Protein 7CD1 (pdb70)

Solvent-accessible surface area: 31466 Å² total; per-residue (Å²): 61,60,84,41,71,111,40,117,4,10,46,61,52,5,7,0,0,0,1,1,5,1,48,99,44,45,6,31,102,2,12,0,0,24,31,88,42,3,29,0,9,68,95,32,111,179,24,128,32,0,18,2,35,135,43,148,11,77,22,152,40,138,70,0,93,124,0,46,58,67,1,21,38,0,0,50,1,26,111,72,136,62,0,0,76,0,78,0,72,10,93,73,31,0,7,0,51,2,3,14,48,16,97,62,89,15,160,80,19,90,37,46,111,6,109,52,46,121,62,32,49,0,3,11,14,108,118,6,140,76,34,141,1,74,77,7,126,103,13,54,63,25,9,37,39,8,22,24,2,25,1,0,1,21,64,4,5,17,162,112,91,139,55,124,70,8,3,46,0,0,0,0,0,8,0,9,0,2,37,148,127,165,77,176,122,187,81,125,10,8,33,66,66,5,18,0,1,0,1,1,1,2,46,99,62,26,7,31,94,2,15,0,0,23,4,1,0,0,0,0,10,70,86,10,72,81,23,43,36,0,31,0,23,150,31,107,26,134,34,113,45,118,71,1,81,133,3,25,61,83,0,15,23,0,0,7,0,10,47,13,65,63,0,0,39,0,38,0,24,7,93,77,36,0,8,0,49,1,3,1,5,6,97,48,91,38,200,94,18,108,39,38,96,0,90,56,23,49,1,3,19,0,3,18,15,116,49,9,161,80,27,143,3,72,80,10,134,109,16,62,57,26,7,38,38,7,24,24,2,24,1,0,1,24,69,3,5,18,162,120,93,139,46,128,75,7,2,42,0,0,0,0,0,15,0,10,0,3,38,149,102,117,96,157,139,146,112,129,92,10,44,63,36,7,0,0,1,0,2,1,1,0,47,103,42,28,3,26,100,2,5,0,0,75,28,53,16,2,4,0,3,44,71,112,76,3,8,29,19,0,3,0,24,102,21,145,19,84,31,147,43,158,64,0,108,119,1,26,63,48,1,1,0,0,0,4,1,0,49,10,101,62,2,0,31,0,5,0,1,3,53,78,34,1,6,0,47,1,2,11,19,7,96,48,91,36,164,88,17,94,28,6,79,0,80,49,13,47,0,0,49,0,4,26,36,126,63,28,168,84,27,140,2,73,65,8,115,111,16,64,62,23,12,33,36,13,12,22,2,23,1,0,2,25,68,5,5,11,146,129,85,134,46,110,82,7,3,45,0,0,0,0,0,15,0,4,1,0,47,127,109,50,85,142,50,13,42,87,43,12,41,64,35,5,4,1,1,0,1,1,2,1,49,92,38,26,4,30,101,1,6,0,0,76,58,79,40,2,31,0,8,65,88,44,100,176,34,81,19,0,31,1,28,149,26,138,22,97,17,145,44,128,61,0,83,129,2,38,74,76,1,20,48,0,0,43,0,23,60,86,163,67,4,0,79,0,74,0,93,11,91,84,30,1,6,0,50,1,2,10,48,8,102,50,91,36,197,90,16,91,35,46,95,5,103,52,50,132,54,36,51,0,2,28,26,134,66,9,178,84,28,141,1,76,78,10,127,105,14,50,62,24,9,38,36,7,22,23,2,24,0,0,2,24,65,6,7,15,145,125,88,129,45,127,68,6,3,45,0,0,0,0,0,16,0,11,0,0,39,137

Secondary structure (DSSP, 8-state):
--S-B----EES---EEEEEEETTEEEEEEEEE-SSEEEEES--TT--SEESSSS--S---HHHHHHHHHHTT-EEEEEETTEEEEEE-SSS-EEEE-GGGS-TTSSSPPPEEE-TT-EEEEE-HHHHHT---TT-HHHHH-GGGGGEEEEEES---STTSS--SGGGSSSEEEEEEPP-/--S------EES---EEEEEEETTEEEEEEEEE-SSEEEEES--TT--SEEGGG---S---HHHHHHHHHHTT-EEEEE-SSEEEEEE-SSS-EEEE-GGGS-TT-SSPPPEEE-TT-EEEEEEHHHHHT---TT-HHHHH-GGGGTEEEEEES---STTSS-SSGGGSSSEEEEEEPP-/--SSSPPPP-BS---EEEEEEETTEEEEEEEEE-SSEEEEESSGGG-SEEESTTS--S---HHHHHHHHHHTT-EEEEEETTEEEEEE-SSS-EEEE-GGGS-TT-SSPPPEEE-TT-EEEEE-HHHHHT---TT-HHHHH-GGGGGEEEEEES---STTSS-SSGGGSSSEEEEEEP--/--TTTPBPP-BS---EEEEEEETTEE-S--EEE-SSEEEEESS-TT--EEESSSS--S---HHHHHHHHHHTT-EEEEEETTEEEEEE-SSS-EEEE-GGGS-TTSSSPPPEEE-TT-EEEEE-HHHHHT---TT-HHHHH-GGGGGEEEEEES---STTSS--SGGGSSSEEEEEEP--

Foldseek 3Di:
DPDDDDDDPDDQQQFKKKWKDFQQRTWDDIDRHRDQKAFEACADVVDDHHHPVVIDDPDPDPVLVVLSVQCHRPWMWGQDPFAIKIARQTQAKKKKWACLVDDLADQDTDIDIAHHGGMDRRTGQVCLVDRHNPNHVVCVVPVQSNFKMKMAGRADEPDPHPHNDSSRGRIMMIMGGRHD/DVDDDDDDPDDQQQFKKKWKDFQQDTWDDIDRHRDQKAFEAQDDPVDDHNHPVVTDDPPVDVVLVVLRVQCHRPWMWGADDFAIKIFRQGQAKKWKWACQVDDLADQDTDIDIAHHGGMDRRAGQVCLVDRHNPNHVVCVVVVQSNFKMKMAGRADEPPPHPHPDPSRGRIMMIMGGRHD/DVPVPDDDDDDQQQFKKKWKDFQQDTWDDIFGHHDFKAWEADDDVLGHHHHPVPIDDPPPDPVLVVLSVQCHSHWMWGQDPFAIKIAAQTQAKKKKWACLVDDLADQDTDIDIAHHGGMDHRDGLVCLVPRHNPNHVVCVVVVQSSFKMKMAGRADEPPPGPHNDPSRGRIMMIMGGRND/DVVVVDDDDDDQQQFKKKWKDFQQRTFDDIDGHHDFKAFEAAADPVDDHHHCNPRDDPDPDPVLVVLSVQCHSHWMWGQDPFAIKIFGQTQAKKKKWACLVDDLADQDTDIDIAHHGGMDRRDGLVCLVPRHNPNHVVCVVPVQSNFKMKMAGRADEPPPHPHPDPSRGRIMMIMGGRND

Sequence (720 aa):
SDSQLLLEPGDRSHWCVVAYWEEKTRRVGRLYCVQEPSLDIFYDLPQGNGFCLGQLNSDNKSQLVQKVRSKIGCGIQLTREVDGVWVYNRSSYPIFIKSATLDNPDSRTLLVHKVFPGFSIKAFDYEKAYSLQRPNDHEFMQQPWTGFFTVQISFVKGWGQCYTRQFISSCPCWLEVIFNSSRSDSQLLLEPGDRSHWCVVAYWEEKTRVGRLYCVQEPSLDIFYDLPQGNGFCLGQLNSDNKSQLVQKVRRSKIGCGIQLTRREVDGVWVYNRSSYPIFIKSATLDNPDSRTLLVHKVFPGFSIKAFDYEKAYSLQRPNDHEFMQQPWTGFTVQISFVKGWGQCYTRQFISSCPCWLEVIFNSSRSDSQLLLEEPGDRSHWCVVAYWEEKTRRVGRLYCVQEEPSLDIFYDLPQGNGFCLGQLNSDNKSQLVQKVRSKIGCGIQLTREVDGVWVYNRSSYPIFIKSATLDNPDSRTLLVHKVFPGFSIKAFDYEKAYSLQRPNDHEFMQQPWTGFFTVQISFVKGWGQCYTRQFISSCPCWLEVIFNSSRSDSQLLLEPGDRSHWCVVAYWEEKTRVGRLYCVQEPSLDIFYDLPQGNGFCLGQLNSDNKSQLVQKVRSKIGCGIQLTREVDGVWVYNRSSYPIFIKSATLDNPDSRTLLVHKVFPGFSIKAFDYEKAYSLQRPNDHEFMQQPWTGFFTVQISFVKGWGQCYTRQFISSCPCWLEVIFNSSR

CATH classification: 2.60.200.10

Organism: Mus musculus (NCBI:txid10090)

Radius of gyration: 30.06 Å; Cα contacts (8 Å, |Δi|>4): 1845; chains: 4; bounding box: 70×79×67 Å

Nearest PDB structures (foldseek):
  7cd1-assembly2_D  TM=9.629E-01  e=2.712E-37  Mus musculus
  5xod-assembly1_A  TM=8.268E-01  e=3.300E-17  Homo sapiens
  1mk2-assembly1_A  TM=8.190E-01  e=3.300E-17  Homo sapiens
  1mr1-assembly2_B  TM=8.335E-01  e=1.097E-16  Homo sapiens
  1dev-assembly2_C  TM=7.827E-01  e=6.516E-15  Homo sapiens

B-factor: mean 28.48, std 13.58, range [8.79, 95.52]

GO terms:
  GO:0030279 negative regulation of ossification (P, IDA)
  GO:1902731 negative regulation of chondrocyte proliferation (P, IDA)
  GO:1903043 positive regulation of chondrocyte hypertrophy (P, IDA)
  GO:0005634 nucleus (C, EXP)
  GO:0005737 cytoplasm (C, EXP)
  GO:0005634 nucleus (C, IDA)
  GO:0032991 protein-containing complex (C, IDA)
  GO:1990830 cellular response to leukemia inhibitory factor (P, IEP)
  GO:0030514 negative regulation of BMP signaling pathway (P, IDA)
  GO:0007179 transforming growth factor beta receptor signaling pathway (P, IDA)
  GO:0005515 protein binding (F, IPI)
  GO:0005518 collagen binding (F, IPI)
  GO:0005654 nucleoplasm (C, TAS)
  GO:0005829 cytosol (C, TAS)
  GO:0002725 negative regulation of T cell cytokine production (P, IMP)
  GO:2000049 positive regulation of cell-cell adhesion mediated by cadherin (P, IMP)
  GO:2000317 negative regulation of T-helper 17 type immune response (P, IMP)
  GO:2000320 negative regulation of T-helper 17 cell differentiation (P, IMP)
  GO:0017015 regulation of transforming growth factor beta receptor signaling pathway (P, IMP)
  GO:0055010 ventricular cardiac muscle tissue morphogenesis (P, IMP)

Structure (mmCIF, N/CA/C/O backbone):
data_7CD1
#
_entry.id   7CD1
#
_cell.length_a   93.205
_cell.length_b   117.426
_cell.length_c   163.239
_cell.angle_alpha   90.000
_cell.angle_beta   90.000
_cell.angle_gamma   90.000
#
_symmetry.space_group_name_H-M   'C 2 2 21'
#
loop_
_entity.id
_entity.type
_entity.pdbx_description
1 polymer 'Mothers against decapentaplegic homolog 7'
2 non-polymer 'SULFATE ION'
3 non-polymer 'CHLORIDE ION'
4 water water
#
loop_
_atom_site.group_PDB
_atom_site.id
_atom_site.type_symbol
_atom_site.label_atom_id
_atom_site.label_alt_id
_atom_site.label_comp_id
_atom_site.label_asym_id
_atom_site.label_entity_id
_atom_site.label_seq_id
_atom_site.pdbx_PDB_ins_code
_atom_site.Cartn_x
_atom_site.Cartn_y
_atom_site.Cartn_z
_atom_site.occupancy
_atom_site.B_iso_or_equiv
_atom_site.auth_seq_id
_atom_site.auth_comp_id
_atom_site.auth_asym_id
_atom_site.auth_atom_id
_atom_site.pdbx_PDB_model_num
ATOM 1 N N . SER A 1 8 ? 34.41300 9.84200 9.22400 1.000 65.51985 247 SER A N 1
ATOM 2 C CA . SER A 1 8 ? 34.36300 11.15800 9.84700 1.000 48.90933 247 SER A CA 1
ATOM 3 C C . SER A 1 8 ? 33.81900 12.18900 8.86400 1.000 54.32093 247 SER A C 1
ATOM 4 O O . SER A 1 8 ? 33.63400 13.35100 9.22000 1.000 55.86649 247 SER A O 1
ATOM 7 N N . ASP A 1 9 ? 33.54100 11.75300 7.63100 1.000 54.95227 248 ASP A N 1
ATOM 8 C CA . ASP A 1 9 ? 33.42500 12.66800 6.50300 1.000 54.64637 248 ASP A CA 1
ATOM 9 C C . ASP A 1 9 ? 32.00500 12.90100 6.00100 1.000 51.18610 248 ASP A C 1
ATOM 10 O O . ASP A 1 9 ? 31.81700 13.74500 5.11600 1.000 59.14297 248 ASP A O 1
ATOM 15 N N . SER A 1 10 ? 31.00500 12.19800 6.52100 1.000 52.65310 249 SER A N 1
ATOM 16 C CA . SER A 1 10 ? 29.65500 12.29700 5.98200 1.000 44.37837 249 SER A CA 1
ATOM 17 C C . SER A 1 10 ? 28.68400 12.70800 7.07700 1.000 30.20600 249 SER A C 1
ATOM 18 O O . SER A 1 10 ? 28.77000 12.22600 8.21100 1.000 35.31630 249 SER A O 1
ATOM 21 N N . GLN A 1 11 ? 27.76200 13.60100 6.72800 1.000 25.19526 250 GLN A N 1
ATOM 22 C CA . GLN A 1 11 ? 26.72800 14.01000 7.66800 1.000 25.18016 250 GLN A CA 1
ATOM 23 C C . GLN A 1 11 ? 25.83100 12.82600 7.98200 1.000 27.72348 250 GLN A C 1
ATOM 24 O O . GLN A 1 11 ? 25.67600 11.90500 7.17300 1.000 28.19823 250 GLN A O 1
ATOM 30 N N . LEU A 1 12 ? 25.24200 12.84000 9.17100 1.000 22.65524 251 LEU A N 1
ATOM 31 C CA . LEU A 1 12 ? 24.36300 11.73300 9.51100 1.000 30.25379 251 LEU A CA 1
ATOM 32 C C . LEU A 1 12 ? 23.37000 12.14900 10.58500 1.000 29.36090 251 LEU A C 1
ATOM 33 O O . LEU A 1 12 ? 23.57300 13.12400 11.31800 1.000 23.60949 251 LEU A O 1
ATOM 38 N N . LEU A 1 13 ? 22.29000 11.38000 10.66400 1.000 21.05844 252 LEU A N 1
ATOM 39 C CA . LEU A 1 13 ? 21.19900 11.62400 11.59700 1.000 22.85768 252 LEU A CA 1
ATOM 40 C C . LEU A 1 13 ? 21.47300 10.80800 12.85900 1.000 32.93924 252 LEU A C 1
ATOM 41 O O . LEU A 1 13 ? 21.18100 9.61300 12.91000 1.000 36.20810 252 LEU A O 1
ATOM 46 N N . LEU A 1 14 ? 22.03500 11.46100 13.87900 1.000 34.07554 253 LEU A N 1
ATOM 47 C CA . LEU A 1 14 ? 22.42500 10.79500 15.12100 1.000 43.06726 253 LEU A CA 1
ATOM 48 C C . LEU A 1 14 ? 21.24400 10.68100 16.08100 1.000 37.44631 253 LEU A C 1
ATOM 49 O O . LEU A 1 14 ? 20.51100 11.65100 16.29400 1.000 45.00902 253 LEU A O 1
ATOM 54 N N . GLU A 1 15 ? 21.07600 9.50500 16.68100 1.000 34.74028 254 GLU A N 1
ATOM 55 C CA . GLU A 1 15 ? 20.26800 9.36000 17.88900 1.000 35.31208 254 GLU A CA 1
ATOM 56 C C . GLU A 1 15 ? 21.21200 8.89800 18.99000 1.000 24.49637 254 GLU A C 1
ATOM 57 O O . GLU A 1 15 ? 21.85700 7.84700 18.84400 1.000 25.23875 254 GLU A O 1
ATOM 63 N N . PRO A 1 16 ? 21.38800 9.66000 20.06800 1.000 19.42397 255 PRO A N 1
ATOM 64 C CA . PRO A 1 16 ? 22.43700 9.30000 21.03000 1.000 17.61213 255 PRO A CA 1
ATOM 65 C C . PRO A 1 16 ? 22.14400 8.01300 21.78500 1.000 16.18450 255 PRO A C 1
ATOM 66 O O . PRO A 1 16 ? 23.08700 7.34000 22.22100 1.000 19.83123 255 PRO A O 1
ATOM 70 N N . GLY A 1 17 ? 20.87800 7.64300 21.92500 1.000 19.47300 256 GLY A N 1
ATOM 71 C CA . GLY A 1 17 ? 20.51200 6.46900 22.69200 1.000 16.85193 256 GLY A CA 1
ATOM 72 C C . GLY A 1 17 ? 19.10200 6.01700 22.37000 1.000 18.47036 256 GLY A C 1
ATOM 73 O O . GLY A 1 17 ? 18.50900 6.44000 21.37700 1.000 18.68923 256 GLY A O 1
ATOM 74 N N . ASP A 1 18 ? 18.56200 5.14600 23.22500 1.000 18.57924 257 ASP A N 1
ATOM 75 C CA . ASP A 1 18 ? 17.24300 4.58200 22.97100 1.000 17.38991 257 ASP A CA 1
ATOM 76 C C . ASP A 1 18 ? 16.57300 4.21200 24.28900 1.000 20.13004 257 ASP A C 1
ATOM 77 O O . ASP A 1 18 ? 17.19800 4.19700 25.35500 1.000 15.74060 257 ASP A O 1
ATOM 82 N N . ARG A 1 19 ? 15.28700 3.88200 24.19900 1.000 15.99394 258 ARG A N 1
ATOM 83 C CA . ARG A 1 19 ? 14.48000 3.55100 25.36500 1.000 15.94071 258 ARG A CA 1
ATOM 84 C C . ARG A 1 19 ? 14.06700 2.08300 25.38400 1.000 16.61429 258 ARG A C 1
ATOM 85 O O . ARG A 1 19 ? 13.28600 1.67500 26.25000 1.000 19.19829 258 ARG A O 1
ATOM 93 N N . SER A 1 20 ? 14.57900 1.28400 24.46000 1.000 17.60775 259 SER A N 1
ATOM 94 C CA . SER A 1 20 ? 14.04300 -0.04700 24.21100 1.000 19.90534 259 SER A CA 1
ATOM 95 C C . SER A 1 20 ? 14.73500 -1.16200 24.99200 1.000 26.46186 259 SER A C 1
ATOM 96 O O . SER A 1 20 ? 14.36200 -2.33100 24.82500 1.000 22.76097 259 SER A O 1
ATOM 99 N N . HIS A 1 21 ? 15.73300 -0.86200 25.82100 1.000 16.34369 260 HIS A N 1
ATOM 100 C CA . HIS A 1 21 ? 16.34400 -1.90100 26.64900 1.000 19.54223 260 HIS A CA 1
ATOM 101 C C . HIS A 1 21 ? 15.56900 -1.98100 27.96100 1.000 16.77429 260 HIS A C 1
ATOM 102 O O . HIS A 1 21 ? 15.45100 -0.98300 28.67300 1.000 19.37483 260 HIS A O 1
ATOM 109 N N . TRP A 1 22 ? 14.97200 -3.14600 28.24600 1.000 13.40270 261 TRP A N 1
ATOM 110 C CA . TRP A 1 22 ? 13.96400 -3.19700 29.29800 1.000 15.33188 261 TRP A CA 1
ATOM 111 C C . TRP A 1 22 ? 14.54600 -3.47000 30.68000 1.000 13.33703 261 TRP A C 1
ATOM 112 O O . TRP A 1 22 ? 13.82400 -3.34500 31.67700 1.000 14.64986 261 TRP A O 1
ATOM 123 N N . CYS A 1 23 ? 15.81600 -3.84300 30.77100 1.000 15.62807 262 CYS A N 1
ATOM 124 C CA . CYS A 1 23 ? 16.49300 -3.84300 32.05700 1.000 11.91626 262 CYS A CA 1
ATOM 125 C C . CYS A 1 23 ? 17.99400 -3.74200 31.81700 1.000 13.49909 262 CYS A C 1
ATOM 126 O O . CYS A 1 23 ? 18.48300 -3.89800 30.69600 1.000 16.17777 262 CYS A O 1
ATOM 129 N N . VAL A 1 24 ? 18.71300 -3.44700 32.89800 1.000 14.18523 263 VAL A N 1
ATOM 130 C CA . VAL A 1 24 ? 20.16900 -3.33000 32.89900 1.000 14.59170 263 VAL A CA 1
ATOM 131 C C . VAL A 1 24 ? 20.71700 -4.20300 34.02300 1.000 13.77086 263 VAL A C 1
ATOM 132 O O . VAL A 1 24 ? 20.27600 -4.08300 35.16800 1.000 15.07761 263 VAL A O 1
ATOM 136 N N . VAL A 1 25 ? 21.68000 -5.07000 33.70000 1.000 12.67748 264 VAL A N 1
ATOM 137 C CA . VAL A 1 25 ? 22.18900 -6.07800 34.62700 1.000 15.45074 264 VAL A CA 1
ATOM 138 C C . VAL A 1 25 ? 23.61000 -5.71400 35.03700 1.000 14.51905 264 VAL A C 1
ATOM 139 O O . VAL A 1 25 ? 24.49100 -5.58400 34.17700 1.000 16.29715 264 VAL A O 1
ATOM 143 N N . ALA A 1 26 ? 23.84500 -5.59300 36.34500 1.000 11.47475 265 ALA A N 1
ATOM 144 C CA . ALA A 1 26 ? 25.19200 -5.42700 36.89500 1.000 13.26004 265 ALA A CA 1
ATOM 145 C C . ALA A 1 26 ? 25.56500 -6.65000 37.72700 1.000 13.14323 265 ALA A C 1
ATOM 146 O O . ALA A 1 26 ? 24.82000 -7.03700 38.63500 1.000 17.13275 265 ALA A O 1
ATOM 148 N N . TYR A 1 27 ? 26.72200 -7.23500 37.44100 1.000 13.93481 266 TYR A N 1
ATOM 149 C CA . TYR A 1 27 ? 27.23000 -8.37600 38.20100 1.000 14.25411 266 TYR A CA 1
ATOM 150 C C . TYR A 1 27 ? 28.22600 -7.90000 39.25500 1.000 18.65838 266 TYR A C 1
ATOM 151 O O . TYR A 1 27 ? 29.11300 -7.08200 38.96600 1.000 17.00774 266 TYR A O 1
ATOM 160 N N . TRP A 1 28 ? 28.08600 -8.42600 40.47100 1.000 13.95640 267 TRP A N 1
ATOM 161 C CA . TRP A 1 28 ? 28.91600 -8.05800 41.60800 1.000 14.56485 267 TRP A CA 1
ATOM 162 C C . TRP A 1 28 ? 29.54200 -9.28700 42.24400 1.000 21.13304 267 TRP A C 1
ATOM 163 O O . TRP A 1 28 ? 28.89900 -10.33600 42.34000 1.000 16.21744 267 TRP A O 1
ATOM 174 N N . GLU A 1 29 ? 30.77200 -9.14300 42.73600 1.000 18.80225 268 GLU A N 1
ATOM 175 C CA . GLU A 1 29 ? 31.34400 -10.11800 43.65800 1.000 18.25336 268 GLU A CA 1
ATOM 176 C C . GLU A 1 29 ? 31.71100 -9.39000 44.94200 1.000 20.58261 268 GLU A C 1
ATOM 177 O O . GLU A 1 29 ? 32.64900 -8.58000 44.96500 1.000 20.23186 268 GLU A O 1
ATOM 183 N N . GLU A 1 30 ? 30.93600 -9.66200 45.99600 1.000 16.87069 269 GLU A N 1
ATOM 184 C CA . GLU A 1 30 ? 30.96900 -8.92100 47.25100 1.000 18.22571 269 GLU A CA 1
ATOM 185 C C . GLU A 1 30 ? 30.81300 -7.42800 46.97300 1.000 22.63377 269 GLU A C 1
ATOM 186 O O . GLU A 1 30 ? 29.74800 -7.00400 46.50800 1.000 17.38118 269 GLU A O 1
ATOM 192 N N . LYS A 1 31 ? 31.84300 -6.62400 47.23900 1.000 19.40936 270 LYS A N 1
ATOM 193 C CA . LYS A 1 31 ? 31.76100 -5.18000 47.03300 1.000 24.41937 270 LYS A CA 1
ATOM 194 C C . LYS A 1 31 ? 32.37300 -4.71800 45.71100 1.000 22.03609 270 LYS A C 1
ATOM 195 O O . LYS A 1 31 ? 32.55100 -3.51100 45.51400 1.000 26.09337 270 LYS A O 1
ATOM 201 N N . THR A 1 32 ? 32.67700 -5.63000 44.80200 1.000 18.62769 271 THR A N 1
ATOM 202 C CA . THR A 1 32 ? 33.38800 -5.33600 43.56000 1.000 22.59965 271 THR A CA 1
ATOM 203 C C . THR A 1 32 ? 32.45300 -5.54600 42.37300 1.000 20.29620 271 THR A C 1
ATOM 204 O O . THR A 1 32 ? 31.90900 -6.64100 42.20500 1.000 17.14536 271 THR A O 1
ATOM 208 N N . ARG A 1 33 ? 32.26800 -4.52300 41.53800 1.000 18.21957 272 ARG A N 1
ATOM 209 C CA A ARG A 1 33 ? 31.50700 -4.71900 40.30800 0.480 17.66600 272 ARG A CA 1
ATOM 210 C CA B ARG A 1 33 ? 31.51100 -4.72200 40.30900 0.520 17.65896 272 ARG A CA 1
ATOM 211 C C . ARG A 1 33 ? 32.40700 -5.37900 39.27000 1.000 22.45394 272 ARG A C 1
ATOM 212 O O . ARG A 1 33 ? 33.55900 -4.98400 39.09200 1.000 26.60920 272 ARG A O 1
ATOM 227 N N . VAL A 1 34 ? 31.88600 -6.40500 38.60400 1.000 15.50049 273 VAL A N 1
ATOM 228 C CA . VAL A 1 34 ? 32.68000 -7.24500 37.71900 1.000 16.24873 273 VAL A CA 1
ATOM 229 C C . VAL A 1 34 ? 32.08900 -7.17000 36.31800 1.000 19.82153 273 VAL A C 1
ATOM 230 O O . VAL A 1 34 ? 30.90400 -7.46500 36.11700 1.000 20.67477 273 VAL A O 1
ATOM 234 N N . GLY A 1 35 ? 32.91700 -6.79000 35.35400 1.000 21.88088 274 GLY A N 1
ATOM 235 C CA . GLY A 1 35 ? 32.47800 -6.68600 33.98300 1.000 27.52831 274 GLY A CA 1
ATOM 236 C C . GLY A 1 35 ? 31.58000 -5.49900 33.70300 1.000 20.47124 274 GLY A C 1
ATOM 237 O O . GLY A 1 35 ? 31.08300 -4.83200 34.61700 1.000 19.25444 274 GLY A O 1
ATOM 238 N N . ARG A 1 36 ? 31.36300 -5.24700 32.42100 1.000 17.04763 275 ARG A N 1
ATOM 239 C CA . ARG A 1 36 ? 30.48700 -4.17600 31.97400 1.000 15.71101 275 ARG A CA 1
ATOM 240 C C . ARG A 1 36 ? 29.02300 -4.50300 32.26600 1.000 18.33386 275 ARG A C 1
ATOM 241 O O . ARG A 1 36 ? 28.63000 -5.66900 32.37500 1.000 19.49653 275 ARG A O 1
ATOM 249 N N . LEU A 1 37 ? 28.21900 -3.44800 32.39800 1.000 14.33953 276 LEU A N 1
ATOM 250 C CA . LEU A 1 37 ? 26.77200 -3.60400 32.47500 1.000 16.37093 276 LEU A CA 1
ATOM 251 C C . LEU A 1 37 ? 26.25300 -4.23700 31.19100 1.000 17.97806 276 LEU A C 1
ATOM 252 O O . LEU A 1 37 ? 26.74200 -3.94100 30.09700 1.000 15.95115 276 LEU A O 1
ATOM 257 N N . TYR A 1 38 ? 25.23400 -5.08400 31.31200 1.000 15.57780 277 TYR A N 1
ATOM 258 C CA . TYR A 1 38 ? 24.57500 -5.65800 30.14000 1.000 13.72523 277 TYR A CA 1
ATOM 259 C C . TYR A 1 38 ? 23.18100 -5.04800 30.01800 1.000 15.59159 277 TYR A C 1
ATOM 260 O O . TYR A 1 38 ? 22.35700 -5.18500 30.93100 1.000 15.13552 277 TYR A O 1
ATOM 269 N N . CYS A 1 39 ? 22.93300 -4.33800 28.91000 1.000 14.83668 278 CYS A N 1
ATOM 270 C CA . CYS A 1 39 ? 21.62700 -3.73600 28.65300 1.000 15.93334 278 CYS A CA 1
ATOM 271 C C . CYS A 1 39 ? 20.81500 -4.70900 27.80900 1.000 12.14017 278 CYS A C 1
ATOM 272 O O . CYS A 1 39 ? 21.20800 -5.02700 26.68300 1.000 14.29263 278 CYS A O 1
ATOM 275 N N . VAL A 1 40 ? 19.69000 -5.17100 28.34500 1.000 12.69669 279 VAL A N 1
ATOM 276 C CA . VAL A 1 40 ? 18.93700 -6.27800 27.75000 1.000 11.97372 279 VAL A CA 1
ATOM 277 C C . VAL A 1 40 ? 17.84000 -5.72900 26.84200 1.000 12.41188 279 VAL A C 1
ATOM 278 O O . VAL A 1 40 ? 17.01700 -4.91800 27.27100 1.000 15.01692 279 VAL A O 1
ATOM 282 N N . GLN A 1 41 ? 17.78300 -6.23500 25.61100 1.000 14.25257 280 GLN A N 1
ATOM 283 C CA . GLN A 1 41 ? 16.72600 -5.93100 24.65700 1.000 17.33109 280 GLN A CA 1
ATOM 284 C C . GLN A 1 41 ? 15.92700 -7.16000 24.24000 1.000 16.42367 280 GLN A C 1
ATOM 285 O O . GLN A 1 41 ? 14.71700 -7.05100 24.01000 1.000 17.75979 280 GLN A O 1
ATOM 291 N N . GLU A 1 42 ? 16.58000 -8.31400 24.13600 1.000 18.46808 281 GLU A N 1
ATOM 292 C CA . GLU A 1 42 ? 15.92300 -9.57600 23.81600 1.000 18.15581 281 GLU A CA 1
ATOM 293 C C . GLU A 1 42 ? 14.91400 -9.95300 24.90900 1.000 16.30677 281 GLU A C 1
ATOM 294 O O . GLU A 1 42 ? 15.03600 -9.52700 26.05300 1.000 15.91434 281 GLU A O 1
ATOM 300 N N . PRO A 1 43 ? 13.89300 -10.75000 24.56800 1.000 14.69033 282 PRO A N 1
ATOM 301 C CA . PRO A 1 43 ? 12.81900 -11.02300 25.53500 1.000 17.28204 282 PRO A CA 1
ATOM 302 C C . PRO A 1 43 ? 13.26000 -11.83600 26.73600 1.000 16.29792 282 PRO A C 1
ATOM 303 O O . PRO A 1 43 ? 12.54900 -11.84300 27.74700 1.000 16.22162 282 PRO A O 1
ATOM 307 N N . SER A 1 44 ? 14.39200 -12.52700 26.66000 1.000 15.71447 283 SER A N 1
ATOM 308 C CA . SER A 1 44 ? 14.81700 -13.40400 27.73800 1.000 17.08197 283 SER A CA 1
ATOM 309 C C . SER A 1 44 ? 16.33000 -13.39600 27.78600 1.000 18.98610 283 SER A C 1
ATOM 310 O O . SER A 1 44 ? 16.99100 -13.26500 26.75400 1.000 19.93221 283 SER A O 1
ATOM 313 N N . LEU A 1 45 ? 16.88400 -13.51800 28.98700 1.000 16.60136 284 LEU A N 1
ATOM 314 C CA . LEU A 1 45 ? 18.33300 -13.52800 29.14500 1.000 19.67460 284 LEU A CA 1
ATOM 315 C C . LEU A 1 45 ? 18.74600 -14.64400 30.08700 1.000 17.13789 284 LEU A C 1
ATOM 316 O O . LEU A 1 45 ? 18.29100 -14.68700 31.23500 1.000 15.16241 284 LEU A O 1
ATOM 321 N N . ASP A 1 46 ? 19.61800 -15.52300 29.60800 1.000 15.29646 285 ASP A N 1
ATOM 322 C CA . ASP A 1 46 ? 20.28500 -16.49500 30.46200 1.000 17.21345 285 ASP A CA 1
ATOM 323 C C . ASP A 1 46 ? 21.52400 -15.86900 31.08800 1.000 15.93311 285 ASP A C 1
ATOM 324 O O . ASP A 1 46 ? 22.37000 -15.31300 30.38000 1.000 16.21261 285 ASP A O 1
ATOM 329 N N . ILE A 1 47 ? 21.63500 -15.98400 32.40600 1.000 11.84674 286 ILE A N 1
ATOM 330 C CA . ILE A 1 47 ? 22.78400 -15.49600 33.16700 1.000 11.84226 286 ILE A CA 1
ATOM 331 C C . ILE A 1 47 ? 23.40500 -16.70400 33.84900 1.000 17.75350 286 ILE A C 1
ATOM 332 O O . ILE A 1 47 ? 22.75400 -17.34700 34.68100 1.000 14.99137 286 ILE A O 1
ATOM 337 N N . PHE A 1 48 ? 24.65500 -17.01600 33.51000 1.000 15.28761 287 PHE A N 1
ATOM 338 C CA . PHE A 1 48 ? 25.18200 -18.32000 33.88100 1.000 17.58254 287 PHE A CA 1
ATOM 339 C C . PHE A 1 48 ? 26.69400 -18.28200 34.03900 1.000 19.37475 287 PHE A C 1
ATOM 340 O O . PHE A 1 48 ? 27.38900 -17.42300 33.48900 1.000 17.38127 287 PHE A O 1
ATOM 348 N N . TYR A 1 49 ? 27.19600 -19.25000 34.79200 1.000 18.88074 288 TYR A N 1
ATOM 349 C CA . TYR A 1 49 ? 28.62800 -19.49100 34.83200 1.000 22.33720 288 TYR A CA 1
ATOM 350 C C . TYR A 1 49 ? 29.05000 -20.42300 33.70200 1.000 24.57611 288 TYR A C 1
ATOM 351 O O . TYR A 1 49 ? 30.02500 -20.15500 32.99700 1.000 27.54718 288 TYR A O 1
ATOM 360 N N . ASP A 1 50 ? 28.30100 -21.50600 33.51500 1.000 21.74569 289 ASP A N 1
ATOM 361 C CA . ASP A 1 50 ? 28.62600 -22.51300 32.51400 1.000 28.44624 289 ASP A CA 1
ATOM 362 C C . ASP A 1 50 ? 27.30900 -23.14000 32.07500 1.000 27.32547 289 ASP A C 1
ATOM 363 O O . ASP A 1 50 ? 26.63800 -23.80800 32.87000 1.000 28.05114 289 ASP A O 1
ATOM 368 N N . LEU A 1 51 ? 26.92700 -22.90600 30.82500 1.000 21.44791 290 LEU A N 1
ATOM 369 C CA . LEU A 1 51 ? 25.70200 -23.46700 30.26400 1.000 25.92015 290 LEU A CA 1
ATOM 370 C C . LEU A 1 51 ? 26.06000 -24.04000 28.89600 1.000 26.31246 290 LEU A C 1
ATOM 371 O O . LEU A 1 51 ? 26.58600 -23.30100 28.04300 1.000 28.41508 290 LEU A O 1
ATOM 376 N N . PRO A 1 52 ? 25.79800 -25.32300 28.64700 1.000 32.01632 291 PRO A N 1
ATOM 377 C CA . PRO A 1 52 ? 26.21400 -25.93800 27.37400 1.000 34.93117 291 PRO A CA 1
ATOM 378 C C . PRO A 1 52 ? 25.55100 -25.25600 26.18700 1.000 31.35747 291 PRO A C 1
ATOM 379 O O . PRO A 1 52 ? 24.32500 -25.10600 26.14200 1.000 29.70102 291 PRO A O 1
ATOM 383 N N . GLN A 1 53 ? 26.37800 -24.85500 25.21400 1.000 27.51113 292 GLN A N 1
ATOM 384 C CA . GLN A 1 53 ? 25.94100 -24.04200 24.07800 1.000 29.20119 292 GLN A CA 1
ATOM 385 C C . GLN A 1 53 ? 25.14800 -22.83100 24.54900 1.000 30.16044 292 GLN A C 1
ATOM 386 O O . GLN A 1 53 ? 24.25400 -22.35200 23.85100 1.000 25.58839 292 GLN A O 1
ATOM 392 N N . GLY A 1 54 ? 25.48600 -22.33300 25.73700 1.000 30.45158 293 GLY A N 1
ATOM 393 C CA . GLY A 1 54 ? 24.75400 -21.21800 26.30600 1.000 26.89619 293 GLY A CA 1
ATOM 394 C C . GLY A 1 54 ? 25.06800 -19.91700 25.59200 1.000 26.81584 293 GLY A C 1
ATOM 395 O O . GLY A 1 54 ? 26.20900 -19.64600 25.21200 1.000 28.84781 293 GLY A O 1
ATOM 396 N N . ASN A 1 55 ? 24.03100 -19.10900 25.40400 1.000 25.80242 294 ASN A N 1
ATOM 397 C CA . ASN A 1 55 ? 24.16000 -17.77600 24.84200 1.000 32.57458 294 ASN A CA 1
ATOM 398 C C . ASN A 1 55 ? 23.43300 -16.80800 25.76000 1.000 28.93096 294 ASN A C 1
ATOM 399 O O . ASN A 1 55 ? 22.25400 -17.00300 26.07600 1.000 27.61278 294 ASN A O 1
ATOM 404 N N . GLY A 1 56 ? 24.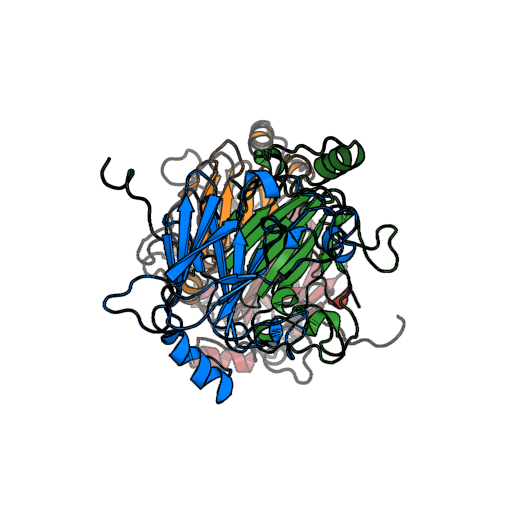14500 -15.79000 26.20900 1.000 24.34578 295 GLY A N 1
ATOM 405 C CA . GLY A 1 56 ? 23.55700 -14.84000 27.12700 1.000 20.85562 295 GLY A CA 1
ATOM 406 C C . GLY A 1 56 ? 24.63000 -14.05800 27.85100 1.000 27.82903 295 GLY A C 1
ATOM 407 O O . GLY A 1 56 ? 25.56500 -13.55800 27.22400 1.000 34.80896 295 GLY A O 1
ATOM 408 N N . PHE A 1 57 ? 24.51800 -13.97100 29.17100 1.000 18.46888 296 PHE A N 1
ATOM 409 C CA . PHE A 1 57 ? 25.43000 -13.20200 30.01400 1.000 18.26415 296 PHE A CA 1
ATOM 410 C C . PHE A 1 57 ? 26.26000 -14.21600 30.79200 1.000 24.83857 296 PHE A C 1
ATOM 411 O O . PHE A 1 57 ? 25.80700 -14.73200 31.82000 1.000 19.93994 296 PHE A O 1
ATOM 419 N N . CYS A 1 58 ? 27.46700 -14.51800 30.29300 1.000 18.02431 297 CYS A N 1
ATOM 420 C CA . CYS A 1 58 ? 28.32400 -15.52600 30.91000 1.000 24.05463 297 CYS A CA 1
ATOM 421 C C . CYS A 1 58 ? 29.19700 -14.87200 31.97600 1.000 31.27490 297 CYS A C 1
ATOM 422 O O . CYS A 1 58 ? 29.97000 -13.95200 31.68500 1.000 29.16763 297 CYS A O 1
ATOM 425 N N . LEU A 1 59 ? 29.07100 -15.35500 33.20700 1.000 23.95594 298 LEU A N 1
ATOM 426 C CA . LEU A 1 59 ? 29.84800 -14.82300 34.31600 1.000 31.45929 298 LEU A CA 1
ATOM 427 C C . LEU A 1 59 ? 31.22400 -15.46600 34.42800 1.000 30.32262 298 LEU A C 1
ATOM 428 O O . LEU A 1 59 ? 32.09900 -14.90900 35.09800 1.000 39.26689 298 LEU A O 1
ATOM 433 N N . GLY A 1 60 ? 31.43300 -16.62900 33.80700 1.000 26.09082 299 GLY A N 1
ATOM 434 C CA . GLY A 1 60 ? 32.74700 -17.24400 33.83300 1.000 32.09658 299 GLY A CA 1
ATOM 435 C C . GLY A 1 60 ? 33.78200 -16.55200 32.96200 1.000 36.72366 299 GLY A C 1
ATOM 436 O O . GLY A 1 60 ? 34.98100 -16.68100 33.22800 1.000 49.26401 299 GLY A O 1
ATOM 437 N N . GLN A 1 61 ? 33.35000 -15.82400 31.92800 1.000 41.91248 300 GLN A N 1
ATOM 438 C CA . GLN A 1 61 ? 34.30400 -15.17000 31.03500 1.000 51.71467 300 GLN A CA 1
ATOM 439 C C . GLN A 1 61 ? 34.93200 -13.93700 31.67100 1.000 55.74419 300 GLN A C 1
ATOM 440 O O . GLN A 1 61 ? 36.05500 -13.56100 31.31500 1.000 54.53597 300 GLN A O 1
ATOM 446 N N . LEU A 1 62 ? 34.22700 -13.29400 32.59500 1.000 48.73209 301 LEU A N 1
ATOM 447 C CA . LEU A 1 62 ? 34.72600 -12.07200 33.20300 1.000 51.55085 301 LEU A CA 1
ATOM 448 C C . LEU A 1 62 ? 35.99800 -12.34800 33.99800 1.000 51.69558 301 LEU A C 1
ATOM 449 O O . LEU A 1 62 ? 36.18100 -13.43000 34.56200 1.000 65.32102 301 LEU A O 1
ATOM 454 N N . ASN A 1 63 ? 36.89200 -11.36000 34.02700 1.000 52.49239 302 ASN A N 1
ATOM 455 C CA . ASN A 1 63 ? 38.18800 -11.47800 34.69800 1.000 56.92793 302 ASN A CA 1
ATOM 456 C C . ASN A 1 63 ? 38.12300 -10.66800 35.99100 1.000 59.04031 302 ASN A C 1
ATOM 457 O O . ASN A 1 63 ? 38.55100 -9.51300 36.05600 1.000 56.37445 302 ASN A O 1
ATOM 462 N N . SER A 1 64 ? 37.59400 -11.29700 37.03600 1.000 47.18640 303 SER A N 1
ATOM 463 C CA . SER A 1 64 ? 37.30800 -10.57800 38.26900 1.000 45.37748 303 SER A CA 1
ATOM 464 C C . SER A 1 64 ? 38.58700 -10.22100 39.01400 1.000 44.39142 303 SER A C 1
ATOM 465 O O . SER A 1 64 ? 39.55600 -10.98500 39.02900 1.000 45.59832 303 SER A O 1
ATOM 468 N N . ASP A 1 65 ? 38.57700 -9.04600 39.64700 1.000 50.35764 304 ASP A N 1
ATOM 469 C CA . ASP A 1 65 ? 39.63200 -8.68600 40.58700 1.000 55.76296 304 ASP A CA 1
ATOM 470 C C . ASP A 1 65 ? 39.49400 -9.41500 41.91600 1.000 49.30621 304 ASP A C 1
ATOM 471 O O . ASP A 1 65 ? 40.47900 -9.52800 42.65400 1.000 53.69425 304 ASP A O 1
ATOM 476 N N . ASN A 1 66 ? 38.30500 -9.92500 42.22400 1.000 49.79122 305 ASN A N 1
ATOM 477 C CA . ASN A 1 66 ? 38.04700 -10.60200 43.49100 1.000 41.32141 305 ASN A CA 1
ATOM 478 C C . ASN A 1 66 ? 38.63500 -12.01000 43.43200 1.000 45.14868 305 ASN A C 1
ATOM 479 O O . ASN A 1 66 ? 38.09400 -12.88900 42.75400 1.000 42.30573 305 ASN A O 1
ATOM 484 N N . LYS A 1 67 ? 39.74800 -12.22600 44.13600 1.000 42.29955 306 LYS A N 1
ATOM 485 C CA . LYS A 1 67 ? 40.44500 -13.50700 44.13100 1.000 42.29462 306 LYS A CA 1
ATOM 486 C C . LYS A 1 67 ? 40.11300 -14.36900 45.34600 1.000 36.71224 306 LYS A C 1
ATOM 487 O O . LYS A 1 67 ? 40.83500 -15.32800 45.62800 1.000 52.80912 306 LYS A O 1
ATOM 493 N N . SER A 1 68 ? 39.04900 -14.03900 46.07400 1.000 38.77431 307 SER A N 1
ATOM 494 C CA . SER A 1 68 ? 38.64300 -14.81100 47.24100 1.000 30.94329 307 SER A CA 1
ATOM 495 C C . SER A 1 68 ? 38.33200 -16.25800 46.86500 1.000 40.14050 307 SER A C 1
ATOM 496 O O . SER A 1 68 ? 37.74800 -16.53400 45.81000 1.000 31.60422 307 SER A O 1
ATOM 499 N N . GLN A 1 69 ? 38.73500 -17.19300 47.73600 1.000 37.55294 308 GLN A N 1
ATOM 500 C CA . GLN A 1 69 ? 38.46300 -18.60500 47.47600 1.000 40.52204 308 GLN A CA 1
ATOM 501 C C . GLN A 1 69 ? 36.97700 -18.90600 47.60400 1.000 29.44787 308 GLN A C 1
ATOM 502 O O . GLN A 1 69 ? 36.42900 -19.69500 46.82800 1.000 27.97281 308 GLN A O 1
ATOM 508 N N . LEU A 1 70 ? 36.31400 -18.28500 48.58200 1.000 28.99630 309 LEU A N 1
ATOM 509 C CA . LEU A 1 70 ? 34.86800 -18.41300 48.70500 1.000 30.50417 309 LEU A CA 1
ATOM 510 C C . LEU A 1 70 ? 34.16500 -17.92400 47.44700 1.000 25.40635 309 LEU A C 1
ATOM 511 O O . LEU A 1 70 ? 33.22100 -18.56400 46.96600 1.000 21.45040 309 LEU A O 1
ATOM 516 N N . VAL A 1 71 ? 34.60800 -16.78800 46.89900 1.000 24.06773 310 VAL A N 1
ATOM 517 C CA . VAL A 1 71 ? 33.97400 -16.27700 45.68400 1.000 21.62816 310 VAL A CA 1
ATOM 518 C C . VAL A 1 71 ? 34.17100 -17.26400 44.54300 1.000 24.09456 310 VAL A C 1
ATOM 519 O O . VAL A 1 71 ? 33.24900 -17.51900 43.76200 1.000 21.07598 310 VAL A O 1
ATOM 523 N N . GLN A 1 72 ? 35.36500 -17.86900 44.45700 1.000 22.42050 311 GLN A N 1
ATOM 524 C CA . GLN A 1 72 ? 35.64500 -18.83600 43.40100 1.000 27.66445 311 GLN A CA 1
ATOM 525 C C . GLN A 1 72 ? 34.75900 -20.06900 43.53600 1.000 21.59350 311 GLN A C 1
ATOM 526 O O . GLN A 1 72 ? 34.25700 -20.60700 42.53700 1.000 21.17113 311 GLN A O 1
ATOM 532 N N . LYS A 1 73 ? 34.56900 -20.54200 44.76500 1.000 22.22293 312 LYS A N 1
ATOM 533 C CA . LYS A 1 73 ? 33.72900 -21.71400 44.96900 1.000 25.25987 312 LYS A CA 1
ATOM 534 C C . LYS A 1 73 ? 32.27700 -21.41900 44.60300 1.000 20.11474 312 LYS A C 1
ATOM 535 O O . LYS A 1 73 ? 31.62200 -22.22600 43.93700 1.000 19.09858 312 LYS A O 1
ATOM 541 N N . VAL A 1 74 ? 31.75800 -20.26400 45.02500 1.000 18.89395 313 VAL A N 1
ATOM 542 C CA . VAL A 1 74 ? 30.36100 -19.94500 44.74400 1.000 16.55535 313 VAL A CA 1
ATOM 543 C C . VAL A 1 74 ? 30.16800 -19.68400 43.26300 1.000 16.26687 313 VAL A C 1
ATOM 544 O O . VAL A 1 74 ? 29.15200 -20.07400 42.68000 1.000 15.96150 313 VAL A O 1
ATOM 548 N N . ARG A 1 75 ? 31.14700 -19.03500 42.62900 1.000 17.44563 314 ARG A N 1
ATOM 549 C CA . ARG A 1 75 ? 31.04700 -18.75900 41.20300 1.000 19.96965 314 ARG A CA 1
ATOM 550 C C . ARG A 1 75 ? 30.82300 -20.03900 40.41100 1.000 24.59416 314 ARG A C 1
ATOM 551 O O . ARG A 1 75 ? 29.97300 -20.08000 39.51100 1.000 20.73563 314 ARG A O 1
ATOM 559 N N . SER A 1 76 ? 31.58700 -21.09100 40.72900 1.000 19.10839 315 SER A N 1
ATOM 560 C CA . SER A 1 76 ? 31.42100 -22.37500 40.05000 1.000 21.60456 315 SER A CA 1
ATOM 561 C C . SER A 1 76 ? 30.06400 -22.99900 40.35300 1.000 22.08973 315 SER A C 1
ATOM 562 O O . SER A 1 76 ? 29.44900 -23.62000 39.47300 1.000 22.62518 315 SER A O 1
ATOM 565 N N . LYS A 1 77 ? 29.57400 -22.83000 41.58100 1.000 15.05430 316 LYS A N 1
ATOM 566 C CA . LYS A 1 77 ? 28.26800 -23.37700 41.93500 1.000 13.87426 316 LYS A CA 1
ATOM 567 C C . LYS A 1 77 ? 27.12200 -22.72300 41.16300 1.000 20.17350 316 LYS A C 1
ATOM 568 O O . LYS A 1 77 ? 26.07000 -23.34400 41.01400 1.000 20.33492 316 LYS A O 1
ATOM 574 N N . ILE A 1 78 ? 27.29400 -21.49300 40.66900 1.000 17.43645 317 ILE A N 1
ATOM 575 C CA . ILE A 1 78 ? 26.24600 -20.87600 39.85100 1.000 19.65666 317 ILE A CA 1
ATOM 576 C C . ILE A 1 78 ? 25.82200 -21.80800 38.72200 1.000 16.35858 317 ILE A C 1
ATOM 577 O O . ILE A 1 78 ? 24.62800 -21.96800 38.44000 1.000 14.83883 317 ILE A O 1
ATOM 582 N N . GLY A 1 79 ? 26.78900 -22.4480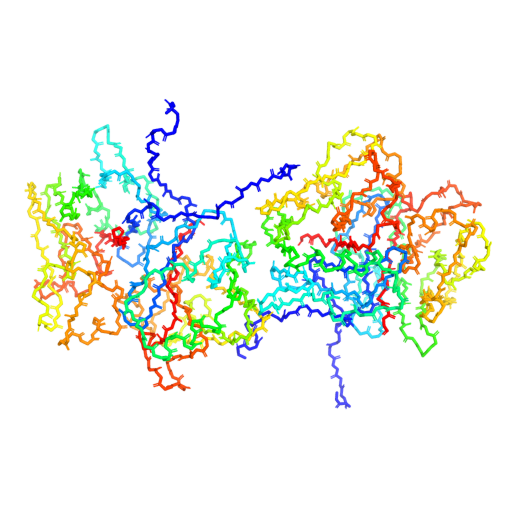0 38.06700 1.000 16.32046 318 GLY A N 1
ATOM 583 C CA . GLY A 1 79 ? 26.44500 -23.43100 37.04300 1.000 18.00759 318 GLY A CA 1
ATOM 584 C C . GLY A 1 79 ? 25.58900 -22.81800 35.94100 1.000 17.85838 318 GLY A C 1
ATOM 585 O O . GLY A 1 79 ? 25.93500 -21.79000 35.35500 1.000 17.66392 318 GLY A O 1
ATOM 586 N N . CYS A 1 80 ? 24.44600 -23.45600 35.66100 1.000 16.87880 319 CYS A N 1
ATOM 587 C CA . CYS A 1 80 ? 23.54000 -22.99000 34.61500 1.000 21.35816 319 CYS A CA 1
ATOM 588 C C . CYS A 1 80 ? 22.78800 -21.71200 34.98100 1.000 18.46192 319 CYS A C 1
ATOM 589 O O . CYS A 1 80 ? 22.14300 -21.12900 34.10300 1.000 19.90440 319 CYS A O 1
ATOM 592 N N . GLY A 1 81 ? 22.84400 -21.26800 36.23600 1.000 14.98596 320 GLY A N 1
ATOM 593 C CA . GLY A 1 81 ? 22.42800 -19.90200 36.55000 1.000 16.26826 320 GLY A CA 1
ATOM 594 C C . GLY A 1 81 ? 20.91800 -19.71600 36.54000 1.000 16.21934 320 GLY A C 1
ATOM 595 O O . GLY A 1 81 ? 20.15400 -20.55700 37.02500 1.000 15.02364 320 GLY A O 1
ATOM 596 N N . ILE A 1 82 ? 20.47000 -18.57300 36.00200 1.000 14.67701 321 ILE A N 1
ATOM 597 C CA . ILE A 1 82 ? 19.06000 -18.20800 36.02100 1.000 14.91563 321 ILE A CA 1
ATOM 598 C C . ILE A 1 82 ? 18.63500 -17.73200 34.63800 1.000 13.68169 321 ILE A C 1
ATOM 599 O O . ILE A 1 82 ? 19.45400 -17.43900 33.76500 1.000 14.74522 321 ILE A O 1
ATOM 604 N N . GLN A 1 83 ? 17.32700 -17.65500 34.45200 1.000 14.22584 322 GLN A N 1
ATOM 605 C CA . GLN A 1 83 ? 16.75200 -17.11600 33.22900 1.000 13.05806 322 GLN A CA 1
ATOM 606 C C . GLN A 1 83 ? 15.80700 -15.99300 33.62200 1.000 15.74654 322 GLN A C 1
ATOM 607 O O . GLN A 1 83 ? 14.97400 -16.16000 34.51700 1.000 17.61247 322 GLN A O 1
ATOM 613 N N . LEU A 1 84 ? 15.96100 -14.84400 32.97500 1.000 13.23585 323 LEU A N 1
ATOM 614 C CA . LEU A 1 84 ? 15.17900 -13.64900 33.23700 1.000 13.92629 323 LEU A CA 1
ATOM 615 C C . LEU A 1 84 ? 14.33000 -13.39200 31.99800 1.000 16.89655 323 LEU A C 1
ATOM 616 O O . LEU A 1 84 ? 14.88200 -13.25100 30.90900 1.000 20.59801 323 LEU A O 1
ATOM 621 N N . THR A 1 85 ? 13.00300 -13.36200 32.14300 1.000 14.32007 324 THR A N 1
ATOM 622 C CA . THR A 1 85 ? 12.12200 -13.28800 30.97800 1.000 12.69808 324 THR A CA 1
ATOM 623 C C . THR A 1 85 ? 11.10400 -12.17000 31.14200 1.000 15.95895 324 THR A C 1
ATOM 624 O O . THR A 1 85 ? 10.36500 -12.12400 32.13300 1.000 15.09695 324 THR A O 1
ATOM 628 N N . ARG A 1 86 ? 11.04900 -11.29000 30.15500 1.000 15.09207 325 ARG A N 1
ATOM 629 C CA . ARG A 1 86 ? 10.03900 -10.24400 30.12100 1.000 14.94721 325 ARG A CA 1
ATOM 630 C C . ARG A 1 86 ? 8.80200 -10.77000 29.40600 1.000 15.53067 325 ARG A C 1
ATOM 631 O O . ARG A 1 86 ? 8.88700 -11.21200 28.25800 1.000 18.63374 325 ARG A O 1
ATOM 639 N N . GLU A 1 87 ? 7.66300 -10.72000 30.08500 1.000 17.69653 326 GLU A N 1
ATOM 640 C CA . GLU A 1 87 ? 6.42300 -11.30600 29.60000 1.000 22.37042 326 GLU A CA 1
ATOM 641 C C . GLU A 1 87 ? 5.33400 -10.25200 29.70300 1.000 23.68714 326 GLU A C 1
ATOM 642 O O . GLU A 1 87 ? 5.51400 -9.20000 30.32700 1.000 18.57647 326 GLU A O 1
ATOM 648 N N . VAL A 1 88 ? 4.18500 -10.55200 29.09400 1.000 23.24407 327 VAL A N 1
ATOM 649 C CA . VAL A 1 88 ? 3.08500 -9.59400 29.08700 1.000 30.20416 327 VAL A CA 1
ATOM 650 C C . VAL A 1 88 ? 2.65300 -9.24400 30.51000 1.000 27.04870 327 VAL A C 1
ATOM 651 O O . VAL A 1 88 ? 2.23300 -8.11100 30.77600 1.000 31.96537 327 VAL A O 1
ATOM 655 N N . ASP A 1 89 ? 2.79600 -10.17600 31.45500 1.000 23.46402 328 ASP A N 1
ATOM 656 C CA . ASP A 1 89 ? 2.34300 -9.96700 32.82400 1.000 27.18127 328 ASP A CA 1
ATOM 657 C C . ASP A 1 89 ? 3.45200 -9.58600 33.80300 1.000 30.62616 328 ASP A C 1
ATOM 658 O O . ASP A 1 89 ? 3.17200 -9.45800 34.99400 1.000 31.91387 328 ASP A O 1
ATOM 663 N N . GLY A 1 90 ? 4.68600 -9.39600 33.35100 1.000 26.20883 329 GLY A N 1
ATOM 664 C CA . GLY A 1 90 ? 5.75000 -8.93900 34.23200 1.000 23.17118 329 GLY A CA 1
ATOM 665 C C . GLY A 1 90 ? 7.06300 -9.61800 33.88100 1.000 19.90905 329 GLY A C 1
ATOM 666 O O . GLY A 1 90 ? 7.20100 -10.19200 32.80400 1.000 19.96223 329 GLY A O 1
ATOM 667 N N . VAL A 1 91 ? 8.03200 -9.56800 34.80200 1.000 13.88288 330 VAL A N 1
ATOM 668 C CA . VAL A 1 91 ? 9.34900 -10.16300 34.58200 1.000 15.17803 330 VAL A CA 1
ATOM 669 C C . VAL A 1 91 ? 9.51000 -11.34400 35.52400 1.000 14.80945 330 VAL A C 1
ATOM 670 O O . VAL A 1 91 ? 9.37600 -11.19800 36.74500 1.000 14.42973 330 VAL A O 1
ATOM 674 N N . TRP A 1 92 ? 9.81800 -12.49900 34.95800 1.000 12.97385 331 TRP A N 1
ATOM 675 C CA . TRP A 1 92 ? 9.94400 -13.73500 35.70700 1.000 15.52720 331 TRP A CA 1
ATOM 676 C C . TRP A 1 92 ? 11.39500 -14.18100 35.76700 1.000 16.64054 331 TRP A C 1
ATOM 677 O O . TRP A 1 92 ? 12.16700 -13.97000 34.82800 1.000 16.37303 331 TRP A O 1
ATOM 688 N N . VAL A 1 93 ? 11.75100 -14.81600 36.88000 1.000 12.20994 332 VAL A N 1
ATOM 689 C CA . VAL A 1 93 ? 13.07700 -15.38800 37.07700 1.000 13.22643 332 VAL A CA 1
ATOM 690 C C . VAL A 1 93 ? 12.90000 -16.88000 37.29500 1.000 17.15048 332 VAL A C 1
ATOM 691 O O . VAL A 1 93 ? 12.10400 -17.29500 38.14500 1.000 16.88606 332 VAL A O 1
ATOM 695 N N . TYR A 1 94 ? 13.64500 -17.67000 36.53900 1.000 13.11469 333 TYR A N 1
ATOM 696 C CA . TYR A 1 94 ? 13.65000 -19.12400 36.65100 1.000 13.49208 333 TYR A CA 1
ATOM 697 C C . TYR A 1 94 ? 15.01500 -19.56400 37.16100 1.000 15.37215 333 TYR A C 1
ATOM 698 O O . TYR A 1 94 ? 16.04100 -19.15700 36.61700 1.000 12.67330 333 TYR A O 1
ATOM 707 N N . ASN A 1 95 ? 15.03100 -20.39200 38.20800 1.000 14.42092 334 ASN A N 1
ATOM 708 C CA . ASN A 1 95 ? 16.28400 -20.84700 38.80400 1.000 12.30170 334 ASN A CA 1
ATOM 709 C C . ASN A 1 95 ? 16.68700 -22.15000 38.12400 1.000 16.78523 334 ASN A C 1
ATOM 710 O O . ASN A 1 95 ? 16.10000 -23.20500 38.38500 1.000 16.05024 334 ASN A O 1
ATOM 715 N N . ARG A 1 96 ? 17.69100 -22.07400 37.25700 1.000 15.53031 335 ARG A N 1
ATOM 716 C CA . ARG A 1 96 ? 18.18900 -23.20900 36.50000 1.000 17.30049 335 ARG A CA 1
ATOM 717 C C . ARG A 1 96 ? 19.43200 -23.82100 37.14200 1.000 18.57480 335 ARG A C 1
ATOM 718 O O . ARG A 1 96 ? 20.05800 -24.70200 36.55600 1.000 22.95532 335 ARG A O 1
ATOM 726 N N . SER A 1 97 ? 19.81300 -23.37200 38.32300 1.000 16.36567 336 SER A N 1
ATOM 727 C CA . SER A 1 97 ? 21.01100 -23.87800 38.96800 1.000 15.61440 336 SER A CA 1
ATOM 728 C C . SER A 1 97 ? 20.65000 -24.97500 39.96400 1.000 17.92936 336 SER A C 1
ATOM 729 O O . SER A 1 97 ? 19.47700 -25.27500 40.20000 1.000 17.97194 336 SER A O 1
ATOM 732 N N . SER A 1 98 ? 21.67800 -25.56500 40.57200 1.000 13.98684 337 SER A N 1
ATOM 733 C CA . SER A 1 98 ? 21.47800 -26.61800 41.56700 1.000 15.27240 337 SER A CA 1
ATOM 734 C C . SER A 1 98 ? 21.34100 -26.08400 42.98700 1.000 14.83721 337 SER A C 1
ATOM 735 O O . SER A 1 98 ? 21.25400 -26.88000 43.93500 1.000 13.10767 337 SER A O 1
ATOM 738 N N . TYR A 1 99 ? 21.32800 -24.76700 43.16100 1.000 14.85678 338 TYR A N 1
ATOM 739 C CA . TYR A 1 99 ? 21.35000 -24.10900 44.45900 1.000 12.50968 338 TYR A CA 1
ATOM 740 C C . TYR A 1 99 ? 20.24500 -23.06800 44.51500 1.000 14.17610 338 TYR A C 1
ATOM 741 O O . TYR A 1 99 ? 19.78600 -22.57700 43.47800 1.000 14.80837 338 TYR A O 1
ATOM 750 N N . PRO A 1 100 ? 19.78100 -22.72700 45.71000 1.000 14.70919 339 PRO A N 1
ATOM 751 C CA . PRO A 1 100 ? 18.77700 -21.67400 45.82100 1.000 13.60043 339 PRO A CA 1
ATOM 752 C C . PRO A 1 100 ? 19.38100 -20.35100 45.38600 1.000 15.44000 339 PRO A C 1
ATOM 753 O O . PRO A 1 100 ? 20.60100 -20.15100 45.43600 1.000 12.50974 339 PRO A O 1
ATOM 757 N N . ILE A 1 101 ? 18.50700 -19.45600 44.93100 1.000 14.27416 340 ILE A N 1
ATOM 758 C CA . ILE A 1 101 ? 18.85900 -18.05000 44.76300 1.000 13.48121 340 ILE A CA 1
ATOM 759 C C . ILE A 1 101 ? 17.97500 -17.26900 45.71900 1.000 12.19443 340 ILE A C 1
ATOM 760 O O . ILE A 1 101 ? 16.95100 -17.76300 46.19500 1.000 13.04880 340 ILE A O 1
ATOM 765 N N . PHE A 1 102 ? 18.37300 -16.02600 45.98500 1.000 13.39827 341 PHE A N 1
ATOM 766 C CA . PHE A 1 102 ? 17.71000 -15.20200 46.98500 1.000 12.99263 341 PHE A CA 1
ATOM 767 C C . PHE A 1 102 ? 17.42000 -13.86200 46.34300 1.000 14.27567 341 PHE A C 1
ATOM 768 O O . PHE A 1 102 ? 18.31700 -13.27800 45.73600 1.000 15.02528 341 PHE A O 1
ATOM 776 N N . ILE A 1 103 ? 16.17800 -13.39400 46.43600 1.000 11.73405 342 ILE A N 1
ATOM 777 C CA . ILE A 1 103 ? 15.78000 -12.20900 45.68100 1.000 12.60589 342 ILE A CA 1
ATOM 778 C C . ILE A 1 103 ? 15.07600 -11.21000 46.59000 1.000 14.04017 342 ILE A C 1
ATOM 779 O O . ILE A 1 103 ? 14.21900 -11.58000 47.40300 1.000 14.83114 342 ILE A O 1
ATOM 784 N N . LYS A 1 104 ? 15.43500 -9.93200 46.43800 1.000 13.41342 343 LYS A N 1
ATOM 785 C CA . LYS A 1 104 ? 14.73100 -8.83500 47.09100 1.000 13.81199 343 LYS A CA 1
ATOM 786 C C . LYS A 1 104 ? 14.11200 -7.97700 46.00200 1.000 13.07871 343 LYS A C 1
ATOM 787 O O . LYS A 1 104 ? 14.82100 -7.49800 45.11500 1.000 12.76622 343 LYS A O 1
ATOM 793 N N . SER A 1 105 ? 12.79600 -7.81900 46.04600 1.000 14.90924 344 SER A N 1
ATOM 794 C CA . SER A 1 105 ? 12.09800 -7.01300 45.05800 1.000 18.88910 344 SER A CA 1
ATOM 795 C C . SER A 1 105 ? 10.93400 -6.32300 45.73800 1.000 20.64090 344 SER A C 1
ATOM 796 O O . SER A 1 105 ? 10.14300 -6.97700 46.42700 1.000 16.36686 344 SER A O 1
ATOM 799 N N . ALA A 1 106 ? 10.81500 -5.01500 45.50200 1.000 14.01563 345 ALA A N 1
ATOM 800 C CA . ALA A 1 106 ? 9.74400 -4.24100 46.12000 1.000 17.66323 345 ALA A CA 1
ATOM 801 C C . ALA A 1 106 ? 8.35900 -4.74600 45.72300 1.000 19.56558 345 ALA A C 1
ATOM 802 O O . ALA A 1 106 ? 7.42600 -4.67200 46.53400 1.000 21.29838 345 ALA A O 1
ATOM 804 N N . THR A 1 107 ? 8.19600 -5.29100 44.51200 1.000 15.97979 346 THR A N 1
ATOM 805 C CA . THR A 1 107 ? 6.86300 -5.75800 44.14800 1.000 21.18512 346 THR A CA 1
ATOM 806 C C . THR A 1 107 ? 6.53000 -7.14800 44.69000 1.000 21.79990 346 THR A C 1
ATOM 807 O O . THR A 1 107 ? 5.41300 -7.62500 44.46300 1.000 23.99151 346 THR A O 1
ATOM 811 N N . LEU A 1 108 ? 7.43300 -7.79200 45.42300 1.000 19.68880 347 LEU A N 1
ATOM 812 C CA . LEU A 1 108 ? 7.12200 -9.07900 46.04300 1.000 24.73530 347 LEU A CA 1
ATOM 813 C C . LEU A 1 108 ? 6.54400 -8.95000 47.44400 1.000 29.44584 347 LEU A C 1
ATOM 814 O O . LEU A 1 108 ? 6.16800 -9.97000 48.03900 1.000 30.07596 347 LEU A O 1
ATOM 819 N N . ASP A 1 109 ? 6.46600 -7.74200 47.99200 1.000 23.51653 348 ASP A N 1
ATOM 820 C CA . ASP A 1 109 ? 6.18500 -7.56800 49.41200 1.000 20.61656 348 ASP A CA 1
ATOM 821 C C . ASP A 1 109 ? 4.92200 -6.74800 49.63000 1.000 24.52874 348 ASP A C 1
ATOM 822 O O . ASP A 1 109 ? 4.55100 -5.90800 48.80500 1.000 23.13922 348 ASP A O 1
ATOM 827 N N . ASN A 1 110 ? 4.26700 -7.02800 50.75000 1.000 23.75394 349 ASN A N 1
ATOM 828 C CA . ASN A 1 110 ? 3.20700 -6.20000 51.30900 1.000 26.78129 349 ASN A CA 1
ATOM 829 C C . ASN A 1 110 ? 3.65500 -4.73500 51.34700 1.000 20.86631 349 ASN A C 1
ATOM 830 O O . ASN A 1 110 ? 4.64900 -4.41700 52.01800 1.000 24.37374 349 ASN A O 1
ATOM 835 N N . PRO A 1 111 ? 2.95300 -3.82400 50.66600 1.000 23.85781 350 PRO A N 1
ATOM 836 C CA . PRO A 1 111 ? 3.39900 -2.42000 50.64000 1.000 24.56042 350 PRO A CA 1
ATOM 837 C C . PRO A 1 111 ? 3.36800 -1.72500 51.99100 1.000 26.98913 350 PRO A C 1
ATOM 838 O O . PRO A 1 111 ? 4.00000 -0.67800 52.12800 1.000 24.60944 350 PRO A O 1
ATOM 842 N N . ASP A 1 112 ? 2.67700 -2.27300 52.99000 1.000 29.13922 351 ASP A N 1
ATOM 843 C CA . ASP A 1 112 ? 2.59000 -1.66200 54.31000 1.000 29.68649 351 ASP A CA 1
ATOM 844 C C . ASP A 1 112 ? 3.68200 -2.12100 55.27000 1.000 33.33426 351 ASP A C 1
ATOM 845 O O . ASP A 1 112 ? 3.71300 -1.64900 56.41100 1.000 28.62441 351 ASP A O 1
ATOM 850 N N . SER A 1 113 ? 4.57900 -3.00900 54.84900 1.000 23.34580 352 SER A N 1
ATOM 851 C CA . SER A 1 113 ? 5.60000 -3.50900 55.76000 1.000 25.45363 352 SER A CA 1
ATOM 852 C C . SER A 1 113 ? 6.69400 -2.46600 55.98900 1.000 23.64071 352 SER A C 1
ATOM 853 O O . SER A 1 113 ? 6.83700 -1.49200 55.24400 1.000 22.05661 352 SER A O 1
ATOM 856 N N . ARG A 1 114 ? 7.48700 -2.69600 57.03500 1.000 24.24436 353 ARG A N 1
ATOM 857 C CA . ARG A 1 114 ? 8.52600 -1.74500 57.40300 1.000 30.60631 353 ARG A CA 1
ATOM 858 C C . ARG A 1 114 ? 9.79200 -1.91700 56.57800 1.000 26.73795 353 ARG A C 1
ATOM 859 O O . ARG A 1 114 ? 10.48600 -0.93000 56.32200 1.000 26.54813 353 ARG A O 1
ATOM 867 N N . THR A 1 115 ? 10.12500 -3.14400 56.17600 1.000 24.12045 354 THR A N 1
ATOM 868 C CA . THR A 1 115 ? 11.32100 -3.38300 55.37500 1.000 23.38658 354 THR A CA 1
ATOM 869 C C . THR A 1 115 ? 11.06800 -4.55200 54.43300 1.000 25.48886 354 THR A C 1
ATOM 870 O O . THR A 1 115 ? 10.27200 -5.45100 54.72600 1.000 24.44548 354 THR A O 1
ATOM 874 N N . LEU A 1 116 ? 11.77700 -4.54700 53.31100 1.000 22.17529 355 LEU A N 1
ATOM 875 C CA . LEU A 1 116 ? 11.59900 -5.58800 52.31000 1.000 22.52913 355 LEU A CA 1
ATOM 876 C C . LEU A 1 116 ? 12.28100 -6.87600 52.75900 1.000 25.12239 355 LEU A C 1
ATOM 877 O O . LEU A 1 116 ? 13.35100 -6.85600 53.38000 1.000 22.19297 355 LEU A O 1
ATOM 882 N N . LEU A 1 117 ? 11.65500 -7.99400 52.43000 1.000 21.27947 356 LEU A N 1
ATOM 883 C CA . LEU A 1 117 ? 12.16100 -9.31200 52.77900 1.000 21.04184 356 LEU A CA 1
ATOM 884 C C . LEU A 1 117 ? 13.00600 -9.87300 51.64200 1.000 19.39668 356 LEU A C 1
ATOM 885 O O . LEU A 1 117 ? 12.89100 -9.45600 50.49400 1.000 20.42788 356 LEU A O 1
ATOM 890 N N . VAL A 1 118 ? 13.85000 -10.84200 51.97700 1.000 16.32354 357 VAL A N 1
ATOM 891 C CA . VAL A 1 118 ? 14.61600 -11.60700 50.99700 1.000 16.50085 357 VAL A CA 1
ATOM 892 C C . VAL A 1 118 ? 13.92100 -12.94600 50.77400 1.000 20.97486 357 VAL A C 1
ATOM 893 O O . VAL A 1 118 ? 13.68100 -13.68600 51.73200 1.000 20.05530 357 VAL A O 1
ATOM 897 N N . HIS A 1 119 ? 13.62200 -13.27500 49.51800 1.000 12.92196 358 HIS A N 1
ATOM 898 C CA . HIS A 1 119 ? 12.82700 -14.45300 49.17600 1.000 16.95843 358 HIS A CA 1
ATOM 899 C C . HIS A 1 119 ? 13.70700 -15.53700 48.55800 1.000 18.07602 358 HIS A C 1
ATOM 900 O O . HIS A 1 119 ? 14.44600 -15.26900 47.61200 1.000 17.34710 358 HIS A O 1
ATOM 907 N N . LYS A 1 120 ? 13.58300 -16.77100 49.04900 1.000 16.48984 359 LYS A N 1
ATOM 908 C CA . LYS A 1 120 ? 14.35400 -17.90300 48.53400 1.000 16.18786 359 LYS A CA 1
ATOM 909 C C . LYS A 1 120 ? 13.61700 -18.57800 47.37800 1.000 16.77827 359 LYS A C 1
ATOM 910 O O . LYS A 1 120 ? 12.39800 -18.77100 47.43300 1.000 19.53682 359 LYS A O 1
ATOM 916 N N . VAL A 1 121 ? 14.35300 -18.93200 46.32300 1.000 12.63572 360 VAL A N 1
ATOM 917 C CA . VAL A 1 121 ? 13.79200 -19.63500 45.17200 1.000 13.11606 360 VAL A CA 1
ATOM 918 C C . VAL A 1 121 ? 14.58100 -20.92200 44.98500 1.000 16.52570 360 VAL A C 1
ATOM 919 O O . VAL A 1 121 ? 15.78000 -20.87800 44.68400 1.000 11.82629 360 VAL A O 1
ATOM 923 N N . PHE A 1 122 ? 13.90900 -22.06600 45.17200 1.000 14.18111 361 PHE A N 1
ATOM 924 C CA . PHE A 1 122 ? 14.53300 -23.38000 44.97900 1.000 13.16006 361 PHE A CA 1
ATOM 925 C C . PHE A 1 122 ? 14.97700 -23.60900 43.52900 1.000 13.74215 361 PHE A C 1
ATOM 926 O O . PHE A 1 122 ? 14.38200 -23.06200 42.58900 1.000 13.38906 361 PHE A O 1
ATOM 934 N N . PRO A 1 123 ? 15.95000 -24.50800 43.32000 1.000 15.07710 362 PRO A N 1
ATOM 935 C CA . PRO A 1 123 ? 16.20900 -25.03000 41.96800 1.000 16.18139 362 PRO A CA 1
ATOM 936 C C . PRO A 1 123 ? 14.94400 -25.52200 41.27700 1.000 19.71087 362 PRO A C 1
ATOM 937 O O . PRO A 1 123 ? 14.14500 -26.26400 41.85200 1.000 16.41789 362 PRO A O 1
ATOM 941 N N . GLY A 1 124 ? 14.75700 -25.09000 40.02700 1.000 17.53550 363 GLY A N 1
ATOM 942 C CA . GLY A 1 124 ? 13.60100 -25.47100 39.24200 1.000 17.09855 363 GLY A CA 1
ATOM 943 C C . GLY A 1 124 ? 12.35200 -24.65400 39.46900 1.000 18.80779 363 GLY A C 1
ATOM 944 O O . GLY A 1 124 ? 11.36300 -24.85900 38.75400 1.000 19.55259 363 GLY A O 1
ATOM 945 N N . PHE A 1 125 ? 12.34900 -23.73200 40.43000 1.000 16.11718 364 PHE A N 1
ATOM 946 C CA . PHE A 1 125 ? 11.19200 -22.89900 40.69900 1.000 12.15533 364 PHE A CA 1
ATOM 947 C C . PHE A 1 125 ? 11.36700 -21.53300 40.03600 1.000 12.90088 364 PHE A C 1
ATOM 948 O O . PHE A 1 125 ? 12.47800 -21.12600 39.70000 1.000 13.18618 364 PHE A O 1
ATOM 956 N N . SER A 1 126 ? 10.24900 -20.83700 39.87000 1.000 14.96051 365 SER A N 1
ATOM 957 C CA . SER A 1 126 ? 10.17900 -19.51200 39.27600 1.000 13.56548 365 SER A CA 1
ATOM 958 C C . SER A 1 126 ? 9.52800 -18.54200 40.24200 1.000 18.25316 365 SER A C 1
ATOM 959 O O . SER A 1 126 ? 8.84000 -18.94400 41.18200 1.000 17.53429 365 SER A O 1
ATOM 962 N N . ILE A 1 127 ? 9.74700 -17.24600 39.99700 1.000 15.72060 366 ILE A N 1
ATOM 963 C CA . ILE A 1 127 ? 9.12000 -16.19900 40.79100 1.000 12.28754 366 ILE A CA 1
ATOM 964 C C . ILE A 1 127 ? 8.97500 -14.96400 39.91400 1.000 17.64653 366 ILE A C 1
ATOM 965 O O . ILE A 1 127 ? 9.81000 -14.70000 39.04500 1.000 14.91108 366 ILE A O 1
ATOM 970 N N . LYS A 1 128 ? 7.90000 -14.20900 40.12500 1.000 19.09328 367 LYS A N 1
ATOM 971 C CA . LYS A 1 128 ? 7.72600 -12.96900 39.36700 1.000 18.72996 367 LYS A CA 1
ATOM 972 C C . LYS A 1 128 ? 8.57100 -11.89700 40.03800 1.000 17.44976 367 LYS A C 1
ATOM 973 O O . LYS A 1 128 ? 8.18000 -11.31900 41.05400 1.000 25.49555 367 LYS A O 1
ATOM 979 N N . ALA A 1 129 ? 9.74700 -11.62900 39.46500 1.000 17.78542 368 ALA A N 1
ATOM 980 C CA . ALA A 1 129 ? 10.68400 -10.71500 40.10500 1.000 19.77934 368 ALA A CA 1
ATOM 981 C C . ALA A 1 129 ? 10.24500 -9.26200 39.99900 1.000 21.60263 368 ALA A C 1
ATOM 982 O O . ALA A 1 129 ? 10.61400 -8.45200 40.85700 1.000 20.82729 368 ALA A O 1
ATOM 984 N N . PHE A 1 130 ? 9.48100 -8.90500 38.96800 1.000 15.74304 369 PHE A N 1
ATOM 985 C CA . PHE A 1 130 ? 9.10500 -7.51200 38.75600 1.000 19.28011 369 PHE A CA 1
ATOM 986 C C . PHE A 1 130 ? 7.72800 -7.43800 38.11200 1.000 17.42752 369 PHE A C 1
ATOM 987 O O . PHE A 1 130 ? 7.47000 -8.09900 37.10400 1.000 19.20564 369 PHE A O 1
ATOM 995 N N . ASP A 1 131 ? 6.85700 -6.61300 38.68400 1.000 17.76250 370 ASP A N 1
ATOM 996 C CA . ASP A 1 131 ? 5.50200 -6.41700 38.17600 1.000 20.00071 370 ASP A CA 1
ATOM 997 C C . ASP A 1 131 ? 5.34800 -4.94000 37.85200 1.000 21.00041 370 ASP A C 1
ATOM 998 O O . ASP A 1 131 ? 5.35000 -4.10200 38.76300 1.000 22.69559 370 ASP A O 1
ATOM 1003 N N . TYR A 1 132 ? 5.18300 -4.64200 36.56300 1.000 21.37194 371 TYR A N 1
ATOM 1004 C CA . TYR A 1 132 ? 5.14500 -3.25600 36.09400 1.000 29.23207 371 TYR A CA 1
ATOM 1005 C C . TYR A 1 132 ? 4.04600 -2.44700 36.77300 1.000 32.72418 371 TYR A C 1
ATOM 1006 O O . TYR A 1 132 ? 4.27400 -1.29900 37.17800 1.000 29.01813 371 TYR A O 1
ATOM 1015 N N . GLU A 1 133 ? 2.85600 -3.03000 36.92200 1.000 28.82182 372 GLU A N 1
ATOM 1016 C CA . GLU A 1 133 ? 1.71700 -2.28100 37.44900 1.000 30.19015 372 GLU A CA 1
ATOM 1017 C C . GLU A 1 133 ? 1.83300 -2.05200 38.94900 1.000 29.92328 372 GLU A C 1
ATOM 1018 O O . GLU A 1 133 ? 1.38200 -1.02400 39.46400 1.000 29.61619 372 GLU A O 1
ATOM 1024 N N . LYS A 1 134 ? 2.37000 -3.01900 39.68200 1.000 29.09978 373 LYS A N 1
ATOM 1025 C CA . LYS A 1 134 ? 2.56600 -2.79700 41.10900 1.000 30.75759 373 LYS A CA 1
ATOM 1026 C C . LYS A 1 134 ? 3.64100 -1.75000 41.34900 1.000 28.34601 373 LYS A C 1
ATOM 1027 O O . LYS A 1 134 ? 3.54500 -0.95600 42.29100 1.000 29.70663 373 LYS A O 1
ATOM 1033 N N . ALA A 1 135 ? 4.68100 -1.74400 40.51200 1.000 26.39872 374 ALA A N 1
ATOM 1034 C CA . ALA A 1 135 ? 5.78200 -0.80900 40.71100 1.000 26.25876 374 ALA A CA 1
ATOM 1035 C C . ALA A 1 135 ? 5.39300 0.60700 40.30800 1.000 31.63371 374 ALA A C 1
ATOM 1036 O O . ALA A 1 135 ? 5.90300 1.56700 40.89000 1.000 28.74063 374 ALA A O 1
ATOM 1038 N N . TYR A 1 136 ? 4.47200 0.73800 39.34500 1.000 28.38516 375 TYR A N 1
ATOM 1039 C CA . TYR A 1 136 ? 4.21800 2.00700 38.66100 1.000 37.49154 375 TYR A CA 1
ATOM 1040 C C . TYR A 1 136 ? 4.10200 3.16900 39.64000 1.000 45.77909 375 TYR A C 1
ATOM 1041 O O . TYR A 1 136 ? 4.76100 4.20200 39.47900 1.000 52.27698 375 TYR A O 1
ATOM 1050 N N . SER A 1 137 ? 3.29400 3.00700 40.67900 1.000 32.74134 376 SER A N 1
ATOM 1051 C CA . SER A 1 137 ? 3.16900 4.02400 41.71700 1.000 45.20651 376 SER A CA 1
ATOM 1052 C C . SER A 1 137 ? 3.16500 3.35600 43.08400 1.000 47.01512 376 SER A C 1
ATOM 1053 O O . SER A 1 137 ? 2.32500 3.63700 43.94000 1.000 53.97079 376 SER A O 1
ATOM 1056 N N . LEU A 1 138 ? 4.10900 2.44000 43.28900 1.000 38.23203 377 LEU A N 1
ATOM 1057 C CA . LEU A 1 138 ? 4.22200 1.75700 44.56700 1.000 33.37751 377 LEU A CA 1
ATOM 1058 C C . LEU A 1 138 ? 4.60500 2.74500 45.66000 1.000 35.36137 377 LEU A C 1
ATOM 1059 O O . LEU A 1 138 ? 5.55400 3.51700 45.51600 1.000 30.93309 377 LEU A O 1
ATOM 1064 N N . GLN A 1 139 ? 3.87800 2.71400 46.76600 1.000 33.63162 378 GLN A N 1
ATOM 1065 C CA . GLN A 1 139 ? 4.24500 3.48900 47.94100 1.000 31.22300 378 GLN A CA 1
ATOM 1066 C C . GLN A 1 139 ? 4.37500 2.55700 49.13000 1.000 25.00548 378 GLN A C 1
ATOM 1067 O O . GLN A 1 139 ? 3.51600 1.69400 49.34800 1.000 26.73820 378 GLN A O 1
ATOM 1073 N N . ARG A 1 140 ? 5.45200 2.73200 49.89200 1.000 26.47071 379 ARG A N 1
ATOM 1074 C CA . ARG A 1 140 ? 5.71600 1.96500 51.10800 1.000 25.57207 379 ARG A CA 1
ATOM 1075 C C . ARG A 1 140 ? 5.80700 2.96300 52.26100 1.000 25.43512 379 ARG A C 1
ATOM 1076 O O . ARG A 1 140 ? 6.90700 3.34700 52.69000 1.000 28.73165 379 ARG A O 1
ATOM 1084 N N . PRO A 1 141 ? 4.66000 3.38600 52.80600 1.000 28.06538 380 PRO A N 1
ATOM 1085 C CA . PRO A 1 141 ? 4.65700 4.52900 53.73800 1.000 31.67227 380 PRO A CA 1
ATOM 1086 C C . PRO A 1 141 ? 5.28500 4.23400 55.08700 1.000 34.56566 380 PRO A C 1
ATOM 1087 O O . PRO A 1 141 ? 5.64800 5.17800 55.79800 1.000 36.10668 380 PRO A O 1
ATOM 1091 N N . ASN A 1 142 ? 5.42800 2.96700 55.46700 1.000 25.91306 381 ASN A N 1
ATOM 1092 C CA . ASN A 1 142 ? 6.06300 2.60700 56.72400 1.000 29.37669 381 ASN A CA 1
ATOM 1093 C C . ASN A 1 142 ? 7.54100 2.26400 56.56800 1.000 27.59927 381 ASN A C 1
ATOM 1094 O O . ASN A 1 142 ? 8.16100 1.82200 57.53500 1.000 29.06507 381 ASN A O 1
ATOM 1099 N N . ASP A 1 143 ? 8.12400 2.48300 55.38300 1.000 26.11285 382 ASP A N 1
ATOM 1100 C CA . ASP A 1 143 ? 9.49800 2.07600 55.06400 1.000 25.98750 382 ASP A CA 1
ATOM 1101 C C . ASP A 1 143 ? 10.30000 3.33900 54.75300 1.000 27.75585 382 ASP A C 1
ATOM 1102 O O . ASP A 1 143 ? 10.28600 3.82800 53.62100 1.000 22.79284 382 ASP A O 1
ATOM 1107 N N . HIS A 1 144 ? 11.01700 3.87000 55.74700 1.000 29.42845 383 HIS A N 1
ATOM 1108 C CA . HIS A 1 144 ? 11.62500 5.18700 55.56500 1.000 36.75651 383 HIS A CA 1
ATOM 1109 C C . HIS A 1 144 ? 12.75200 5.14400 54.53900 1.000 27.07358 383 HIS A C 1
ATOM 1110 O O . HIS A 1 144 ? 12.90600 6.07700 53.74000 1.000 29.61529 383 HIS A O 1
ATOM 1117 N N . GLU A 1 145 ? 13.54700 4.07200 54.55000 1.000 26.77844 384 GLU A N 1
ATOM 1118 C CA . GLU A 1 145 ? 14.61300 3.92400 53.56400 1.000 31.10517 384 GLU A CA 1
ATOM 1119 C C . GLU A 1 145 ? 14.05700 3.94700 52.14800 1.000 27.45961 384 GLU A C 1
ATOM 1120 O O . GLU A 1 145 ? 14.63400 4.58400 51.25600 1.000 30.06559 384 GLU A O 1
ATOM 1126 N N . PHE A 1 146 ? 12.92900 3.26600 51.92400 1.000 29.79571 385 PHE A N 1
ATOM 1127 C CA . PHE A 1 146 ? 12.32800 3.22800 50.59200 1.000 25.26612 385 PHE A CA 1
ATOM 1128 C C . PHE A 1 146 ? 11.87500 4.61500 50.14500 1.000 30.38171 385 PHE A C 1
ATOM 1129 O O . PHE A 1 146 ? 12.08300 5.00600 48.98900 1.000 26.80372 385 PHE A O 1
ATOM 1137 N N . MET A 1 147 ? 11.24900 5.37500 51.04100 1.000 33.00747 386 MET A N 1
ATOM 1138 C CA . MET A 1 147 ? 10.83100 6.72100 50.65900 1.000 32.53415 386 MET A CA 1
ATOM 1139 C C . MET A 1 147 ? 12.02500 7.62300 50.37400 1.000 32.26263 386 MET A C 1
ATOM 1140 O O . MET A 1 147 ? 11.93100 8.51400 49.52000 1.000 33.83262 386 MET A O 1
ATOM 1145 N N . GLN A 1 148 ? 13.15900 7.39000 51.04800 1.000 26.37989 387 GLN A N 1
ATOM 1146 C CA . GLN A 1 148 ? 14.37100 8.16600 50.80200 1.000 27.96711 387 GLN A CA 1
ATOM 1147 C C . GLN A 1 148 ? 15.11000 7.69900 49.55500 1.000 35.79904 387 GLN A C 1
ATOM 1148 O O . GLN A 1 148 ? 15.84100 8.48500 48.93700 1.000 28.60013 387 GLN A O 1
ATOM 1154 N N . GLN A 1 149 ? 14.96000 6.42900 49.18300 1.000 26.99633 388 GLN A N 1
ATOM 1155 C CA . GLN A 1 149 ? 15.65200 5.86200 48.02900 1.000 27.42244 388 GLN A CA 1
ATOM 1156 C C . GLN A 1 149 ? 14.63000 5.16000 47.14300 1.000 26.42569 388 GLN A C 1
ATOM 1157 O O . GLN A 1 149 ? 14.59600 3.92500 47.07900 1.000 25.99944 388 GLN A O 1
ATOM 1163 N N . PRO A 1 150 ? 13.76500 5.92200 46.45700 1.000 24.98310 389 PRO A N 1
ATOM 1164 C CA . PRO A 1 150 ? 12.66700 5.28800 45.70500 1.000 23.15575 389 PRO A CA 1
ATOM 1165 C C . PRO A 1 150 ? 13.12300 4.50500 44.49100 1.000 20.57651 389 PRO A C 1
ATOM 1166 O O . PRO A 1 150 ? 12.33000 3.71400 43.97200 1.000 21.71999 389 PRO A O 1
ATOM 1170 N N . TRP A 1 151 ? 14.36400 4.68500 44.02800 1.000 21.45414 390 TRP A N 1
ATOM 1171 C CA . TRP A 1 151 ? 14.88700 3.81700 42.98100 1.000 19.15432 390 TRP A CA 1
ATOM 1172 C C . TRP A 1 151 ? 14.92000 2.36100 43.42400 1.000 22.36839 390 TRP A C 1
ATOM 1173 O O . TRP A 1 151 ? 14.97300 1.46400 42.57500 1.000 20.85786 390 TRP A O 1
ATOM 1184 N N . THR A 1 152 ? 14.88400 2.10800 44.73200 1.000 21.72951 391 THR A N 1
ATOM 1185 C CA . THR A 1 152 ? 14.73800 0.74000 45.22400 1.000 18.83702 391 THR A CA 1
ATOM 1186 C C . THR A 1 152 ? 13.54200 0.04800 44.60300 1.000 20.10202 391 THR A C 1
ATOM 1187 O O . THR A 1 152 ? 13.54200 -1.17900 44.44500 1.000 24.84978 391 THR A O 1
ATOM 1191 N N . GLY A 1 153 ? 12.51900 0.81900 44.22700 1.000 17.23307 392 GLY A N 1
ATOM 1192 C CA . GLY A 1 153 ? 11.30500 0.26500 43.66700 1.000 20.18210 392 GLY A CA 1
ATOM 1193 C C . GLY A 1 153 ? 11.45200 -0.31800 42.27400 1.000 23.21181 392 GLY A C 1
ATOM 1194 O O . GLY A 1 153 ? 10.55400 -1.03400 41.82800 1.000 23.11002 392 GLY A O 1
ATOM 1195 N N . PHE A 1 154 ? 12.55100 -0.03800 41.56800 1.000 16.97002 393 PHE A N 1
ATOM 1196 C CA A PHE A 1 154 ? 12.80700 -0.51700 40.21600 0.570 19.37793 393 PHE A CA 1
ATOM 1197 C CA B PHE A 1 154 ? 12.69700 -0.70700 40.27500 0.430 19.45151 393 PHE A CA 1
ATOM 1198 C C . PHE A 1 154 ? 14.04900 -1.38900 40.12300 1.000 21.13463 393 PHE A C 1
ATOM 1199 O O . PHE A 1 154 ? 14.42200 -1.78500 39.00800 1.000 19.27519 393 PHE A O 1
ATOM 1214 N N . THR A 1 155 ? 14.73400 -1.63100 41.23100 1.000 16.86052 394 THR A N 1
ATOM 1215 C CA . THR A 1 155 ? 15.97200 -2.38900 41.24100 1.000 19.12324 394 THR A CA 1
ATOM 1216 C C . THR A 1 155 ? 15.75700 -3.65900 42.05400 1.000 21.06694 394 THR A C 1
ATOM 1217 O O . THR A 1 155 ? 15.28500 -3.60100 43.19100 1.000 23.20058 394 THR A O 1
ATOM 1221 N N . VAL A 1 156 ? 16.09000 -4.79500 41.46600 1.000 18.19024 395 VAL A N 1
ATOM 1222 C CA . VAL A 1 156 ? 15.96500 -6.09500 42.12200 1.000 13.60019 395 VAL A CA 1
ATOM 1223 C C . VAL A 1 156 ? 17.37100 -6.62200 42.37900 1.000 16.16687 395 VAL A C 1
ATOM 1224 O O . VAL A 1 156 ? 18.26700 -6.45500 41.54400 1.000 17.38142 395 VAL A O 1
ATOM 1228 N N . GLN A 1 157 ? 17.58300 -7.21800 43.55100 1.000 12.69030 396 GLN A N 1
ATOM 1229 C CA . GLN A 1 157 ? 18.87100 -7.77900 43.90800 1.000 10.78332 396 GLN A CA 1
ATOM 1230 C C . GLN A 1 157 ? 18.71100 -9.29300 43.98100 1.000 15.82634 396 GLN A C 1
ATOM 1231 O O . GLN A 1 157 ? 17.73600 -9.78500 44.55500 1.000 12.12359 396 GLN A O 1
ATOM 1237 N N . ILE A 1 158 ? 19.63300 -10.02200 43.37000 1.000 12.27051 397 ILE A N 1
ATOM 1238 C CA . ILE A 1 158 ? 19.58700 -11.48700 43.36900 1.000 12.04362 397 ILE A CA 1
ATOM 1239 C C . ILE A 1 158 ? 20.95000 -12.00900 43.79200 1.000 15.17418 397 ILE A C 1
ATOM 1240 O O . ILE A 1 158 ? 21.95800 -11.66000 43.17600 1.000 16.13042 397 ILE A O 1
ATOM 1245 N N . SER A 1 159 ? 20.98000 -12.88100 44.79800 1.000 13.07336 398 SER A N 1
ATOM 1246 C CA . SER A 1 159 ? 22.21700 -13.50700 45.24000 1.000 9.79866 398 SER A CA 1
ATOM 1247 C C . SER A 1 159 ? 22.17500 -14.99800 44.91400 1.000 15.31333 398 SER A C 1
ATOM 1248 O O . SER A 1 159 ? 21.14000 -15.64900 45.09300 1.000 14.22802 398 SER A O 1
ATOM 1251 N N . PHE A 1 160 ? 23.29600 -15.53300 44.43300 1.000 12.60014 399 PHE A N 1
ATOM 1252 C CA . PHE A 1 160 ? 23.40600 -16.96300 44.14100 1.000 16.43792 399 PHE A CA 1
ATOM 1253 C C . PHE A 1 160 ? 23.90600 -17.70600 45.37500 1.000 16.77605 399 PHE A C 1
ATOM 1254 O O . PHE A 1 160 ? 24.89100 -17.29800 45.99400 1.000 15.51468 399 PHE A O 1
ATOM 1262 N N . VAL A 1 161 ? 23.23900 -18.80500 45.71800 1.000 18.60327 400 VAL A N 1
ATOM 1263 C CA . VAL A 1 161 ? 23.73000 -19.76500 46.70800 1.000 17.18804 400 VAL A CA 1
ATOM 1264 C C . VAL A 1 161 ? 23.56300 -19.26000 48.14000 1.000 19.61879 400 VAL A C 1
ATOM 1265 O O . VAL A 1 161 ? 23.05500 -19.99700 48.99200 1.000 19.79934 400 VAL A O 1
ATOM 1269 N N . LYS A 1 162 ? 23.98200 -18.02100 48.42900 1.000 19.17606 401 LYS A N 1
ATOM 1270 C CA . LYS A 1 162 ? 24.03400 -17.48900 49.79100 1.000 18.92244 401 LYS A CA 1
ATOM 1271 C C . LYS A 1 162 ? 22.92200 -16.47300 50.02900 1.000 22.96562 401 LYS A C 1
ATOM 1272 O O . LYS A 1 162 ? 22.73000 -15.55500 49.22400 1.000 21.91702 401 LYS A O 1
ATOM 1278 N N . GLY A 1 163 ? 22.19500 -16.62500 51.14600 1.000 20.07853 402 GLY A N 1
ATOM 1279 C CA . GLY A 1 163 ? 21.21300 -15.62600 51.52200 1.000 22.50375 402 GLY A CA 1
ATOM 1280 C C . GLY A 1 163 ? 21.83300 -14.43700 52.24400 1.000 24.50605 402 GLY A C 1
ATOM 1281 O O . GLY A 1 163 ? 23.01400 -14.44400 52.59300 1.000 20.58974 402 GLY A O 1
ATOM 1282 N N . TRP A 1 164 ? 21.01600 -13.39900 52.45300 1.000 19.54815 403 TRP A N 1
ATOM 1283 C CA . TRP A 1 164 ? 21.40700 -12.25900 53.27200 1.000 18.16209 403 TRP A CA 1
ATOM 1284 C C . TRP A 1 164 ? 20.16700 -11.69700 53.95900 1.000 20.67320 403 TRP A C 1
ATOM 1285 O O . TRP A 1 164 ? 19.02600 -12.01900 53.60500 1.000 23.26687 403 TRP A O 1
ATOM 1296 N N . GLY A 1 165 ? 20.40500 -10.84800 54.95600 1.000 25.46219 404 GLY A N 1
ATOM 1297 C CA . GLY A 1 165 ? 19.31800 -10.16800 55.63300 1.000 29.86925 404 GLY A CA 1
ATOM 1298 C C . GLY A 1 165 ? 18.95100 -10.76100 56.97600 1.000 40.74786 404 GLY A C 1
ATOM 1299 O O . GLY A 1 165 ? 19.82800 -11.20500 57.72300 1.000 38.86394 404 GLY A O 1
ATOM 1300 N N . GLN A 1 166 ? 17.64300 -10.80900 57.25500 1.000 53.02553 405 GLN A N 1
ATOM 1301 C CA . GLN A 1 166 ? 17.14000 -11.11900 58.59500 1.000 50.50340 405 GLN A CA 1
ATOM 1302 C C . GLN A 1 166 ? 17.67400 -12.44900 59.11800 1.000 49.40904 405 GLN A C 1
ATOM 1303 O O . GLN A 1 166 ? 18.21000 -12.52200 60.23000 1.000 55.64816 405 GLN A O 1
ATOM 1309 N N . CYS A 1 167 ? 17.52700 -13.51700 58.33600 1.000 46.32746 406 CYS A N 1
ATOM 1310 C CA . CYS A 1 167 ? 17.74000 -14.87400 58.82800 1.000 53.28830 406 CYS A CA 1
ATOM 1311 C C . CYS A 1 167 ? 19.13700 -15.41700 58.52100 1.000 50.29116 406 CYS A C 1
ATOM 1312 O O . CYS A 1 167 ? 19.35600 -16.63200 58.61300 1.000 46.56812 406 CYS A O 1
ATOM 1315 N N . TYR A 1 168 ? 20.08600 -14.54900 58.17800 1.000 41.72491 407 TYR A N 1
ATOM 1316 C CA . TYR A 1 168 ? 21.39100 -14.97600 57.69700 1.000 34.52453 407 TYR A CA 1
ATOM 1317 C C . TYR A 1 168 ? 22.48100 -14.19400 58.41100 1.000 35.02430 407 TYR A C 1
ATOM 1318 O O . TYR A 1 168 ? 22.24700 -13.10300 58.92800 1.000 36.96527 407 TYR A O 1
ATOM 1327 N N . THR A 1 169 ? 23.68200 -14.77500 58.46000 1.000 41.91532 408 THR A N 1
ATOM 1328 C CA . THR A 1 169 ? 24.80400 -14.05500 59.05200 1.000 46.98788 408 THR A CA 1
ATOM 1329 C C . THR A 1 169 ? 25.11400 -12.79200 58.26100 1.000 42.56965 408 THR A C 1
ATOM 1330 O O . THR A 1 169 ? 25.34200 -11.72600 58.84400 1.000 42.72896 408 THR A O 1
ATOM 1334 N N . ARG A 1 170 ? 25.11900 -12.89300 56.93100 1.000 31.26390 409 ARG A N 1
ATOM 1335 C CA . ARG A 1 170 ? 25.32300 -11.72600 56.08400 1.000 33.21100 409 ARG A CA 1
ATOM 1336 C C . ARG A 1 170 ? 24.14800 -10.77100 56.22300 1.000 23.49742 409 ARG A C 1
ATOM 1337 O O . ARG A 1 170 ? 23.01500 -11.11400 55.88000 1.000 28.38526 409 ARG A O 1
ATOM 1345 N N . GLN A 1 171 ? 24.42300 -9.56200 56.70600 1.000 26.75221 410 GLN A N 1
ATOM 1346 C CA . GLN A 1 171 ? 23.37200 -8.56300 56.85000 1.000 27.17825 410 GLN A CA 1
ATOM 1347 C C . GLN A 1 171 ? 23.10300 -7.82000 55.54100 1.000 25.10512 410 GLN A C 1
ATOM 1348 O O . GLN A 1 171 ? 21.95100 -7.48600 55.24300 1.000 26.16943 410 GLN A O 1
ATOM 1354 N N . PHE A 1 172 ? 24.13700 -7.54700 54.75000 1.000 23.90042 411 PHE A N 1
ATOM 1355 C CA . PHE A 1 172 ? 23.99000 -6.70600 53.57100 1.000 24.87302 411 PHE A CA 1
ATOM 1356 C C . PHE A 1 172 ? 24.29800 -7.47300 52.29100 1.000 21.99436 411 PHE A C 1
ATOM 1357 O O . PHE A 1 172 ? 25.10100 -8.41000 52.28100 1.000 23.09519 411 PHE A O 1
ATOM 1365 N N . ILE A 1 173 ? 23.64900 -7.04500 51.20400 1.000 20.32640 412 ILE A N 1
ATOM 1366 C CA . ILE A 1 173 ? 23.82100 -7.70200 49.91200 1.000 18.47494 412 ILE A CA 1
ATOM 1367 C C . ILE A 1 173 ? 25.29200 -7.68400 49.48900 1.000 18.06421 412 ILE A C 1
ATOM 1368 O O . ILE A 1 173 ? 25.80500 -8.66400 48.93000 1.000 16.95476 412 ILE A O 1
ATOM 1373 N N . SER A 1 174 ? 26.00800 -6.59000 49.78400 1.000 18.84913 413 SER A N 1
ATOM 1374 C CA . SER A 1 174 ? 27.39700 -6.47800 49.33900 1.000 19.17486 413 SER A CA 1
ATOM 1375 C C . SER A 1 174 ? 28.33400 -7.41200 50.09300 1.000 21.49831 413 SER A C 1
ATOM 1376 O O . SER A 1 174 ? 29.53500 -7.44400 49.78200 1.000 24.40207 413 SER A O 1
ATOM 1379 N N . SER A 1 175 ? 27.83000 -8.17300 51.05900 1.000 18.96214 414 SER A N 1
ATOM 1380 C CA . SER A 1 175 ? 28.61800 -9.23300 51.66500 1.000 23.04271 414 SER A CA 1
ATOM 1381 C C . SER A 1 175 ? 28.43600 -10.56600 50.95100 1.000 26.33194 414 SER A C 1
ATOM 1382 O O . SER A 1 175 ? 29.12000 -11.53400 51.29300 1.000 21.76709 414 SER A O 1
ATOM 1385 N N . CYS A 1 176 ? 27.54900 -10.63800 49.95300 1.000 20.00094 415 CYS A N 1
ATOM 1386 C CA . CYS A 1 176 ? 27.35400 -11.90100 49.23700 1.000 17.07157 415 CYS A CA 1
ATOM 1387 C C . CYS A 1 176 ? 28.46600 -12.12500 48.21500 1.000 19.18953 415 CYS A C 1
ATOM 1388 O O . CYS A 1 176 ? 28.89600 -11.18100 47.54100 1.000 18.54162 415 CYS A O 1
ATOM 1391 N N . PRO A 1 177 ? 28.94200 -13.36700 48.08200 1.000 15.79807 416 PRO A N 1
ATOM 1392 C CA . PRO A 1 177 ? 30.04600 -13.64000 47.14400 1.000 17.13498 416 PRO A CA 1
ATOM 1393 C C . PRO A 1 177 ? 29.72300 -13.33500 45.69000 1.000 16.68985 416 PRO A C 1
ATOM 1394 O O . PRO A 1 177 ? 30.60800 -12.86800 44.96800 1.000 18.19168 416 PRO A O 1
ATOM 1398 N N . CYS A 1 178 ? 28.50800 -13.64500 45.22200 1.000 14.60081 417 CYS A N 1
ATOM 1399 C CA . CYS A 1 178 ? 28.14500 -13.50800 43.80700 1.000 14.71844 417 CYS A CA 1
ATOM 1400 C C . CYS A 1 178 ? 26.71000 -13.00900 43.73000 1.000 16.19507 417 CYS A C 1
ATOM 1401 O O . CYS A 1 178 ? 25.78600 -13.72900 44.13000 1.000 15.30972 417 CYS A O 1
ATOM 1404 N N . TRP A 1 179 ? 26.50000 -11.79300 43.21700 1.000 12.39558 418 TRP A N 1
ATOM 1405 C CA . TRP A 1 179 ? 25.13300 -11.30200 43.16200 1.000 14.23576 418 TRP A CA 1
ATOM 1406 C C . TRP A 1 179 ? 24.92600 -10.38000 41.96900 1.000 15.78256 418 TRP A C 1
ATOM 1407 O O . TRP A 1 179 ? 25.87000 -9.97400 41.27800 1.000 14.00491 418 TRP A O 1
ATOM 1418 N N . LEU A 1 180 ? 23.65600 -10.07600 41.72600 1.000 13.25815 419 LEU A N 1
ATOM 1419 C CA . LEU A 1 180 ? 23.23200 -9.28500 40.58300 1.000 15.10990 419 LEU A CA 1
ATOM 1420 C C . LEU A 1 180 ? 22.41900 -8.09500 41.05400 1.000 17.51895 419 LEU A C 1
ATOM 1421 O O . LEU A 1 180 ? 21.63700 -8.19100 42.00600 1.000 14.55213 419 LEU A O 1
ATOM 1426 N N . GLU A 1 181 ? 22.59600 -6.97800 40.36100 1.000 15.07953 420 GLU A N 1
ATOM 1427 C CA . GLU A 1 181 ? 21.73900 -5.81200 40.48900 1.000 14.88671 420 GLU A CA 1
ATOM 1428 C C . GLU A 1 181 ? 20.99900 -5.68500 39.15900 1.000 20.26017 420 GLU A C 1
ATOM 1429 O O . GLU A 1 181 ? 21.64300 -5.56400 38.11400 1.000 21.45397 420 GLU A O 1
ATOM 1435 N N . VAL A 1 182 ? 19.66600 -5.76500 39.17300 1.000 13.87999 421 VAL A N 1
ATOM 1436 C CA . VAL A 1 182 ? 18.88400 -5.65300 37.93700 1.000 12.48272 421 VAL A CA 1
ATOM 1437 C C . VAL A 1 182 ? 18.01600 -4.40700 38.00400 1.000 16.19276 421 VAL A C 1
ATOM 1438 O O . VAL A 1 182 ? 17.10700 -4.31200 38.83700 1.000 15.13359 421 VAL A O 1
ATOM 1442 N N . ILE A 1 183 ? 18.26900 -3.46900 37.10500 1.000 14.03194 422 ILE A N 1
ATOM 1443 C CA . ILE A 1 183 ? 17.56600 -2.19500 37.09800 1.000 12.87610 422 ILE A CA 1
ATOM 1444 C C . ILE A 1 183 ? 16.53600 -2.25800 35.98200 1.000 13.15993 422 ILE A C 1
ATOM 1445 O O . ILE A 1 183 ? 16.89100 -2.45800 34.81800 1.000 14.94609 422 ILE A O 1
ATOM 1450 N N . PHE A 1 184 ? 15.26300 -2.13300 36.33100 1.000 13.73956 423 PHE A N 1
ATOM 1451 C CA . PHE A 1 184 ? 14.19900 -2.32200 35.35700 1.000 15.50867 423 PHE A CA 1
ATOM 1452 C C . PHE A 1 184 ? 13.72400 -1.00800 34.76000 1.000 15.86760 423 PHE A C 1
ATOM 1453 O O . PHE A 1 184 ? 13.51600 -0.01900 35.47300 1.000 15.87316 423 PHE A O 1
ATOM 1461 N N . ASN A 1 185 ? 13.51100 -1.03100 33.44500 1.000 15.82535 424 ASN A N 1
ATOM 1462 C CA . ASN A 1 185 ? 12.81300 0.02700 32.72800 1.000 18.31717 424 ASN A CA 1
ATOM 1463 C C . ASN A 1 185 ? 11.31100 -0.05300 33.00800 1.000 23.53476 424 ASN A C 1
ATOM 1464 O O . ASN A 1 185 ? 10.80100 -1.05300 33.51200 1.000 23.35953 424 ASN A O 1
ATOM 1469 N N A SER A 1 186 ? 10.60100 1.02100 32.67500 0.500 21.82699 425 SER A N 1
ATOM 1470 N N B SER A 1 186 ? 10.60200 1.01900 32.66900 0.500 21.82526 425 SER A N 1
ATOM 1471 C CA A SER A 1 186 ? 9.15000 0.99600 32.76200 0.500 25.88414 425 SER A CA 1
ATOM 1472 C CA B SER A 1 186 ? 9.15100 0.99700 32.75800 0.500 25.88529 425 SER A CA 1
ATOM 1473 C C A SER A 1 186 ? 8.57300 0.33800 31.50900 0.500 27.65250 425 SER A C 1
ATOM 1474 C C B SER A 1 186 ? 8.56700 0.37100 31.49200 0.500 27.65201 425 SER A C 1
ATOM 1475 O O A SER A 1 186 ? 9.28900 0.02800 30.55400 0.500 32.77571 425 SER A O 1
ATOM 1476 O O B SER A 1 186 ? 9.27300 0.11500 30.51300 0.500 32.77424 425 SER A O 1
ATOM 1481 N N . ARG A 1 187 ? 7.26200 0.12000 31.51400 1.000 32.35773 426 ARG A N 1
ATOM 1482 C CA . ARG A 1 187 ? 6.61700 -0.56600 30.38900 1.000 36.76236 426 ARG A CA 1
ATOM 1483 C C . ARG A 1 187 ? 6.71200 0.22400 29.07700 1.000 42.56790 426 ARG A C 1
ATOM 1484 O O . ARG A 1 187 ? 6.58300 1.45100 29.02600 1.000 39.42037 426 ARG A O 1
ATOM 1493 N N . SER B 1 8 ? 48.73300 42.30800 44.34900 1.000 54.14492 247 SER B N 1
ATOM 1494 C CA . SER B 1 8 ? 48.09700 43.24500 45.26300 1.000 62.16533 247 SER B CA 1
ATOM 1495 C C . SER B 1 8 ? 49.13200 44.07500 46.01500 1.000 61.33237 247 SER B C 1
ATOM 1496 O O . SER B 1 8 ? 49.25500 43.94900 47.22500 1.000 63.56570 247 SER B O 1
ATOM 1499 N N . ASP B 1 9 ? 49.87400 44.91900 45.28700 1.000 55.06616 248 ASP B N 1
ATOM 1500 C CA . ASP B 1 9 ? 51.06100 45.58200 45.83500 1.000 52.66836 248 ASP B CA 1
ATOM 1501 C C . ASP B 1 9 ? 51.99600 44.54900 46.46700 1.000 51.75517 248 ASP B C 1
ATOM 1502 O O . ASP B 1 9 ? 52.59500 44.77100 47.52200 1.000 48.74341 248 ASP B O 1
ATOM 1507 N N . SER B 1 10 ? 52.11500 43.39800 45.80800 1.000 45.53441 249 SER B N 1
ATOM 1508 C CA . SER B 1 10 ? 52.95300 42.30900 46.29000 1.000 38.89297 249 SER B CA 1
ATOM 1509 C C . SER B 1 10 ? 53.28600 41.40700 45.11000 1.000 33.50235 249 SER B C 1
ATOM 1510 O O . SER B 1 10 ? 52.73200 41.54700 44.01800 1.000 33.85150 249 SER B O 1
ATOM 1513 N N . GLN B 1 11 ? 54.21400 40.48600 45.33800 1.000 29.89809 250 GLN B N 1
ATOM 1514 C CA . GLN B 1 11 ? 54.67800 39.62100 44.26500 1.000 24.79103 250 GLN B CA 1
ATOM 1515 C C . GLN B 1 11 ? 53.61900 38.57800 43.91700 1.000 29.60899 250 GLN B C 1
ATOM 1516 O O . GLN B 1 11 ? 52.74500 38.24400 44.71800 1.000 33.00086 250 GLN B O 1
ATOM 1522 N N . LEU B 1 12 ? 53.71600 38.04400 42.70600 1.000 23.43567 251 LEU B N 1
ATOM 1523 C CA . LEU B 1 12 ? 52.83700 36.94700 42.33300 1.000 31.16959 251 LEU B CA 1
ATOM 1524 C C . LEU B 1 12 ? 53.46900 36.14800 41.20800 1.000 33.90028 251 LEU B C 1
ATOM 1525 O O . LEU B 1 12 ? 54.33000 36.63800 40.46500 1.000 22.84148 251 LEU B O 1
ATOM 1530 N N . LEU B 1 13 ? 53.02700 34.89500 41.11500 1.000 25.18181 252 LEU B N 1
ATOM 1531 C CA . LEU B 1 13 ? 53.46000 33.94400 40.09900 1.000 25.76684 252 LEU B CA 1
ATOM 1532 C C . LEU B 1 13 ? 52.51100 34.09700 38.91500 1.000 35.56556 252 LEU B C 1
ATOM 1533 O O . LEU B 1 13 ? 51.36200 33.65400 38.96200 1.000 34.56359 252 LEU B O 1
ATOM 1538 N N . LEU B 1 14 ? 52.97700 34.75600 37.86100 1.000 28.84670 253 LEU B N 1
ATOM 1539 C CA . LEU B 1 14 ? 52.13100 35.13900 36.73900 1.000 34.85447 253 LEU B CA 1
ATOM 1540 C C . LEU B 1 14 ? 52.22900 34.10700 35.62400 1.000 30.58017 253 LEU B C 1
ATOM 1541 O O . LEU B 1 14 ? 53.33400 33.77400 35.18600 1.000 34.60992 253 LEU B O 1
ATOM 1546 N N . GLU B 1 15 ? 51.08000 33.61800 35.14800 1.000 28.49474 254 GLU B N 1
ATOM 1547 C CA . GLU B 1 15 ? 51.08400 32.89600 33.87900 1.000 29.96466 254 GLU B CA 1
ATOM 1548 C C . GLU B 1 15 ? 50.38900 33.75100 32.82800 1.000 25.92041 254 GLU B C 1
ATOM 1549 O O . GLU B 1 15 ? 49.23400 34.16100 33.01300 1.000 24.44844 254 GLU B O 1
ATOM 1555 N N . PRO B 1 16 ? 51.08300 34.08900 31.74200 1.000 22.30698 255 PRO B N 1
ATOM 1556 C CA . PRO B 1 16 ? 50.51300 35.03600 30.77100 1.000 25.91817 255 PRO B CA 1
ATOM 1557 C C . PRO B 1 16 ? 49.29200 34.50500 30.05000 1.000 19.38832 255 PRO B C 1
ATOM 1558 O O . PRO B 1 16 ? 48.47500 35.30200 29.57600 1.000 19.02090 255 PRO B O 1
ATOM 1562 N N . GLY B 1 17 ? 49.13700 33.19400 29.95000 1.000 19.49568 256 GLY B N 1
ATOM 1563 C CA . GLY B 1 17 ? 48.04100 32.64800 29.17700 1.000 19.07484 256 GLY B CA 1
ATOM 1564 C C . GLY B 1 17 ? 47.93000 31.15900 29.41600 1.000 18.67087 256 GLY B C 1
ATOM 1565 O O . GLY B 1 17 ? 48.51400 30.61900 30.35900 1.000 20.24810 256 GLY B O 1
ATOM 1566 N N . ASP B 1 18 ? 47.18200 30.49100 28.54600 1.000 16.22097 257 ASP B N 1
ATOM 1567 C CA . ASP B 1 18 ? 46.94200 29.06900 28.76000 1.000 17.80268 257 ASP B CA 1
ATOM 1568 C C . ASP B 1 18 ? 46.80400 28.36100 27.42100 1.000 17.98786 257 ASP B C 1
ATOM 1569 O O . ASP B 1 18 ? 46.61800 28.98100 26.37800 1.000 15.17151 257 ASP B O 1
ATOM 1574 N N . ARG B 1 19 ? 46.86100 27.03600 27.47000 1.000 13.58775 258 ARG B N 1
ATOM 1575 C CA . ARG B 1 19 ? 46.69300 26.21600 26.28400 1.000 18.38966 258 ARG B CA 1
ATOM 1576 C C . ARG B 1 19 ? 45.40100 25.40800 26.31700 1.000 21.26053 258 ARG B C 1
ATOM 1577 O O . ARG B 1 19 ? 45.23700 24.49200 25.50700 1.000 18.87975 258 ARG B O 1
ATOM 1585 N N . SER B 1 20 ? 44.48100 25.72300 27.22100 1.000 19.34593 259 SER B N 1
ATOM 1586 C CA . SER B 1 20 ? 43.37400 24.81900 27.51900 1.000 24.72248 259 SER B CA 1
ATOM 1587 C C . SER B 1 20 ? 42.07700 25.19600 26.81300 1.000 21.49084 259 SER B C 1
ATOM 1588 O O . SER B 1 20 ? 41.06800 24.51300 27.00300 1.000 22.92902 259 SER B O 1
ATOM 1591 N N . HIS B 1 21 ? 42.06500 26.26300 26.01800 1.000 12.44137 260 HIS B N 1
ATOM 1592 C CA . HIS B 1 21 ? 40.90400 26.56400 25.19200 1.000 14.53512 260 HIS B CA 1
ATOM 1593 C C . HIS B 1 21 ? 41.03400 25.77500 23.89300 1.000 19.32787 260 HIS B C 1
ATOM 1594 O O . HIS B 1 21 ? 42.04100 25.89400 23.17900 1.000 18.49337 260 HIS B O 1
ATOM 1601 N N . TRP B 1 22 ? 40.04600 24.91900 23.61500 1.000 14.25701 261 TRP B N 1
ATOM 1602 C CA . TRP B 1 22 ? 40.18400 23.94500 22.53500 1.000 15.55708 261 TRP B CA 1
ATOM 1603 C C . TRP B 1 22 ? 39.77400 24.47900 21.16300 1.000 12.05868 261 TRP B C 1
ATOM 1604 O O . TRP B 1 22 ? 40.06500 23.81500 20.16000 1.000 13.70469 261 TRP B O 1
ATOM 1615 N N . CYS B 1 23 ? 39.11300 25.63500 21.08400 1.000 13.90393 262 CYS B N 1
ATOM 1616 C CA . CYS B 1 23 ? 38.89100 26.29400 19.80100 1.000 12.81712 262 CYS B CA 1
ATOM 1617 C C . CYS B 1 23 ? 38.58600 27.76800 20.03500 1.000 15.04127 262 CYS B C 1
ATOM 1618 O O . CYS B 1 23 ? 38.30500 28.21000 21.15500 1.000 14.26523 262 CYS B O 1
ATOM 1621 N N . VAL B 1 24 ? 38.67500 28.52600 18.95100 1.000 12.17171 263 VAL B N 1
ATOM 1622 C CA . VAL B 1 24 ? 38.45000 29.96600 18.96100 1.000 11.81962 263 VAL B CA 1
ATOM 1623 C C . VAL B 1 24 ? 37.47700 30.28400 17.83400 1.000 13.59553 263 VAL B C 1
ATOM 1624 O O . VAL B 1 24 ? 37.69400 29.86700 16.68900 1.000 14.81893 263 VAL B O 1
ATOM 1628 N N . VAL B 1 25 ? 36.41000 31.00900 18.15300 1.000 11.50553 264 VAL B N 1
ATOM 1629 C CA . VAL B 1 25 ? 35.30700 31.25700 17.22400 1.000 13.89551 264 VAL B CA 1
ATOM 1630 C C . VAL B 1 25 ? 35.28800 32.73000 16.84700 1.000 14.47476 264 VAL B C 1
ATOM 1631 O O . VAL B 1 25 ? 35.26400 33.60400 17.72500 1.000 15.05803 264 VAL B O 1
ATOM 1635 N N . ALA B 1 26 ? 35.30300 33.00200 15.54200 1.000 15.67647 265 ALA B N 1
ATOM 1636 C CA . ALA B 1 26 ? 35.11500 34.34200 14.99700 1.000 13.45799 265 ALA B CA 1
ATOM 1637 C C . ALA B 1 26 ? 33.81900 34.36400 14.19600 1.000 18.55317 265 ALA B C 1
ATOM 1638 O O . ALA B 1 26 ? 33.59200 33.48200 13.36200 1.000 16.02132 265 ALA B O 1
ATOM 1640 N N . TYR B 1 27 ? 32.98000 35.37000 14.44000 1.000 13.22176 266 TYR B N 1
ATOM 1641 C CA . TYR B 1 27 ? 31.75300 35.56900 13.67900 1.000 19.21210 266 TYR B CA 1
ATOM 1642 C C . TYR B 1 27 ? 31.94200 36.67600 12.64800 1.000 19.61087 266 TYR B C 1
ATOM 1643 O O . TYR B 1 27 ? 32.43800 37.76000 12.97600 1.000 18.90864 266 TYR B O 1
ATOM 1652 N N . TRP B 1 28 ? 31.52100 36.40500 11.41000 1.000 16.84265 267 TRP B N 1
ATOM 1653 C CA . TRP B 1 28 ? 31.70500 37.31400 10.28800 1.000 16.16348 267 TRP B CA 1
ATOM 1654 C C . TRP B 1 28 ? 30.38000 37.59100 9.59800 1.000 21.65126 267 TRP B C 1
ATOM 1655 O O . TRP B 1 28 ? 29.55300 36.68700 9.44300 1.000 17.00658 267 TRP B O 1
ATOM 1666 N N . GLU B 1 29 ? 30.21600 38.82600 9.12200 1.000 17.81260 268 GLU B N 1
ATOM 1667 C CA . GLU B 1 29 ? 29.16900 39.18600 8.16600 1.000 20.57044 268 GLU B CA 1
ATOM 1668 C C . GLU B 1 29 ? 29.85300 39.76300 6.93200 1.000 25.44950 268 GLU B C 1
ATOM 1669 O O . GLU B 1 29 ? 30.40300 40.86900 6.98600 1.000 21.41556 268 GLU B O 1
ATOM 1675 N N . GLU B 1 30 ? 29.86400 38.98800 5.84500 1.000 23.98390 269 GLU B N 1
ATOM 1676 C CA . GLU B 1 30 ? 30.59300 39.30700 4.60700 1.000 29.58969 269 GLU B CA 1
ATOM 1677 C C . GLU B 1 30 ? 32.06800 39.48300 4.95500 1.000 21.76423 269 GLU B C 1
ATOM 1678 O O . GLU B 1 30 ? 32.67500 38.51200 5.42800 1.000 22.58915 269 GLU B O 1
ATOM 1684 N N . LYS B 1 31 ? 32.67500 40.65300 4.74000 1.000 22.08198 270 LYS B N 1
ATOM 1685 C CA . LYS B 1 31 ? 34.09000 40.86700 5.02500 1.000 26.64601 270 LYS B CA 1
ATOM 1686 C C . LYS B 1 31 ? 34.32700 41.55000 6.36800 1.000 22.16483 270 LYS B C 1
ATOM 1687 O O . LYS B 1 31 ? 35.43100 42.04800 6.61300 1.000 25.64760 270 LYS B O 1
ATOM 1693 N N . THR B 1 32 ? 33.32800 41.60700 7.23100 1.000 17.65156 271 THR B N 1
ATOM 1694 C CA . THR B 1 32 ? 33.43100 42.33900 8.49000 1.000 27.65058 271 THR B CA 1
ATOM 1695 C C . THR B 1 32 ? 33.38200 41.36600 9.65700 1.000 21.13815 271 THR B C 1
ATOM 1696 O O . THR B 1 32 ? 32.37200 40.68100 9.85100 1.000 18.47608 271 THR B O 1
ATOM 1700 N N . ARG B 1 33 ? 34.45900 41.31200 10.43700 1.000 18.84599 272 ARG B N 1
ATOM 1701 C CA . ARG B 1 33 ? 34.42700 40.50800 11.65300 1.000 19.72501 272 ARG B CA 1
ATOM 1702 C C . ARG B 1 33 ? 33.59400 41.22800 12.71100 1.000 24.05789 272 ARG B C 1
ATOM 1703 O O . ARG B 1 33 ? 33.81100 42.41100 12.99400 1.000 27.93545 272 ARG B O 1
ATOM 1711 N N . VAL B 1 34 ? 32.61000 40.52900 13.26900 1.000 18.16586 273 VAL B N 1
ATOM 1712 C CA . VAL B 1 34 ? 31.63300 41.12300 14.17400 1.000 20.99819 273 VAL B CA 1
ATOM 1713 C C . VAL B 1 34 ? 31.91400 40.62900 15.58300 1.000 22.86791 273 VAL B C 1
ATOM 1714 O O . VAL B 1 34 ? 31.83600 39.42300 15.85600 1.000 24.86398 273 VAL B O 1
ATOM 1718 N N . GLY B 1 35 ? 32.22800 41.55700 16.47500 1.000 24.28395 274 GLY B N 1
ATOM 1719 C CA . GLY B 1 35 ? 32.40800 41.22400 17.87000 1.000 32.20030 274 GLY B CA 1
ATOM 1720 C C . GLY B 1 35 ? 33.76800 40.62100 18.14600 1.000 26.86775 274 GLY B C 1
ATOM 1721 O O . GLY B 1 35 ? 34.61000 40.43100 17.26300 1.000 23.85726 274 GLY B O 1
ATOM 1722 N N . ARG B 1 36 ? 33.98600 40.32100 19.41600 1.000 16.19516 275 ARG B N 1
ATOM 1723 C CA . ARG B 1 36 ? 35.26800 39.76600 19.80100 1.000 15.61390 275 ARG B CA 1
ATOM 1724 C C . ARG B 1 36 ? 35.30700 38.27700 19.49800 1.000 16.64883 275 ARG B C 1
ATOM 1725 O O . ARG B 1 36 ? 34.27200 37.61900 19.37400 1.000 15.42774 275 ARG B O 1
ATOM 1733 N N . LEU B 1 37 ? 36.52600 37.75100 19.41100 1.000 14.13873 276 LEU B N 1
ATOM 1734 C CA . LEU B 1 37 ? 36.73100 36.30500 19.35600 1.000 13.33186 276 LEU B CA 1
ATOM 1735 C C . LEU B 1 37 ? 36.25400 35.65500 20.64800 1.000 16.90008 276 LEU B C 1
ATOM 1736 O O . LEU B 1 37 ? 36.47400 36.17700 21.74300 1.000 13.83580 276 LEU B O 1
ATOM 1741 N N . TYR B 1 38 ? 35.64200 34.48000 20.53000 1.000 12.87717 277 TYR B N 1
ATOM 1742 C CA . TYR B 1 38 ? 35.22700 33.71400 21.70000 1.000 13.94099 277 TYR B CA 1
ATOM 1743 C C . TYR B 1 38 ? 36.14200 32.50800 21.83400 1.000 16.01387 277 TYR B C 1
ATOM 1744 O O . TYR B 1 38 ? 36.17000 31.63900 20.94800 1.000 14.02959 277 TYR B O 1
ATOM 1753 N N . CYS B 1 39 ? 36.91600 32.47200 22.91100 1.000 11.93100 278 CYS B N 1
ATOM 1754 C CA . CYS B 1 39 ? 37.78800 31.33400 23.20100 1.000 12.86789 278 CYS B CA 1
ATOM 1755 C C . CYS B 1 39 ? 37.01400 30.30300 24.02100 1.000 15.15225 278 CYS B C 1
ATOM 1756 O O . CYS B 1 39 ? 36.57300 30.59800 25.13500 1.000 12.39537 278 CYS B O 1
ATOM 1759 N N . VAL B 1 40 ? 36.86300 29.09100 23.47900 1.000 12.56216 279 VAL B N 1
ATOM 1760 C CA . VAL B 1 40 ? 35.94400 28.09500 24.03200 1.000 13.81996 279 VAL B CA 1
ATOM 1761 C C . VAL B 1 40 ? 36.69700 27.16000 24.97000 1.000 15.34655 279 VAL B C 1
ATOM 1762 O O . VAL B 1 40 ? 37.71500 26.56400 24.58900 1.000 13.47007 279 VAL B O 1
ATOM 1766 N N . GLN B 1 41 ? 36.17200 27.01300 26.18600 1.000 13.92855 280 GLN B N 1
ATOM 1767 C CA . GLN B 1 41 ? 36.66000 26.09000 27.20100 1.000 19.24032 280 GLN B CA 1
ATOM 1768 C C . GLN B 1 41 ? 35.65700 25.00200 27.54900 1.000 15.81155 280 GLN B C 1
ATOM 1769 O O . GLN B 1 41 ? 36.05400 23.86800 27.84800 1.000 16.08254 280 GLN B O 1
ATOM 1775 N N . GLU B 1 42 ? 34.37200 25.32500 27.52800 1.000 17.33376 281 GLU B N 1
ATOM 1776 C CA . GLU B 1 42 ? 33.32800 24.38800 27.88800 1.000 17.45858 281 GLU B CA 1
ATOM 1777 C C . GLU B 1 42 ? 33.26000 23.24100 26.86400 1.000 17.88143 281 GLU B C 1
ATOM 1778 O O . GLU B 1 42 ? 33.69800 23.39000 25.72300 1.000 16.84132 281 GLU B O 1
ATOM 1784 N N . PRO B 1 43 ? 32.70500 22.08300 27.24900 1.000 12.78364 282 PRO B N 1
ATOM 1785 C CA . PRO B 1 43 ? 32.69400 20.92200 26.33000 1.000 13.84472 282 PRO B CA 1
ATOM 1786 C C . PRO B 1 43 ? 31.87500 21.13100 25.07700 1.000 16.01552 282 PRO B C 1
ATOM 1787 O O . PRO B 1 43 ? 32.09100 20.41400 24.09200 1.000 15.89501 282 PRO B O 1
ATOM 1791 N N . SER B 1 44 ? 30.92100 22.05400 25.09600 1.000 12.46174 283 SER B N 1
ATOM 1792 C CA . SER B 1 44 ? 30.00900 22.26000 23.98400 1.000 18.27921 283 SER B CA 1
ATOM 1793 C C . SER B 1 44 ? 29.68500 23.73900 23.92800 1.000 19.09779 283 SER B C 1
ATOM 1794 O O . SER B 1 44 ? 29.67100 24.41700 24.95600 1.000 19.18263 283 SER B O 1
ATOM 1797 N N . LEU B 1 45 ? 29.41900 24.24300 22.73100 1.000 14.64498 284 LEU B N 1
ATOM 1798 C CA . LEU B 1 45 ? 29.00600 25.63200 22.58500 1.000 16.61318 284 LEU B CA 1
ATOM 1799 C C . LEU B 1 45 ? 27.80900 25.71300 21.65600 1.000 16.65619 284 LEU B C 1
ATOM 1800 O O . LEU B 1 45 ? 27.86900 25.24100 20.51500 1.000 15.67199 284 LEU B O 1
ATOM 1805 N N . ASP B 1 46 ? 26.73100 26.31300 22.14200 1.000 14.41121 285 ASP B N 1
ATOM 1806 C CA . ASP B 1 46 ? 25.59600 26.67400 21.30500 1.000 13.49526 285 ASP B CA 1
ATOM 1807 C C . ASP B 1 46 ? 25.84800 28.04100 20.67900 1.000 14.76801 285 ASP B C 1
ATOM 1808 O O . ASP B 1 46 ? 26.18200 28.99400 21.38400 1.000 15.53267 285 ASP B O 1
ATOM 1813 N N . ILE B 1 47 ? 25.70600 28.12600 19.35800 1.000 12.96687 286 ILE B N 1
ATOM 1814 C CA . ILE B 1 47 ? 25.89100 29.36200 18.60300 1.000 14.22563 286 ILE B CA 1
ATOM 1815 C C . ILE B 1 47 ? 24.58700 29.61900 17.87200 1.000 14.68449 286 ILE B C 1
ATOM 1816 O O . ILE B 1 47 ? 24.19000 28.82000 17.01700 1.000 16.90633 286 ILE B O 1
ATOM 1821 N N . PHE B 1 48 ? 23.91800 30.72400 18.19700 1.000 14.79577 287 PHE B N 1
ATOM 1822 C CA . PHE B 1 48 ? 22.53600 30.86000 17.75100 1.000 18.92815 287 PHE B CA 1
ATOM 1823 C C . PHE B 1 48 ? 22.17000 32.32000 17.57400 1.000 17.12538 287 PHE B C 1
ATOM 1824 O O . PHE B 1 48 ? 22.82700 33.22300 18.10500 1.000 19.94449 287 PHE B O 1
ATOM 1832 N N . TYR B 1 49 ? 21.08100 32.53600 16.83700 1.000 22.14745 288 TYR B N 1
ATOM 1833 C CA . TYR B 1 49 ? 20.45800 33.85300 16.76000 1.000 22.83005 288 TYR B CA 1
ATOM 1834 C C . TYR B 1 49 ? 19.37100 34.01000 17.81400 1.000 27.89161 288 TYR B C 1
ATOM 1835 O O . TYR B 1 49 ? 19.39200 34.96400 18.59800 1.000 28.13925 288 TYR B O 1
ATOM 1844 N N . ASP B 1 50 ? 18.41300 33.08800 17.83400 1.000 24.44420 289 ASP B N 1
ATOM 1845 C CA . ASP B 1 50 ? 17.42100 33.03400 18.90100 1.000 29.00836 289 ASP B CA 1
ATOM 1846 C C . ASP B 1 50 ? 17.11400 31.56600 19.17100 1.000 30.69330 289 ASP B C 1
ATOM 1847 O O . ASP B 1 50 ? 16.50300 30.87000 18.35400 1.000 41.08199 289 ASP B O 1
ATOM 1852 N N . LEU B 1 51 ? 17.64100 31.07300 20.27700 1.000 29.20025 290 LEU B N 1
ATOM 1853 C CA . LEU B 1 51 ? 17.34800 29.75300 20.78300 1.000 28.55933 290 LEU B CA 1
ATOM 1854 C C . LEU B 1 51 ? 16.57600 29.96600 22.06800 1.000 25.41915 290 LEU B C 1
ATOM 1855 O O . LEU B 1 51 ? 17.06200 30.70500 22.93700 1.000 25.38938 290 LEU B O 1
ATOM 1860 N N . PRO B 1 52 ? 15.37100 29.41800 22.22100 1.000 28.28600 291 PRO B N 1
ATOM 1861 C CA . PRO B 1 52 ? 14.59800 29.69200 23.44000 1.000 26.34200 291 PRO B CA 1
ATOM 1862 C C . PRO B 1 52 ? 15.37900 29.23900 24.66300 1.000 21.42701 291 PRO B C 1
ATOM 1863 O O . PRO B 1 52 ? 15.88100 28.11500 24.71400 1.000 21.25323 291 PRO B O 1
ATOM 1867 N N . GLN B 1 53 ? 15.51800 30.15000 25.63000 1.000 17.59390 292 GLN B N 1
ATOM 1868 C CA . GLN B 1 53 ? 16.27400 29.91600 26.85900 1.000 21.07983 292 GLN B CA 1
ATOM 1869 C C . GLN B 1 53 ? 17.73000 29.54700 26.56700 1.000 18.16389 292 GLN B C 1
ATOM 1870 O O . GLN B 1 53 ? 18.39300 28.90200 27.38000 1.000 17.13013 292 GLN B O 1
ATOM 1876 N N . GLY B 1 54 ? 18.24000 29.97600 25.41500 1.000 19.20995 293 GLY B N 1
ATOM 1877 C CA . GLY B 1 54 ? 19.58000 29.59400 25.01000 1.000 19.68692 293 GLY B CA 1
ATOM 1878 C C . GLY B 1 54 ? 20.67200 30.31200 25.78400 1.000 17.41429 293 GLY B C 1
ATOM 1879 O O . GLY B 1 54 ? 20.54500 31.46600 26.18200 1.000 16.44456 293 GLY B O 1
ATOM 1880 N N . ASN B 1 55 ? 21.77500 29.59700 25.98500 1.000 16.70861 294 ASN B N 1
ATOM 1881 C CA . ASN B 1 55 ? 22.97000 30.12800 26.62300 1.000 16.04205 294 ASN B CA 1
ATOM 1882 C C . ASN B 1 55 ? 24.16800 29.73700 25.77100 1.000 19.65565 294 ASN B C 1
ATOM 1883 O O . ASN B 1 55 ? 24.39000 28.55200 25.50100 1.000 19.52007 294 ASN B O 1
ATOM 1888 N N . GLY B 1 56 ? 24.93200 30.71900 25.34000 1.000 19.75240 295 GLY B N 1
ATOM 1889 C CA . GLY B 1 56 ? 26.12100 30.38300 24.57600 1.000 16.32141 295 GLY B CA 1
ATOM 1890 C C . GLY B 1 56 ? 26.61300 31.59300 23.82300 1.000 22.19214 295 GLY B C 1
ATOM 1891 O O . GLY B 1 56 ? 26.69100 32.68400 24.39300 1.000 24.11465 295 GLY B O 1
ATOM 1892 N N . PHE B 1 57 ? 26.91100 31.41300 22.54400 1.000 15.11709 296 PHE B N 1
ATOM 1893 C CA . PHE B 1 57 ? 27.41400 32.48100 21.67600 1.000 16.22512 296 PHE B CA 1
ATOM 1894 C C . PHE B 1 57 ? 26.21600 33.03200 20.90600 1.000 20.28308 296 PHE B C 1
ATOM 1895 O O . PHE B 1 57 ? 25.84500 32.49800 19.86300 1.000 16.91958 296 PHE B O 1
ATOM 1903 N N . CYS B 1 58 ? 25.61000 34.11100 21.40900 1.000 18.45584 297 CYS B N 1
ATOM 1904 C CA . CYS B 1 58 ? 24.38900 34.63900 20.81200 1.000 19.66989 297 CYS B CA 1
ATOM 1905 C C . CYS B 1 58 ? 24.76000 35.66100 19.74500 1.000 25.97535 297 CYS B C 1
ATOM 1906 O O . CYS B 1 58 ? 25.30000 36.72900 20.05500 1.000 28.67875 297 CYS B O 1
ATOM 1909 N N . LEU B 1 59 ? 24.45300 35.33900 18.48800 1.000 23.39883 298 LEU B N 1
ATOM 1910 C CA . LEU B 1 59 ? 24.70300 36.26900 17.39000 1.000 30.19982 298 LEU B CA 1
ATOM 1911 C C . LEU B 1 59 ? 23.71700 37.43300 17.36700 1.000 34.70972 298 LEU B C 1
ATOM 1912 O O . LEU B 1 59 ? 24.03600 38.48700 16.80300 1.000 36.12200 298 LEU B O 1
ATOM 1917 N N . GLY B 1 60 ? 22.52700 37.26700 17.94900 1.000 29.69869 299 GLY B N 1
ATOM 1918 C CA . GLY B 1 60 ? 21.55200 38.34600 17.98500 1.000 32.46197 299 GLY B CA 1
ATOM 1919 C C . GLY B 1 60 ? 21.94200 39.50000 18.88700 1.000 42.64251 299 GLY B C 1
ATOM 1920 O O . GLY B 1 60 ? 21.41600 40.60500 18.72300 1.000 40.50728 299 GLY B O 1
ATOM 1921 N N . GLN B 1 61 ? 22.85400 39.26700 19.83200 1.000 41.55582 300 GLN B N 1
ATOM 1922 C CA . GLN B 1 61 ? 23.36300 40.31600 20.70800 1.000 46.77704 300 GLN B CA 1
ATOM 1923 C C . GLN B 1 61 ? 24.53700 41.07800 20.10900 1.000 47.65816 300 GLN B C 1
ATOM 1924 O O . GLN B 1 61 ? 24.88400 42.15000 20.61700 1.000 49.76548 300 GLN B O 1
ATOM 1930 N N . LEU B 1 62 ? 25.16600 40.54600 19.06300 1.000 44.25814 301 LEU B N 1
ATOM 1931 C CA . LEU B 1 62 ? 26.23000 41.24100 18.34500 1.000 45.25945 301 LEU B CA 1
ATOM 1932 C C . LEU B 1 62 ? 25.59400 42.00500 17.19400 1.000 54.82061 301 LEU B C 1
ATOM 1933 O O . LEU B 1 62 ? 25.07700 41.40200 16.24700 1.000 52.00349 301 LEU B O 1
ATOM 1938 N N . ASN B 1 63 ? 25.62800 43.32900 17.26600 1.000 53.23552 302 ASN B N 1
ATOM 1939 C CA . ASN B 1 63 ? 25.02900 44.16300 16.23600 1.000 61.75897 302 ASN B CA 1
ATOM 1940 C C . ASN B 1 63 ? 26.10900 45.03200 15.61300 1.000 65.37968 302 ASN B C 1
ATOM 1941 O O . ASN B 1 63 ? 26.72000 45.86000 16.29800 1.000 66.01101 302 ASN B O 1
ATOM 1946 N N . SER B 1 64 ? 26.34800 44.82500 14.32100 1.000 61.09334 303 SER B N 1
ATOM 1947 C CA . SER B 1 64 ? 27.34300 45.56700 13.57000 1.000 64.57051 303 SER B CA 1
ATOM 1948 C C . SER B 1 64 ? 26.69000 46.74400 12.85200 1.000 70.52243 303 SER B C 1
ATOM 1949 O O . SER B 1 64 ? 25.48900 47.00200 12.98000 1.000 68.67804 303 SER B O 1
ATOM 1952 N N . ASP B 1 65 ? 27.49600 47.47200 12.08500 1.000 74.63363 304 ASP B N 1
ATOM 1953 C CA . ASP B 1 65 ? 26.98800 48.47100 11.15900 1.000 81.97231 304 ASP B CA 1
ATOM 1954 C C . ASP B 1 65 ? 26.81000 47.89500 9.76000 1.000 78.83750 304 ASP B C 1
ATOM 1955 O O . ASP B 1 65 ? 26.51500 48.64100 8.82000 1.000 80.55642 304 ASP B O 1
ATOM 1960 N N . ASN B 1 66 ? 26.99800 46.58200 9.60900 1.000 76.69328 305 ASN B N 1
ATOM 1961 C CA . ASN B 1 66 ? 26.67900 45.83800 8.38900 1.000 72.39898 305 ASN B CA 1
ATOM 1962 C C . ASN B 1 66 ? 25.17800 45.60600 8.39500 1.000 67.87401 305 ASN B C 1
ATOM 1963 O O . ASN B 1 66 ? 24.67500 44.60800 8.91100 1.000 63.31271 305 ASN B O 1
ATOM 1968 N N . LYS B 1 67 ? 24.43700 46.55600 7.84000 1.000 66.75328 306 LYS B N 1
ATOM 1969 C CA . LYS B 1 67 ? 22.99600 46.56400 8.04200 1.000 66.49689 306 LYS B CA 1
ATOM 1970 C C . LYS B 1 67 ? 22.24100 46.23500 6.76200 1.000 59.18784 306 LYS B C 1
ATOM 1971 O O . LYS B 1 67 ? 21.05100 46.53700 6.64300 1.000 60.14024 306 LYS B O 1
ATOM 1977 N N . SER B 1 68 ? 22.90900 45.58100 5.81800 1.000 58.90090 307 SER B N 1
ATOM 1978 C CA . SER B 1 68 ? 22.25200 45.12000 4.60400 1.000 47.84039 307 SER B CA 1
ATOM 1979 C C . SER B 1 68 ? 21.03500 44.27700 4.95200 1.000 50.11211 307 SER B C 1
ATOM 1980 O O . SER B 1 68 ? 21.05300 43.49100 5.90400 1.000 47.91081 307 SER B O 1
ATOM 1983 N N . GLN B 1 69 ? 19.96200 44.45900 4.18200 1.000 51.26496 308 GLN B N 1
ATOM 1984 C CA . GLN B 1 69 ? 18.75300 43.69200 4.44300 1.000 47.80986 308 GLN B CA 1
ATOM 1985 C C . GLN B 1 69 ? 18.99600 42.20300 4.24400 1.000 35.44390 308 GLN B C 1
ATOM 1986 O O . GLN B 1 69 ? 18.37900 41.37900 4.92700 1.000 39.94178 308 GLN B O 1
ATOM 1992 N N . LEU B 1 70 ? 19.88900 41.84100 3.32200 1.000 34.54728 309 LEU B N 1
ATOM 1993 C CA . LEU B 1 70 ? 20.21500 40.43300 3.12800 1.000 37.11368 309 LEU B CA 1
ATOM 1994 C C . LEU B 1 70 ? 20.80200 39.83200 4.40200 1.000 38.81827 309 LEU B C 1
ATOM 1995 O O . LEU B 1 70 ? 20.38300 38.75500 4.84600 1.000 30.63618 309 LEU B O 1
ATOM 2000 N N . VAL B 1 71 ? 21.75900 40.53500 5.02000 1.000 33.24169 310 VAL B N 1
ATOM 2001 C CA . VAL B 1 71 ? 22.35300 40.04500 6.26200 1.000 31.57070 310 VAL B CA 1
ATOM 2002 C C . VAL B 1 71 ? 21.29000 39.92900 7.35100 1.000 33.65240 310 VAL B C 1
ATOM 2003 O O . VAL B 1 71 ? 21.24100 38.93400 8.08600 1.000 28.52647 310 VAL B O 1
ATOM 2007 N N . GLN B 1 72 ? 20.40800 40.93000 7.46000 1.000 30.48663 311 GLN B N 1
ATOM 2008 C CA . GLN B 1 72 ? 19.33300 40.85500 8.45000 1.000 34.26007 311 GLN B CA 1
ATOM 2009 C C . GLN B 1 72 ? 18.46100 39.62400 8.24100 1.000 31.29867 311 GLN B C 1
ATOM 2010 O O . GLN B 1 72 ? 18.07700 38.94900 9.20400 1.000 36.21859 311 GLN B O 1
ATOM 2016 N N . LYS B 1 73 ? 18.10400 39.33700 6.98800 1.000 34.77448 312 LYS B N 1
ATOM 2017 C CA . LYS B 1 73 ? 17.22200 38.20900 6.71800 1.000 32.22672 312 LYS B CA 1
ATOM 2018 C C . LYS B 1 73 ? 17.91000 36.88100 7.00800 1.000 32.14950 312 LYS B C 1
ATOM 2019 O O . LYS B 1 73 ? 17.28600 35.96200 7.55000 1.000 29.94979 312 LYS B O 1
ATOM 2025 N N . VAL B 1 74 ? 19.19300 36.75500 6.66100 1.000 27.66272 313 VAL B N 1
ATOM 2026 C CA . VAL B 1 74 ? 19.89100 35.50300 6.94900 1.000 26.25910 313 VAL B CA 1
ATOM 2027 C C . VAL B 1 74 ? 20.07600 35.32000 8.45800 1.000 22.40949 313 VAL B C 1
ATOM 2028 O O . VAL B 1 74 ? 19.90700 34.21200 8.98200 1.000 25.44375 313 VAL B O 1
ATOM 2032 N N . ARG B 1 75 ? 20.42300 36.39300 9.18000 1.000 24.08499 314 ARG B N 1
ATOM 2033 C CA A ARG B 1 75 ? 20.57100 36.29800 10.63100 0.440 27.80397 314 ARG B CA 1
ATOM 2034 C CA B ARG B 1 75 ? 20.57300 36.29100 10.63000 0.560 27.77724 314 ARG B CA 1
ATOM 2035 C C . ARG B 1 75 ? 19.33900 35.66700 11.27200 1.000 30.05083 314 ARG B C 1
ATOM 2036 O O . ARG B 1 75 ? 19.44800 34.75400 12.10000 1.000 26.31308 314 ARG B O 1
ATOM 2051 N N . SER B 1 76 ? 18.14700 36.14400 10.89500 1.000 29.52098 315 SER B N 1
ATOM 2052 C CA . SER B 1 76 ? 16.91800 35.58800 11.45900 1.000 29.72022 315 SER B CA 1
ATOM 2053 C C . SER B 1 76 ? 16.78500 34.10900 11.13300 1.000 28.84659 315 SER B C 1
ATOM 2054 O O . SER B 1 76 ? 16.38100 33.30900 11.98700 1.000 28.47234 315 SER B O 1
ATOM 2057 N N . LYS B 1 77 ? 17.12200 33.72700 9.89900 1.000 25.90638 316 LYS B N 1
ATOM 2058 C CA . LYS B 1 77 ? 17.02400 32.33200 9.49400 1.000 26.76358 316 LYS B CA 1
ATOM 2059 C C . LYS B 1 77 ? 18.01600 31.43400 10.22500 1.000 26.87863 316 LYS B C 1
ATOM 2060 O O . LYS B 1 77 ? 17.80800 30.22000 10.25300 1.000 27.50526 316 LYS B O 1
ATOM 2066 N N . ILE B 1 78 ? 19.09200 31.98900 10.79400 1.000 25.56306 317 ILE B N 1
ATOM 2067 C CA . ILE B 1 78 ? 19.96600 31.16800 11.63300 1.000 25.13556 317 ILE B CA 1
ATOM 2068 C C . ILE B 1 78 ? 19.15900 30.48000 12.72500 1.000 24.33260 317 ILE B C 1
ATOM 2069 O O . ILE B 1 78 ? 19.35500 29.29200 13.01100 1.000 23.68076 317 ILE B O 1
ATOM 2074 N N . GLY B 1 79 ? 18.23200 31.21500 13.34100 1.000 22.16809 318 GLY B N 1
ATOM 2075 C CA . GLY B 1 79 ? 17.31400 30.60200 14.29100 1.000 24.15583 318 GLY B CA 1
ATOM 2076 C C . GLY B 1 79 ? 18.06100 29.98300 15.45500 1.000 20.77349 318 GLY B C 1
ATOM 2077 O O . GLY B 1 79 ? 18.92900 30.61300 16.07700 1.000 21.60224 318 GLY B O 1
ATOM 2078 N N . CYS B 1 80 ? 17.72800 28.72800 15.74300 1.000 22.48720 319 CYS B N 1
ATOM 2079 C CA . CYS B 1 80 ? 18.34800 27.99100 16.83900 1.000 23.13040 319 CYS B CA 1
ATOM 2080 C C . CYS B 1 80 ? 19.81700 27.64800 16.58200 1.000 20.33897 319 CYS B C 1
ATOM 2081 O O . CYS B 1 80 ? 20.49100 27.18500 17.50500 1.000 23.19661 319 CYS B O 1
ATOM 2084 N N . GLY B 1 81 ? 20.32300 27.85200 15.36600 1.000 20.41728 320 GLY B N 1
ATOM 2085 C CA . GLY B 1 81 ? 21.76700 27.81500 15.14900 1.000 18.17306 320 GLY B CA 1
ATOM 2086 C C . GLY B 1 81 ? 22.34300 26.41100 15.16300 1.000 19.41017 320 GLY B C 1
ATOM 2087 O O . GLY B 1 81 ? 21.72700 25.45500 14.68100 1.000 18.69043 320 GLY B O 1
ATOM 2088 N N . ILE B 1 82 ? 23.55400 26.27900 15.72100 1.000 16.14236 321 ILE B N 1
ATOM 2089 C CA . ILE B 1 82 ? 24.28200 25.01700 15.72300 1.000 15.08301 321 ILE B CA 1
ATOM 2090 C C . ILE B 1 82 ? 24.82000 24.73300 17.11800 1.000 15.83618 321 ILE B C 1
ATOM 2091 O O . ILE B 1 82 ? 24.86400 25.59900 17.98900 1.000 14.78932 321 ILE B O 1
ATOM 2096 N N . GLN B 1 83 ? 25.23000 23.48700 17.32000 1.000 15.43116 322 GLN B N 1
ATOM 2097 C CA . GLN B 1 83 ? 25.94600 23.09300 18.52600 1.000 16.99547 322 GLN B CA 1
ATOM 2098 C C . GLN B 1 83 ? 27.28500 22.50200 18.11200 1.000 14.17731 322 GLN B C 1
ATOM 2099 O O . GLN B 1 83 ? 27.33800 21.61800 17.25100 1.000 16.97288 322 GLN B O 1
ATOM 2105 N N . LEU B 1 84 ? 28.35600 22.98900 18.73300 1.000 13.04060 323 LEU B N 1
ATOM 2106 C CA . LEU B 1 84 ? 29.72200 22.52300 18.51700 1.000 10.98870 323 LEU B CA 1
ATOM 2107 C C . LEU B 1 84 ? 30.15800 21.76500 19.76700 1.000 16.20344 323 LEU B C 1
ATOM 2108 O O . LEU B 1 84 ? 30.19800 22.35900 20.84700 1.000 17.62858 323 LEU B O 1
ATOM 2113 N N . THR B 1 85 ? 30.48700 20.46800 19.63500 1.000 13.81555 324 THR B N 1
ATOM 2114 C CA . THR B 1 85 ? 30.79200 19.62700 20.80000 1.000 14.58324 324 THR B CA 1
ATOM 2115 C C . THR B 1 85 ? 32.14700 18.94800 20.66600 1.000 13.08632 324 THR B C 1
ATOM 2116 O O . THR B 1 85 ? 32.40000 18.24600 19.68200 1.000 15.46885 324 THR B O 1
ATOM 2120 N N A ARG B 1 86 ? 32.99400 19.13100 21.67500 0.480 13.30646 325 ARG B N 1
ATOM 2121 N N B ARG B 1 86 ? 33.00800 19.14400 21.66200 0.520 13.19082 325 ARG B N 1
ATOM 2122 C CA A ARG B 1 86 ? 34.28400 18.45800 21.73900 0.480 16.63820 325 ARG B CA 1
ATOM 2123 C CA B ARG B 1 86 ? 34.29200 18.45600 21.70800 0.520 16.63903 325 ARG B CA 1
ATOM 2124 C C A ARG B 1 86 ? 34.10400 17.03200 22.24900 0.480 16.57911 325 ARG B C 1
ATOM 2125 C C B ARG B 1 86 ? 34.10600 17.04000 22.23800 0.520 16.57183 325 ARG B C 1
ATOM 2126 O O A ARG B 1 86 ? 33.48800 16.82200 23.29800 0.480 17.57385 325 ARG B O 1
ATOM 2127 O O B ARG B 1 86 ? 33.49500 16.84600 23.29300 0.520 17.55862 325 ARG B O 1
ATOM 2142 N N . GLU B 1 87 ? 34.64200 16.05600 21.51200 1.000 15.50069 326 GLU B N 1
ATOM 2143 C CA . GLU B 1 87 ? 34.60000 14.63300 21.88900 1.000 21.53929 326 GLU B CA 1
ATOM 2144 C C . GLU B 1 87 ? 35.99700 14.01200 21.75400 1.000 20.43113 326 GLU B C 1
ATOM 2145 O O . GLU B 1 87 ? 36.96300 14.67800 21.36400 1.000 22.51264 326 GLU B O 1
ATOM 2151 N N . VAL B 1 88 ? 36.11400 12.71500 22.08100 1.000 29.92910 327 VAL B N 1
ATOM 2152 C CA . VAL B 1 88 ? 37.42500 12.05400 22.05900 1.000 29.83211 327 VAL B CA 1
ATOM 2153 C C . VAL B 1 88 ? 38.00500 12.02700 20.64600 1.000 32.54811 327 VAL B C 1
ATOM 2154 O O . VAL B 1 88 ? 39.16600 12.40100 20.42500 1.000 36.16040 327 VAL B O 1
ATOM 2158 N N . ASP B 1 89 ? 37.21300 11.58300 19.66600 1.000 35.69789 328 ASP B N 1
ATOM 2159 C CA . ASP B 1 89 ? 37.75100 11.46500 18.31500 1.000 33.24179 328 ASP B CA 1
ATOM 2160 C C . ASP B 1 89 ? 37.84200 12.80900 17.60100 1.000 41.03448 328 ASP B C 1
ATOM 2161 O O . ASP B 1 89 ? 38.69500 12.98400 16.71600 1.000 33.34919 328 ASP B O 1
ATOM 2166 N N . GLY B 1 90 ? 37.00000 13.77100 17.96700 1.000 27.72124 329 GLY B N 1
ATOM 2167 C CA . GLY B 1 90 ? 36.99900 15.02000 17.23500 1.000 27.00765 329 GLY B CA 1
ATOM 2168 C C . GLY B 1 90 ? 35.89300 15.93500 17.71300 1.000 21.47103 329 GLY B C 1
ATOM 2169 O O . GLY B 1 90 ? 35.35300 15.77100 18.81200 1.000 21.42961 329 GLY B O 1
ATOM 2170 N N . VAL B 1 91 ? 35.58200 16.90700 16.86900 1.000 18.61892 330 VAL B N 1
ATOM 2171 C CA . VAL B 1 91 ? 34.60200 17.93600 17.17600 1.000 13.54877 330 VAL B CA 1
ATOM 2172 C C . VAL B 1 91 ? 33.44500 17.78200 16.20700 1.000 13.25099 330 VAL B C 1
ATOM 2173 O O . VAL B 1 91 ? 33.65100 17.73000 14.98700 1.000 17.84162 330 VAL B O 1
ATOM 2177 N N . TRP B 1 92 ? 32.24200 17.71200 16.75500 1.000 14.59787 331 TRP B N 1
ATOM 2178 C CA . TRP B 1 92 ? 31.01400 17.50500 16.00400 1.000 14.20158 331 TRP B CA 1
ATOM 2179 C C . TRP B 1 92 ? 30.21600 18.79400 15.93500 1.000 17.87486 331 TRP B C 1
ATOM 2180 O O . TRP B 1 92 ? 30.20500 19.58200 16.88700 1.000 16.45061 331 TRP B O 1
ATOM 2191 N N . VAL B 1 93 ? 29.54800 18.99800 14.80700 1.000 13.51112 332 VAL B N 1
ATOM 2192 C CA . VAL B 1 93 ? 28.61700 20.09800 14.61300 1.000 13.55670 332 VAL B CA 1
ATOM 2193 C C . VAL B 1 93 ? 27.23000 19.49800 14.42300 1.000 19.40320 332 VAL B C 1
ATOM 2194 O O . VAL B 1 93 ? 27.05500 18.57600 13.61700 1.000 18.55957 332 VAL B O 1
ATOM 2198 N N . TYR B 1 94 ? 26.25200 20.01600 15.15900 1.000 14.33684 333 TYR B N 1
ATOM 2199 C CA . TYR B 1 94 ? 24.85400 19.62200 15.00500 1.000 15.23705 333 TYR B CA 1
ATOM 2200 C C . TYR B 1 94 ? 24.07200 20.81900 14.48900 1.000 20.05161 333 TYR B C 1
ATOM 2201 O O . TYR B 1 94 ? 24.19200 21.92100 15.03500 1.000 19.12876 333 TYR B O 1
ATOM 2210 N N . ASN B 1 95 ? 23.28800 20.61300 13.42700 1.000 18.71040 334 ASN B N 1
ATOM 2211 C CA . ASN B 1 95 ? 22.54100 21.70100 12.80200 1.000 18.54555 334 ASN B CA 1
ATOM 2212 C C . ASN B 1 95 ? 21.13500 21.72600 13.39600 1.000 22.10229 334 ASN B C 1
ATOM 2213 O O . ASN B 1 95 ? 20.29500 20.88600 13.06000 1.000 22.21653 334 ASN B O 1
ATOM 2218 N N . ARG B 1 96 ? 20.88600 22.69900 14.26200 1.000 18.81698 335 ARG B N 1
ATOM 2219 C CA . ARG B 1 96 ? 19.60800 22.91100 14.93200 1.000 23.10117 335 ARG B CA 1
ATOM 2220 C C . ARG B 1 96 ? 18.72800 23.91800 14.19600 1.000 20.87014 335 ARG B C 1
ATOM 2221 O O . ARG B 1 96 ? 17.60000 24.18500 14.62800 1.000 25.65836 335 ARG B O 1
ATOM 2229 N N . SER B 1 97 ? 19.22100 24.48800 13.10400 1.000 21.69470 336 SER B N 1
ATOM 2230 C CA . SER B 1 97 ? 18.51400 25.48200 12.30900 1.000 23.01183 336 SER B CA 1
ATOM 2231 C C . SER B 1 97 ? 17.49600 24.79100 11.39700 1.000 24.34434 336 SER B C 1
ATOM 2232 O O . SER B 1 97 ? 17.55900 23.58100 11.17000 1.000 23.32860 336 SER B O 1
ATOM 2235 N N . SER B 1 98 ? 16.55400 25.56800 10.86600 1.000 23.30099 337 SER B N 1
ATOM 2236 C CA . SER B 1 98 ? 15.61200 25.02100 9.89000 1.000 25.17137 337 SER B CA 1
ATOM 2237 C C . SER B 1 98 ? 16.10600 25.18800 8.45100 1.000 27.71315 337 SER B C 1
ATOM 2238 O O . SER B 1 98 ? 15.36500 24.88100 7.50900 1.000 28.08476 337 SER B O 1
ATOM 2241 N N . TYR B 1 99 ? 17.34400 25.64800 8.26400 1.000 20.76980 338 TYR B N 1
ATOM 2242 C CA . TYR B 1 99 ? 18.02800 25.75800 6.97800 1.000 17.59568 338 TYR B CA 1
ATOM 2243 C C . TYR B 1 99 ? 19.34900 24.99300 7.01500 1.000 21.13598 338 TYR B C 1
ATOM 2244 O O . TYR B 1 99 ? 19.92800 24.80400 8.08900 1.000 17.67329 338 TYR B O 1
ATOM 2253 N N . PRO B 1 100 ? 19.85500 24.54100 5.86900 1.000 20.24827 339 PRO B N 1
ATOM 2254 C CA . PRO B 1 100 ? 21.15300 23.85900 5.86900 1.000 17.09968 339 PRO B CA 1
ATOM 2255 C C . PRO B 1 100 ? 22.26200 24.83600 6.22000 1.000 18.00288 339 PRO B C 1
ATOM 2256 O O . PRO B 1 100 ? 22.13400 26.05200 6.06200 1.000 19.74970 339 PRO B O 1
ATOM 2260 N N . ILE B 1 101 ? 23.35100 24.28000 6.73300 1.000 18.27695 340 ILE B N 1
ATOM 2261 C CA . ILE B 1 101 ? 24.59300 25.01600 6.89600 1.000 15.93097 340 ILE B CA 1
ATOM 2262 C C . ILE B 1 101 ? 25.60300 24.41000 5.93800 1.000 16.87217 340 ILE B C 1
ATOM 2263 O O . ILE B 1 101 ? 25.42900 23.29300 5.44700 1.000 16.26568 340 ILE B O 1
ATOM 2268 N N . PHE B 1 102 ? 26.70300 25.13800 5.71600 1.000 18.44610 341 PHE B N 1
ATOM 2269 C CA . PHE B 1 102 ? 27.72300 24.74700 4.74900 1.000 16.66601 341 PHE B CA 1
ATOM 2270 C C . PHE B 1 102 ? 29.08700 24.78200 5.41500 1.000 18.90204 341 PHE B C 1
ATOM 2271 O O . PHE B 1 102 ? 29.45600 25.80400 6.00100 1.000 20.06427 341 PHE B O 1
ATOM 2279 N N . ILE B 1 103 ? 29.83800 23.67900 5.32000 1.000 16.41855 342 ILE B N 1
ATOM 2280 C CA . ILE B 1 103 ? 31.06800 23.52200 6.09600 1.000 15.49100 342 ILE B CA 1
ATOM 2281 C C . ILE B 1 103 ? 32.22200 23.14700 5.18300 1.000 19.44123 342 ILE B C 1
ATOM 2282 O O . ILE B 1 103 ? 32.10200 22.22800 4.36100 1.000 18.06503 342 ILE B O 1
ATOM 2287 N N . LYS B 1 104 ? 33.35700 23.81600 5.36900 1.000 16.10104 343 LYS B N 1
ATOM 2288 C CA . LYS B 1 104 ? 34.60700 23.43700 4.72100 1.000 18.01778 343 LYS B CA 1
ATOM 2289 C C . LYS B 1 104 ? 35.60300 23.06900 5.81000 1.000 18.77100 343 LYS B C 1
ATOM 2290 O O . LYS B 1 104 ? 35.85200 23.87300 6.71500 1.000 17.85335 343 LYS B O 1
ATOM 2296 N N . SER B 1 105 ? 36.15200 21.86300 5.73400 1.000 16.37581 344 SER B N 1
ATOM 2297 C CA . SER B 1 105 ? 37.10700 21.40200 6.73300 1.000 18.25221 344 SER B CA 1
ATOM 2298 C C . SER B 1 105 ? 38.08000 20.44400 6.08100 1.000 22.52933 344 SER B C 1
ATOM 2299 O O . SER B 1 105 ? 37.65200 19.48000 5.44100 1.000 21.70895 344 SER B O 1
ATOM 2302 N N . ALA B 1 106 ? 39.37800 20.66700 6.31400 1.000 19.95191 345 ALA B N 1
ATOM 2303 C CA . ALA B 1 106 ? 40.39500 19.82300 5.70000 1.000 19.15622 345 ALA B CA 1
ATOM 2304 C C . ALA B 1 106 ? 40.20600 18.35000 6.04400 1.000 21.03206 345 ALA B C 1
ATOM 2305 O O . ALA B 1 106 ? 40.53500 17.47700 5.22800 1.000 22.75197 345 ALA B O 1
ATOM 2307 N N . THR B 1 107 ? 39.67400 18.03200 7.21900 1.000 19.07598 346 THR B N 1
ATOM 2308 C CA . THR B 1 107 ? 39.59700 16.62100 7.58500 1.000 21.02844 346 THR B CA 1
ATOM 2309 C C . THR B 1 107 ? 38.35300 15.92600 7.03400 1.000 21.82579 346 THR B C 1
ATOM 2310 O O . THR B 1 107 ? 38.21800 14.71100 7.19100 1.000 23.42440 346 THR B O 1
ATOM 2314 N N . LEU B 1 108 ? 37.45400 16.65700 6.38200 1.000 19.31363 347 LEU B N 1
ATOM 2315 C CA . LEU B 1 108 ? 36.31100 16.05100 5.71700 1.000 25.15104 347 LEU B CA 1
ATOM 2316 C C . LEU B 1 108 ? 36.62500 15.56600 4.30300 1.000 33.13389 347 LEU B C 1
ATOM 2317 O O . LEU B 1 108 ? 35.77800 14.89900 3.69900 1.000 28.36426 347 LEU B O 1
ATOM 2322 N N . ASP B 1 109 ? 37.79800 15.88400 3.75300 1.000 26.37536 348 ASP B N 1
ATOM 2323 C CA . ASP B 1 109 ? 38.08300 15.61000 2.35000 1.000 27.37855 348 ASP B CA 1
ATOM 2324 C C . ASP B 1 109 ? 39.21000 14.59500 2.20300 1.000 28.93411 348 ASP B C 1
ATOM 2325 O O . ASP B 1 109 ? 40.04300 14.41800 3.09500 1.000 26.12234 348 ASP B O 1
ATOM 2330 N N . ASN B 1 110 ? 39.20600 13.91700 1.05400 1.000 33.58173 349 ASN B N 1
ATOM 2331 C CA . ASN B 1 110 ? 40.26400 12.98000 0.68400 1.000 26.84933 349 ASN B CA 1
ATOM 2332 C C . ASN B 1 110 ? 41.59300 13.73100 0.60100 1.000 21.57005 349 ASN B C 1
ATOM 2333 O O . ASN B 1 110 ? 41.69300 14.70200 -0.16400 1.000 25.46917 349 ASN B O 1
ATOM 2338 N N . PRO B 1 111 ? 42.62100 13.32300 1.34800 1.000 27.04532 350 PRO B N 1
ATOM 2339 C CA . PRO B 1 111 ? 43.88100 14.09000 1.35200 1.000 27.62939 350 PRO B CA 1
ATOM 2340 C C . PRO B 1 111 ? 44.54800 14.22300 -0.00800 1.000 33.68039 350 PRO B C 1
ATOM 2341 O O . PRO B 1 111 ? 45.45000 15.05700 -0.15200 1.000 29.04774 350 PRO B O 1
ATOM 2345 N N . ASP B 1 112 ? 44.15300 13.44300 -1.01100 1.000 30.22480 351 ASP B N 1
ATOM 2346 C CA . ASP B 1 112 ? 44.81800 13.52000 -2.30400 1.000 31.30080 351 ASP B CA 1
ATOM 2347 C C . ASP B 1 112 ? 44.13600 14.47100 -3.27800 1.000 32.68964 351 ASP B C 1
ATOM 2348 O O . ASP B 1 112 ? 44.65400 14.67200 -4.37900 1.000 30.43139 351 ASP B O 1
ATOM 2353 N N . SER B 1 113 ? 43.02000 15.09200 -2.89600 1.000 28.99953 352 SER B N 1
ATOM 2354 C CA . SER B 1 113 ? 42.29400 15.95000 -3.82100 1.000 26.65991 352 SER B CA 1
ATOM 2355 C C . SER B 1 113 ? 43.04500 17.25600 -4.04900 1.000 29.56544 352 SER B C 1
ATOM 2356 O O . SER B 1 113 ? 43.93900 17.63600 -3.29100 1.000 29.24967 352 SER B O 1
ATOM 2359 N N . ARG B 1 114 ? 42.65300 17.95900 -5.10400 1.000 29.10049 353 ARG B N 1
ATOM 2360 C CA . ARG B 1 114 ? 43.31800 19.20100 -5.46200 1.000 33.27925 353 ARG B CA 1
ATOM 2361 C C . ARG B 1 114 ? 42.76300 20.41800 -4.73700 1.000 30.42452 353 ARG B C 1
ATOM 2362 O O . ARG B 1 114 ? 43.48700 21.40200 -4.58100 1.000 30.11182 353 ARG B O 1
ATOM 2370 N N . THR B 1 115 ? 41.51000 20.38700 -4.28900 1.000 29.09152 354 THR B N 1
ATOM 2371 C CA . THR B 1 115 ? 40.95400 21.53800 -3.59100 1.000 33.21442 354 THR B CA 1
ATOM 2372 C C . THR B 1 115 ? 39.86500 21.06500 -2.63800 1.000 32.56638 354 THR B C 1
ATOM 2373 O O . THR B 1 115 ? 39.22100 20.04200 -2.87300 1.000 27.49089 354 THR B O 1
ATOM 2377 N N . LEU B 1 116 ? 39.67500 21.80100 -1.54500 1.000 25.18192 355 LEU B N 1
ATOM 2378 C CA . LEU B 1 116 ? 38.67400 21.39500 -0.56200 1.000 26.75753 355 LEU B CA 1
ATOM 2379 C C . LEU B 1 116 ? 37.27000 21.74800 -1.03800 1.000 26.26669 355 LEU B C 1
ATOM 2380 O O . LEU B 1 116 ? 37.04600 22.78000 -1.67700 1.000 23.18945 355 LEU B O 1
ATOM 2385 N N . LEU B 1 117 ? 36.31500 20.89900 -0.67800 1.000 22.64338 356 LEU B N 1
ATOM 2386 C CA . LEU B 1 117 ? 34.91100 21.07100 -1.02600 1.000 22.62064 356 LEU B CA 1
ATOM 2387 C C . LEU B 1 117 ? 34.13100 21.72100 0.11500 1.000 24.93246 356 LEU B C 1
ATOM 2388 O O . LEU B 1 117 ? 34.56800 21.74600 1.26700 1.000 22.30991 356 LEU B O 1
ATOM 2393 N N . VAL B 1 118 ? 32.95700 22.24700 -0.22600 1.000 18.65965 357 VAL B N 1
ATOM 2394 C CA . VAL B 1 118 ? 32.00200 22.75700 0.75100 1.000 20.12155 357 VAL B CA 1
ATOM 23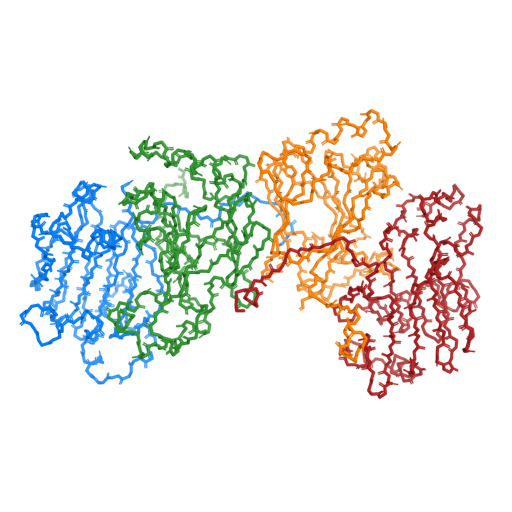95 C C . VAL B 1 118 ? 30.90700 21.70700 0.92900 1.000 24.24245 357 VAL B C 1
ATOM 2396 O O . VAL B 1 118 ? 30.31200 21.24300 -0.05300 1.000 20.05488 357 VAL B O 1
ATOM 2400 N N . HIS B 1 119 ? 30.66400 21.30100 2.17400 1.000 19.23424 358 HIS B N 1
ATOM 2401 C CA . HIS B 1 119 ? 29.74700 20.20700 2.48400 1.000 21.41010 358 HIS B CA 1
ATOM 2402 C C . HIS B 1 119 ? 28.48200 20.76200 3.12500 1.000 23.12055 358 HIS B C 1
ATOM 2403 O O . HIS B 1 119 ? 28.55600 21.54700 4.07500 1.000 18.76711 358 HIS B O 1
ATOM 2410 N N . LYS B 1 120 ? 27.32900 20.34900 2.60900 1.000 20.82361 359 LYS B N 1
ATOM 2411 C CA . LYS B 1 120 ? 26.03800 20.79100 3.11700 1.000 19.44177 359 LYS B CA 1
ATOM 2412 C C . LYS B 1 120 ? 25.57900 19.87400 4.24600 1.000 21.94925 359 LYS B C 1
ATOM 2413 O O . LYS B 1 120 ? 25.64100 18.64400 4.12000 1.000 23.17335 359 LYS B O 1
ATOM 2419 N N . VAL B 1 121 ? 25.12300 20.46500 5.34800 1.000 16.35458 360 VAL B N 1
ATOM 2420 C CA . VAL B 1 121 ? 24.62700 19.70600 6.49200 1.000 20.09313 360 VAL B CA 1
ATOM 2421 C C . VAL B 1 121 ? 23.15600 20.04800 6.68300 1.000 16.49619 360 VAL B C 1
ATOM 2422 O O . VAL B 1 121 ? 22.80800 21.20700 6.93800 1.000 16.76826 360 VAL B O 1
ATOM 2426 N N . PHE B 1 122 ? 22.30000 19.03400 6.58600 1.000 20.60980 361 PHE B N 1
ATOM 2427 C CA . PHE B 1 122 ? 20.86300 19.25200 6.64400 1.000 18.96526 361 PHE B CA 1
ATOM 2428 C C . PHE B 1 122 ? 20.41700 19.64400 8.05200 1.000 19.84574 361 PHE B C 1
ATOM 2429 O O . PHE B 1 122 ? 21.06200 19.28400 9.03900 1.000 18.44608 361 PHE B O 1
ATOM 2437 N N . PRO B 1 123 ? 19.30300 20.36000 8.16700 1.000 21.17805 362 PRO B N 1
ATOM 2438 C CA . PRO B 1 123 ? 18.65200 20.52400 9.47200 1.000 21.55004 362 PRO B CA 1
ATOM 2439 C C . PRO B 1 123 ? 18.49500 19.19400 10.19300 1.000 24.37480 362 PRO B C 1
ATOM 2440 O O . PRO B 1 123 ? 18.02700 18.20700 9.61800 1.000 21.09932 362 PRO B O 1
ATOM 2444 N N . GLY B 1 124 ? 18.90500 19.17100 11.46300 1.000 20.66369 363 GLY B N 1
ATOM 2445 C CA . GLY B 1 124 ? 18.79600 17.99700 12.30000 1.000 20.02220 363 GLY B CA 1
ATOM 2446 C C . GLY B 1 124 ? 19.90400 16.98400 12.13100 1.000 21.53805 363 GLY B C 1
ATOM 2447 O O . GLY B 1 124 ? 19.92200 15.98300 12.85600 1.000 22.94117 363 GLY B O 1
ATOM 2448 N N . PHE B 1 125 ? 20.81700 17.19400 11.19100 1.000 17.61830 364 PHE B N 1
ATOM 2449 C CA . PHE B 1 125 ? 21.94300 16.30200 10.98200 1.000 16.03864 364 PHE B CA 1
ATOM 2450 C C . PHE B 1 125 ? 23.18900 16.83100 11.69500 1.000 18.23525 364 PHE B C 1
ATOM 2451 O O . PHE B 1 125 ? 23.30600 18.02200 12.00500 1.000 18.57654 364 PHE B O 1
ATOM 2459 N N . SER B 1 126 ? 24.12500 15.92000 11.92200 1.000 18.25940 365 SER B N 1
ATOM 2460 C CA . SER B 1 126 ? 25.40800 16.18200 12.54600 1.000 19.34403 365 SER B CA 1
ATOM 2461 C C . SER B 1 126 ? 26.52700 15.79500 11.59300 1.000 19.81344 365 SER B C 1
ATOM 2462 O O . SER B 1 126 ? 26.34100 14.98100 10.68600 1.000 19.89617 365 SER B O 1
ATOM 2465 N N . ILE B 1 127 ? 27.71000 16.36000 11.82300 1.000 19.02188 366 ILE B N 1
ATOM 2466 C CA . ILE B 1 127 ? 28.88600 15.99400 11.03700 1.000 14.62772 366 ILE B CA 1
ATOM 2467 C C . ILE B 1 127 ? 30.11600 16.16500 11.90900 1.000 20.36960 366 ILE B C 1
ATOM 2468 O O . ILE B 1 127 ? 30.16800 17.06400 12.75700 1.000 16.03345 366 ILE B O 1
ATOM 2473 N N . LYS B 1 128 ? 31.09800 15.28100 11.72500 1.000 19.31441 367 LYS B N 1
ATOM 2474 C CA . LYS B 1 128 ? 32.36600 15.43900 12.44300 1.000 24.82883 367 LYS B CA 1
ATOM 2475 C C . LYS B 1 128 ? 33.18900 16.49000 11.71400 1.000 21.88098 367 LYS B C 1
ATOM 2476 O O . LYS B 1 128 ? 33.85000 16.20200 10.71600 1.000 23.75304 367 LYS B O 1
ATOM 2482 N N . ALA B 1 129 ? 33.14000 17.72000 12.21600 1.000 18.00244 368 ALA B N 1
ATOM 2483 C CA . ALA B 1 129 ? 33.75400 18.84600 11.52300 1.000 24.63031 368 ALA B CA 1
ATOM 2484 C C . ALA B 1 129 ? 35.27600 18.83300 11.61900 1.000 24.90767 368 ALA B C 1
ATOM 2485 O O . ALA B 1 129 ? 35.94500 19.32800 10.71000 1.000 25.98037 368 ALA B O 1
ATOM 2487 N N . PHE B 1 130 ? 35.84100 18.29700 12.70100 1.000 17.93014 369 PHE B N 1
ATOM 2488 C CA . PHE B 1 130 ? 37.29300 18.27600 12.87500 1.000 20.03408 369 PHE B CA 1
ATOM 2489 C C . PHE B 1 130 ? 37.71200 16.94300 13.47100 1.000 22.23345 369 PHE B C 1
ATOM 2490 O O . PHE B 1 130 ? 37.17300 16.53400 14.49800 1.000 21.02596 369 PHE B O 1
ATOM 2498 N N . ASP B 1 131 ? 38.66300 16.26300 12.82300 1.000 20.53548 370 ASP B N 1
ATOM 2499 C CA . ASP B 1 131 ? 39.14300 14.95100 13.25900 1.000 22.92115 370 ASP B CA 1
ATOM 2500 C C . ASP B 1 131 ? 40.57900 15.11300 13.73300 1.000 26.12079 370 ASP B C 1
ATOM 2501 O O . ASP B 1 131 ? 41.46600 15.41600 12.93200 1.000 25.57523 370 ASP B O 1
ATOM 2506 N N . TYR B 1 132 ? 40.80500 14.90400 15.03400 1.000 22.46227 371 TYR B N 1
ATOM 2507 C CA . TYR B 1 132 ? 42.10700 15.19700 15.63600 1.000 28.70587 371 TYR B CA 1
ATOM 2508 C C . TYR B 1 132 ? 43.22200 14.36200 15.01400 1.000 33.37573 371 TYR B C 1
ATOM 2509 O O . TYR B 1 132 ? 44.29800 14.88100 14.69600 1.000 33.92233 371 TYR B O 1
ATOM 2518 N N . GLU B 1 133 ? 42.99000 13.05700 14.85900 1.000 31.31484 372 GLU B N 1
ATOM 2519 C CA . GLU B 1 133 ? 44.03500 12.18000 14.33700 1.000 37.02874 372 GLU B CA 1
ATOM 2520 C C . GLU B 1 133 ? 44.36500 12.52300 12.89200 1.000 34.52685 372 GLU B C 1
ATOM 2521 O O . GLU B 1 133 ? 45.54000 12.63100 12.51700 1.000 33.42354 372 GLU B O 1
ATOM 2527 N N . LYS B 1 134 ? 43.33700 12.70800 12.06500 1.000 26.38488 373 LYS B N 1
ATOM 2528 C CA . LYS B 1 134 ? 43.57300 13.05700 10.67300 1.000 28.34769 373 LYS B CA 1
ATOM 2529 C C . LYS B 1 134 ? 44.28400 14.40400 10.54000 1.000 30.96635 373 LYS B C 1
ATOM 2530 O O . LYS B 1 134 ? 45.13600 14.57500 9.66200 1.000 29.93526 373 LYS B O 1
ATOM 2536 N N . ALA B 1 135 ? 43.95400 15.37800 11.39900 1.000 26.60772 374 ALA B N 1
ATOM 2537 C CA . ALA B 1 135 ? 44.57800 16.69500 11.26700 1.000 28.67904 374 ALA B CA 1
ATOM 2538 C C . ALA B 1 135 ? 46.04300 16.67500 11.68600 1.000 28.90573 374 ALA B C 1
ATOM 2539 O O . ALA B 1 135 ? 46.84400 17.46400 11.17100 1.000 32.50625 374 ALA B O 1
ATOM 2541 N N . TYR B 1 136 ? 46.40500 15.78600 12.61200 1.000 28.66533 375 TYR B N 1
ATOM 2542 C CA . TYR B 1 136 ? 47.77000 15.74700 13.13300 1.000 39.03600 375 TYR B CA 1
ATOM 2543 C C . TYR B 1 136 ? 48.77900 15.37200 12.04900 1.000 39.13483 375 TYR B C 1
ATOM 2544 O O . TYR B 1 136 ? 49.91100 15.86700 12.05000 1.000 42.27457 375 TYR B O 1
ATOM 2553 N N . SER B 1 137 ? 48.39300 14.49800 11.12000 1.000 40.46181 376 SER B N 1
ATOM 2554 C CA . SER B 1 137 ? 49.30500 13.99900 10.09800 1.000 44.93511 376 SER B CA 1
ATOM 2555 C C . SER B 1 137 ? 48.79500 14.27200 8.68500 1.000 43.59726 376 SER B C 1
ATOM 2556 O O . SER B 1 137 ? 49.18500 13.58700 7.73700 1.000 46.16331 376 SER B O 1
ATOM 2559 N N . LEU B 1 138 ? 47.94000 15.28100 8.51800 1.000 37.15265 377 LEU B N 1
ATOM 2560 C CA . LEU B 1 138 ? 47.33900 15.54200 7.21900 1.000 34.61315 377 LEU B CA 1
ATOM 2561 C C . LEU B 1 138 ? 48.34000 16.19600 6.27300 1.000 34.77327 377 LEU B C 1
ATOM 2562 O O . LEU B 1 138 ? 48.96000 17.20800 6.60600 1.000 38.08645 377 LEU B O 1
ATOM 2567 N N . GLN B 1 139 ? 48.47600 15.62400 5.08600 1.000 35.95411 378 GLN B N 1
ATOM 2568 C CA . GLN B 1 139 ? 49.21400 16.24600 4.00000 1.000 41.48315 378 GLN B CA 1
ATOM 2569 C C . GLN B 1 139 ? 48.33300 16.22200 2.76500 1.000 34.37798 378 GLN B C 1
ATOM 2570 O O . GLN B 1 139 ? 47.67600 15.21600 2.48800 1.000 31.31455 378 GLN B O 1
ATOM 2576 N N . ARG B 1 140 ? 48.29700 17.34400 2.04200 1.000 25.81637 379 ARG B N 1
ATOM 2577 C CA . ARG B 1 140 ? 47.50600 17.47800 0.82100 1.000 30.04475 379 ARG B CA 1
ATOM 2578 C C . ARG B 1 140 ? 48.45600 17.83700 -0.32200 1.000 28.36982 379 ARG B C 1
ATOM 2579 O O . ARG B 1 140 ? 48.49700 18.98600 -0.77400 1.000 25.76852 379 ARG B O 1
ATOM 2587 N N . PRO B 1 141 ? 49.22200 16.85700 -0.81800 1.000 30.79903 380 PRO B N 1
ATOM 2588 C CA . PRO B 1 141 ? 50.32800 17.17300 -1.74600 1.000 36.25878 380 PRO B CA 1
ATOM 2589 C C . PRO B 1 141 ? 49.89100 17.70800 -3.10100 1.000 39.58395 380 PRO B C 1
ATOM 2590 O O . PRO B 1 141 ? 50.70300 18.34600 -3.78600 1.000 34.37654 380 PRO B O 1
ATOM 2594 N N . ASN B 1 142 ? 48.64600 17.48600 -3.50800 1.000 32.60016 381 ASN B N 1
ATOM 2595 C CA . ASN B 1 142 ? 48.14000 17.99400 -4.77300 1.000 26.63535 381 ASN B CA 1
ATOM 2596 C C . ASN B 1 142 ? 47.38200 19.30600 -4.61900 1.000 34.37673 381 ASN B C 1
ATOM 2597 O O . ASN B 1 142 ? 46.78700 19.78200 -5.59100 1.000 35.67537 381 ASN B O 1
ATOM 2602 N N . ASP B 1 143 ? 47.39400 19.90300 -3.42600 1.000 29.65766 382 ASP B N 1
ATOM 2603 C CA . ASP B 1 143 ? 46.65300 21.12800 -3.13000 1.000 27.27736 382 ASP B CA 1
ATOM 2604 C C . ASP B 1 143 ? 47.68200 22.21700 -2.83300 1.000 31.46620 382 ASP B C 1
ATOM 2605 O O . ASP B 1 143 ? 48.10100 22.39100 -1.68800 1.000 25.62697 382 ASP B O 1
ATOM 2610 N N . HIS B 1 144 ? 48.08100 22.95700 -3.87400 1.000 28.80380 383 HIS B N 1
ATOM 2611 C CA . HIS B 1 144 ? 49.16000 23.93300 -3.72100 1.000 34.97138 383 HIS B CA 1
ATOM 2612 C C . HIS B 1 144 ? 48.79400 25.03000 -2.73300 1.000 29.72776 383 HIS B C 1
ATOM 2613 O O . HIS B 1 144 ? 49.61800 25.42100 -1.89800 1.000 27.49919 383 HIS B O 1
ATOM 2620 N N . GLU B 1 145 ? 47.56800 25.54900 -2.81800 1.000 25.71951 384 GLU B N 1
ATOM 2621 C CA . GLU B 1 145 ? 47.15000 26.59700 -1.89600 1.000 34.26519 384 GLU B CA 1
ATOM 2622 C C . GLU B 1 145 ? 47.17600 26.10700 -0.45200 1.000 28.34005 384 GLU B C 1
ATOM 2623 O O . GLU B 1 145 ? 47.50600 26.87700 0.46600 1.000 24.30696 384 GLU B O 1
ATOM 2629 N N . PHE B 1 146 ? 46.85600 24.82900 -0.23500 1.000 22.30215 385 PHE B N 1
ATOM 2630 C CA . PHE B 1 146 ? 46.89100 24.28000 1.11200 1.000 25.80502 385 PHE B CA 1
ATOM 2631 C C . PHE B 1 146 ? 48.31800 24.19200 1.63100 1.000 27.27732 385 PHE B C 1
ATOM 2632 O O . PHE B 1 146 ? 48.57100 24.48000 2.80500 1.000 25.22304 385 PHE B O 1
ATOM 2640 N N . MET B 1 147 ? 49.26100 23.77100 0.78300 1.000 26.73956 386 MET B N 1
ATOM 2641 C CA . MET B 1 147 ? 50.65600 23.72000 1.21400 1.000 24.66718 386 MET B CA 1
ATOM 2642 C C . MET B 1 147 ? 51.21600 25.11100 1.48700 1.000 22.03238 386 MET B C 1
ATOM 2643 O O . MET B 1 147 ? 52.05700 25.27800 2.37600 1.000 29.11231 386 MET B O 1
ATOM 2648 N N . GLN B 1 148 ? 50.76100 26.11200 0.74600 1.000 23.67511 387 GLN B N 1
ATOM 2649 C CA . GLN B 1 148 ? 51.17200 27.48200 0.99300 1.000 22.64775 387 GLN B CA 1
ATOM 2650 C C . GLN B 1 148 ? 50.50200 28.07700 2.21800 1.000 27.31438 387 GLN B C 1
ATOM 2651 O O . GLN B 1 148 ? 51.04200 29.02200 2.80700 1.000 24.31729 387 GLN B O 1
ATOM 2657 N N . GLN B 1 149 ? 49.33800 27.56100 2.60600 1.000 22.03146 388 GLN B N 1
ATOM 2658 C CA . GLN B 1 149 ? 48.55400 28.11300 3.71300 1.000 21.27955 388 GLN B CA 1
ATOM 2659 C C . GLN B 1 149 ? 48.12600 26.97100 4.62700 1.000 22.52166 388 GLN B C 1
ATOM 2660 O O . GLN B 1 149 ? 46.93000 26.65700 4.73800 1.000 24.08211 388 GLN B O 1
ATOM 2666 N N . PRO B 1 150 ? 49.08300 26.30900 5.28700 1.000 19.83359 389 PRO B N 1
ATOM 2667 C CA . PRO B 1 150 ? 48.75300 25.07000 6.01200 1.000 18.22957 389 PRO B CA 1
ATOM 2668 C C . PRO B 1 150 ? 47.84200 25.27400 7.22100 1.000 19.12782 389 PRO B C 1
ATOM 2669 O O . PRO B 1 150 ? 47.31000 24.27300 7.74100 1.000 18.43725 389 PRO B O 1
ATOM 2673 N N . TRP B 1 151 ? 47.64800 26.51900 7.67600 1.000 16.34830 390 TRP B N 1
ATOM 2674 C CA . TRP B 1 151 ? 46.68000 26.80600 8.73900 1.000 19.51391 390 TRP B CA 1
ATOM 2675 C C . TRP B 1 151 ? 45.25800 26.44700 8.33100 1.000 20.72932 390 TRP B C 1
ATOM 2676 O O . TRP B 1 151 ? 44.39800 26.26500 9.20400 1.000 19.73601 390 TRP B O 1
ATOM 2687 N N . THR B 1 152 ? 45.00100 26.33500 7.02600 1.000 18.04810 391 THR B N 1
ATOM 2688 C CA . THR B 1 152 ? 43.73400 25.80000 6.54100 1.000 19.11334 391 THR B CA 1
ATOM 2689 C C . THR B 1 152 ? 43.42000 24.44500 7.15900 1.000 20.55240 391 THR B C 1
ATOM 2690 O O . THR B 1 152 ? 42.24500 24.07000 7.27100 1.000 25.50625 391 THR B O 1
ATOM 2694 N N . GLY B 1 153 ? 44.44900 23.70000 7.58200 1.000 16.08755 392 GLY B N 1
ATOM 2695 C CA . GLY B 1 153 ? 44.22500 22.38900 8.16900 1.000 16.90596 392 GLY B CA 1
ATOM 2696 C C . GLY B 1 153 ? 43.58300 22.41300 9.54700 1.000 24.20089 392 GLY B C 1
ATOM 2697 O O . GLY B 1 153 ? 43.10300 21.37100 9.99900 1.000 23.35734 392 GLY B O 1
ATOM 2698 N N . PHE B 1 154 ? 43.55400 23.56600 10.21600 1.000 16.23205 393 PHE B N 1
ATOM 2699 C CA . PHE B 1 154 ? 43.08400 23.66700 11.59100 1.000 18.91488 393 PHE B CA 1
ATOM 2700 C C . PHE B 1 154 ? 41.93200 24.64500 11.73000 1.000 20.37095 393 PHE B C 1
ATOM 2701 O O . PHE B 1 154 ? 41.43600 24.85000 12.84700 1.000 17.53440 393 PHE B O 1
ATOM 2709 N N . THR B 1 155 ? 41.51600 25.27300 10.64100 1.000 16.84050 394 THR B N 1
ATOM 2710 C CA . THR B 1 155 ? 40.42100 26.23100 10.64400 1.000 17.65241 394 THR B CA 1
ATOM 2711 C C . THR B 1 155 ? 39.26000 25.64200 9.85600 1.000 25.69617 394 THR B C 1
ATOM 2712 O O . THR B 1 155 ? 39.45700 25.12700 8.75300 1.000 26.44942 394 THR B O 1
ATOM 2716 N N . VAL B 1 156 ? 38.06600 25.68100 10.43700 1.000 18.13967 395 VAL B N 1
ATOM 2717 C CA . VAL B 1 156 ? 36.84800 25.23100 9.77200 1.000 19.22083 395 VAL B CA 1
ATOM 2718 C C . VAL B 1 156 ? 35.99600 26.46000 9.48900 1.000 22.40793 395 VAL B C 1
ATOM 2719 O O . VAL B 1 156 ? 35.91600 27.37000 10.32000 1.000 18.93024 395 VAL B O 1
ATOM 2723 N N . GLN B 1 157 ? 35.40200 26.52200 8.29700 1.000 16.76477 396 GLN B N 1
ATOM 2724 C CA . GLN B 1 157 ? 34.52700 27.62600 7.94600 1.000 13.86895 396 GLN B CA 1
ATOM 2725 C C . GLN B 1 157 ? 33.10300 27.09400 7.83800 1.000 15.24127 396 GLN B C 1
ATOM 2726 O O . GLN B 1 157 ? 32.87600 26.03400 7.24800 1.000 15.15156 396 GLN B O 1
ATOM 2732 N N . ILE B 1 158 ? 32.15800 27.81200 8.43700 1.000 15.02225 397 ILE B N 1
ATOM 2733 C CA . ILE B 1 158 ? 30.74800 27.43600 8.42700 1.000 13.32931 397 ILE B CA 1
ATOM 2734 C C . ILE B 1 158 ? 29.94600 28.63200 7.96300 1.000 17.09086 397 ILE B C 1
ATOM 2735 O O . ILE B 1 158 ? 30.00400 29.69700 8.58700 1.000 18.93071 397 ILE B O 1
ATOM 2740 N N . SER B 1 159 ? 29.16200 28.45200 6.90000 1.000 15.62939 398 SER B N 1
ATOM 2741 C CA . SER B 1 159 ? 28.23400 29.47500 6.44700 1.000 16.08796 398 SER B CA 1
ATOM 2742 C C . SER B 1 159 ? 26.79600 29.06100 6.76000 1.000 18.09319 398 SER B C 1
ATOM 2743 O O . SER B 1 159 ? 26.42100 27.90000 6.57600 1.000 17.62391 398 SER B O 1
ATOM 2746 N N . PHE B 1 160 ? 25.99000 30.01100 7.21400 1.000 18.63062 399 PHE B N 1
ATOM 2747 C CA . PHE B 1 160 ? 24.57400 29.75200 7.47300 1.000 21.30073 399 PHE B CA 1
ATOM 2748 C C . PHE B 1 160 ? 23.74900 30.10800 6.24900 1.000 17.02602 399 PHE B C 1
ATOM 2749 O O . PHE B 1 160 ? 23.93200 31.18100 5.66300 1.000 22.11773 399 PHE B O 1
ATOM 2757 N N . VAL B 1 161 ? 22.83000 29.21300 5.88300 1.000 26.92883 400 VAL B N 1
ATOM 2758 C CA . VAL B 1 161 ? 21.83100 29.45900 4.84600 1.000 24.94170 400 VAL B CA 1
ATOM 2759 C C . VAL B 1 161 ? 22.43800 29.39800 3.44900 1.000 30.70158 400 VAL B C 1
ATOM 2760 O O . VAL B 1 161 ? 21.92800 28.67700 2.58200 1.000 27.88947 400 VAL B O 1
ATOM 2764 N N . LYS B 1 162 ? 23.50600 30.16100 3.21000 1.000 27.06056 401 LYS B N 1
ATOM 2765 C CA . LYS B 1 162 ? 24.06300 30.35900 1.87500 1.000 24.37053 401 LYS B CA 1
ATOM 2766 C C . LYS B 1 162 ? 25.35000 29.56200 1.68900 1.000 28.89979 401 LYS B C 1
ATOM 2767 O O . LYS B 1 162 ? 26.27700 29.66300 2.50200 1.000 24.24880 401 LYS B O 1
ATOM 2773 N N . GLY B 1 163 ? 25.42200 28.79500 0.60500 1.000 23.70904 402 GLY B N 1
ATOM 2774 C CA . GLY B 1 163 ? 26.65400 28.12900 0.24400 1.000 21.66997 402 GLY B CA 1
ATOM 2775 C C . GLY B 1 163 ? 27.63900 29.04700 -0.47000 1.000 21.33883 402 GLY B C 1
ATOM 2776 O O . GLY B 1 163 ? 27.36800 30.21200 -0.76200 1.000 23.66624 402 GLY B O 1
ATOM 2777 N N . TRP B 1 164 ? 28.82200 28.49900 -0.74400 1.000 20.77693 403 TRP B N 1
ATOM 2778 C CA . TRP B 1 164 ? 29.82600 29.21900 -1.51400 1.000 21.79815 403 TRP B CA 1
ATOM 2779 C C . TRP B 1 164 ? 30.70300 28.21300 -2.24100 1.000 20.09134 403 TRP B C 1
ATOM 2780 O O . TRP B 1 164 ? 30.71400 27.02000 -1.92500 1.000 20.82517 403 TRP B O 1
ATOM 2791 N N . GLY B 1 165 ? 31.42900 28.71000 -3.23800 1.000 25.17225 404 GLY B N 1
ATOM 2792 C CA . GLY B 1 165 ? 32.28300 27.85100 -4.02900 1.000 26.27507 404 GLY B CA 1
ATOM 2793 C C . GLY B 1 165 ? 31.59400 27.29200 -5.25700 1.000 34.10431 404 GLY B C 1
ATOM 2794 O O . GLY B 1 165 ? 30.68200 27.92000 -5.81000 1.000 34.56919 404 GLY B O 1
ATOM 2795 N N . GLN B 1 166 ? 32.02800 26.10700 -5.68300 1.000 36.41091 405 GLN B N 1
ATOM 2796 C CA . GLN B 1 166 ? 31.47400 25.45600 -6.86600 1.000 44.45348 405 GLN B CA 1
ATOM 2797 C C . GLN B 1 166 ? 29.96900 25.25300 -6.73200 1.000 42.85694 405 GLN B C 1
ATOM 2798 O O . GLN B 1 166 ? 29.49000 24.70300 -5.73400 1.000 42.95823 405 GLN B O 1
ATOM 2804 N N . CYS B 1 167 ? 29.22900 25.71000 -7.74800 1.000 46.83702 406 CYS B N 1
ATOM 2805 C CA . CYS B 1 167 ? 27.76900 25.61700 -7.86500 1.000 40.64319 406 CYS B CA 1
ATOM 2806 C C . CYS B 1 167 ? 27.03300 26.66500 -7.04300 1.000 47.10847 406 CYS B C 1
ATOM 2807 O O . CYS B 1 167 ? 25.83100 26.50800 -6.80200 1.000 50.71561 406 CYS B O 1
ATOM 2810 N N . TYR B 1 168 ? 27.69800 27.73200 -6.60100 1.000 36.91208 407 TYR B N 1
ATOM 2811 C CA . TYR B 1 168 ? 27.02300 28.79200 -5.86900 1.000 33.47766 407 TYR B CA 1
ATOM 2812 C C . TYR B 1 168 ? 27.36900 30.13700 -6.48000 1.000 31.46324 407 TYR B C 1
ATOM 2813 O O . TYR B 1 168 ? 28.39200 30.29500 -7.14500 1.000 37.38543 407 TYR B O 1
ATOM 2822 N N . THR B 1 169 ? 26.48100 31.10500 -6.24700 1.000 29.96626 408 THR B N 1
ATOM 2823 C CA . THR B 1 169 ? 26.68900 32.45200 -6.76400 1.000 37.51362 408 THR B CA 1
ATOM 2824 C C . THR B 1 169 ? 27.93800 33.08500 -6.17000 1.000 41.13265 408 THR B C 1
ATOM 2825 O O . THR B 1 169 ? 28.62300 33.86600 -6.83600 1.000 37.87591 408 THR B O 1
ATOM 2829 N N . ARG B 1 170 ? 28.23700 32.77900 -4.91100 1.000 33.67446 409 ARG B N 1
ATOM 2830 C CA . ARG B 1 170 ? 29.39600 33.33400 -4.22600 1.000 30.31425 409 ARG B CA 1
ATOM 2831 C C . ARG B 1 170 ? 30.56800 32.37900 -4.37300 1.000 22.55769 409 ARG B C 1
ATOM 2832 O O . ARG B 1 170 ? 30.49000 31.22300 -3.95000 1.000 29.17657 409 ARG B O 1
ATOM 2840 N N . GLN B 1 171 ? 31.66100 32.85600 -4.96300 1.000 22.92301 410 GLN B N 1
ATOM 2841 C CA . GLN B 1 171 ? 32.83300 31.99600 -5.04800 1.000 27.16175 410 GLN B CA 1
ATOM 2842 C C . GLN B 1 171 ? 33.58300 31.92000 -3.72500 1.000 23.32030 410 GLN B C 1
ATOM 2843 O O . GLN B 1 171 ? 34.22700 30.90400 -3.44000 1.000 20.96449 410 GLN B O 1
ATOM 2849 N N . PHE B 1 172 ? 33.51200 32.96600 -2.90700 1.000 23.53413 411 PHE B N 1
ATOM 2850 C CA . PHE B 1 172 ? 34.36200 33.08200 -1.72900 1.000 27.47680 411 PHE B CA 1
ATOM 2851 C C . PHE B 1 172 ? 33.52800 33.19800 -0.46500 1.000 22.84164 411 PHE B C 1
ATOM 2852 O O . PHE B 1 172 ? 32.45700 33.81300 -0.46500 1.000 22.47253 411 PHE B O 1
ATOM 2860 N N . ILE B 1 173 ? 34.05300 32.62600 0.62100 1.000 22.75777 412 ILE B N 1
ATOM 2861 C CA . ILE B 1 173 ? 33.34500 32.66400 1.89900 1.000 21.00343 412 ILE B CA 1
ATOM 2862 C C . ILE B 1 173 ? 33.06400 34.10100 2.32600 1.000 18.37433 412 ILE B C 1
ATOM 2863 O O . ILE B 1 173 ? 32.01100 34.39700 2.91000 1.000 23.05190 412 ILE B O 1
ATOM 2868 N N . SER B 1 174 ? 33.98500 35.02800 2.02700 1.000 19.41348 413 SER B N 1
ATOM 2869 C CA . SER B 1 174 ? 33.82000 36.40500 2.47600 1.000 24.82485 413 SER B CA 1
ATOM 2870 C C . SER B 1 174 ? 32.68300 37.13800 1.76800 1.000 27.67600 413 SER B C 1
ATOM 2871 O O . SER B 1 174 ? 32.43300 38.30100 2.09500 1.000 22.63898 413 SER B O 1
ATOM 2874 N N . SER B 1 175 ? 31.99200 36.50900 0.82000 1.000 23.54636 414 SER B N 1
ATOM 2875 C CA . SER B 1 175 ? 30.76100 37.06800 0.27000 1.000 25.80580 414 SER B CA 1
ATOM 2876 C C . SER B 1 175 ? 29.51300 36.50700 0.93900 1.000 26.17792 414 SER B C 1
ATOM 2877 O O . SER B 1 175 ? 28.39900 36.89900 0.57200 1.000 32.34254 414 SER B O 1
ATOM 2880 N N . CYS B 1 176 ? 29.66700 35.60500 1.90700 1.000 26.65909 415 CYS B N 1
ATOM 2881 C CA . CYS B 1 176 ? 28.49900 35.03500 2.56900 1.000 21.99718 415 CYS B CA 1
ATOM 2882 C C . CYS B 1 176 ? 27.95800 35.99600 3.62700 1.000 25.34014 415 CYS B C 1
ATOM 2883 O O . CYS B 1 176 ? 28.73300 36.66900 4.31200 1.000 25.35771 415 CYS B O 1
ATOM 2886 N N . PRO B 1 177 ? 26.63100 36.07700 3.77000 1.000 22.48148 416 PRO B N 1
ATOM 2887 C CA . PRO B 1 177 ? 26.04400 37.02600 4.73500 1.000 28.03864 416 PRO B CA 1
ATOM 2888 C C . PRO B 1 177 ? 26.42400 36.76700 6.18600 1.000 21.57451 416 PRO B C 1
ATOM 2889 O O . PRO B 1 177 ? 26.67700 37.72800 6.91900 1.000 21.71102 416 PRO B O 1
ATOM 2893 N N . CYS B 1 178 ? 26.43500 35.50600 6.62700 1.000 23.34712 417 CYS B N 1
ATOM 2894 C CA . CYS B 1 178 ? 26.66000 35.15100 8.03300 1.000 20.68485 417 CYS B CA 1
ATOM 2895 C C . CYS B 1 178 ? 27.49800 33.88500 8.07800 1.000 21.76946 417 CYS B C 1
ATOM 2896 O O . CYS B 1 178 ? 27.02400 32.81700 7.67600 1.000 16.77732 417 CYS B O 1
ATOM 2899 N N . TRP B 1 179 ? 28.72600 33.97700 8.58500 1.000 17.82850 418 TRP B N 1
ATOM 2900 C CA . TRP B 1 179 ? 29.56300 32.78500 8.60800 1.000 17.27031 418 TRP B CA 1
ATOM 2901 C C . TRP B 1 179 ? 30.51500 32.81900 9.79600 1.000 17.29650 418 TRP B C 1
ATOM 2902 O O . TRP B 1 179 ? 30.68900 33.84200 10.45500 1.000 18.47608 418 TRP B O 1
ATOM 2913 N N . LEU B 1 180 ? 31.10500 31.65900 10.07300 1.000 15.84229 419 LEU B N 1
ATOM 2914 C CA . LEU B 1 180 ? 31.97100 31.44700 11.21900 1.000 14.81588 419 LEU B CA 1
ATOM 2915 C C . LEU B 1 180 ? 33.33500 30.95800 10.76100 1.000 17.71575 419 LEU B C 1
ATOM 2916 O O . LEU B 1 180 ? 33.44400 30.13500 9.84500 1.000 16.75527 419 LEU B O 1
ATOM 2921 N N . GLU B 1 181 ? 34.36100 31.44200 11.45000 1.000 15.08405 420 GLU B N 1
ATOM 2922 C CA . GLU B 1 181 ? 35.71700 30.92700 11.39800 1.000 14.80843 420 GLU B CA 1
ATOM 2923 C C . GLU B 1 181 ? 35.98100 30.22700 12.73000 1.000 18.92506 420 GLU B C 1
ATOM 2924 O O . GLU B 1 181 ? 35.91700 30.86900 13.78200 1.000 19.22584 420 GLU B O 1
ATOM 2930 N N . VAL B 1 182 ? 36.24600 28.91700 12.70600 1.000 14.18786 421 VAL B N 1
ATOM 2931 C CA . VAL B 1 182 ? 36.52000 28.16700 13.93200 1.000 13.46099 421 VAL B CA 1
ATOM 2932 C C . VAL B 1 182 ? 37.94600 27.64200 13.85000 1.000 15.99454 421 VAL B C 1
ATOM 2933 O O . VAL B 1 182 ? 38.26700 26.80700 12.99100 1.000 16.95504 421 VAL B O 1
ATOM 2937 N N . ILE B 1 183 ? 38.79900 28.12100 14.74600 1.000 13.90767 422 ILE B N 1
ATOM 2938 C CA . ILE B 1 183 ? 40.20700 27.75400 14.77700 1.000 15.18076 422 ILE B CA 1
ATOM 2939 C C . ILE B 1 183 ? 40.40500 26.72200 15.88000 1.000 13.66835 422 ILE B C 1
ATOM 2940 O O . ILE B 1 183 ? 40.13100 27.00400 17.05200 1.000 13.71556 422 ILE B O 1
ATOM 2945 N N . PHE B 1 184 ? 40.89700 25.54000 15.52700 1.000 13.61795 423 PHE B N 1
ATOM 2946 C CA . PHE B 1 184 ? 40.96600 24.42500 16.46300 1.000 17.64394 423 PHE B CA 1
ATOM 2947 C C . PHE B 1 184 ? 42.34800 24.27300 17.05900 1.000 16.61285 423 PHE B C 1
ATOM 2948 O O . PHE B 1 184 ? 43.35600 24.29600 16.34100 1.000 17.70453 423 PHE B O 1
ATOM 2956 N N . ASN B 1 185 ? 42.37900 24.12300 18.37700 1.000 12.47554 424 ASN B N 1
ATOM 2957 C CA . ASN B 1 185 ? 43.57100 23.70600 19.08600 1.000 16.67052 424 ASN B CA 1
ATOM 2958 C C . ASN B 1 185 ? 43.82300 22.22700 18.80200 1.000 24.43266 424 ASN B C 1
ATOM 2959 O O . ASN B 1 185 ? 42.96300 21.50900 18.27200 1.000 22.29894 424 ASN B O 1
ATOM 2964 N N A SER B 1 186 ? 45.02400 21.77800 19.15100 0.540 21.11610 425 SER B N 1
ATOM 2965 N N B SER B 1 186 ? 45.01400 21.76400 19.15000 0.460 21.14627 425 SER B N 1
ATOM 2966 C CA A SER B 1 186 ? 45.36100 20.36400 19.11400 0.540 27.10426 425 SER B CA 1
ATOM 2967 C CA B SER B 1 186 ? 45.28800 20.33800 19.05800 0.460 27.07045 425 SER B CA 1
ATOM 2968 C C A SER B 1 186 ? 45.13200 19.75900 20.49600 0.540 27.85624 425 SER B C 1
ATOM 2969 C C B SER B 1 186 ? 44.75800 19.67700 20.32800 0.460 27.38742 425 SER B C 1
ATOM 2970 O O A SER B 1 186 ? 44.95800 20.47000 21.48900 0.540 32.18835 425 SER B O 1
ATOM 2971 O O B SER B 1 186 ? 43.99900 20.27200 21.09800 0.460 32.03822 425 SER B O 1
ATOM 2976 N N . ARG B 1 187 ? 45.13700 18.43200 20.56300 1.000 39.18426 426 ARG B N 1
ATOM 2977 C CA . ARG B 1 187 ? 44.82900 17.78100 21.83300 1.000 42.51669 426 ARG B CA 1
ATOM 2978 C C . ARG B 1 187 ? 46.04400 17.79100 22.77400 1.000 50.16492 426 ARG B C 1
ATOM 2979 O O . ARG B 1 187 ? 45.90200 17.78900 23.99900 1.000 58.99560 426 ARG B O 1
ATOM 2988 N N . SER C 1 8 ? 10.21800 -5.69100 6.40800 1.000 82.72427 247 SER C N 1
ATOM 2989 C CA . SER C 1 8 ? 11.23100 -5.71200 5.35700 1.000 89.40354 247 SER C CA 1
ATOM 2990 C C . SER C 1 8 ? 12.08900 -6.97400 5.42900 1.000 83.47605 247 SER C C 1
ATOM 2991 O O . SER C 1 8 ? 11.60300 -8.08900 5.21900 1.000 75.82648 247 SER C O 1
ATOM 2994 N N . ASP C 1 9 ? 13.37500 -6.77400 5.71700 1.000 82.33587 248 ASP C N 1
ATOM 2995 C CA . ASP C 1 9 ? 14.33400 -7.85900 5.87300 1.000 82.52643 248 ASP C CA 1
ATOM 2996 C C . ASP C 1 9 ? 15.11100 -7.61900 7.16000 1.000 82.03934 248 ASP C C 1
ATOM 2997 O O . ASP C 1 9 ? 15.27600 -8.52700 7.98100 1.000 81.91658 248 ASP C O 1
ATOM 3002 N N . SER C 1 10 ? 15.57500 -6.38400 7.34500 1.000 78.79522 249 SER C N 1
ATOM 3003 C CA . SER C 1 10 ? 16.26800 -5.98100 8.55700 1.000 78.49159 249 SER C CA 1
ATOM 3004 C C . SER C 1 10 ? 15.42200 -5.09800 9.46400 1.000 76.08630 249 SER C C 1
ATOM 3005 O O . SER C 1 10 ? 15.84500 -4.81000 10.59100 1.000 67.60292 249 SER C O 1
ATOM 3008 N N . GLN C 1 11 ? 14.24600 -4.66100 9.00700 1.000 71.26904 250 GLN C N 1
ATOM 3009 C CA . GLN C 1 11 ? 13.37500 -3.82500 9.82300 1.000 66.89445 250 GLN C CA 1
ATOM 3010 C C . GLN C 1 11 ? 12.56300 -4.62900 10.83000 1.000 61.12424 250 GLN C C 1
ATOM 3011 O O . GLN C 1 11 ? 12.08200 -4.05800 11.81500 1.000 64.50997 250 GLN C O 1
ATOM 3017 N N . LEU C 1 12 ? 12.40200 -5.93300 10.61000 1.000 56.49026 251 LEU C N 1
ATOM 3018 C CA . LEU C 1 12 ? 11.60100 -6.75500 11.50700 1.000 49.86994 251 LEU C CA 1
ATOM 3019 C C . LEU C 1 12 ? 12.41400 -7.34800 12.65000 1.000 42.04854 251 LEU C C 1
ATOM 3020 O O . LEU C 1 12 ? 11.86900 -7.56100 13.73900 1.000 43.83001 251 LEU C O 1
ATOM 3025 N N . LEU C 1 13 ? 13.69700 -7.62100 12.43000 1.000 35.10217 252 LEU C N 1
ATOM 3026 C CA . LEU C 1 13 ? 14.49700 -8.30000 13.43900 1.000 30.53322 252 LEU C CA 1
ATOM 3027 C C . LEU C 1 13 ? 14.78000 -7.37500 14.61800 1.000 32.08652 252 LEU C C 1
ATOM 3028 O O . LEU C 1 13 ? 15.02800 -6.17700 14.44900 1.000 33.30227 252 LEU C O 1
ATOM 3033 N N . LEU C 1 14 ? 14.71900 -7.93900 15.82200 1.000 27.32409 253 LEU C N 1
ATOM 3034 C CA . LEU C 1 14 ? 15.08000 -7.24300 17.05100 1.000 25.37126 253 LEU C CA 1
ATOM 3035 C C . LEU C 1 14 ? 16.47300 -7.69800 17.45800 1.000 22.81209 253 LEU C C 1
ATOM 3036 O O . LEU C 1 14 ? 16.69800 -8.89200 17.67800 1.000 23.20000 253 LEU C O 1
ATOM 3041 N N . GLU C 1 15 ? 17.41300 -6.74700 17.54300 1.000 21.38322 254 GLU C N 1
ATOM 3042 C CA A GLU C 1 15 ? 18.79300 -7.07700 17.86700 0.540 20.95265 254 GLU C CA 1
ATOM 3043 C CA B GLU C 1 15 ? 18.77000 -7.14100 17.85100 0.460 20.92839 254 GLU C CA 1
ATOM 3044 C C . GLU C 1 15 ? 18.91400 -7.42200 19.34900 1.000 17.66395 254 GLU C C 1
ATOM 3045 O O . GLU C 1 15 ? 18.13200 -6.91600 20.16300 1.000 24.38275 254 GLU C O 1
ATOM 3056 N N . PRO C 1 16 ? 19.88600 -8.25300 19.73000 1.000 17.13360 255 PRO C N 1
ATOM 3057 C CA . PRO C 1 16 ? 20.10300 -8.53200 21.15500 1.000 21.39390 255 PRO C CA 1
ATOM 3058 C C . PRO C 1 16 ? 20.65100 -7.30300 21.86300 1.000 26.48739 255 PRO C C 1
ATOM 3059 O O . PRO C 1 16 ? 21.00300 -6.29800 21.24500 1.000 19.69314 255 PRO C O 1
ATOM 3063 N N . GLY C 1 17 ? 20.71400 -7.40000 23.18500 1.000 21.11995 256 GLY C N 1
ATOM 3064 C CA . GLY C 1 17 ? 21.31300 -6.35300 23.98800 1.000 19.58674 256 GLY C CA 1
ATOM 3065 C C . GLY C 1 17 ? 22.83000 -6.32100 23.84400 1.000 18.43282 256 GLY C C 1
ATOM 3066 O O . GLY C 1 17 ? 23.44000 -7.05900 23.06800 1.000 19.03130 256 GLY C O 1
ATOM 3067 N N . ASP C 1 18 ? 23.45800 -5.44600 24.62700 1.000 15.00493 257 ASP C N 1
ATOM 3068 C CA . ASP C 1 18 ? 24.88600 -5.24000 24.46700 1.000 19.06621 257 ASP C CA 1
ATOM 3069 C C . ASP C 1 18 ? 25.45000 -4.64100 25.74200 1.000 18.00099 257 ASP C C 1
ATOM 3070 O O . ASP C 1 18 ? 24.72000 -4.29700 26.67800 1.000 14.18116 257 ASP C O 1
ATOM 3075 N N . ARG C 1 19 ? 26.77600 -4.51600 25.75100 1.000 14.51954 258 ARG C N 1
ATOM 3076 C CA . ARG C 1 19 ? 27.53100 -3.95300 26.86000 1.000 17.33458 258 ARG C CA 1
ATOM 3077 C C . ARG C 1 19 ? 28.06800 -2.57500 26.53500 1.000 19.34943 258 ARG C C 1
ATOM 3078 O O . ARG C 1 19 ? 28.83700 -2.01800 27.33100 1.000 16.78570 258 ARG C O 1
ATOM 3086 N N . SER C 1 20 ? 27.66500 -2.00300 25.40400 1.000 17.68677 259 SER C N 1
ATOM 3087 C CA . SER C 1 20 ? 28.31800 -0.81800 24.86400 1.000 21.60565 259 SER C CA 1
ATOM 3088 C C . SER C 1 20 ? 27.59900 0.48800 25.18000 1.000 22.77577 259 SER C C 1
ATOM 3089 O O . SER C 1 20 ? 28.11200 1.55500 24.83200 1.000 21.08855 259 SER C O 1
ATOM 3092 N N . HIS C 1 21 ? 26.45200 0.45900 25.84700 1.000 17.29467 260 HIS C N 1
ATOM 3093 C CA . HIS C 1 21 ? 25.84900 1.70600 26.30400 1.000 15.26955 260 HIS C CA 1
ATOM 3094 C C . HIS C 1 21 ? 26.60600 2.17800 27.54200 1.000 20.17539 260 HIS C C 1
ATOM 3095 O O . HIS C 1 21 ? 26.70900 1.43400 28.52700 1.000 18.41476 260 HIS C O 1
ATOM 3102 N N . TRP C 1 22 ? 27.16600 3.40100 27.48900 1.000 15.91668 261 TRP C N 1
ATOM 3103 C CA . TRP C 1 22 ? 28.07900 3.81800 28.54400 1.000 14.78334 261 TRP C CA 1
ATOM 3104 C C . TRP C 1 22 ? 27.38500 4.44100 29.74800 1.000 13.01817 261 TRP C C 1
ATOM 3105 O O . TRP C 1 22 ? 28.01000 4.54200 30.80800 1.000 15.06168 261 TRP C O 1
ATOM 3116 N N . CYS C 1 23 ? 26.13100 4.86700 29.62300 1.000 13.58208 262 CYS C N 1
ATOM 3117 C CA . CYS C 1 23 ? 25.34000 5.21000 30.80000 1.000 15.15881 262 CYS C CA 1
ATOM 3118 C C . CYS C 1 23 ? 23.85600 5.03300 30.49300 1.000 15.02986 262 CYS C C 1
ATOM 3119 O O . CYS C 1 23 ? 23.44300 4.86400 29.34200 1.000 17.13857 262 CYS C O 1
ATOM 3122 N N . VAL C 1 24 ? 23.06100 5.04900 31.56400 1.000 13.44143 263 VAL C N 1
ATOM 3123 C CA . VAL C 1 24 ? 21.61400 4.89900 31.51500 1.000 12.03942 263 VAL C CA 1
ATOM 3124 C C . VAL C 1 24 ? 21.02100 6.00600 32.38600 1.000 13.53466 263 VAL C C 1
ATOM 3125 O O . VAL C 1 24 ? 21.47000 6.19800 33.52300 1.000 16.18225 263 VAL C O 1
ATOM 3129 N N . VAL C 1 25 ? 20.04100 6.74400 31.85400 1.000 12.44706 264 VAL C N 1
ATOM 3130 C CA . VAL C 1 25 ? 19.48300 7.91400 32.53100 1.000 13.85536 264 VAL C CA 1
ATOM 3131 C C . VAL C 1 25 ? 18.03000 7.66200 32.91700 1.000 14.77443 264 VAL C C 1
ATOM 3132 O O . VAL C 1 25 ? 17.21600 7.25000 32.08000 1.000 15.39085 264 VAL C O 1
ATOM 3136 N N . ALA C 1 26 ? 17.69900 7.97700 34.17000 1.000 12.44176 265 ALA C N 1
ATOM 3137 C CA . ALA C 1 26 ? 16.33000 7.94900 34.67500 1.000 12.87652 265 ALA C CA 1
ATOM 3138 C C . ALA C 1 26 ? 15.92200 9.35400 35.09300 1.000 15.16315 265 ALA C C 1
ATOM 3139 O O . ALA C 1 26 ? 16.62800 9.99300 35.87500 1.000 15.03458 265 ALA C O 1
ATOM 3141 N N . TYR C 1 27 ? 14.75800 9.80500 34.63400 1.000 13.44062 266 TYR C N 1
ATOM 3142 C CA . TYR C 1 27 ? 14.23100 11.10600 35.02100 1.000 14.23968 266 TYR C CA 1
ATOM 3143 C C . TYR C 1 27 ? 13.17800 10.93000 36.11100 1.000 17.48826 266 TYR C C 1
ATOM 3144 O O . TYR C 1 27 ? 12.30600 10.06000 36.00600 1.000 18.15523 266 TYR C O 1
ATOM 3153 N N . TRP C 1 28 ? 13.25100 11.76800 37.14000 1.000 13.51164 267 TRP C N 1
ATOM 3154 C CA . TRP C 1 28 ? 12.36000 11.70400 38.29000 1.000 16.70475 267 TRP C CA 1
ATOM 3155 C C . TRP C 1 28 ? 11.69400 13.05000 38.54000 1.000 20.47447 267 TRP C C 1
ATOM 3156 O O . TRP C 1 28 ? 12.30100 14.11200 38.33800 1.000 17.24387 267 TRP C O 1
ATOM 3167 N N . GLU C 1 29 ? 10.44900 13.00800 39.01900 1.000 16.92200 268 GLU C N 1
ATOM 3168 C CA . GLU C 1 29 ? 9.81800 14.18700 39.60800 1.000 19.52561 268 GLU C CA 1
ATOM 3169 C C . GLU C 1 29 ? 9.43600 13.82300 41.03700 1.000 19.66960 268 GLU C C 1
ATOM 3170 O O . GLU C 1 29 ? 8.56000 12.97700 41.25900 1.000 21.43914 268 GLU C O 1
ATOM 3176 N N . GLU C 1 30 ? 10.15400 14.40800 41.99500 1.000 17.62499 269 GLU C N 1
ATOM 3177 C CA . GLU C 1 30 ? 10.05800 14.04900 43.40500 1.000 21.66720 269 GLU C CA 1
ATOM 3178 C C . GLU C 1 30 ? 10.23400 12.54600 43.58700 1.000 20.37801 269 GLU C C 1
ATOM 3179 O O . GLU C 1 30 ? 11.32200 12.02200 43.34200 1.000 17.07333 269 GLU C O 1
ATOM 3185 N N . LYS C 1 31 ? 9.20300 11.83200 44.02800 1.000 25.68918 270 LYS C N 1
ATOM 3186 C CA . LYS C 1 31 ? 9.33400 10.40000 44.23500 1.000 19.74309 270 LYS C CA 1
ATOM 3187 C C . LYS C 1 31 ? 8.84400 9.58300 43.05200 1.000 23.36503 270 LYS C C 1
ATOM 3188 O O . LYS C 1 31 ? 8.77800 8.35500 43.15700 1.000 25.39080 270 LYS C O 1
ATOM 3194 N N . THR C 1 32 ? 8.51400 10.21200 41.93000 1.000 21.94069 271 THR C N 1
ATOM 3195 C CA . THR C 1 32 ? 7.88900 9.51500 40.81000 1.000 25.90512 271 THR C CA 1
ATOM 3196 C C . THR C 1 32 ? 8.86100 9.39800 39.63800 1.000 24.30222 271 THR C C 1
ATOM 3197 O O . THR C 1 32 ? 9.37700 10.41100 39.15800 1.000 21.04797 271 THR C O 1
ATOM 3201 N N A ARG C 1 33 ? 9.10800 8.17600 39.16100 0.560 20.52819 272 ARG C N 1
ATOM 3202 N N B ARG C 1 33 ? 9.12300 8.16200 39.20600 0.440 20.53268 272 ARG C N 1
ATOM 3203 C CA A ARG C 1 33 ? 9.92400 8.04300 37.95700 0.560 20.93476 272 ARG C CA 1
ATOM 3204 C CA B ARG C 1 33 ? 9.80300 7.95400 37.93400 0.440 20.98514 272 ARG C CA 1
ATOM 3205 C C A ARG C 1 33 ? 9.05700 8.27400 36.72500 0.560 25.35614 272 ARG C C 1
ATOM 3206 C C B ARG C 1 33 ? 8.91900 8.46000 36.80800 0.440 25.14911 272 ARG C C 1
ATOM 3207 O O A ARG C 1 33 ? 7.99600 7.65900 36.57600 0.560 22.35971 272 ARG C O 1
ATOM 3208 O O B ARG C 1 33 ? 7.70700 8.22100 36.80200 0.440 21.91936 272 ARG C O 1
ATOM 3223 N N . VAL C 1 34 ? 9.51800 9.17000 35.85300 1.000 17.76550 273 VAL C N 1
ATOM 3224 C CA . VAL C 1 34 ? 8.78000 9.68300 34.70500 1.000 18.99181 273 VAL C CA 1
ATOM 3225 C C . VAL C 1 34 ? 9.43500 9.16600 33.43700 1.000 20.52381 273 VAL C C 1
ATOM 3226 O O . VAL C 1 34 ? 10.61300 9.44500 33.18100 1.000 19.35273 273 VAL C O 1
ATOM 3230 N N . GLY C 1 35 ? 8.67900 8.40500 32.64800 1.000 24.24148 274 GLY C N 1
ATOM 3231 C CA . GLY C 1 35 ? 9.14100 7.96600 31.35200 1.000 26.93383 274 GLY C CA 1
ATOM 3232 C C . GLY C 1 35 ? 10.05000 6.74900 31.42700 1.000 23.08548 274 GLY C C 1
ATOM 3233 O O . GLY C 1 35 ? 10.47000 6.29800 32.49000 1.000 21.31079 274 GLY C O 1
ATOM 3234 N N . ARG C 1 36 ? 10.35100 6.20700 30.25700 1.000 17.49950 275 ARG C N 1
ATOM 3235 C CA . ARG C 1 36 ? 11.29300 5.10300 30.19100 1.000 13.59062 275 ARG C CA 1
ATOM 3236 C C . ARG C 1 36 ? 12.72200 5.59900 30.44600 1.000 18.94976 275 ARG C C 1
ATOM 3237 O O . ARG C 1 36 ? 13.04400 6.77900 30.26300 1.000 16.25549 275 ARG C O 1
ATOM 3245 N N . LEU C 1 37 ? 13.57700 4.67200 30.87800 1.000 15.42829 276 LEU C N 1
ATOM 3246 C CA . LEU C 1 37 ? 15.01400 4.91800 30.93300 1.000 16.73936 276 LEU C CA 1
ATOM 3247 C C . LEU C 1 37 ? 15.56300 5.22000 29.54200 1.000 18.69881 276 LEU C C 1
ATOM 3248 O O . LEU C 1 37 ? 15.09100 4.69100 28.53000 1.000 15.57503 276 LEU C O 1
ATOM 3253 N N . TYR C 1 38 ? 16.60900 6.04200 29.50000 1.000 17.12869 277 TYR C N 1
ATOM 3254 C CA . TYR C 1 38 ? 17.28500 6.40700 28.26300 1.000 15.71577 277 TYR C CA 1
ATOM 3255 C C . TYR C 1 38 ? 18.70300 5.83300 28.32000 1.000 14.94481 277 TYR C C 1
ATOM 3256 O O . TYR C 1 38 ? 19.51700 6.23700 29.16000 1.000 15.66478 277 TYR C O 1
ATOM 3265 N N . CYS C 1 39 ? 18.99100 4.86000 27.46300 1.000 13.40706 278 CYS C N 1
ATOM 3266 C CA . CYS C 1 39 ? 20.28200 4.17200 27.44800 1.000 13.66828 278 CYS C CA 1
ATOM 3267 C C . CYS C 1 39 ? 21.15300 4.82000 26.37700 1.000 13.44642 278 CYS C C 1
ATOM 3268 O O . CYS C 1 39 ? 20.75400 4.86200 25.21500 1.000 13.92074 278 CYS C O 1
ATOM 3271 N N . VAL C 1 40 ? 22.34300 5.29500 26.75400 1.000 14.86309 279 VAL C N 1
ATOM 3272 C CA . VAL C 1 40 ? 23.14700 6.16600 25.89200 1.000 15.34285 279 VAL C CA 1
ATOM 3273 C C . VAL C 1 40 ? 24.25700 5.35800 25.23000 1.000 13.61226 279 VAL C C 1
ATOM 3274 O O . VAL C 1 40 ? 25.03100 4.67800 25.91400 1.000 13.07566 279 VAL C O 1
ATOM 3278 N N . GLN C 1 41 ? 24.36300 5.47500 23.90100 1.000 14.56873 280 GLN C N 1
ATOM 3279 C CA . GLN C 1 41 ? 25.39100 4.82200 23.09700 1.000 18.15732 280 GLN C CA 1
ATOM 3280 C C . GLN C 1 41 ? 26.43800 5.78400 22.54300 1.000 17.47830 280 GLN C C 1
ATOM 3281 O O . GLN C 1 41 ? 27.64100 5.55000 22.70000 1.000 14.93573 280 GLN C O 1
ATOM 3287 N N A GLU C 1 42 ? 26.00300 6.86000 21.89100 0.480 16.17251 281 GLU C N 1
ATOM 3288 N N B GLU C 1 42 ? 26.01300 6.85500 21.88700 0.520 16.14800 281 GLU C N 1
ATOM 3289 C CA A GLU C 1 42 ? 26.91100 7.86000 21.33800 0.480 17.48627 281 GLU C CA 1
ATOM 3290 C CA B GLU C 1 42 ? 26.95000 7.81500 21.32300 0.520 17.44959 281 GLU C CA 1
ATOM 3291 C C A GLU C 1 42 ? 27.63500 8.61500 22.45800 0.480 16.83572 281 GLU C C 1
ATOM 3292 C C B GLU C 1 42 ? 27.62000 8.63300 22.43600 0.520 16.83405 281 GLU C C 1
ATOM 3293 O O A GLU C 1 42 ? 27.15000 8.68200 23.58900 0.480 14.42837 281 GLU C O 1
ATOM 3294 O O B GLU C 1 42 ? 27.08200 8.76000 23.53700 0.520 14.41958 281 GLU C O 1
ATOM 3305 N N . PRO C 1 43 ? 28.80100 9.20300 22.16600 1.000 18.57419 282 PRO C N 1
ATOM 3306 C CA . PRO C 1 43 ? 29.61700 9.77800 23.25100 1.000 20.44052 282 PRO C CA 1
ATOM 3307 C C . PRO C 1 43 ? 29.07700 11.06200 23.86500 1.000 17.52175 282 PRO C C 1
ATOM 3308 O O . PRO C 1 43 ? 29.67900 11.53900 24.82700 1.000 17.38995 282 PRO C O 1
ATOM 3312 N N . SER C 1 44 ? 27.97200 11.62900 23.38000 1.000 14.27211 283 SER C N 1
ATOM 3313 C CA . SER C 1 44 ? 27.45600 12.87900 23.93400 1.000 17.07595 283 SER C CA 1
ATOM 3314 C C . SER C 1 44 ? 25.93500 12.85200 23.92000 1.000 15.68552 283 SER C C 1
ATOM 3315 O O . SER C 1 44 ? 25.31300 12.27400 23.01400 1.000 19.32308 283 SER C O 1
ATOM 3318 N N . LEU C 1 45 ? 25.33400 13.46500 24.93400 1.000 16.22157 284 LEU C N 1
ATOM 3319 C CA . LEU C 1 45 ? 23.87700 13.55600 24.99500 1.000 18.72526 284 LEU C CA 1
ATOM 3320 C C . LEU C 1 45 ? 23.45400 14.88000 25.60600 1.000 15.76017 284 LEU C C 1
ATOM 3321 O O . LEU C 1 45 ? 23.92900 15.22800 26.68700 1.000 14.26029 284 LEU C O 1
ATOM 3326 N N . ASP C 1 46 ? 22.52000 15.57200 24.95600 1.000 12.45531 285 ASP C N 1
ATOM 3327 C CA . ASP C 1 46 ? 21.77300 16.65100 25.59800 1.000 14.25810 285 ASP C CA 1
ATOM 3328 C C . ASP C 1 46 ? 20.55900 16.07800 26.32500 1.000 16.83181 285 ASP C C 1
ATOM 3329 O O . ASP C 1 46 ? 19.85900 15.21700 25.79200 1.000 16.64901 285 ASP C O 1
ATOM 3334 N N . ILE C 1 47 ? 20.27800 16.61600 27.51000 1.000 14.36992 286 ILE C N 1
ATOM 3335 C CA . ILE C 1 47 ? 19.07100 16.31500 28.28400 1.000 10.93034 286 ILE C CA 1
ATOM 3336 C C . ILE C 1 47 ? 18.37100 17.64700 28.51400 1.000 14.89355 286 ILE C C 1
ATOM 3337 O O . ILE C 1 47 ? 18.92900 18.54000 29.16500 1.000 12.99266 286 ILE C O 1
ATOM 3342 N N . PHE C 1 48 ? 17.16200 17.78700 27.98500 1.000 11.02695 287 PHE C N 1
ATOM 3343 C CA . PHE C 1 48 ? 16.58900 19.11400 27.79700 1.000 15.40967 287 PHE C CA 1
ATOM 3344 C C . PHE C 1 48 ? 15.07100 19.00700 27.85200 1.000 22.20396 287 PHE C C 1
ATOM 3345 O O . PHE C 1 48 ? 14.50400 17.90900 27.86200 1.000 16.85429 287 PHE C O 1
ATOM 3353 N N . TYR C 1 49 ? 14.41200 20.16900 27.85500 1.000 20.25457 288 TYR C N 1
ATOM 3354 C CA . TYR C 1 49 ? 12.95700 20.22800 28.01100 1.000 24.81287 288 TYR C CA 1
ATOM 3355 C C . TYR C 1 49 ? 12.17700 20.16300 26.69000 1.000 24.19030 288 TYR C C 1
ATOM 3356 O O . TYR C 1 49 ? 11.32900 19.29300 26.52100 1.000 33.46074 288 TYR C O 1
ATOM 3365 N N . ASP C 1 50 ? 12.41600 21.06900 25.74800 1.000 32.94837 289 ASP C N 1
ATOM 3366 C CA . ASP C 1 50 ? 11.60800 21.03300 24.53100 1.000 34.98036 289 ASP C CA 1
ATOM 3367 C C . ASP C 1 50 ? 12.42500 20.67500 23.28800 1.000 35.89020 289 ASP C C 1
ATOM 3368 O O . ASP C 1 50 ? 13.62000 20.96800 23.19700 1.000 38.39512 289 ASP C O 1
ATOM 3373 N N . LEU C 1 51 ? 11.73700 20.06900 22.31500 1.000 35.53724 290 LEU C N 1
ATOM 3374 C CA . LEU C 1 51 ? 12.38300 19.45200 21.15300 1.000 35.83654 290 LEU C CA 1
ATOM 3375 C C . LEU C 1 51 ? 13.39700 20.32600 20.41600 1.000 36.10398 290 LEU C C 1
ATOM 3376 O O . LEU C 1 51 ? 14.46000 19.79900 20.04400 1.000 43.62099 290 LEU C O 1
ATOM 3381 N N . PRO C 1 52 ? 13.15600 21.61400 20.14000 1.000 38.74584 291 PRO C N 1
ATOM 3382 C CA . PRO C 1 52 ? 14.19100 22.40500 19.45300 1.000 35.27574 291 PRO C CA 1
ATOM 3383 C C . PRO C 1 52 ? 15.42400 22.68100 20.29900 1.000 37.78792 291 PRO C C 1
ATOM 3384 O O . PRO C 1 52 ? 16.35700 23.31200 19.79500 1.000 42.32231 291 PRO C O 1
ATOM 3388 N N . GLN C 1 53 ? 15.48600 22.21500 21.54700 1.000 36.19498 292 GLN C N 1
ATOM 3389 C CA . GLN C 1 53 ? 16.52400 22.64900 22.47600 1.000 27.00158 292 GLN C CA 1
ATOM 3390 C C . GLN C 1 53 ? 17.70000 21.68300 22.60400 1.000 26.85906 292 GLN C C 1
ATOM 3391 O O . GLN C 1 53 ? 18.63300 21.95900 23.36500 1.000 35.35318 292 GLN C O 1
ATOM 3397 N N . GLY C 1 54 ? 17.71200 20.58200 21.87500 1.000 33.65235 293 GLY C N 1
ATOM 3398 C CA . GLY C 1 54 ? 18.88400 19.73000 21.94700 1.000 30.79002 293 GLY C CA 1
ATOM 3399 C C . GLY C 1 54 ? 18.686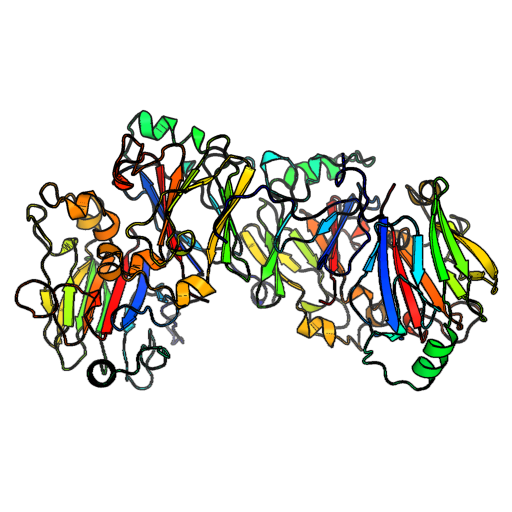00 18.47600 21.13500 1.000 35.20048 293 GLY C C 1
ATOM 3400 O O . GLY C 1 54 ? 17.62800 18.24800 20.53500 1.000 32.27455 293 GLY C O 1
ATOM 3401 N N . ASN C 1 55 ? 19.73900 17.66500 21.12100 1.000 33.50777 294 ASN C N 1
ATOM 3402 C CA . ASN C 1 55 ? 19.73100 16.35700 20.48100 1.000 34.85162 294 ASN C CA 1
ATOM 3403 C C . ASN C 1 55 ? 19.93600 15.31600 21.57000 1.000 28.16173 294 ASN C C 1
ATOM 3404 O O . ASN C 1 55 ? 21.01900 15.24600 22.17700 1.000 30.17226 294 ASN C O 1
ATOM 3409 N N . GLY C 1 56 ? 18.90000 14.50900 21.82800 1.000 25.97869 295 GLY C N 1
ATOM 3410 C CA . GLY C 1 56 ? 19.01400 13.52700 22.88900 1.000 19.12222 295 GLY C CA 1
ATOM 3411 C C . GLY C 1 56 ? 17.76100 13.15900 23.66700 1.000 18.44972 295 GLY C C 1
ATOM 3412 O O . GLY C 1 56 ? 16.78400 12.66100 23.09700 1.000 22.60197 295 GLY C O 1
ATOM 3413 N N . PHE C 1 57 ? 17.80800 13.35000 24.98900 1.000 13.71655 296 PHE C N 1
ATOM 3414 C CA . PHE C 1 57 ? 16.76400 12.89400 25.91300 1.000 17.60228 296 PHE C CA 1
ATOM 3415 C C . PHE C 1 57 ? 15.84700 14.07400 26.20800 1.000 18.28495 296 PHE C C 1
ATOM 3416 O O . PHE C 1 57 ? 16.18200 14.95200 27.01200 1.000 14.97188 296 PHE C O 1
ATOM 3424 N N . CYS C 1 58 ? 14.67900 14.08600 25.57200 1.000 14.06185 297 CYS C N 1
ATOM 3425 C CA . CYS C 1 58 ? 13.72400 15.18300 25.71400 1.000 18.24520 297 CYS C CA 1
ATOM 3426 C C . CYS C 1 58 ? 12.78900 14.90300 26.88600 1.000 23.14757 297 CYS C C 1
ATOM 3427 O O . CYS C 1 58 ? 11.98200 13.96700 26.84200 1.000 26.92181 297 CYS C O 1
ATOM 3430 N N . LEU C 1 59 ? 12.88400 15.72700 27.92600 1.000 18.38166 298 LEU C N 1
ATOM 3431 C CA . LEU C 1 59 ? 12.05400 15.54700 29.10600 1.000 22.71685 298 LEU C CA 1
ATOM 3432 C C . LEU C 1 59 ? 10.66800 16.16800 28.94700 1.000 25.33972 298 LEU C C 1
ATOM 3433 O O . LEU C 1 59 ? 9.72900 15.73200 29.61600 1.000 30.74808 298 LEU C O 1
ATOM 3438 N N . GLY C 1 60 ? 10.52200 17.20000 28.11100 1.000 26.32902 299 GLY C N 1
ATOM 3439 C CA . GLY C 1 60 ? 9.20900 17.80000 27.93400 1.000 33.39873 299 GLY C CA 1
ATOM 3440 C C . GLY C 1 60 ? 8.19200 16.87200 27.30300 1.000 31.68371 299 GLY C C 1
ATOM 3441 O O . GLY C 1 60 ? 6.98500 17.06100 27.50000 1.000 36.65158 299 GLY C O 1
ATOM 3442 N N . GLN C 1 61 ? 8.65400 15.88100 26.54500 1.000 29.24590 300 GLN C N 1
ATOM 3443 C CA . GLN C 1 61 ? 7.79100 14.89200 25.91100 1.000 37.27354 300 GLN C CA 1
ATOM 3444 C C . GLN C 1 61 ? 7.31100 13.80700 26.86600 1.000 42.61150 300 GLN C C 1
ATOM 3445 O O . GLN C 1 61 ? 6.39900 13.05300 26.51100 1.000 41.50553 300 GLN C O 1
ATOM 3451 N N . LEU C 1 62 ? 7.90200 13.69000 28.04900 1.000 40.49586 301 LEU C N 1
ATOM 3452 C CA . LEU C 1 62 ? 7.55800 12.59600 28.94800 1.000 43.70102 301 LEU C CA 1
ATOM 3453 C C . LEU C 1 62 ? 6.21000 12.85900 29.60800 1.000 49.12890 301 LEU C C 1
ATOM 3454 O O . LEU C 1 62 ? 5.97700 13.94000 30.15700 1.000 53.12708 301 LEU C O 1
ATOM 3459 N N . ASN C 1 63 ? 5.32000 11.87000 29.54300 1.000 53.74123 302 ASN C N 1
ATOM 3460 C CA . ASN C 1 63 ? 4.02000 11.96400 30.19500 1.000 60.21311 302 ASN C CA 1
ATOM 3461 C C . ASN C 1 63 ? 4.18800 11.73900 31.69500 1.000 55.73037 302 ASN C C 1
ATOM 3462 O O . ASN C 1 63 ? 4.61100 10.65800 32.12300 1.000 49.91703 302 ASN C O 1
ATOM 3467 N N . SER C 1 64 ? 3.85300 12.75300 32.49200 1.000 55.62147 303 SER C N 1
ATOM 3468 C CA . SER C 1 64 ? 4.05700 12.71600 33.93300 1.000 47.39359 303 SER C CA 1
ATOM 3469 C C . SER C 1 64 ? 2.73100 12.79000 34.68000 1.000 53.79980 303 SER C C 1
ATOM 3470 O O . SER C 1 64 ? 1.83200 13.55000 34.30100 1.000 50.47498 303 SER C O 1
ATOM 3473 N N . ASP C 1 65 ? 2.63000 12.00800 35.76100 1.000 51.86890 304 ASP C N 1
ATOM 3474 C CA . ASP C 1 65 ? 1.45600 12.05200 36.62800 1.000 55.35712 304 ASP C CA 1
ATOM 3475 C C . ASP C 1 65 ? 1.55900 13.15200 37.67700 1.000 57.01945 304 ASP C C 1
ATOM 3476 O O . ASP C 1 65 ? 0.53100 13.64100 38.16300 1.000 51.30739 304 ASP C O 1
ATOM 3481 N N . ASN C 1 66 ? 2.77800 13.54200 38.04300 1.000 52.25096 305 ASN C N 1
ATOM 3482 C CA . ASN C 1 66 ? 2.99000 14.63800 38.98400 1.000 48.69767 305 ASN C CA 1
ATOM 3483 C C . ASN C 1 66 ? 2.61100 15.95400 38.31400 1.000 52.49679 305 ASN C C 1
ATOM 3484 O O . ASN C 1 66 ? 3.32600 16.43300 37.42700 1.000 49.01676 305 ASN C O 1
ATOM 3489 N N . LYS C 1 67 ? 1.49000 16.55000 38.73000 1.000 44.92859 306 LYS C N 1
ATOM 3490 C CA . LYS C 1 67 ? 1.03600 17.81200 38.15700 1.000 45.76027 306 LYS C CA 1
ATOM 3491 C C . LYS C 1 67 ? 1.28800 19.00900 39.07900 1.000 29.89375 306 LYS C C 1
ATOM 3492 O O . LYS C 1 67 ? 0.73800 20.09100 38.84100 1.000 42.55570 306 LYS C O 1
ATOM 3498 N N . SER C 1 68 ? 2.13800 18.84300 40.09000 1.000 30.92824 307 SER C N 1
ATOM 3499 C CA . SER C 1 68 ? 2.39000 19.87000 41.09700 1.000 35.35683 307 SER C CA 1
ATOM 3500 C C . SER C 1 68 ? 2.83500 21.20000 40.48400 1.000 35.94473 307 SER C C 1
ATOM 3501 O O . SER C 1 68 ? 3.53500 21.24500 39.46800 1.000 31.29205 307 SER C O 1
ATOM 3504 N N . GLN C 1 69 ? 2.41500 22.30100 41.12200 1.000 31.94143 308 GLN C N 1
ATOM 3505 C CA . GLN C 1 69 ? 2.77300 23.63000 40.62900 1.000 38.71085 308 GLN C CA 1
ATOM 3506 C C . GLN C 1 69 ? 4.28200 23.85900 40.67900 1.000 30.38366 308 GLN C C 1
ATOM 3507 O O . GLN C 1 69 ? 4.86300 24.41500 39.74000 1.000 30.53317 308 GLN C O 1
ATOM 3513 N N . LEU C 1 70 ? 4.93300 23.44300 41.76600 1.000 30.57738 309 LEU C N 1
ATOM 3514 C CA . LEU C 1 70 ? 6.38000 23.60600 41.85200 1.000 32.99230 309 LEU C CA 1
ATOM 3515 C C . LEU C 1 70 ? 7.09600 22.76500 40.79900 1.000 29.76842 309 LEU C C 1
ATOM 3516 O O . LEU C 1 70 ? 8.04500 23.23300 40.16500 1.000 22.55813 309 LEU C O 1
ATOM 3521 N N . VAL C 1 71 ? 6.64700 21.52800 40.58200 1.000 24.20436 310 VAL C N 1
ATOM 3522 C CA . VAL C 1 71 ? 7.24700 20.71400 39.52500 1.000 23.34080 310 VAL C CA 1
ATOM 3523 C C . VAL C 1 71 ? 7.05300 21.37500 38.16500 1.000 22.30036 310 VAL C C 1
ATOM 3524 O O . VAL C 1 71 ? 7.95700 21.36500 37.32000 1.000 18.37131 310 VAL C O 1
ATOM 3528 N N . GLN C 1 72 ? 5.88200 21.96900 37.92800 1.000 19.74074 311 GLN C N 1
ATOM 3529 C CA . GLN C 1 72 ? 5.65100 22.63700 36.65100 1.000 27.32464 311 GLN C CA 1
ATOM 3530 C C . GLN C 1 72 ? 6.58600 23.83000 36.48000 1.000 22.70442 311 GLN C C 1
ATOM 3531 O O . GLN C 1 72 ? 7.08700 24.08900 35.37500 1.000 22.66942 311 GLN C O 1
ATOM 3537 N N . LYS C 1 73 ? 6.81500 24.57500 37.56300 1.000 23.35616 312 LYS C N 1
ATOM 3538 C CA . LYS C 1 73 ? 7.68200 25.74900 37.50500 1.000 23.95582 312 LYS C CA 1
ATOM 3539 C C . LYS C 1 73 ? 9.12800 25.34600 37.22200 1.000 23.67289 312 LYS C C 1
ATOM 3540 O O . LYS C 1 73 ? 9.79900 25.95000 36.37000 1.000 23.02659 312 LYS C O 1
ATOM 3546 N N . VAL C 1 74 ? 9.62400 24.31800 37.91400 1.000 19.23197 313 VAL C N 1
ATOM 3547 C CA . VAL C 1 74 ? 10.99300 23.86900 37.66200 1.000 17.12088 313 VAL C CA 1
ATOM 3548 C C . VAL C 1 74 ? 11.12000 23.29700 36.25800 1.000 21.48393 313 VAL C C 1
ATOM 3549 O O . VAL C 1 74 ? 12.11400 23.55500 35.56000 1.000 17.86026 313 VAL C O 1
ATOM 3553 N N . ARG C 1 75 ? 10.11600 22.52900 35.80400 1.000 19.29088 314 ARG C N 1
ATOM 3554 C CA . ARG C 1 75 ? 10.15100 22.00300 34.43900 1.000 18.31566 314 ARG C CA 1
ATOM 3555 C C . ARG C 1 75 ? 10.33400 23.11300 33.41500 1.000 26.46912 314 ARG C C 1
ATOM 3556 O O . ARG C 1 75 ? 11.08100 22.95200 32.44200 1.000 23.86905 314 ARG C O 1
ATOM 3564 N N . SER C 1 76 ? 9.64600 24.24100 33.61400 1.000 20.12986 315 SER C N 1
ATOM 3565 C CA . SER C 1 76 ? 9.75700 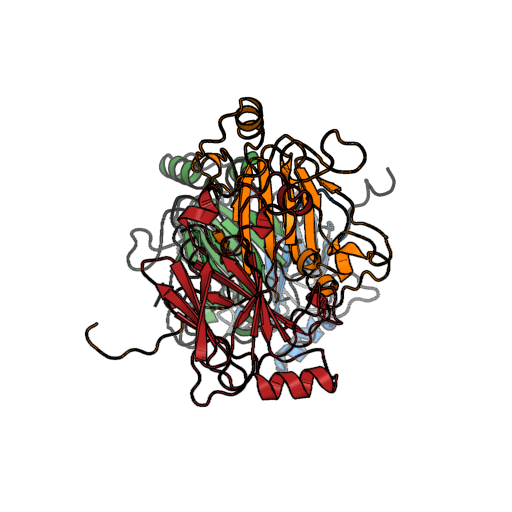25.37900 32.70700 1.000 26.21113 315 SER C CA 1
ATOM 3566 C C . SER C 1 76 ? 11.10900 26.07200 32.81600 1.000 23.77716 315 SER C C 1
ATOM 3567 O O . SER C 1 76 ? 11.46200 26.84600 31.92200 1.000 32.70533 315 SER C O 1
ATOM 3570 N N . LYS C 1 77 ? 11.87700 25.80400 33.87100 1.000 18.32980 316 LYS C N 1
ATOM 3571 C CA . LYS C 1 77 ? 13.22200 26.35200 34.00200 1.000 19.87013 316 LYS C CA 1
ATOM 3572 C C . LYS C 1 77 ? 14.31000 25.44500 33.42800 1.000 20.25156 316 LYS C C 1
ATOM 3573 O O . LYS C 1 77 ? 15.43700 25.91200 33.22700 1.000 17.29347 316 LYS C O 1
ATOM 3579 N N . ILE C 1 78 ? 14.01700 24.16300 33.18000 1.000 14.17035 317 ILE C N 1
ATOM 3580 C CA . ILE C 1 78 ? 15.04100 23.25400 32.65500 1.000 13.55832 317 ILE C CA 1
ATOM 3581 C C . ILE C 1 78 ? 15.58200 23.76500 31.31700 1.000 16.95462 317 ILE C C 1
ATOM 3582 O O . ILE C 1 78 ? 16.80500 23.84000 31.10000 1.000 12.73633 317 ILE C O 1
ATOM 3587 N N . GLY C 1 79 ? 14.68200 24.11900 30.40200 1.000 15.22968 318 GLY C N 1
ATOM 3588 C CA . GLY C 1 79 ? 15.10200 24.74200 29.15100 1.000 16.96400 318 GLY C CA 1
ATOM 3589 C C . GLY C 1 79 ? 16.08200 23.86200 28.38500 1.000 22.72460 318 GLY C C 1
ATOM 3590 O O . GLY C 1 79 ? 15.84600 22.66300 28.17400 1.000 17.93537 318 GLY C O 1
ATOM 3591 N N . CYS C 1 80 ? 17.22300 24.44600 27.99900 1.000 16.61380 319 CYS C N 1
ATOM 3592 C CA . CYS C 1 80 ? 18.23700 23.70100 27.25700 1.000 15.00823 319 CYS C CA 1
ATOM 3593 C C . CYS C 1 80 ? 18.96400 22.64900 28.09700 1.000 16.50087 319 CYS C C 1
ATOM 3594 O O . CYS C 1 80 ? 19.72500 21.86200 27.53100 1.000 18.05446 319 CYS C O 1
ATOM 3597 N N . GLY C 1 81 ? 18.76900 22.62500 29.41400 1.000 13.82783 320 GLY C N 1
ATOM 3598 C CA . GLY C 1 81 ? 19.20600 21.50900 30.24300 1.000 15.73214 320 GLY C CA 1
ATOM 3599 C C . GLY C 1 81 ? 20.71500 21.36300 30.37900 1.000 15.29774 320 GLY C C 1
ATOM 3600 O O . GLY C 1 81 ? 21.45100 22.32900 30.60000 1.000 13.54817 320 GLY C O 1
ATOM 3601 N N . ILE C 1 82 ? 21.18700 20.11900 30.29200 1.000 13.99155 321 ILE C N 1
ATOM 3602 C CA . ILE C 1 82 ? 22.59200 19.81300 30.50900 1.000 11.63029 321 ILE C CA 1
ATOM 3603 C C . ILE C 1 82 ? 23.08900 18.98000 29.33600 1.000 17.26148 321 ILE C C 1
ATOM 3604 O O . ILE C 1 82 ? 22.31000 18.46500 28.53600 1.000 14.74183 321 ILE C O 1
ATOM 3609 N N . GLN C 1 83 ? 24.40600 18.83600 29.25500 1.000 14.60799 322 GLN C N 1
ATOM 3610 C CA . GLN C 1 83 ? 25.00400 17.93000 28.28200 1.000 13.75732 322 GLN C CA 1
ATOM 3611 C C . GLN C 1 83 ? 25.98400 17.03800 29.01900 1.000 14.45126 322 GLN C C 1
ATOM 3612 O O . GLN C 1 83 ? 26.76400 17.52900 29.83900 1.000 14.43396 322 GLN C O 1
ATOM 3618 N N . LEU C 1 84 ? 25.93400 15.73500 28.74300 1.000 15.32691 323 LEU C N 1
ATOM 3619 C CA . LEU C 1 84 ? 26.90500 14.77100 29.25600 1.000 16.21146 323 LEU C CA 1
ATOM 3620 C C . LEU C 1 84 ? 27.76700 14.32200 28.09000 1.000 16.24554 323 LEU C C 1
ATOM 3621 O O . LEU C 1 84 ? 27.23600 13.91300 27.05700 1.000 13.27524 323 LEU C O 1
ATOM 3626 N N . THR C 1 85 ? 29.08100 14.36500 28.26300 1.000 15.29940 324 THR C N 1
ATOM 3627 C CA . THR C 1 85 ? 29.98600 14.07100 27.16000 1.000 17.07225 324 THR C CA 1
ATOM 3628 C C . THR C 1 85 ? 31.17500 13.27600 27.67200 1.000 15.93957 324 THR C C 1
ATOM 3629 O O . THR C 1 85 ? 31.81600 13.67000 28.64900 1.000 13.46321 324 THR C O 1
ATOM 3633 N N . ARG C 1 86 ? 31.48800 12.18100 26.99100 1.000 14.42801 325 ARG C N 1
ATOM 3634 C CA . ARG C 1 86 ? 32.71100 11.44900 27.26600 1.000 17.27639 325 ARG C CA 1
ATOM 3635 C C . ARG C 1 86 ? 33.91200 12.18900 26.69000 1.000 18.62716 325 ARG C C 1
ATOM 3636 O O . ARG C 1 86 ? 33.91100 12.57100 25.51600 1.000 20.36861 325 ARG C O 1
ATOM 3644 N N . GLU C 1 87 ? 34.91800 12.41800 27.52700 1.000 17.26361 326 GLU C N 1
ATOM 3645 C CA . GLU C 1 87 ? 36.15700 13.07700 27.13200 1.000 22.42194 326 GLU C CA 1
ATOM 3646 C C . GLU C 1 87 ? 37.31600 12.15700 27.48300 1.000 22.71797 326 GLU C C 1
ATOM 3647 O O . GLU C 1 87 ? 37.12500 11.10400 28.09200 1.000 17.59144 326 GLU C O 1
ATOM 3653 N N . VAL C 1 88 ? 38.53300 12.57400 27.11700 1.000 21.42829 327 VAL C N 1
ATOM 3654 C CA . VAL C 1 88 ? 39.68900 11.73100 27.40700 1.000 24.89539 327 VAL C CA 1
ATOM 3655 C C . VAL C 1 88 ? 39.84000 11.50100 28.90700 1.000 27.89467 327 VAL C C 1
ATOM 3656 O O . VAL C 1 88 ? 40.24000 10.41200 29.33400 1.000 28.31165 327 VAL C O 1
ATOM 3660 N N . ASP C 1 89 ? 39.49300 12.48600 29.73800 1.000 27.19279 328 ASP C N 1
ATOM 3661 C CA . ASP C 1 89 ? 39.75800 12.35800 31.16500 1.000 25.24358 328 ASP C CA 1
ATOM 3662 C C . ASP C 1 89 ? 38.53000 11.95400 32.00000 1.000 25.96345 328 ASP C C 1
ATOM 3663 O O . ASP C 1 89 ? 38.60200 12.00300 33.23400 1.000 26.85378 328 ASP C O 1
ATOM 3668 N N . GLY C 1 90 ? 37.42600 11.51900 31.37200 1.000 21.32957 329 GLY C N 1
ATOM 3669 C CA . GLY C 1 90 ? 36.21900 11.12700 32.08400 1.000 18.84829 329 GLY C CA 1
ATOM 3670 C C . GLY C 1 90 ? 34.97900 11.72500 31.44000 1.000 19.45235 329 GLY C C 1
ATOM 3671 O O . GLY C 1 90 ? 35.01000 12.22400 30.30700 1.000 20.21862 329 GLY C O 1
ATOM 3672 N N . VAL C 1 91 ? 33.86000 11.69200 32.17000 1.000 16.56881 330 VAL C N 1
ATOM 3673 C CA . VAL C 1 91 ? 32.58500 12.19200 31.65200 1.000 14.88378 330 VAL C CA 1
ATOM 3674 C C . VAL C 1 91 ? 32.29200 13.55000 32.27500 1.000 13.89971 330 VAL C C 1
ATOM 3675 O O . VAL C 1 91 ? 32.27700 13.69600 33.50500 1.000 15.65096 330 VAL C O 1
ATOM 3679 N N . TRP C 1 92 ? 32.02100 14.53400 31.43000 1.000 12.82225 331 TRP C N 1
ATOM 3680 C CA . TRP C 1 92 ? 31.75200 15.89500 31.88200 1.000 14.11754 331 TRP C CA 1
ATOM 3681 C C . TRP C 1 92 ? 30.27300 16.22100 31.75800 1.000 13.67646 331 TRP C C 1
ATOM 3682 O O . TRP C 1 92 ? 29.61900 15.80400 30.79300 1.000 14.49494 331 TRP C O 1
ATOM 3693 N N . VAL C 1 93 ? 29.75600 16.96400 32.73800 1.000 10.17188 332 VAL C N 1
ATOM 3694 C CA . VAL C 1 93 ? 28.41700 17.54300 32.68900 1.000 12.42041 332 VAL C CA 1
ATOM 3695 C C . VAL C 1 93 ? 28.58400 19.03700 32.47900 1.000 13.64320 332 VAL C C 1
ATOM 3696 O O . VAL C 1 93 ? 29.27700 19.69900 33.26000 1.000 12.68904 332 VAL C O 1
ATOM 3700 N N . TYR C 1 94 ? 27.94700 19.55800 31.44300 1.000 11.99512 333 TYR C N 1
ATOM 3701 C CA . TYR C 1 94 ? 27.95200 20.98300 31.12900 1.000 11.71564 333 TYR C CA 1
ATOM 3702 C C . TYR C 1 94 ? 26.54900 21.53600 31.33100 1.000 10.46069 333 TYR C C 1
ATOM 3703 O O . TYR C 1 94 ? 25.58900 21.00400 30.77200 1.000 11.96260 333 TYR C O 1
ATOM 3712 N N . ASN C 1 95 ? 26.43200 22.62700 32.09600 1.000 13.19426 334 ASN C N 1
ATOM 3713 C CA . ASN C 1 95 ? 25.13100 23.24500 32.36400 1.000 11.94792 334 ASN C CA 1
ATOM 3714 C C . ASN C 1 95 ? 24.83000 24.26800 31.27100 1.000 16.67329 334 ASN C C 1
ATOM 3715 O O . ASN C 1 95 ? 25.35900 25.38500 31.28600 1.000 12.70831 334 ASN C O 1
ATOM 3720 N N . ARG C 1 96 ? 23.97200 23.88300 30.31500 1.000 12.79087 335 ARG C N 1
ATOM 3721 C CA . ARG C 1 96 ? 23.50300 24.75200 29.23700 1.000 13.47751 335 ARG C CA 1
ATOM 3722 C C . ARG C 1 96 ? 22.28000 25.57200 29.61800 1.000 13.45003 335 ARG C C 1
ATOM 3723 O O . ARG C 1 96 ? 21.78100 26.32600 28.78100 1.000 17.12405 335 ARG C O 1
ATOM 3731 N N . SER C 1 97 ? 21.74600 25.40400 30.82200 1.000 13.25140 336 SER C N 1
ATOM 3732 C CA . SER C 1 97 ? 20.47500 26.03300 31.14700 1.000 14.10684 336 SER C CA 1
ATOM 3733 C C . SER C 1 97 ? 20.72700 27.36100 31.83600 1.000 14.64851 336 SER C C 1
ATOM 3734 O O . SER C 1 97 ? 21.87100 27.74100 32.09100 1.000 13.66720 336 SER C O 1
ATOM 3737 N N . SER C 1 98 ? 19.64100 28.06200 32.15500 1.000 13.71161 337 SER C N 1
ATOM 3738 C CA . SER C 1 98 ? 19.73200 29.36400 32.80500 1.000 14.98376 337 SER C CA 1
ATOM 3739 C C . SER C 1 98 ? 19.62200 29.29000 34.31900 1.000 13.07943 337 SER C C 1
ATOM 3740 O O . SER C 1 98 ? 19.42300 30.33200 34.95500 1.000 16.65712 337 SER C O 1
ATOM 3743 N N . TYR C 1 99 ? 19.71900 28.09400 34.91500 1.000 11.57930 338 TYR C N 1
ATOM 3744 C CA . TYR C 1 99 ? 19.63900 27.93300 36.36300 1.000 13.18253 338 TYR C CA 1
ATOM 3745 C C . TYR C 1 99 ? 20.70700 26.95600 36.82700 1.000 13.77174 338 TYR C C 1
ATOM 3746 O O . TYR C 1 99 ? 21.15500 26.11000 36.04600 1.000 15.29124 338 TYR C O 1
ATOM 3755 N N . PRO C 1 100 ? 21.14000 27.05700 38.08400 1.000 11.30329 339 PRO C N 1
ATOM 3756 C CA . PRO C 1 100 ? 22.12400 26.10000 38.60900 1.000 10.19006 339 PRO C CA 1
ATOM 3757 C C . PRO C 1 100 ? 21.56300 24.68400 38.61700 1.000 12.48749 339 PRO C C 1
ATOM 3758 O O . PRO C 1 100 ? 20.34600 24.47000 38.69400 1.000 14.86260 339 PRO C O 1
ATOM 3762 N N . ILE C 1 101 ? 22.46800 23.72200 38.49000 1.000 11.92645 340 ILE C N 1
ATOM 3763 C CA . ILE C 1 101 ? 22.15200 22.31600 38.73200 1.000 13.19974 340 ILE C CA 1
ATOM 3764 C C . ILE C 1 101 ? 23.00200 21.87600 39.90500 1.000 13.11860 340 ILE C C 1
ATOM 3765 O O . ILE C 1 101 ? 23.98600 22.52800 40.26600 1.000 15.18532 340 ILE C O 1
ATOM 3770 N N . PHE C 1 102 ? 22.61300 20.75400 40.51600 1.000 12.96347 341 PHE C N 1
ATOM 3771 C CA . PHE C 1 102 ? 23.29300 20.25400 41.69800 1.000 13.44091 341 PHE C CA 1
ATOM 3772 C C . PHE C 1 102 ? 23.60200 18.78500 41.47800 1.000 14.11348 341 PHE C C 1
ATOM 3773 O O . PHE C 1 102 ? 22.75500 18.05400 40.96900 1.000 14.61221 341 PHE C O 1
ATOM 3781 N N . ILE C 1 103 ? 24.81400 18.36800 41.82000 1.000 12.64075 342 ILE C N 1
ATOM 3782 C CA . ILE C 1 103 ? 25.28500 17.03000 41.45500 1.000 12.87312 342 ILE C CA 1
ATOM 3783 C C . ILE C 1 103 ? 25.97300 16.37400 42.64600 1.000 14.16755 342 ILE C C 1
ATOM 3784 O O . ILE C 1 103 ? 26.76600 17.00400 43.35500 1.000 14.54599 342 ILE C O 1
ATOM 3789 N N . LYS C 1 104 ? 25.67100 15.09000 42.85400 1.000 16.10078 343 LYS C N 1
ATOM 3790 C CA . LYS C 1 104 ? 26.39400 14.24000 43.79400 1.000 15.01167 343 LYS C CA 1
ATOM 3791 C C . LYS C 1 104 ? 27.02600 13.10100 43.01100 1.000 17.69107 343 LYS C C 1
ATOM 3792 O O . LYS C 1 104 ? 26.33000 12.37800 42.29400 1.000 15.82439 343 LYS C O 1
ATOM 3798 N N . SER C 1 105 ? 28.33800 12.95500 43.13100 1.000 13.70415 344 SER C N 1
ATOM 3799 C CA . SER C 1 105 ? 29.05400 11.88100 42.45800 1.000 17.91768 344 SER C CA 1
ATOM 3800 C C . SER C 1 105 ? 30.19600 11.42200 43.34500 1.000 21.23562 344 SER C C 1
ATOM 3801 O O . SER C 1 105 ? 30.98600 12.24300 43.82200 1.000 19.65040 344 SER C O 1
ATOM 3804 N N . ALA C 1 106 ? 30.31000 10.10600 43.51400 1.000 18.69055 345 ALA C N 1
ATOM 3805 C CA . ALA C 1 106 ? 31.32500 9.57200 44.40900 1.000 19.15353 345 ALA C CA 1
ATOM 3806 C C . ALA C 1 106 ? 32.73500 9.93500 43.96300 1.000 21.88244 345 ALA C C 1
ATOM 3807 O O . ALA C 1 106 ? 33.61400 10.11300 44.81200 1.000 22.94452 345 ALA C O 1
ATOM 3809 N N . THR C 1 107 ? 32.98000 10.06500 42.65300 1.000 17.68899 346 THR C N 1
ATOM 3810 C CA . THR C 1 107 ? 34.33900 10.35400 42.21400 1.000 19.22151 346 THR C CA 1
ATOM 3811 C C . THR C 1 107 ? 34.71300 11.82800 42.35700 1.000 22.05090 346 THR C C 1
ATOM 3812 O O . THR C 1 107 ? 35.87200 12.18100 42.10500 1.000 22.07533 346 THR C O 1
ATOM 3816 N N . LEU C 1 108 ? 33.78400 12.68200 42.79100 1.000 16.48590 347 LEU C N 1
ATOM 3817 C CA . LEU C 1 108 ? 34.08600 14.09500 43.00300 1.000 21.83878 347 LEU C CA 1
ATOM 3818 C C . LEU C 1 108 ? 34.62000 14.39100 44.39700 1.000 28.93594 347 LEU C C 1
ATOM 3819 O O . LEU C 1 108 ? 35.02900 15.52800 44.65200 1.000 32.50191 347 LEU C O 1
ATOM 3824 N N . ASP C 1 109 ? 34.60500 13.42000 45.30900 1.000 25.59494 348 ASP C N 1
ATOM 3825 C CA . ASP C 1 109 ? 34.84400 13.69500 46.71900 1.000 25.56709 348 ASP C CA 1
ATOM 3826 C C . ASP C 1 109 ? 36.09700 12.97100 47.20100 1.000 25.08941 348 ASP C C 1
ATOM 3827 O O . ASP C 1 109 ? 36.53100 11.96800 46.62500 1.000 27.12939 348 ASP C O 1
ATOM 3832 N N . ASN C 1 110 ? 36.68400 13.51100 48.26000 1.000 27.20655 349 ASN C N 1
ATOM 3833 C CA . ASN C 1 110 ? 37.81200 12.86300 48.91700 1.000 28.22097 349 ASN C CA 1
ATOM 3834 C C . ASN C 1 110 ? 37.39500 11.46600 49.36400 1.000 24.87095 349 ASN C C 1
ATOM 3835 O O . ASN C 1 110 ? 36.41200 11.33500 50.10900 1.000 28.20820 349 ASN C O 1
ATOM 3840 N N . PRO C 1 111 ? 38.09900 10.41200 48.94800 1.000 27.19806 350 PRO C N 1
ATOM 3841 C CA . PRO C 1 111 ? 37.66700 9.05000 49.30700 1.000 31.31951 350 PRO C CA 1
ATOM 3842 C C . PRO C 1 111 ? 37.65500 8.77400 50.80100 1.000 32.27630 350 PRO C C 1
ATOM 3843 O O . PRO C 1 111 ? 37.09800 7.74800 51.21000 1.000 30.94227 350 PRO C O 1
ATOM 3847 N N . ASP C 1 112 ? 38.22800 9.64700 51.62700 1.000 29.20919 351 ASP C N 1
ATOM 3848 C CA . ASP C 1 112 ? 38.27900 9.41800 53.06400 1.000 37.45281 351 ASP C CA 1
ATOM 3849 C C . ASP C 1 112 ? 37.16500 10.12100 53.82500 1.000 36.81858 351 ASP C C 1
ATOM 3850 O O . ASP C 1 112 ? 37.11800 10.01800 55.05200 1.000 35.56890 351 ASP C O 1
ATOM 3855 N N . SER C 1 113 ? 36.26000 10.81100 53.13700 1.000 30.09134 352 SER C N 1
ATOM 3856 C CA . SER C 1 113 ? 35.23500 11.56500 53.84000 1.000 26.85667 352 SER C CA 1
ATOM 3857 C C . SER C 1 113 ? 34.14800 10.64000 54.37600 1.000 33.37892 352 SER C C 1
ATOM 3858 O O . SER C 1 113 ? 34.01000 9.48400 53.96600 1.000 34.62359 352 SER C O 1
ATOM 3861 N N . ARG C 1 114 ? 33.33900 11.17900 55.28500 1.000 33.72331 353 ARG C N 1
ATOM 3862 C CA . ARG C 1 114 ? 32.29200 10.37400 55.89800 1.000 37.51813 353 ARG C CA 1
ATOM 3863 C C . ARG C 1 114 ? 31.01600 10.33500 55.06700 1.000 36.75433 353 ARG C C 1
ATOM 3864 O O . ARG C 1 114 ? 30.28900 9.33700 55.11900 1.000 33.17655 353 ARG C O 1
ATOM 3872 N N . THR C 1 115 ? 30.73400 11.37900 54.29000 1.000 31.21554 354 THR C N 1
ATOM 3873 C CA . THR C 1 115 ? 29.52300 11.42700 53.48400 1.000 34.46814 354 THR C CA 1
ATOM 3874 C C . THR C 1 115 ? 29.80100 12.20300 52.20900 1.000 27.60020 354 THR C C 1
ATOM 3875 O O . THR C 1 115 ? 30.61600 13.12700 52.20200 1.000 25.78119 354 THR C O 1
ATOM 3879 N N . LEU C 1 116 ? 29.08900 11.84500 51.13900 1.000 27.19305 355 LEU C N 1
ATOM 3880 C CA . LEU C 1 116 ? 29.23000 12.55800 49.87400 1.000 27.41474 355 LEU C CA 1
ATOM 3881 C C . LEU C 1 116 ? 28.53700 13.91800 49.92400 1.000 21.32421 355 LEU C C 1
ATOM 3882 O O . LEU C 1 116 ? 27.47700 14.08600 50.53100 1.000 26.30117 355 LEU C O 1
ATOM 3887 N N . LEU C 1 117 ? 29.12900 14.88600 49.23900 1.000 22.31989 356 LEU C N 1
ATOM 3888 C CA . LEU C 1 117 ? 28.60700 16.24300 49.16800 1.000 24.16243 356 LEU C CA 1
ATOM 3889 C C . LEU C 1 117 ? 27.82400 16.46200 47.87700 1.000 21.42624 356 LEU C C 1
ATOM 3890 O O . LEU C 1 117 ? 28.00700 15.75700 46.88300 1.000 22.17187 356 LEU C O 1
ATOM 3895 N N . VAL C 1 118 ? 26.97700 17.48400 47.89400 1.000 16.39602 357 VAL C N 1
ATOM 3896 C CA . VAL C 1 118 ? 26.24700 17.94000 46.71200 1.000 16.25745 357 VAL C CA 1
ATOM 3897 C C . VAL C 1 118 ? 26.97200 19.17300 46.18100 1.000 22.87381 357 VAL C C 1
ATOM 3898 O O . VAL C 1 118 ? 27.25100 20.10700 46.94500 1.000 20.40943 357 VAL C O 1
ATOM 3902 N N . HIS C 1 119 ? 27.29700 19.18200 44.89000 1.000 16.25386 358 HIS C N 1
ATOM 3903 C CA . HIS C 1 119 ? 28.07800 20.27100 44.30300 1.000 20.44232 358 HIS C CA 1
ATOM 3904 C C . HIS C 1 119 ? 27.22600 21.12000 43.37000 1.000 21.19410 358 HIS C C 1
ATOM 3905 O O . HIS C 1 119 ? 26.47300 20.59700 42.54700 1.000 17.80181 358 HIS C O 1
ATOM 3912 N N . LYS C 1 120 ? 27.36900 22.44200 43.47200 1.000 15.38384 359 LYS C N 1
ATOM 3913 C CA . LYS C 1 120 ? 26.55200 23.35200 42.67600 1.000 14.38036 359 LYS C CA 1
ATOM 3914 C C . LYS C 1 120 ? 27.29400 23.73000 41.39700 1.000 16.19094 359 LYS C C 1
ATOM 3915 O O . LYS C 1 120 ? 28.46500 24.10800 41.44500 1.000 16.56732 359 LYS C O 1
ATOM 3921 N N . VAL C 1 121 ? 26.61400 23.65300 40.26100 1.000 10.78996 360 VAL C N 1
ATOM 3922 C CA . VAL C 1 121 ? 27.23100 23.95200 38.96700 1.000 13.50231 360 VAL C CA 1
ATOM 3923 C C . VAL C 1 121 ? 26.43500 25.08800 38.35300 1.000 11.25734 360 VAL C C 1
ATOM 3924 O O . VAL C 1 121 ? 25.28000 24.90000 37.94600 1.000 12.89231 360 VAL C O 1
ATOM 3928 N N . PHE C 1 122 ? 27.03800 26.28200 38.31400 1.000 12.99760 361 PHE C N 1
ATOM 3929 C CA . PHE C 1 122 ? 26.37200 27.45100 37.76600 1.000 10.75204 361 PHE C CA 1
ATOM 3930 C C . PHE C 1 122 ? 26.11400 27.31200 36.26800 1.000 10.82502 361 PHE C C 1
ATOM 3931 O O . PHE C 1 122 ? 26.81700 26.57400 35.56700 1.000 12.92094 361 PHE C O 1
ATOM 3939 N N . PRO C 1 123 ? 25.14000 28.05800 35.74900 1.000 11.63610 362 PRO C N 1
ATOM 3940 C CA . PRO C 1 123 ? 24.94300 28.11900 34.29800 1.000 13.83486 362 PRO C CA 1
ATOM 3941 C C . PRO C 1 123 ? 26.24000 28.44600 33.57400 1.000 14.08987 362 PRO C C 1
ATOM 3942 O O . PRO C 1 123 ? 26.95500 29.39900 33.92800 1.000 13.03332 362 PRO C O 1
ATOM 3946 N N . GLY C 1 124 ? 26.55300 27.63100 32.56200 1.000 12.89915 363 GLY C N 1
ATOM 3947 C CA . GLY C 1 124 ? 27.73700 27.80700 31.74700 1.000 9.86084 363 GLY C CA 1
ATOM 3948 C C . GLY C 1 124 ? 28.97400 27.12600 32.27800 1.000 14.02358 363 GLY C C 1
ATOM 3949 O O . GLY C 1 124 ? 29.97600 27.03000 31.55200 1.000 14.58124 363 GLY C O 1
ATOM 3950 N N . PHE C 1 125 ? 28.93000 26.63100 33.50500 1.000 11.92580 364 PHE C N 1
ATOM 3951 C CA . PHE C 1 125 ? 30.04500 25.92700 34.10900 1.000 9.90865 364 PHE C CA 1
ATOM 3952 C C . PHE C 1 125 ? 29.90500 24.42300 33.85100 1.000 12.87866 364 PHE C C 1
ATOM 3953 O O . PHE C 1 125 ? 28.83600 23.92600 33.47200 1.000 11.92478 364 PHE C O 1
ATOM 3961 N N . SER C 1 126 ? 31.00800 23.70900 34.04100 1.000 9.71421 365 SER C N 1
ATOM 3962 C CA . SER C 1 126 ? 31.07100 22.26900 33.82400 1.000 15.73321 365 SER C CA 1
ATOM 3963 C C . SER C 1 126 ? 31.76500 21.60800 34.99400 1.000 15.45943 365 SER C C 1
ATOM 3964 O O . SER C 1 126 ? 32.51200 22.24100 35.74000 1.000 15.54823 365 SER C O 1
ATOM 3967 N N . ILE C 1 127 ? 31.54600 20.30100 35.12800 1.000 12.42744 366 ILE C N 1
ATOM 3968 C CA . ILE C 1 127 ? 32.16700 19.55000 36.21000 1.000 11.95894 366 ILE C CA 1
ATOM 3969 C C . ILE C 1 127 ? 32.37500 18.12600 35.71500 1.000 14.65017 366 ILE C C 1
ATOM 3970 O O . ILE C 1 127 ? 31.66100 17.64700 34.83100 1.000 13.70371 366 ILE C O 1
ATOM 3975 N N . LYS C 1 128 ? 33.38200 17.45800 36.25500 1.000 13.91920 367 LYS C N 1
ATOM 3976 C CA . LYS C 1 128 ? 33.63400 16.08100 35.83300 1.000 19.28384 367 LYS C CA 1
ATOM 3977 C C . LYS C 1 128 ? 32.70900 15.17200 36.63200 1.000 17.24884 367 LYS C C 1
ATOM 3978 O O . LYS C 1 128 ? 32.97100 14.85600 37.79300 1.000 23.01562 367 LYS C O 1
ATOM 3984 N N . ALA C 1 129 ? 31.61000 14.75400 36.00700 1.000 17.47311 368 ALA C N 1
ATOM 3985 C CA . ALA C 1 129 ? 30.63100 13.92900 36.70800 1.000 20.75305 368 ALA C CA 1
ATOM 3986 C C . ALA C 1 129 ? 31.19500 12.56400 37.07900 1.000 25.12728 368 ALA C C 1
ATOM 3987 O O . ALA C 1 129 ? 30.80800 11.99000 38.10500 1.000 26.19787 368 ALA C O 1
ATOM 3989 N N . PHE C 1 130 ? 32.08200 12.01000 36.25900 1.000 17.52358 369 PHE C N 1
ATOM 3990 C CA . PHE C 1 130 ? 32.51300 10.64000 36.51000 1.000 19.87361 369 PHE C CA 1
ATOM 3991 C C . PHE C 1 130 ? 33.94400 10.44300 36.04000 1.000 20.59089 369 PHE C C 1
ATOM 3992 O O . PHE C 1 130 ? 34.29600 10.81700 34.92000 1.000 21.63220 369 PHE C O 1
ATOM 4000 N N . ASP C 1 131 ? 34.75000 9.81900 36.88700 1.000 20.54694 370 ASP C N 1
ATOM 4001 C CA . ASP C 1 131 ? 36.14900 9.52400 36.58600 1.000 20.14106 370 ASP C CA 1
ATOM 4002 C C . ASP C 1 131 ? 36.32300 8.00700 36.64000 1.000 19.94409 370 ASP C C 1
ATOM 4003 O O . ASP C 1 131 ? 36.18900 7.41000 37.70600 1.000 21.50887 370 ASP C O 1
ATOM 4008 N N . TYR C 1 132 ? 36.62800 7.38800 35.49900 1.000 24.65302 371 TYR C N 1
ATOM 4009 C CA . TYR C 1 132 ? 36.65500 5.92600 35.42900 1.000 29.14081 371 TYR C CA 1
ATOM 4010 C C . TYR C 1 132 ? 37.73700 5.33300 36.32500 1.000 30.28385 371 TYR C C 1
ATOM 4011 O O . TYR C 1 132 ? 37.48900 4.35700 37.04200 1.000 30.71938 371 TYR C O 1
ATOM 4020 N N . GLU C 1 133 ? 38.94200 5.90600 36.29500 1.000 31.01002 372 GLU C N 1
ATOM 4021 C CA . GLU C 1 133 ? 40.04100 5.36400 37.08900 1.000 34.42516 372 GLU C CA 1
ATOM 4022 C C . GLU C 1 133 ? 39.73000 5.45500 38.57500 1.000 35.43674 372 GLU C C 1
ATOM 4023 O O . GLU C 1 133 ? 39.91200 4.48700 39.32000 1.000 32.08858 372 GLU C O 1
ATOM 4029 N N . LYS C 1 134 ? 39.23700 6.61100 39.02700 1.000 24.30077 373 LYS C N 1
ATOM 4030 C CA . LYS C 1 134 ? 38.91200 6.74600 40.43900 1.000 26.98040 373 LYS C CA 1
ATOM 4031 C C . LYS C 1 134 ? 37.78000 5.80500 40.83500 1.000 30.86718 373 LYS C C 1
ATOM 4032 O O . LYS C 1 134 ? 37.78800 5.24700 41.94000 1.000 29.60116 373 LYS C O 1
ATOM 4038 N N . ALA C 1 135 ? 36.79600 5.61300 39.94700 1.000 23.33193 374 ALA C N 1
ATOM 4039 C CA . ALA C 1 135 ? 35.67900 4.73000 40.27300 1.000 23.99864 374 ALA C CA 1
ATOM 4040 C C . ALA C 1 135 ? 36.11200 3.26800 40.32500 1.000 28.26803 374 ALA C C 1
ATOM 4041 O O . ALA C 1 135 ? 35.58000 2.49500 41.12700 1.000 26.89108 374 ALA C O 1
ATOM 4043 N N . TYR C 1 136 ? 37.06600 2.87900 39.48000 1.000 27.70990 375 TYR C N 1
ATOM 4044 C CA . TYR C 1 136 ? 37.52200 1.49100 39.44000 1.000 31.19106 375 TYR C CA 1
ATOM 4045 C C . TYR C 1 136 ? 38.07100 1.03600 40.78900 1.000 33.78403 375 TYR C C 1
ATOM 4046 O O . TYR C 1 136 ? 37.84400 -0.10300 41.20900 1.000 33.81038 375 TYR C O 1
ATOM 4055 N N . SER C 1 137 ? 38.79200 1.91100 41.48600 1.000 36.89113 376 SER C N 1
ATOM 4056 C CA . SER C 1 137 ? 39.49400 1.54000 42.70600 1.000 39.51255 376 SER C CA 1
ATOM 4057 C C . SER C 1 137 ? 38.89500 2.17500 43.95400 1.000 46.23124 376 SER C C 1
ATOM 4058 O O . SER C 1 137 ? 39.53700 2.16800 45.00900 1.000 40.97167 376 SER C O 1
ATOM 4061 N N . LEU C 1 138 ? 37.67800 2.71200 43.86800 1.000 41.30335 377 LEU C N 1
ATOM 4062 C CA . LEU C 1 138 ? 37.18000 3.58700 44.92200 1.000 34.58260 377 LEU C CA 1
ATOM 4063 C C . LEU C 1 138 ? 36.77000 2.78200 46.14900 1.000 35.02247 377 LEU C C 1
ATOM 4064 O O . LEU C 1 138 ? 35.93900 1.87400 46.06500 1.000 34.12722 377 LEU C O 1
ATOM 4069 N N . GLN C 1 139 ? 37.34700 3.12900 47.29000 1.000 32.86299 378 GLN C N 1
ATOM 4070 C CA . GLN C 1 139 ? 36.86400 2.65700 48.57600 1.000 34.94155 378 GLN C CA 1
ATOM 4071 C C . GLN C 1 139 ? 36.62900 3.87100 49.45500 1.000 27.72673 378 GLN C C 1
ATOM 4072 O O . GLN C 1 139 ? 37.44600 4.79400 49.47400 1.000 30.71723 378 GLN C O 1
ATOM 4078 N N . ARG C 1 140 ? 35.50200 3.88200 50.16400 1.000 28.89607 379 ARG C N 1
ATOM 4079 C CA . ARG C 1 140 ? 35.16100 4.94800 51.10400 1.000 26.70655 379 ARG C CA 1
ATOM 4080 C C . ARG C 1 140 ? 35.01000 4.29500 52.47400 1.000 33.45284 379 ARG C C 1
ATOM 4081 O O . ARG C 1 140 ? 33.88600 4.08200 52.95700 1.000 31.13622 379 ARG C O 1
ATOM 4089 N N . PRO C 1 141 ? 36.13100 3.96100 53.13100 1.000 34.07563 380 PRO C N 1
ATOM 4090 C CA . PRO C 1 141 ? 36.05800 3.16400 54.37300 1.000 38.73789 380 PRO C CA 1
ATOM 4091 C C . PRO C 1 141 ? 35.37800 3.86400 55.53400 1.000 35.11280 380 PRO C C 1
ATOM 4092 O O . PRO C 1 141 ? 34.89700 3.17700 56.44300 1.000 43.24662 380 PRO C O 1
ATOM 4096 N N . ASN C 1 142 ? 35.31900 5.19100 55.54300 1.000 27.35264 381 ASN C N 1
ATOM 4097 C CA . ASN C 1 142 ? 34.66700 5.93600 56.61200 1.000 32.15592 381 ASN C CA 1
ATOM 4098 C C . ASN C 1 142 ? 33.20700 6.24500 56.31900 1.000 34.00355 381 ASN C C 1
ATOM 4099 O O . ASN C 1 142 ? 32.55600 6.92400 57.12200 1.000 34.71562 381 ASN C O 1
ATOM 4104 N N . ASP C 1 143 ? 32.67700 5.75700 55.20500 1.000 34.59359 382 ASP C N 1
ATOM 4105 C CA . ASP C 1 143 ? 31.30900 6.04100 54.77100 1.000 33.46821 382 ASP C CA 1
ATOM 4106 C C . ASP C 1 143 ? 30.53400 4.72600 54.85100 1.000 33.41166 382 ASP C C 1
ATOM 4107 O O . ASP C 1 143 ? 30.58400 3.90700 53.92600 1.000 30.16687 382 ASP C O 1
ATOM 4112 N N . HIS C 1 144 ? 29.82800 4.52300 55.96700 1.000 33.10360 383 HIS C N 1
ATOM 4113 C CA . HIS C 1 144 ? 29.17300 3.23700 56.20300 1.000 41.34698 383 HIS C CA 1
ATOM 4114 C C . HIS C 1 144 ? 28.08200 2.97400 55.17800 1.000 34.54789 383 HIS C C 1
ATOM 4115 O O . HIS C 1 144 ? 27.98300 1.86600 54.63500 1.000 32.70573 383 HIS C O 1
ATOM 4122 N N . GLU C 1 145 ? 27.24500 3.98300 54.91200 1.000 33.83556 384 GLU C N 1
ATOM 4123 C CA . GLU C 1 145 ? 26.19600 3.84600 53.90600 1.000 36.98118 384 GLU C CA 1
ATOM 4124 C C . GLU C 1 145 ? 26.77600 3.46500 52.54900 1.000 33.51473 384 GLU C C 1
ATOM 4125 O O . GLU C 1 145 ? 26.21400 2.61800 51.84300 1.000 29.58421 384 GLU C O 1
ATOM 4131 N N . PHE C 1 146 ? 27.91100 4.06600 52.17300 1.000 23.95390 385 PHE C N 1
ATOM 4132 C CA . PHE C 1 146 ? 28.55100 3.72000 50.90600 1.000 26.98287 385 PHE C CA 1
ATOM 4133 C C . PHE C 1 146 ? 28.95300 2.25000 50.86300 1.000 29.17570 385 PHE C C 1
ATOM 4134 O O . PHE C 1 146 ? 28.73500 1.57300 49.85500 1.000 28.84908 385 PHE C O 1
ATOM 4142 N N . MET C 1 147 ? 29.56400 1.74200 51.93800 1.000 32.19437 386 MET C N 1
ATOM 4143 C CA . MET C 1 147 ? 30.00600 0.34900 51.93100 1.000 32.91276 386 MET C CA 1
ATOM 4144 C C . MET C 1 147 ? 28.83600 -0.62100 51.85600 1.000 32.00269 386 MET C C 1
ATOM 4145 O O . MET C 1 147 ? 28.96400 -1.70900 51.27900 1.000 36.92602 386 MET C O 1
ATOM 4150 N N . GLN C 1 148 ? 27.70000 -0.25800 52.43500 1.000 27.82895 387 GLN C N 1
ATOM 4151 C CA . GLN C 1 148 ? 26.53200 -1.11500 52.35500 1.000 25.90841 387 GLN C CA 1
ATOM 4152 C C . GLN C 1 148 ? 25.80400 -0.97600 51.03100 1.000 33.99164 387 GLN C C 1
ATOM 4153 O O . GLN C 1 148 ? 25.03000 -1.86700 50.67000 1.000 26.49108 387 GLN C O 1
ATOM 4159 N N . GLN C 1 149 ? 26.03800 0.11200 50.29500 1.000 29.63194 388 GLN C N 1
ATOM 4160 C CA . GLN C 1 149 ? 25.34400 0.38200 49.03600 1.000 20.93332 388 GLN C CA 1
ATOM 4161 C C . GLN C 1 149 ? 26.36900 0.77600 47.98400 1.000 23.81521 388 GLN C C 1
ATOM 4162 O O . GLN C 1 149 ? 26.37900 1.91800 47.50700 1.000 23.43577 388 GLN C O 1
ATOM 4168 N N . PRO C 1 150 ? 27.25300 -0.15000 47.59400 1.000 22.84994 389 PRO C N 1
ATOM 4169 C CA . PRO C 1 150 ? 28.40400 0.24000 46.76300 1.000 21.89548 389 PRO C CA 1
ATOM 4170 C C . PRO C 1 150 ? 28.03500 0.64000 45.34000 1.000 19.77004 389 PRO C C 1
ATOM 4171 O O . PRO C 1 150 ? 28.89900 1.18800 44.64400 1.000 19.23340 389 PRO C O 1
ATOM 4175 N N . TRP C 1 151 ? 26.79000 0.41400 44.89600 1.000 18.05665 390 TRP C N 1
ATOM 4176 C CA . TRP C 1 151 ? 26.35000 0.93200 43.60000 1.000 20.14754 390 TRP C CA 1
ATOM 4177 C C . TRP C 1 151 ? 26.35400 2.45300 43.56900 1.000 21.08135 390 TRP C C 1
ATOM 4178 O O . TRP C 1 151 ? 26.35200 3.04500 42.48300 1.000 19.42386 390 TRP C O 1
ATOM 4189 N N . THR C 1 152 ? 26.35000 3.09600 44.73900 1.000 18.95937 391 THR C N 1
ATOM 4190 C CA . THR C 1 152 ? 26.56200 4.54600 44.80400 1.000 20.72065 391 THR C CA 1
ATOM 4191 C C . THR C 1 152 ? 27.83000 4.97100 44.07800 1.000 18.37307 391 THR C C 1
ATOM 4192 O O . THR C 1 152 ? 27.92200 6.10600 43.58900 1.000 23.27428 391 THR C O 1
ATOM 4196 N N . GLY C 1 153 ? 28.80600 4.07200 43.97200 1.000 18.34768 392 GLY C N 1
ATOM 4197 C CA . GLY C 1 153 ? 30.05500 4.40100 43.30900 1.000 21.11647 392 GLY C CA 1
ATOM 4198 C C . GLY C 1 153 ? 29.90900 4.72800 41.83500 1.000 25.32302 392 GLY C C 1
ATOM 4199 O O . GLY C 1 153 ? 30.72900 5.46200 41.27800 1.000 24.37986 392 GLY C O 1
ATOM 4200 N N A PHE C 1 154 ? 28.88000 4.20800 41.16700 0.590 17.63338 393 PHE C N 1
ATOM 4201 N N B PHE C 1 154 ? 28.86100 4.20200 41.19400 0.410 17.69210 393 PHE C N 1
ATOM 4202 C CA A PHE C 1 154 ? 28.72900 4.49300 39.74200 0.590 18.69620 393 PHE C CA 1
ATOM 4203 C CA B PHE C 1 154 ? 28.65500 4.32500 39.75900 0.410 18.83916 393 PHE C CA 1
ATOM 4204 C C A PHE C 1 154 ? 27.38800 5.11600 39.39400 0.590 19.91272 393 PHE C C 1
ATOM 4205 C C B PHE C 1 154 ? 27.38300 5.08100 39.39800 0.410 19.90431 393 PHE C C 1
ATOM 4206 O O A PHE C 1 154 ? 27.01900 5.14600 38.21200 0.590 18.54263 393 PHE C O 1
ATOM 4207 O O B PHE C 1 154 ? 27.05800 5.17500 38.20800 0.410 18.55110 393 PHE C O 1
ATOM 4222 N N . THR C 1 155 ? 26.64900 5.60900 40.37800 1.000 16.96288 394 THR C N 1
ATOM 4223 C CA . THR C 1 155 ? 25.37400 6.27100 40.14000 1.000 18.76354 394 THR C CA 1
ATOM 4224 C C . THR C 1 155 ? 25.50900 7.73300 40.54400 1.000 23.31457 394 THR C C 1
ATOM 4225 O O . THR C 1 155 ? 25.84700 8.03700 41.69300 1.000 23.56930 394 THR C O 1
ATOM 4229 N N . VAL C 1 156 ? 25.27600 8.63100 39.59500 1.000 16.78965 395 VAL C N 1
ATOM 4230 C CA . VAL C 1 156 ? 25.35200 10.06900 39.83000 1.000 16.80320 395 VAL C CA 1
ATOM 4231 C C . VAL C 1 156 ? 23.93900 10.63400 39.88000 1.000 16.96903 395 VAL C C 1
ATOM 4232 O O . VAL C 1 156 ? 23.06700 10.21500 39.11400 1.000 17.39330 395 VAL C O 1
ATOM 4236 N N . GLN C 1 157 ? 23.69800 11.56200 40.80700 1.000 15.46877 396 GLN C N 1
ATOM 4237 C CA . GLN C 1 157 ? 22.39700 12.19700 40.94300 1.000 12.70526 396 GLN C CA 1
ATOM 4238 C C . GLN C 1 157 ? 22.53500 13.67100 40.58200 1.000 14.87531 396 GLN C C 1
ATOM 4239 O O . GLN C 1 157 ? 23.50100 14.31200 40.99500 1.000 14.39948 396 GLN C O 1
ATOM 4245 N N . ILE C 1 158 ? 21.59000 14.18800 39.79100 1.000 12.10951 397 ILE C N 1
ATOM 4246 C CA . ILE C 1 158 ? 21.59900 15.58300 39.34400 1.000 11.10071 397 ILE C CA 1
ATOM 4247 C C . ILE C 1 158 ? 20.21100 16.16700 39.54400 1.000 14.58408 397 ILE C C 1
ATOM 4248 O O . ILE C 1 158 ? 19.22500 15.59500 39.07100 1.000 16.51162 397 ILE C O 1
ATOM 4253 N N . SER C 1 159 ? 20.13300 17.32700 40.21100 1.000 12.97818 398 SER C N 1
ATOM 4254 C CA . SER C 1 159 ? 18.87300 18.03200 40.38500 1.000 14.20748 398 SER C CA 1
ATOM 4255 C C . SER C 1 159 ? 18.92600 19.38300 39.67400 1.000 15.06467 398 SER C C 1
ATOM 4256 O O . SER C 1 159 ? 19.95000 20.08000 39.72400 1.000 14.08776 398 SER C O 1
ATOM 4259 N N . PHE C 1 160 ? 17.83600 19.73100 38.99200 1.000 15.66506 399 PHE C N 1
ATOM 4260 C CA . PHE C 1 160 ? 17.69600 21.03500 38.34300 1.000 17.86400 399 PHE C CA 1
ATOM 4261 C C . PHE C 1 160 ? 17.14300 22.04900 39.34900 1.000 17.00389 399 PHE C C 1
ATOM 4262 O O . PHE C 1 160 ? 16.16500 21.76700 40.04400 1.000 15.03853 399 PHE C O 1
ATOM 4270 N N . VAL C 1 161 ? 17.79300 23.20700 39.44900 1.000 15.67605 400 VAL C N 1
ATOM 4271 C CA . VAL C 1 161 ? 17.24700 24.38700 40.13000 1.000 18.17728 400 VAL C CA 1
ATOM 4272 C C . VAL C 1 161 ? 17.33900 24.26600 41.65300 1.000 20.92472 400 VAL C C 1
ATOM 4273 O O . VAL C 1 161 ? 17.81400 25.18700 42.32200 1.000 18.56620 400 VAL C O 1
ATOM 4277 N N . LYS C 1 162 ? 16.90500 23.14300 42.22600 1.000 18.32306 401 LYS C N 1
ATOM 4278 C CA . LYS C 1 162 ? 16.86900 22.97300 43.67600 1.000 20.10667 401 LYS C CA 1
ATOM 4279 C C . LYS C 1 162 ? 17.99600 22.07300 44.16100 1.000 22.56006 401 LYS C C 1
ATOM 4280 O O . LYS C 1 162 ? 18.19600 20.98200 43.62200 1.000 22.63824 401 LYS C O 1
ATOM 4286 N N . GLY C 1 163 ? 18.70600 22.51500 45.21400 1.000 19.59136 402 GLY C N 1
ATOM 4287 C CA . GLY C 1 163 ? 19.67700 21.66200 45.86700 1.000 21.22569 402 GLY C CA 1
ATOM 4288 C C . GLY C 1 163 ? 19.05200 20.76100 46.92900 1.000 23.96846 402 GLY C C 1
ATOM 4289 O O . GLY C 1 163 ? 17.88100 20.87300 47.27600 1.000 23.76797 402 GLY C O 1
ATOM 4290 N N . TRP C 1 164 ? 19.86000 19.84800 47.45800 1.000 18.58839 403 TRP C N 1
ATOM 4291 C CA . TRP C 1 164 ? 19.41700 18.99400 48.55200 1.000 26.12988 403 TRP C CA 1
ATOM 4292 C C . TRP C 1 164 ? 20.60600 18.66900 49.45000 1.000 28.24674 403 TRP C C 1
ATOM 4293 O O . TRP C 1 164 ? 21.76200 18.92700 49.10100 1.000 25.50836 403 TRP C O 1
ATOM 4304 N N . GLY C 1 165 ? 20.30700 18.09500 50.62200 1.000 23.87206 404 GLY C N 1
ATOM 4305 C CA . GLY C 1 165 ? 21.33000 17.70300 51.56900 1.000 26.22775 404 GLY C CA 1
ATOM 4306 C C . GLY C 1 165 ? 21.60400 18.81600 52.56800 1.000 38.40054 404 GLY C C 1
ATOM 4307 O O . GLY C 1 165 ? 20.82600 19.76400 52.72300 1.000 33.34252 404 GLY C O 1
ATOM 4308 N N . GLN C 1 166 ? 22.73800 18.69000 53.25900 1.000 37.49340 405 GLN C N 1
ATOM 4309 C CA . GLN C 1 166 ? 23.16700 19.70900 54.21800 1.000 40.48300 405 GLN C CA 1
ATOM 4310 C C . GLN C 1 166 ? 23.12900 21.09900 53.58600 1.000 40.31723 405 GLN C C 1
ATOM 4311 O O . GLN C 1 166 ? 23.44000 21.26100 52.40400 1.000 44.69993 405 GLN C O 1
ATOM 4317 N N . CYS C 1 167 ? 22.74000 22.09900 54.39000 1.000 45.20307 406 CYS C N 1
ATOM 4318 C CA . CYS C 1 167 ? 22.48700 23.49900 54.01000 1.000 44.03347 406 CYS C CA 1
ATOM 4319 C C . CYS C 1 167 ? 21.44700 23.67300 52.90000 1.000 43.91771 406 CYS C C 1
ATOM 4320 O O . CYS C 1 167 ? 21.48600 24.67800 52.18600 1.000 44.37559 406 CYS C O 1
ATOM 4323 N N . TYR C 1 168 ? 20.48400 22.75800 52.74400 1.000 38.35708 407 TYR C N 1
ATOM 4324 C CA . TYR C 1 168 ? 19.31300 23.02300 51.90900 1.000 33.49889 407 TYR C CA 1
ATOM 4325 C C . TYR C 1 168 ? 18.05600 22.58800 52.64600 1.000 31.19433 407 TYR C C 1
ATOM 4326 O O . TYR C 1 168 ? 18.10900 21.78500 53.57900 1.000 31.57529 407 TYR C O 1
ATOM 4335 N N . THR C 1 169 ? 16.91200 23.11500 52.19800 1.000 28.49168 408 THR C N 1
ATOM 4336 C CA . THR C 1 169 ? 15.63400 22.75900 52.81400 1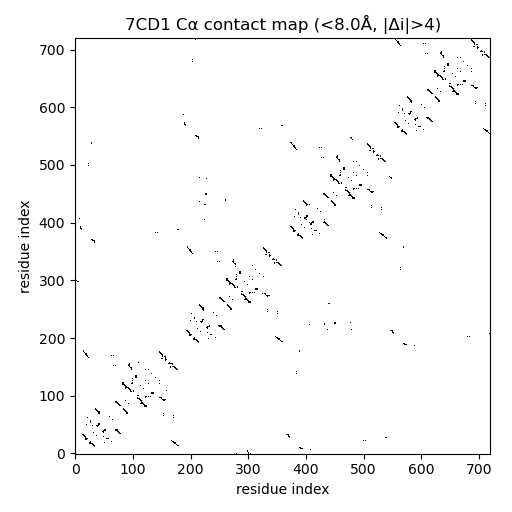.000 33.13917 408 THR C CA 1
ATOM 4337 C C . THR C 1 169 ? 15.36000 21.26500 52.69200 1.000 38.73312 408 THR C C 1
ATOM 4338 O O . THR C 1 169 ? 14.91300 20.62100 53.65000 1.000 35.44750 408 THR C O 1
ATOM 4342 N N . ARG C 1 170 ? 15.60400 20.70200 51.51100 1.000 30.29880 409 ARG C N 1
ATOM 4343 C CA . ARG C 1 170 ? 15.31000 19.30300 51.23200 1.000 29.14696 409 ARG C CA 1
ATOM 4344 C C . ARG C 1 170 ? 16.49200 18.44600 51.65700 1.000 29.93984 409 ARG C C 1
ATOM 4345 O O . ARG C 1 170 ? 17.60800 18.62700 51.15700 1.000 27.15671 409 ARG C O 1
ATOM 4353 N N . GLN C 1 171 ? 16.24900 17.50800 52.56800 1.000 22.45354 410 GLN C N 1
ATOM 4354 C CA . GLN C 1 171 ? 17.33300 16.65300 53.02100 1.000 28.02534 410 GLN C CA 1
ATOM 4355 C C . GLN C 1 171 ? 17.65600 15.56000 52.00800 1.000 20.63824 410 GLN C C 1
ATOM 4356 O O . GLN C 1 171 ? 18.81400 15.13400 51.90700 1.000 25.78605 410 GLN C O 1
ATOM 4362 N N . PHE C 1 172 ? 16.66600 15.10300 51.24900 1.000 24.67071 411 PHE C N 1
ATOM 4363 C CA . PHE C 1 172 ? 16.84000 13.96300 50.35700 1.000 21.47356 411 PHE C CA 1
ATOM 4364 C C . PHE C 1 172 ? 16.52700 14.35700 48.92100 1.000 19.94543 411 PHE C C 1
ATOM 4365 O O . PHE C 1 172 ? 15.66000 15.19700 48.66400 1.000 20.48975 411 PHE C O 1
ATOM 4373 N N . ILE C 1 173 ? 17.22200 13.70800 47.98100 1.000 20.71125 412 ILE C N 1
ATOM 4374 C CA . ILE C 1 173 ? 17.03200 14.03000 46.57200 1.000 18.57752 412 ILE C CA 1
ATOM 4375 C C . ILE C 1 173 ? 15.60000 13.74600 46.12000 1.000 20.88568 412 ILE C C 1
ATOM 4376 O O . ILE C 1 173 ? 15.07300 14.43900 45.24300 1.000 19.12747 412 ILE C O 1
ATOM 4381 N N . SER C 1 174 ? 14.93200 12.75100 46.71800 1.000 18.86533 413 SER C N 1
ATOM 4382 C CA . SER C 1 174 ? 13.57800 12.41900 46.28100 1.000 21.88845 413 SER C CA 1
ATOM 4383 C C . SER C 1 174 ? 12.55200 13.47300 46.67300 1.000 22.57438 413 SER C C 1
ATOM 4384 O O . SER C 1 174 ? 11.37200 13.32400 46.33400 1.000 22.09407 413 SER C O 1
ATOM 4387 N N . SER C 1 175 ? 12.96000 14.53300 47.36600 1.000 22.14711 414 SER C N 1
ATOM 4388 C CA . SER C 1 175 ? 12.10100 15.69000 47.54800 1.000 21.18774 414 SER C CA 1
ATOM 4389 C C . SER C 1 175 ? 12.30800 16.75400 46.47500 1.000 25.84975 414 SER C C 1
ATOM 4390 O O . SER C 1 175 ? 11.57400 17.74600 46.45900 1.000 22.53639 414 SER C O 1
ATOM 4393 N N . CYS C 1 176 ? 13.28000 16.57700 45.58300 1.000 22.23820 415 CYS C N 1
ATOM 4394 C CA . CYS C 1 176 ? 13.50500 17.61100 44.57500 1.000 18.94419 415 CYS C CA 1
ATOM 4395 C C . CYS C 1 176 ? 12.47600 17.51000 43.44700 1.000 21.46155 415 CYS C C 1
ATOM 4396 O O . CYS C 1 176 ? 12.07700 16.41000 43.05900 1.000 20.06803 415 CYS C O 1
ATOM 4399 N N . PRO C 1 177 ? 12.06700 18.64800 42.88800 1.000 17.26932 416 PRO C N 1
ATOM 4400 C CA . PRO C 1 177 ? 11.01700 18.64400 41.85400 1.000 16.54567 416 PRO C CA 1
ATOM 4401 C C . PRO C 1 177 ? 11.38400 17.89800 40.58100 1.000 18.56701 416 PRO C C 1
ATOM 4402 O O . PRO C 1 177 ? 10.52900 17.20600 40.02300 1.000 18.62368 416 PRO C O 1
ATOM 4406 N N . CYS C 1 178 ? 12.61300 18.05400 40.08000 1.000 17.93417 417 CYS C N 1
ATOM 4407 C CA . CYS C 1 178 ? 13.03500 17.46500 38.80400 1.000 16.84020 417 CYS C CA 1
ATOM 4408 C C . CYS C 1 178 ? 14.48200 17.03500 38.93600 1.000 18.83528 417 CYS C C 1
ATOM 4409 O O . CYS C 1 178 ? 15.35900 17.88600 39.10500 1.000 16.44111 417 CYS C O 1
ATOM 4412 N N . TRP C 1 179 ? 14.75800 15.73600 38.83400 1.000 13.62307 418 TRP C N 1
ATOM 4413 C CA . TRP C 1 179 ? 16.13300 15.30100 39.00000 1.000 13.84787 418 TRP C CA 1
ATOM 4414 C C . TRP C 1 179 ? 16.38300 14.05700 38.14900 1.000 14.07051 418 TRP C C 1
ATOM 4415 O O . TRP C 1 179 ? 15.46100 13.47200 37.57300 1.000 16.76338 418 TRP C O 1
ATOM 4426 N N . LEU C 1 180 ? 17.66000 13.68300 38.06300 1.000 13.68936 419 LEU C N 1
ATOM 4427 C CA . LEU C 1 180 ? 18.13600 12.60400 37.20300 1.000 10.26158 419 LEU C CA 1
ATOM 4428 C C . LEU C 1 180 ? 18.97200 11.62800 38.00300 1.000 12.19503 419 LEU C C 1
ATOM 4429 O O . LEU C 1 180 ? 19.77700 12.02300 38.84600 1.000 14.53400 419 LEU C O 1
ATOM 4434 N N . GLU C 1 181 ? 18.82100 10.35100 37.68000 1.000 14.45932 420 GLU C N 1
ATOM 4435 C CA . GLU C 1 181 ? 19.71300 9.28900 38.11200 1.000 15.80820 420 GLU C CA 1
ATOM 4436 C C . GLU C 1 181 ? 20.53300 8.87200 36.89800 1.000 19.14418 420 GLU C C 1
ATOM 4437 O O . GLU C 1 181 ? 19.96200 8.48000 35.87900 1.000 17.57528 420 GLU C O 1
ATOM 4443 N N . VAL C 1 182 ? 21.86000 8.97900 36.97600 1.000 12.06494 421 VAL C N 1
ATOM 4444 C CA . VAL C 1 182 ? 22.72200 8.55300 35.87200 1.000 11.88221 421 VAL C CA 1
ATOM 4445 C C . VAL C 1 182 ? 23.57700 7.38100 36.34200 1.000 16.12033 421 VAL C C 1
ATOM 4446 O O . VAL C 1 182 ? 24.39200 7.52100 37.26200 1.000 14.72831 421 VAL C O 1
ATOM 4450 N N . ILE C 1 183 ? 23.39300 6.23200 35.70300 1.000 15.00003 42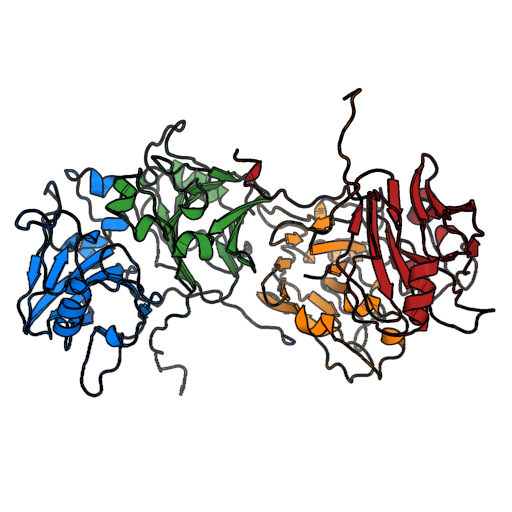2 ILE C N 1
ATOM 4451 C CA . ILE C 1 183 ? 24.08500 4.99700 36.05300 1.000 16.47141 422 ILE C CA 1
ATOM 4452 C C . ILE C 1 183 ? 25.18000 4.77200 35.02200 1.000 13.61711 422 ILE C C 1
ATOM 4453 O O . ILE C 1 183 ? 24.88300 4.59600 33.83800 1.000 16.12800 422 ILE C O 1
ATOM 4458 N N . PHE C 1 184 ? 26.44400 4.77000 35.45400 1.000 12.14821 423 PHE C N 1
ATOM 4459 C CA . PHE C 1 184 ? 27.55700 4.65500 34.52000 1.000 14.74591 423 PHE C CA 1
ATOM 4460 C C . PHE C 1 184 ? 28.03600 3.22200 34.38300 1.000 17.50357 423 PHE C C 1
ATOM 4461 O O . PHE C 1 184 ? 28.18500 2.50800 35.37500 1.000 14.45311 423 PHE C O 1
ATOM 4469 N N . ASN C 1 185 ? 28.28800 2.82800 33.14000 1.000 14.79739 424 ASN C N 1
ATOM 4470 C CA . ASN C 1 185 ? 28.99600 1.59800 32.83800 1.000 17.53181 424 ASN C CA 1
ATOM 4471 C C . ASN C 1 185 ? 30.45300 1.72500 33.27700 1.000 23.16123 424 ASN C C 1
ATOM 4472 O O . ASN C 1 185 ? 30.98000 2.82000 33.49500 1.000 22.36764 424 ASN C O 1
ATOM 4477 N N A SER C 1 186 ? 31.09200 0.57200 33.43300 0.580 24.23578 425 SER C N 1
ATOM 4478 N N B SER C 1 186 ? 31.11300 0.57600 33.40500 0.420 24.26094 425 SER C N 1
ATOM 4479 C CA A SER C 1 186 ? 32.47900 0.52400 33.87000 0.580 29.57375 425 SER C CA 1
ATOM 4480 C CA B SER C 1 186 ? 32.49100 0.57500 33.88400 0.420 29.55814 425 SER C CA 1
ATOM 4481 C C A SER C 1 186 ? 33.40900 0.89500 32.72900 0.580 33.34271 425 SER C C 1
ATOM 4482 C C B SER C 1 186 ? 33.47400 0.82900 32.75000 0.420 33.42242 425 SER C C 1
ATOM 4483 O O A SER C 1 186 ? 34.33400 1.69600 32.90100 0.580 44.01727 425 SER C O 1
ATOM 4484 O O B SER C 1 186 ? 34.50100 1.48600 32.95300 0.420 43.17964 425 SER C O 1
ATOM 4489 N N . ARG C 1 187 ? 33.18700 0.29600 31.56700 1.000 48.28848 426 ARG C N 1
ATOM 4490 C CA . ARG C 1 187 ? 33.87600 0.67300 30.33600 1.000 55.76839 426 ARG C CA 1
ATOM 4491 C C . ARG C 1 187 ? 35.40100 0.66200 30.34100 1.000 54.68996 426 ARG C C 1
ATOM 4492 O O . ARG C 1 187 ? 36.01400 1.71100 30.55600 1.000 62.15763 426 ARG C O 1
ATOM 4501 N N . SER D 1 8 ? 37.15800 25.21000 47.14100 1.000 78.66564 247 SER D N 1
ATOM 4502 C CA . SER D 1 8 ? 36.57800 23.88000 47.34400 1.000 79.79569 247 SER D CA 1
ATOM 4503 C C . SER D 1 8 ? 35.71900 23.45900 46.16500 1.000 74.55799 247 SER D C 1
ATOM 4504 O O . SER D 1 8 ? 36.01500 22.46700 45.50500 1.000 73.05274 247 SER D O 1
ATOM 4507 N N . ASP D 1 9 ? 34.64100 24.20400 45.89600 1.000 73.98639 248 ASP D N 1
ATOM 4508 C CA . ASP D 1 9 ? 33.81900 23.81100 44.75900 1.000 67.57951 248 ASP D CA 1
ATOM 4509 C C . ASP D 1 9 ? 34.23700 24.55400 43.49300 1.000 62.41726 248 ASP D C 1
ATOM 4510 O O . ASP D 1 9 ? 34.29800 23.95200 42.41400 1.000 58.59055 248 ASP D O 1
ATOM 4515 N N . SER D 1 10 ? 34.58900 25.83700 43.61200 1.000 58.48369 249 SER D N 1
ATOM 4516 C CA . SER D 1 10 ? 35.16200 26.54000 42.46900 1.000 58.65025 249 SER D CA 1
ATOM 4517 C C . SER D 1 10 ? 36.42100 25.84600 41.94500 1.000 56.49439 249 SER D C 1
ATOM 4518 O O . SER D 1 10 ? 36.70800 25.94000 40.74700 1.000 52.77228 249 SER D O 1
ATOM 4521 N N . GLN D 1 11 ? 37.18600 25.14700 42.80300 1.000 55.24490 250 GLN D N 1
ATOM 4522 C CA . GLN D 1 11 ? 38.30200 24.34600 42.28800 1.000 50.22577 250 GLN D CA 1
ATOM 4523 C C . GLN D 1 11 ? 37.83200 23.18100 41.42700 1.000 47.59106 250 GLN D C 1
ATOM 4524 O O . GLN D 1 11 ? 38.57800 22.71100 40.56500 1.000 38.16815 250 GLN D O 1
ATOM 4530 N N . LEU D 1 12 ? 36.63000 22.67600 41.66300 1.000 39.75697 251 LEU D N 1
ATOM 4531 C CA . LEU D 1 12 ? 36.14000 21.55200 40.87700 1.000 35.74533 251 LEU D CA 1
ATOM 4532 C C . LEU D 1 12 ? 35.54700 21.99600 39.55100 1.000 26.52550 251 LEU D C 1
ATOM 4533 O O . LEU D 1 12 ? 35.50900 21.20200 38.60300 1.000 28.03234 251 LEU D O 1
ATOM 4538 N N . LEU D 1 13 ? 35.09100 23.24100 39.46700 1.000 20.88973 252 LEU D N 1
ATOM 4539 C CA . LEU D 1 13 ? 34.31800 23.68200 38.32000 1.000 19.82899 252 LEU D CA 1
ATOM 4540 C C . LEU D 1 13 ? 35.22900 24.12700 37.19200 1.000 21.40610 252 LEU D C 1
ATOM 4541 O O . LEU D 1 13 ? 36.29600 24.70600 37.41900 1.000 22.45714 252 LEU D O 1
ATOM 4546 N N . LEU D 1 14 ? 34.79500 23.85300 35.97700 1.000 17.26920 253 LEU D N 1
ATOM 4547 C CA . LEU D 1 14 ? 35.42000 24.38500 34.77600 1.000 20.50046 253 LEU D CA 1
ATOM 4548 C C . LEU D 1 14 ? 34.62700 25.61200 34.36400 1.000 20.51960 253 LEU D C 1
ATOM 4549 O O . LEU D 1 14 ? 33.41500 25.51700 34.12600 1.000 16.21013 253 LEU D O 1
ATOM 4554 N N . GLU D 1 15 ? 35.30500 26.75800 34.30500 1.000 19.60511 254 GLU D N 1
ATOM 4555 C CA . GLU D 1 15 ? 34.67700 28.00600 33.93400 1.000 20.55019 254 GLU D CA 1
ATOM 4556 C C . GLU D 1 15 ? 34.25200 27.96400 32.47300 1.000 14.75309 254 GLU D C 1
ATOM 4557 O O . GLU D 1 15 ? 34.82900 27.22600 31.68100 1.000 18.23324 254 GLU D O 1
ATOM 4563 N N . PRO D 1 16 ? 33.28100 28.78700 32.08500 1.000 17.32583 255 PRO D N 1
ATOM 4564 C CA . PRO D 1 16 ? 32.99700 28.97800 30.65700 1.000 16.52943 255 PRO D CA 1
ATOM 4565 C C . PRO D 1 16 ? 34.16800 29.66900 29.96100 1.000 18.47594 255 PRO D C 1
ATOM 4566 O O . PRO D 1 16 ? 35.11800 30.14500 30.59200 1.000 15.19920 255 PRO D O 1
ATOM 4570 N N . GLY D 1 17 ? 34.09300 29.70200 28.63300 1.000 18.31583 256 GLY D N 1
ATOM 4571 C CA . GLY D 1 17 ? 35.06000 30.42400 27.83500 1.000 17.80479 256 GLY D CA 1
ATOM 4572 C C . GLY D 1 17 ? 34.87300 31.93300 27.97500 1.000 18.63518 256 GLY D C 1
ATOM 4573 O O . GLY D 1 17 ? 34.03200 32.43100 28.72600 1.000 14.39061 256 GLY D O 1
ATOM 4574 N N . ASP D 1 18 ? 35.66800 32.67900 27.21600 1.000 17.06043 257 ASP D N 1
ATOM 4575 C CA . ASP D 1 18 ? 35.61500 34.12400 27.35100 1.000 17.44484 257 ASP D CA 1
ATOM 4576 C C . ASP D 1 18 ? 36.05500 34.80300 26.06000 1.000 18.33467 257 ASP D C 1
ATOM 4577 O O . ASP D 1 18 ? 36.55200 34.17600 25.12200 1.000 15.00170 257 ASP D O 1
ATOM 4582 N N . ARG D 1 19 ? 35.85600 36.11800 26.04000 1.000 14.24232 258 ARG D N 1
ATOM 4583 C CA . ARG D 1 19 ? 36.23900 36.98500 24.93500 1.000 15.34156 258 ARG D CA 1
ATOM 4584 C C . ARG D 1 19 ? 37.43800 37.84800 25.27700 1.000 17.94507 258 ARG D C 1
ATOM 4585 O O . ARG D 1 19 ? 37.75200 38.79100 24.53000 1.000 18.52612 258 ARG D O 1
ATOM 4593 N N . SER D 1 20 ? 38.11600 37.56100 26.38200 1.000 15.43742 259 SER D N 1
ATOM 4594 C CA . SER D 1 20 ? 39.09000 38.50300 26.92000 1.000 19.62174 259 SER D CA 1
ATOM 4595 C C . SER D 1 20 ? 40.54000 38.10600 26.65000 1.000 22.05795 259 SER D C 1
ATOM 4596 O O . SER D 1 20 ? 41.45600 38.80600 27.09200 1.000 19.65046 259 SER D O 1
ATOM 4599 N N . HIS D 1 21 ? 40.78800 37.01000 25.94800 1.000 12.69968 260 HIS D N 1
ATOM 4600 C CA . HIS D 1 21 ? 42.15400 36.72100 25.51900 1.000 13.11015 260 HIS D CA 1
ATOM 4601 C C . HIS D 1 21 ? 42.45100 37.56100 24.28500 1.000 18.56582 260 HIS D C 1
ATOM 4602 O O . HIS D 1 21 ? 41.70100 37.51100 23.30300 1.000 16.48053 260 HIS D O 1
ATOM 4609 N N . TRP D 1 22 ? 43.51000 38.37600 24.33900 1.000 15.73388 261 TRP D N 1
ATOM 4610 C CA . TRP D 1 22 ? 43.66000 39.38300 23.29100 1.000 18.56278 261 TRP D CA 1
ATOM 4611 C C . TRP D 1 22 ? 44.42300 38.87100 22.07500 1.000 15.42413 261 TRP D C 1
ATOM 4612 O O . TRP D 1 22 ? 44.38900 39.52800 21.02400 1.000 13.62966 261 TRP D O 1
ATOM 4623 N N . CYS D 1 23 ? 45.09600 37.72600 22.17500 1.000 14.82425 262 CYS D N 1
ATOM 4624 C CA . CYS D 1 23 ? 45.63300 37.08700 20.98200 1.000 14.32400 262 CYS D CA 1
ATOM 4625 C C . CYS D 1 23 ? 45.83800 35.60200 21.24400 1.000 15.65544 262 CYS D C 1
ATOM 4626 O O . CYS D 1 23 ? 45.77600 35.11900 22.38200 1.000 14.96196 262 CYS D O 1
ATOM 4629 N N . VAL D 1 24 ? 46.04300 34.88000 20.14800 1.000 12.24120 263 VAL D N 1
ATOM 4630 C CA . VAL D 1 24 ? 46.22600 33.43500 20.14900 1.000 12.18234 263 VAL D CA 1
ATOM 4631 C C . VAL D 1 24 ? 47.42700 33.13900 19.26600 1.000 12.83656 263 VAL D C 1
ATOM 4632 O O . VAL D 1 24 ? 47.50300 33.63300 18.13300 1.000 15.39728 263 VAL D O 1
ATOM 4636 N N . VAL D 1 25 ? 48.35400 32.34000 19.77500 1.000 10.73116 264 VAL D N 1
ATOM 4637 C CA . VAL D 1 25 ? 49.64500 32.12200 19.12700 1.000 10.51034 264 VAL D CA 1
ATOM 4638 C C . VAL D 1 25 ? 49.77300 30.66000 18.73100 1.000 13.13135 264 VAL D C 1
ATOM 4639 O O . VAL D 1 25 ? 49.56100 29.76700 19.55800 1.000 14.57394 264 VAL D O 1
ATOM 4643 N N . ALA D 1 26 ? 50.13900 30.42200 17.47100 1.000 11.71033 265 ALA D N 1
ATOM 4644 C CA . ALA D 1 26 ? 50.45200 29.09100 16.97100 1.000 12.89825 265 ALA D CA 1
ATOM 4645 C C . ALA D 1 26 ? 51.90900 29.05500 16.53000 1.000 13.72212 265 ALA D C 1
ATOM 4646 O O . ALA D 1 26 ? 52.37100 29.97000 15.84000 1.000 16.04397 265 ALA D O 1
ATOM 4648 N N . TYR D 1 27 ? 52.62600 28.00700 16.92000 1.000 13.60360 266 TYR D N 1
ATOM 4649 C CA . TYR D 1 27 ? 54.01700 27.82600 16.52100 1.000 16.46072 266 TYR D CA 1
ATOM 4650 C C . TYR D 1 27 ? 54.09000 26.76800 15.42400 1.000 17.37225 266 TYR D C 1
ATOM 4651 O O . TYR D 1 27 ? 53.44100 25.72000 15.51800 1.000 15.56213 266 TYR D O 1
ATOM 4660 N N . TRP D 1 28 ? 54.87200 27.05900 14.38500 1.000 13.01659 267 TRP D N 1
ATOM 4661 C CA . TRP D 1 28 ? 55.00100 26.21000 13.21000 1.000 15.19294 267 TRP D CA 1
ATOM 4662 C C . TRP D 1 28 ? 56.46500 25.93100 12.90700 1.000 19.55691 267 TRP D C 1
ATOM 4663 O O . TRP D 1 28 ? 57.32800 26.79900 13.08000 1.000 17.66985 267 TRP D O 1
ATOM 4674 N N . GLU D 1 29 ? 56.72200 24.73600 12.37700 1.000 20.22573 268 GLU D N 1
ATOM 4675 C CA . GLU D 1 29 ? 58.02100 24.39300 11.80700 1.000 25.28672 268 GLU D CA 1
ATOM 4676 C C . GLU D 1 29 ? 57.77100 23.89500 10.39200 1.000 21.72171 268 GLU D C 1
ATOM 4677 O O . GLU D 1 29 ? 57.19600 22.82000 10.20200 1.000 18.22099 268 GLU D O 1
ATOM 4683 N N . GLU D 1 30 ? 58.12900 24.71900 9.41100 1.000 20.39257 269 GLU D N 1
ATOM 4684 C CA . GLU D 1 30 ? 57.77100 24.47200 8.02000 1.000 20.84402 269 GLU D CA 1
ATOM 4685 C C . GLU D 1 30 ? 56.25200 24.29300 7.89000 1.000 23.82425 269 GLU D C 1
ATOM 4686 O O . GLU D 1 30 ? 55.51500 25.24000 8.17800 1.000 21.24238 269 GLU D O 1
ATOM 4692 N N . LYS D 1 31 ? 55.75400 23.12300 7.47300 1.000 19.78495 270 LYS D N 1
ATOM 4693 C CA . LYS D 1 31 ? 54.31500 22.95800 7.26100 1.000 22.27441 270 LYS D CA 1
ATOM 4694 C C . LYS D 1 31 ? 53.61300 22.27400 8.42500 1.000 22.77142 270 LYS D C 1
ATOM 4695 O O . LYS D 1 31 ? 52.44300 21.88800 8.29000 1.000 24.14872 270 LYS D O 1
ATOM 4701 N N . THR D 1 32 ? 54.28700 22.11200 9.55700 1.000 18.38341 271 THR D N 1
ATOM 4702 C CA . THR D 1 32 ? 53.79000 21.33100 10.68100 1.000 21.29183 271 THR D CA 1
ATOM 4703 C C . THR D 1 32 ? 53.51200 22.25800 11.85700 1.000 21.21061 271 THR D C 1
ATOM 4704 O O . THR D 1 32 ? 54.41000 22.98500 12.29700 1.000 18.47027 271 THR D O 1
ATOM 4708 N N . ARG D 1 33 ? 52.28500 22.22900 12.37200 1.000 18.09409 272 ARG D N 1
ATOM 4709 C CA . ARG D 1 33 ? 51.98400 23.01700 13.56200 1.000 22.68847 272 ARG D CA 1
ATOM 4710 C C . ARG D 1 33 ? 52.47700 22.22400 14.76500 1.000 22.89664 272 ARG D C 1
ATOM 4711 O O . ARG D 1 33 ? 52.27700 21.01300 14.83700 1.000 24.16284 272 ARG D O 1
ATOM 4719 N N . VAL D 1 34 ? 53.18600 22.88400 15.67200 1.000 14.73664 273 VAL D N 1
ATOM 4720 C CA . VAL D 1 34 ? 53.88300 22.21000 16.75500 1.000 14.57564 273 VAL D CA 1
ATOM 4721 C C . VAL D 1 34 ? 53.25500 22.64200 18.06900 1.000 19.92876 273 VAL D C 1
ATOM 4722 O O . VAL D 1 34 ? 53.32500 23.82100 18.43600 1.000 22.01309 273 VAL D O 1
ATOM 4726 N N . GLY D 1 35 ? 52.65800 21.69100 18.77600 1.000 23.54189 274 GLY D N 1
ATOM 4727 C CA . GLY D 1 35 ? 52.13900 21.96000 20.10100 1.000 33.68932 274 GLY D CA 1
ATOM 4728 C C . GLY D 1 35 ? 50.77400 22.62900 20.08100 1.000 22.73139 274 GLY D C 1
ATOM 4729 O O . GLY D 1 35 ? 50.17400 22.89500 19.03900 1.000 23.34047 274 GLY D O 1
ATOM 4730 N N . ARG D 1 36 ? 50.27900 22.90000 21.28100 1.000 17.04261 275 ARG D N 1
ATOM 4731 C CA . ARG D 1 36 ? 48.97500 23.51800 21.43100 1.000 19.20939 275 ARG D CA 1
ATOM 4732 C C . ARG D 1 36 ? 49.07000 25.00500 21.13200 1.000 18.06693 275 ARG D C 1
ATOM 4733 O O . ARG D 1 36 ? 50.13800 25.61000 21.22900 1.000 17.02647 275 ARG D O 1
ATOM 4741 N N . LEU D 1 37 ? 47.93300 25.58500 20.74800 1.000 12.82478 276 LEU D N 1
ATOM 4742 C CA . LEU D 1 37 ? 47.81700 27.04100 20.69100 1.000 17.72589 276 LEU D CA 1
ATOM 4743 C C . LEU D 1 37 ? 48.00500 27.63700 22.07800 1.000 18.31724 276 LEU D C 1
ATOM 4744 O O . LEU D 1 37 ? 47.62600 27.03500 23.09000 1.000 18.14832 276 LEU D O 1
ATOM 4749 N N . TYR D 1 38 ? 48.56000 28.85200 22.11800 1.000 13.14536 277 TYR D N 1
ATOM 4750 C CA . TYR D 1 38 ? 48.76900 29.58900 23.36400 1.000 15.91811 277 TYR D CA 1
ATOM 4751 C C . TYR D 1 38 ? 47.83900 30.80100 23.35200 1.000 14.57769 277 TYR D C 1
ATOM 4752 O O . TYR D 1 38 ? 47.99200 31.70000 22.51700 1.000 13.55212 277 TYR D O 1
ATOM 4761 N N . CYS D 1 39 ? 46.85600 30.81700 24.25200 1.000 13.69084 278 CYS D N 1
ATOM 4762 C CA . CYS D 1 39 ? 45.87900 31.90100 24.31500 1.000 15.06129 278 CYS D CA 1
ATOM 4763 C C . CYS D 1 39 ? 46.30600 32.88600 25.40000 1.000 11.81117 278 CYS D C 1
ATOM 4764 O O . CYS D 1 39 ? 46.43800 32.50600 26.57100 1.000 13.41348 278 CYS D O 1
ATOM 4767 N N . VAL D 1 40 ? 46.48100 34.14900 25.03300 1.000 12.81593 279 VAL D N 1
ATOM 4768 C CA . VAL D 1 40 ? 47.19000 35.10400 25.89400 1.000 14.10673 279 VAL D CA 1
ATOM 4769 C C . VAL D 1 40 ? 46.18300 35.99000 26.60800 1.000 12.45880 279 VAL D C 1
ATOM 4770 O O . VAL D 1 40 ? 45.33000 36.59900 25.96300 1.000 12.32056 279 VAL D O 1
ATOM 4774 N N . GLN D 1 41 ? 46.30000 36.08300 27.94000 1.000 13.45864 280 GLN D N 1
ATOM 4775 C CA . GLN D 1 41 ? 45.45700 36.94300 28.77100 1.000 15.79121 280 GLN D CA 1
ATOM 4776 C C . GLN D 1 41 ? 46.18500 38.17100 29.30200 1.000 15.90757 280 GLN D C 1
ATOM 4777 O O . GLN D 1 41 ? 45.67000 39.29400 29.21400 1.000 16.74803 280 GLN D O 1
ATOM 4783 N N . GLU D 1 42 ? 47.36800 37.98300 29.87900 1.000 16.98444 281 GLU D N 1
ATOM 4784 C CA . GLU D 1 42 ? 48.11400 39.10200 30.44900 1.000 17.17667 281 GLU D CA 1
ATOM 4785 C C . GLU D 1 42 ? 48.72600 39.96400 29.34500 1.000 18.14406 281 GLU D C 1
ATOM 4786 O O . GLU D 1 42 ? 48.92000 39.50800 28.21400 1.000 17.80241 281 GLU D O 1
ATOM 4792 N N . PRO D 1 43 ? 49.05300 41.22300 29.65000 1.000 16.99625 282 PRO D N 1
ATOM 4793 C CA . PRO D 1 43 ? 49.39400 42.16500 28.58000 1.000 19.33095 282 PRO D CA 1
ATOM 4794 C C . PRO D 1 43 ? 50.73700 41.92400 27.91600 1.000 16.55967 282 PRO D C 1
ATOM 4795 O O . PRO D 1 43 ? 51.08500 42.68800 27.01600 1.000 20.71019 282 PRO D O 1
ATOM 4799 N N . SER D 1 44 ? 51.50700 40.91600 28.31600 1.000 16.78038 283 SER D N 1
ATOM 4800 C CA . SER D 1 44 ? 52.83300 40.72300 27.75500 1.000 17.42145 283 SER D CA 1
ATOM 4801 C C . SER D 1 44 ? 53.13400 39.23400 27.65600 1.000 17.34530 283 SER D C 1
ATOM 4802 O O . SER D 1 44 ? 52.76400 38.46500 28.54900 1.000 20.38673 283 SER D O 1
ATOM 4805 N N . LEU D 1 45 ? 53.81600 38.82700 26.58100 1.000 17.12613 284 LEU D N 1
ATOM 4806 C CA . LEU D 1 45 ? 54.17900 37.41900 26.40000 1.000 16.03493 284 LEU D CA 1
ATOM 4807 C C . LEU D 1 45 ? 55.58500 37.30800 25.83700 1.000 14.21852 284 LEU D C 1
ATOM 4808 O O . LEU D 1 45 ? 55.83400 37.78900 24.72900 1.000 13.95600 284 LEU D O 1
ATOM 4813 N N . ASP D 1 46 ? 56.47300 36.61100 26.55500 1.000 14.41676 285 ASP D N 1
ATOM 4814 C CA . ASP D 1 46 ? 57.76400 36.21200 26.00600 1.000 14.40253 285 ASP D CA 1
ATOM 4815 C C . ASP D 1 46 ? 57.60400 34.91000 25.23400 1.000 15.68840 285 ASP D C 1
ATOM 4816 O O . ASP D 1 46 ? 57.00900 33.95600 25.74000 1.000 16.32545 285 ASP D O 1
ATOM 4821 N N . ILE D 1 47 ? 58.17400 34.85700 24.03500 1.000 13.09695 286 ILE D N 1
ATOM 4822 C CA . ILE D 1 47 ? 58.16900 33.66000 23.19400 1.000 13.96755 286 ILE D CA 1
ATOM 4823 C C . ILE D 1 47 ? 59.61800 33.30600 22.90900 1.000 16.33611 286 ILE D C 1
ATOM 4824 O O . ILE D 1 47 ? 60.32500 34.07300 22.24900 1.000 18.73719 286 ILE D O 1
ATOM 4829 N N . PHE D 1 48 ? 60.05400 32.14000 23.37100 1.000 17.42426 287 PHE D N 1
ATOM 4830 C CA . PHE D 1 48 ? 61.48300 31.87700 23.41400 1.000 21.76227 287 PHE D CA 1
ATOM 4831 C C . PHE D 1 48 ? 61.75200 30.39600 23.21100 1.000 23.89793 287 PHE D C 1
ATOM 4832 O O . PHE D 1 48 ? 60.86000 29.54800 23.34100 1.000 20.21574 287 PHE D O 1
ATOM 4840 N N . TYR D 1 49 ? 63.00800 30.09500 22.90600 1.000 24.50402 288 TYR D N 1
ATOM 4841 C CA . TYR D 1 49 ? 63.46200 28.71200 22.82500 1.000 30.11142 288 TYR D CA 1
ATOM 4842 C C . TYR D 1 49 ? 64.26400 28.32100 24.05700 1.000 25.79105 288 TYR D C 1
ATOM 4843 O O . TYR D 1 49 ? 63.94800 27.33100 24.72200 1.000 32.17742 288 TYR D O 1
ATOM 4852 N N . ASP D 1 50 ? 65.28300 29.11000 24.38800 1.000 34.67203 289 ASP D N 1
ATOM 4853 C CA . ASP D 1 50 ? 66.18900 28.82400 25.49700 1.000 38.01675 289 ASP D CA 1
ATOM 4854 C C . ASP D 1 50 ? 66.33400 30.11300 26.29600 1.000 43.42686 289 ASP D C 1
ATOM 4855 O O . ASP D 1 50 ? 67.08000 31.01600 25.90900 1.000 41.34880 289 ASP D O 1
ATOM 4860 N N . LEU D 1 51 ? 65.61300 30.19400 27.39800 1.000 36.28138 290 LEU D N 1
ATOM 4861 C CA . LEU D 1 51 ? 65.60700 31.38900 28.24100 1.000 41.26188 290 LEU D CA 1
ATOM 4862 C C . LEU D 1 51 ? 65.46100 30.88200 29.66200 1.000 39.16018 290 LEU D C 1
ATOM 4863 O O . LEU D 1 51 ? 64.35200 30.53400 30.09000 1.000 38.29136 290 LEU D O 1
ATOM 4868 N N . PRO D 1 52 ? 66.56400 30.77300 30.40600 1.000 37.05668 291 PRO D N 1
ATOM 4869 C CA . PRO D 1 52 ? 66.48900 30.17300 31.74400 1.000 35.57242 291 PRO D CA 1
ATOM 4870 C C . PRO D 1 52 ? 65.48200 30.90800 32.61000 1.000 35.14070 291 PRO D C 1
ATOM 4871 O O . PRO D 1 52 ? 65.32700 32.13000 32.51500 1.000 32.51367 291 PRO D O 1
ATOM 4875 N N . GLN D 1 53 ? 64.78500 30.14200 33.44900 1.000 24.36881 292 GLN D N 1
ATOM 4876 C CA . GLN D 1 53 ? 63.69200 30.67500 34.25800 1.000 33.07622 292 GLN D CA 1
ATOM 4877 C C . GLN D 1 53 ? 62.70900 31.43300 33.37400 1.000 35.15672 292 GLN D C 1
ATOM 4878 O O . GLN D 1 53 ? 62.16700 32.47300 33.75100 1.000 34.29477 292 GLN D O 1
ATOM 4884 N N . GLY D 1 54 ? 62.49500 30.90500 32.17200 1.000 34.61161 293 GLY D N 1
ATOM 4885 C CA . GLY D 1 54 ? 61.57600 31.53600 31.24700 1.000 39.49871 293 GLY D CA 1
ATOM 4886 C C . GLY D 1 54 ? 60.13600 31.35300 31.69000 1.000 31.00613 293 GLY D C 1
ATOM 4887 O O . GLY D 1 54 ? 59.72800 30.28100 32.13900 1.000 35.71546 293 GLY D O 1
ATOM 4888 N N . ASN D 1 55 ? 59.36800 32.42500 31.56200 1.000 33.41684 294 ASN D N 1
ATOM 4889 C CA . ASN D 1 55 ? 57.94900 32.45700 31.89400 1.000 33.39373 294 ASN D CA 1
ATOM 4890 C C . ASN D 1 55 ? 57.22500 32.98400 30.66000 1.000 27.30387 294 ASN D C 1
ATOM 4891 O O . ASN D 1 55 ? 57.37200 34.15500 30.30300 1.000 28.76603 294 ASN D O 1
ATOM 4896 N N . GLY D 1 56 ? 56.48300 32.13000 29.98700 1.000 25.46747 295 GLY D N 1
ATOM 4897 C CA . GLY D 1 56 ? 55.83400 32.52900 28.74700 1.000 22.53410 295 GLY D CA 1
ATOM 4898 C C . GLY D 1 56 ? 55.57500 31.30800 27.87500 1.000 24.98159 295 GLY D C 1
ATOM 4899 O O . GLY D 1 56 ? 55.23000 30.23900 28.38700 1.000 22.38824 295 GLY D O 1
ATOM 4900 N N . PHE D 1 57 ? 55.76000 31.48700 26.56800 1.000 18.34185 296 PHE D N 1
ATOM 4901 C CA . PHE D 1 57 ? 55.52400 30.44100 25.56500 1.000 18.73144 296 PHE D CA 1
ATOM 4902 C C . PHE D 1 57 ? 56.88500 29.87500 25.18400 1.000 22.27758 296 PHE D C 1
ATOM 4903 O O . PHE D 1 57 ? 57.61300 30.47100 24.38800 1.000 18.68744 296 PHE D O 1
ATOM 4911 N N . CYS D 1 58 ? 57.24600 28.73300 25.76600 1.000 20.70484 297 CYS D N 1
ATOM 4912 C CA . CYS D 1 58 ? 58.51200 28.08000 25.45000 1.000 24.54926 297 CYS D CA 1
ATOM 4913 C C . CYS D 1 58 ? 58.31300 27.18700 24.23100 1.000 32.98778 297 CYS D C 1
ATOM 4914 O O . CYS D 1 58 ? 57.50700 26.24900 24.26600 1.000 28.97705 297 CYS D O 1
ATOM 4917 N N . LEU D 1 59 ? 59.01600 27.50700 23.14200 1.000 27.21165 298 LEU D N 1
ATOM 4918 C CA . LEU D 1 59 ? 59.00600 26.67500 21.94800 1.000 35.78333 298 LEU D CA 1
ATOM 4919 C C . LEU D 1 59 ? 59.99700 25.52200 22.03900 1.000 43.63861 298 LEU D C 1
ATOM 4920 O O . LEU D 1 59 ? 59.95800 24.62500 21.19500 1.000 44.88609 298 LEU D O 1
ATOM 4925 N N . GLY D 1 60 ? 60.88300 25.53300 23.03000 1.000 43.02394 299 GLY D N 1
ATOM 4926 C CA . GLY D 1 60 ? 61.93600 24.54400 23.12700 1.000 43.89442 299 GLY D CA 1
ATOM 4927 C C . GLY D 1 60 ? 61.45200 23.21000 23.64800 1.000 58.13388 299 GLY D C 1
ATOM 4928 O O . GLY D 1 60 ? 61.89200 22.15300 23.18500 1.000 68.15201 299 GLY D O 1
ATOM 4929 N N . GLN D 1 61 ? 60.55400 23.25100 24.63000 1.000 63.42769 300 GLN D N 1
ATOM 4930 C CA . GLN D 1 61 ? 59.91400 22.04800 25.13900 1.000 66.55842 300 GLN D CA 1
ATOM 4931 C C . GLN D 1 61 ? 58.71700 21.63300 24.29900 1.000 67.23983 300 GLN D C 1
ATOM 4932 O O . GLN D 1 61 ? 58.12100 20.58300 24.56800 1.000 68.64366 300 GLN D O 1
ATOM 4938 N N . LEU D 1 62 ? 58.35500 22.43300 23.29800 1.000 57.82580 301 LEU D N 1
ATOM 4939 C CA . LEU D 1 62 ? 57.36500 22.02900 22.30400 1.000 62.14510 301 LEU D CA 1
ATOM 4940 C C . LEU D 1 62 ? 57.98700 20.92600 21.45800 1.000 68.58420 301 LEU D C 1
ATOM 4941 O O . LEU D 1 62 ? 58.83300 21.18100 20.59800 1.000 69.13932 301 LEU D O 1
ATOM 4946 N N . ASN D 1 63 ? 57.58800 19.68500 21.72400 1.000 72.26288 302 ASN D N 1
ATOM 4947 C CA . ASN D 1 63 ? 58.20800 18.53400 21.08400 1.000 81.21268 302 ASN D CA 1
ATOM 4948 C C . ASN D 1 63 ? 57.66700 18.37800 19.66900 1.000 78.80673 302 ASN D C 1
ATOM 4949 O O . ASN D 1 63 ? 56.45300 18.45400 19.44800 1.000 80.21907 302 ASN D O 1
ATOM 4954 N N . SER D 1 64 ? 58.56700 18.16000 18.71100 1.000 75.81951 303 SER D N 1
ATOM 4955 C CA . SER D 1 64 ? 58.26200 18.37500 17.30600 1.000 76.90252 303 SER D CA 1
ATOM 4956 C C . SER D 1 64 ? 58.46500 17.12400 16.46000 1.000 80.29832 303 SER D C 1
ATOM 4957 O O . SER D 1 64 ? 59.33000 16.28400 16.73700 1.000 78.04078 303 SER D O 1
ATOM 4960 N N . ASP D 1 65 ? 57.65100 17.04200 15.40800 1.000 81.07828 304 ASP D N 1
ATOM 4961 C CA . ASP D 1 65 ? 57.71100 16.07000 14.32200 1.000 81.24705 304 ASP D CA 1
ATOM 4962 C C . ASP D 1 65 ? 58.74500 16.46600 13.25300 1.000 78.67469 304 ASP D C 1
ATOM 4963 O O . ASP D 1 65 ? 58.85300 15.80700 12.21300 1.000 79.05469 304 ASP D O 1
ATOM 4968 N N . ASN D 1 66 ? 59.54000 17.50900 13.51600 1.000 82.09325 305 ASN D N 1
ATOM 4969 C CA . ASN D 1 66 ? 60.51500 18.05000 12.56900 1.000 76.62260 305 ASN D CA 1
ATOM 4970 C C . ASN D 1 66 ? 61.92600 17.75400 13.07200 1.000 76.80055 305 ASN D C 1
ATOM 4971 O O . ASN D 1 66 ? 62.38800 18.36400 14.04400 1.000 64.21163 305 ASN D O 1
ATOM 4976 N N . LYS D 1 67 ? 62.61500 16.83000 12.39700 1.000 75.65923 306 LYS D N 1
ATOM 4977 C CA . LYS D 1 67 ? 63.96500 16.42100 12.76400 1.000 67.40571 306 LYS D CA 1
ATOM 4978 C C . LYS D 1 67 ? 65.00800 16.88500 11.75100 1.000 62.27337 306 LYS D C 1
ATOM 4979 O O . LYS D 1 67 ? 66.07000 16.27100 11.62500 1.000 69.23845 306 LYS D O 1
ATOM 4985 N N . SER D 1 68 ? 64.72600 17.96100 11.02200 1.000 60.13575 307 SER D N 1
ATOM 4986 C CA . SER D 1 68 ? 65.67900 18.43500 10.03200 1.000 51.22282 307 SER D CA 1
ATOM 4987 C C . SER D 1 68 ? 66.81400 19.20400 10.70300 1.000 55.98123 307 SER D C 1
ATOM 4988 O O . SER D 1 68 ? 66.68600 19.71000 11.82400 1.000 48.35173 307 SER D O 1
ATOM 4991 N N . GLN D 1 69 ? 67.93800 19.29300 9.98800 1.000 51.01160 308 GLN D N 1
ATOM 4992 C CA . GLN D 1 69 ? 69.10300 20.00100 10.50500 1.000 49.76896 308 GLN D CA 1
ATOM 4993 C C . GLN D 1 69 ? 68.88800 21.50900 10.49200 1.000 47.47736 308 GLN D C 1
ATOM 4994 O O . GLN D 1 69 ? 69.29800 22.20800 11.42700 1.000 44.56833 308 GLN D O 1
ATOM 5000 N N . LEU D 1 70 ? 68.28100 22.03400 9.42500 1.000 39.05562 309 LEU D N 1
ATOM 5001 C CA . LEU D 1 70 ? 68.03800 23.47000 9.35800 1.000 41.21856 309 LEU D CA 1
ATOM 5002 C C . LEU D 1 70 ? 67.15100 23.92600 10.50900 1.000 35.30649 309 LEU D C 1
ATOM 5003 O O . LEU D 1 70 ? 67.40900 24.96600 11.12800 1.000 33.07374 309 LEU D O 1
ATOM 5008 N N . VAL D 1 71 ? 66.11600 23.14600 10.82400 1.000 29.29958 310 VAL D N 1
ATOM 5009 C CA . VAL D 1 71 ? 65.21900 23.51300 11.91300 1.000 30.31489 310 VAL D CA 1
ATOM 5010 C C . VAL D 1 71 ? 65.96700 23.50700 13.23900 1.000 39.85652 310 VAL D C 1
ATOM 5011 O O . VAL D 1 71 ? 65.80400 24.41600 14.06100 1.000 31.65211 310 VAL D O 1
ATOM 5015 N N . GLN D 1 72 ? 66.81000 22.49600 13.46600 1.000 38.64570 311 GLN D N 1
ATOM 5016 C CA . GLN D 1 72 ? 67.56400 22.43500 14.71600 1.000 37.30013 311 GLN D CA 1
ATOM 5017 C C . GLN D 1 72 ? 68.45800 23.65800 14.87900 1.000 33.85062 311 GLN D C 1
ATOM 5018 O O . GLN D 1 72 ? 68.51800 24.25200 15.96300 1.000 36.66219 311 GLN D O 1
ATOM 5024 N N . LYS D 1 73 ? 69.13900 24.06700 13.80400 1.000 34.21281 312 LYS D N 1
ATOM 5025 C CA . LYS D 1 73 ? 70.02900 25.22100 13.88200 1.000 32.98573 312 LYS D CA 1
ATOM 5026 C C . LYS D 1 73 ? 69.25700 26.51700 14.10400 1.000 36.51240 312 LYS D C 1
ATOM 5027 O O . LYS D 1 73 ? 69.70000 27.38500 14.86900 1.000 28.63939 312 LYS D O 1
ATOM 5033 N N . VAL D 1 74 ? 68.12300 26.69500 13.42100 1.000 27.85494 313 VAL D N 1
ATOM 5034 C CA . VAL D 1 74 ? 67.36300 27.92700 13.62600 1.000 27.28942 313 VAL D CA 1
ATOM 5035 C C . VAL D 1 74 ? 66.77800 27.95700 15.03000 1.000 25.74830 313 VAL D C 1
ATOM 5036 O O . VAL D 1 74 ? 66.77000 29.00600 15.69100 1.000 23.88142 313 VAL D O 1
ATOM 5040 N N . ARG D 1 75 ? 66.29500 26.80900 15.51700 1.000 25.74527 314 ARG D N 1
ATOM 5041 C CA . ARG D 1 75 ? 65.75300 26.74500 16.87100 1.000 33.40780 314 ARG D CA 1
ATOM 5042 C C . ARG D 1 75 ? 66.76300 27.26800 17.88000 1.000 33.94299 314 ARG D C 1
ATOM 5043 O O . ARG D 1 75 ? 66.43100 28.09100 18.73900 1.000 27.88207 314 ARG D O 1
ATOM 5051 N N . SER D 1 76 ? 68.01500 26.81500 17.77300 1.000 31.71593 315 SER D N 1
ATOM 5052 C CA . SER D 1 76 ? 69.03900 27.24300 18.71700 1.000 38.83941 315 SER D CA 1
ATOM 5053 C C . SER D 1 76 ? 69.37700 28.71900 18.55800 1.000 33.33524 315 SER D C 1
ATOM 5054 O O . SER D 1 76 ? 69.83100 29.34300 19.52100 1.000 36.43158 315 SER D O 1
ATOM 5057 N N . LYS D 1 77 ? 69.13800 29.29800 17.38000 1.000 27.43424 316 LYS D N 1
ATOM 5058 C CA . LYS D 1 77 ? 69.36100 30.72000 17.19400 1.000 23.42495 316 LYS D CA 1
ATOM 5059 C C . LYS D 1 77 ? 68.23600 31.58200 17.76200 1.000 23.06183 316 LYS D C 1
ATOM 5060 O O . LYS D 1 77 ? 68.44500 32.78000 17.98000 1.000 25.51825 316 LYS D O 1
ATOM 5066 N N . ILE D 1 78 ? 67.04300 31.02500 17.97600 1.000 23.96433 317 ILE D N 1
ATOM 5067 C CA . ILE D 1 78 ? 65.95600 31.82600 18.54500 1.000 23.77802 317 ILE D CA 1
ATOM 5068 C C . ILE D 1 78 ? 66.38400 32.40800 19.88800 1.000 21.24336 317 ILE D C 1
ATOM 5069 O O . ILE D 1 78 ? 66.17300 33.59300 20.16600 1.000 24.98674 317 ILE D O 1
ATOM 5074 N N . GLY D 1 79 ? 67.01200 31.58500 20.72400 1.000 25.97136 318 GLY D N 1
ATOM 5075 C CA . GLY D 1 79 ? 67.57700 32.06200 21.97800 1.000 25.88381 318 GLY D CA 1
ATOM 5076 C C . GLY D 1 79 ? 66.51500 32.65600 22.88500 1.000 22.69575 318 GLY D C 1
ATOM 5077 O O . GLY D 1 79 ? 65.48700 32.03300 23.16600 1.000 23.36409 318 GLY D O 1
ATOM 5078 N N . CYS D 1 80 ? 66.76800 33.88000 23.35700 1.000 23.97226 319 CYS D N 1
ATOM 5079 C CA . CYS D 1 80 ? 65.80200 34.58300 24.19100 1.000 21.96155 319 CYS D CA 1
ATOM 5080 C C . CYS D 1 80 ? 64.55700 35.00600 23.42000 1.000 22.99743 319 CYS D C 1
ATOM 5081 O O . CYS D 1 80 ? 63.58700 35.43500 24.04700 1.000 24.40568 319 CYS D O 1
ATOM 5084 N N . GLY D 1 81 ? 64.57000 34.93000 22.08900 1.000 20.04744 320 GLY D N 1
ATOM 5085 C CA . GLY D 1 81 ? 63.35300 35.08900 21.31300 1.000 19.09296 320 GLY D CA 1
ATOM 5086 C C . GLY D 1 81 ? 62.78400 36.49000 21.20200 1.000 20.06580 320 GLY D C 1
ATOM 5087 O O . GLY D 1 81 ? 63.52300 37.44900 20.96400 1.000 20.62228 320 GLY D O 1
ATOM 5088 N N . ILE D 1 82 ? 61.46200 36.62000 21.35800 1.000 16.87780 321 ILE D N 1
ATOM 5089 C CA . ILE D 1 82 ? 60.76400 37.88400 21.15000 1.000 13.80244 321 ILE D CA 1
ATOM 5090 C C . ILE D 1 82 ? 59.79000 38.12400 22.29900 1.000 14.94932 321 ILE D C 1
ATOM 5091 O O . ILE D 1 82 ? 59.51000 37.23900 23.10600 1.000 16.64822 321 ILE D O 1
ATOM 5096 N N . GLN D 1 83 ? 59.25200 39.34100 22.34500 1.000 14.23179 322 GLN D N 1
ATOM 5097 C CA . GLN D 1 83 ? 58.20300 39.69600 23.29400 1.000 16.43129 322 GLN D CA 1
ATOM 5098 C C . GLN D 1 83 ? 57.07600 40.41200 22.56700 1.000 17.09634 322 GLN D C 1
ATOM 5099 O O . GLN D 1 83 ? 57.32800 41.32100 21.76800 1.000 16.55983 322 GLN D O 1
ATOM 5105 N N . LEU D 1 84 ? 55.84200 39.98800 22.84300 1.000 16.17803 323 LEU D N 1
ATOM 5106 C CA . LEU D 1 84 ? 54.61400 40.61700 22.36400 1.000 15.45386 323 LEU D CA 1
ATOM 5107 C C . LEU D 1 84 ? 54.00600 41.36800 23.53200 1.000 17.79572 323 LEU D C 1
ATOM 5108 O O . LEU D 1 84 ? 53.72100 40.75700 24.56100 1.000 19.74548 323 LEU D O 1
ATOM 5113 N N . THR D 1 85 ? 53.80400 42.68000 23.38600 1.000 15.19238 324 THR D N 1
ATOM 5114 C CA . THR D 1 85 ? 53.32100 43.47100 24.51600 1.000 17.95463 324 THR D CA 1
ATOM 5115 C C . THR D 1 85 ? 52.25800 44.45500 24.06200 1.000 18.50173 324 THR D C 1
ATOM 5116 O O . THR D 1 85 ? 52.45800 45.19400 23.09200 1.000 16.14188 324 THR D O 1
ATOM 5120 N N . ARG D 1 86 ? 51.12600 44.45400 24.75900 1.000 16.34621 325 ARG D N 1
ATOM 5121 C CA . ARG D 1 86 ? 50.12700 45.48700 24.53600 1.000 22.90982 325 ARG D CA 1
ATOM 5122 C C . ARG D 1 86 ? 50.59100 46.78600 25.17400 1.000 21.31531 325 ARG D C 1
ATOM 5123 O O . ARG D 1 86 ? 50.98500 46.80800 26.34600 1.000 24.05988 325 ARG D O 1
ATOM 5131 N N . GLU D 1 87 ? 50.54000 47.85600 24.40100 1.000 20.62043 326 GLU D N 1
ATOM 5132 C CA . GLU D 1 87 ? 50.82400 49.20000 24.87300 1.000 21.72019 326 GLU D CA 1
ATOM 5133 C C . GLU D 1 87 ? 49.62100 50.08000 24.56100 1.000 28.17910 326 GLU D C 1
ATOM 5134 O O . GLU D 1 87 ? 48.66600 49.65100 23.90500 1.000 24.51012 326 GLU D O 1
ATOM 5140 N N . VAL D 1 88 ? 49.67600 51.33500 25.02000 1.000 27.44352 327 VAL D N 1
ATOM 5141 C CA . VAL D 1 88 ? 48.51500 52.20800 24.84900 1.000 29.65374 327 VAL D CA 1
ATOM 5142 C C . VAL D 1 88 ? 48.19800 52.42400 23.37400 1.000 34.90276 327 VAL D C 1
ATOM 5143 O O . VAL D 1 88 ? 47.04000 52.68000 23.01700 1.000 36.29829 327 VAL D O 1
ATOM 5147 N N . ASP D 1 89 ? 49.19500 52.30000 22.49400 1.000 25.58997 328 ASP D N 1
ATOM 5148 C CA . ASP D 1 89 ? 49.02300 52.63100 21.08400 1.000 32.94238 328 ASP D CA 1
ATOM 5149 C C . ASP D 1 89 ? 49.00000 51.41200 20.16900 1.000 37.32357 328 ASP D C 1
ATOM 5150 O O . ASP D 1 89 ? 49.08200 51.57500 18.94500 1.000 36.60099 328 ASP D O 1
ATOM 5155 N N . GLY D 1 90 ? 48.87500 50.20200 20.71700 1.000 27.69336 329 GLY D N 1
ATOM 5156 C CA . GLY D 1 90 ? 48.80800 49.00200 19.90900 1.000 26.75039 329 GLY D CA 1
ATOM 5157 C C . GLY D 1 90 ? 49.72100 47.94200 20.46900 1.000 22.13905 329 GLY D C 1
ATOM 5158 O O . GLY D 1 90 ? 50.29000 48.09000 21.55600 1.000 22.19122 329 GLY D O 1
ATOM 5159 N N . VAL D 1 91 ? 49.87600 46.85100 19.71600 1.000 18.76468 330 VAL D N 1
ATOM 5160 C CA . VAL D 1 91 ? 50.68100 45.70900 20.14000 1.000 17.07687 330 VAL D CA 1
ATOM 5161 C C . VAL D 1 91 ? 52.05000 45.78600 19.48400 1.000 17.81923 330 VAL D C 1
ATOM 5162 O O . VAL D 1 91 ? 52.15400 45.90100 18.25300 1.000 17.97140 330 VAL D O 1
ATOM 5166 N N . TRP D 1 92 ? 53.10000 45.68800 20.29800 1.000 14.60567 331 TRP D N 1
ATOM 5167 C CA . TRP D 1 92 ? 54.46900 45.77400 19.82200 1.000 14.09932 331 TRP D CA 1
ATOM 5168 C C . TRP D 1 92 ? 55.13300 44.40900 19.87100 1.000 15.00506 331 TRP D C 1
ATOM 5169 O O . TRP D 1 92 ? 54.86300 43.60700 20.76200 1.000 18.17182 331 TRP D O 1
ATOM 5180 N N . VAL D 1 93 ? 56.00100 44.16100 18.89700 1.000 14.51608 332 VAL D N 1
ATOM 5181 C CA . VAL D 1 93 ? 56.88300 43.00700 18.88200 1.000 14.36383 332 VAL D CA 1
ATOM 5182 C C . VAL D 1 93 ? 58.30200 43.50700 19.06400 1.000 18.14880 332 VAL D C 1
ATOM 5183 O O . VAL D 1 93 ? 58.77100 44.36200 18.29700 1.000 18.41510 332 VAL D O 1
ATOM 5187 N N . TYR D 1 94 ? 58.99300 42.95700 20.05200 1.000 13.54637 333 TYR D N 1
ATOM 5188 C CA . TYR D 1 94 ? 60.35600 43.35600 20.36500 1.000 16.97375 333 TYR D CA 1
ATOM 5189 C C . TYR D 1 94 ? 61.26900 42.16600 20.12400 1.000 16.78972 333 TYR D C 1
ATOM 5190 O O . TYR D 1 94 ? 60.99100 41.06300 20.59700 1.000 15.75138 333 TYR D O 1
ATOM 5199 N N . ASN D 1 95 ? 62.34300 42.37700 19.37100 1.000 15.81890 334 ASN D N 1
ATOM 5200 C CA . ASN D 1 95 ? 63.24500 41.28100 19.02400 1.000 18.27415 334 ASN D CA 1
ATOM 5201 C C . ASN D 1 95 ? 64.36900 41.23500 20.05200 1.000 23.84493 334 ASN D C 1
ATOM 5202 O O . ASN D 1 95 ? 65.32300 42.01000 19.98700 1.000 23.00626 334 ASN D O 1
ATOM 5207 N N . ARG D 1 96 ? 64.25900 40.31100 21.00000 1.000 20.43323 335 ARG D N 1
ATOM 5208 C CA . ARG D 1 96 ? 65.25200 40.13000 22.04400 1.000 24.76861 335 ARG D CA 1
ATOM 5209 C C . ARG D 1 96 ? 66.37300 39.18800 21.62300 1.000 29.09720 335 ARG D C 1
ATOM 5210 O O . ARG D 1 96 ? 67.29200 38.94200 22.41500 1.000 26.04488 335 ARG D O 1
ATOM 5218 N N . SER D 1 97 ? 66.31400 38.63200 20.41400 1.000 19.08100 336 SER D N 1
ATOM 5219 C CA . SER D 1 97 ? 67.29300 37.62900 20.01800 1.000 19.87048 336 SER D CA 1
ATOM 5220 C C . SER D 1 97 ? 68.50200 38.28200 19.34000 1.000 18.85721 336 SER D C 1
ATOM 5221 O O . SER D 1 97 ? 68.54800 39.49000 19.11000 1.000 20.29637 336 SER D O 1
ATOM 5224 N N . SER D 1 98 ? 69.47800 37.45500 18.98000 1.000 23.73921 337 SER D N 1
ATOM 5225 C CA . SER D 1 98 ? 70.68600 37.91900 18.31200 1.000 24.54656 337 SER D CA 1
ATOM 5226 C C . SER D 1 98 ? 70.57900 37.87000 16.79400 1.000 31.20781 337 SER D C 1
ATOM 5227 O O . SER D 1 98 ? 71.56500 38.15000 16.10400 1.000 24.91262 337 SER D O 1
ATOM 5230 N N . TYR D 1 99 ? 69.41600 37.53000 16.25700 1.000 24.72965 338 TYR D N 1
ATOM 5231 C CA . TYR D 1 99 ? 69.22000 37.39600 14.82400 1.000 20.74379 338 TYR D CA 1
ATOM 5232 C C . TYR D 1 99 ? 67.96300 38.13300 14.40300 1.000 23.84476 338 TYR D C 1
ATOM 5233 O O . TYR D 1 99 ? 67.05200 38.33800 15.21500 1.000 22.26235 338 TYR D O 1
ATOM 5242 N N . PRO D 1 100 ? 67.88400 38.55500 13.14200 1.000 23.63528 339 PRO D N 1
ATOM 5243 C CA . PRO D 1 100 ? 66.68100 39.25300 12.68200 1.000 19.07981 339 PRO D CA 1
ATOM 5244 C C . PRO D 1 100 ? 65.45700 38.34900 12.74700 1.000 16.86562 339 PRO D C 1
ATOM 5245 O O . PRO D 1 100 ? 65.55700 37.12000 12.67000 1.000 18.23631 339 PRO D O 1
ATOM 5249 N N . ILE D 1 101 ? 64.29400 38.98900 12.87300 1.000 17.78195 340 ILE D N 1
ATOM 5250 C CA . ILE D 1 101 ? 63.01300 38.33400 12.65300 1.000 18.60333 340 ILE D CA 1
ATOM 5251 C C . ILE D 1 101 ? 62.30000 39.08800 11.54000 1.000 18.26035 340 ILE D C 1
ATOM 5252 O O . ILE D 1 101 ? 62.63800 40.22800 11.21000 1.000 22.13387 340 ILE D O 1
ATOM 5257 N N . PHE D 1 102 ? 61.30400 38.42900 10.95200 1.000 16.59301 341 PHE D N 1
ATOM 5258 C CA . PHE D 1 102 ? 60.58600 38.94300 9.80100 1.000 14.39827 341 PHE D CA 1
ATOM 5259 C C . PHE D 1 102 ? 59.09500 38.90300 10.09100 1.000 16.51864 341 PHE D C 1
ATOM 5260 O O . PHE D 1 102 ? 58.59400 37.90400 10.60600 1.000 17.73887 341 PHE D O 1
ATOM 5268 N N . ILE D 1 103 ? 58.38700 39.96900 9.74500 1.000 16.73485 342 ILE D N 1
ATOM 5269 C CA . ILE D 1 103 ? 57.00000 40.10800 10.16900 1.000 16.74028 342 ILE D CA 1
ATOM 5270 C C . ILE D 1 103 ? 56.16600 40.63000 9.01600 1.000 19.81202 342 ILE D C 1
ATOM 5271 O O . ILE D 1 103 ? 56.56700 41.55700 8.30100 1.000 20.80939 342 ILE D O 1
ATOM 5276 N N . LYS D 1 104 ? 54.99700 40.02200 8.83200 1.000 18.77311 343 LYS D N 1
ATOM 5277 C CA . LYS D 1 104 ? 53.99100 40.53100 7.91400 1.000 20.07504 343 LYS D CA 1
ATOM 5278 C C . LYS D 1 104 ? 52.74300 40.86500 8.71500 1.000 18.79212 343 LYS D C 1
ATOM 5279 O O . LYS D 1 104 ? 52.23400 40.01900 9.45700 1.000 18.98110 343 LYS D O 1
ATOM 5285 N N . SER D 1 105 ? 52.26300 42.09200 8.57900 1.000 16.02065 344 SER D N 1
ATOM 5286 C CA . SER D 1 105 ? 51.04800 42.50500 9.25900 1.000 19.76131 344 SER D CA 1
ATOM 5287 C C . SER D 1 105 ? 50.30600 43.47900 8.36700 1.000 24.59238 344 SER D C 1
ATOM 5288 O O . SER D 1 105 ? 50.90300 44.40900 7.81700 1.000 24.47916 344 SER D O 1
ATOM 5291 N N . ALA D 1 106 ? 48.99500 43.27500 8.25100 1.000 18.12975 345 ALA D N 1
ATOM 5292 C CA . ALA D 1 106 ? 48.18400 44.14400 7.40900 1.000 21.63537 345 ALA D CA 1
ATOM 5293 C C . ALA D 1 106 ? 48.19900 45.58800 7.89800 1.000 27.13334 345 ALA D C 1
ATOM 5294 O O . ALA D 1 106 ? 48.10700 46.51700 7.08800 1.000 26.54151 345 ALA D O 1
ATOM 5296 N N . THR D 1 107 ? 48.32500 45.81100 9.20200 1.000 22.15806 346 THR D N 1
ATOM 5297 C CA . THR D 1 107 ? 48.26200 47.18900 9.67000 1.000 24.95771 346 THR D CA 1
ATOM 5298 C C . THR D 1 107 ? 49.59700 47.91600 9.55900 1.000 30.14037 346 THR D C 1
ATOM 5299 O O . THR D 1 107 ? 49.67000 49.09700 9.91100 1.000 26.89163 346 THR D O 1
ATOM 5303 N N . LEU D 1 108 ? 50.64000 47.26100 9.05400 1.000 22.49211 347 LEU D N 1
ATOM 5304 C CA . LEU D 1 108 ? 51.92600 47.91200 8.85400 1.000 25.35835 347 LEU D CA 1
ATOM 5305 C C . LEU D 1 108 ? 52.06900 48.54500 7.47300 1.000 33.99861 347 LEU D C 1
ATOM 5306 O O . LEU D 1 108 ? 53.04200 49.26900 7.24200 1.000 34.33046 347 LEU D O 1
ATOM 5311 N N . ASP D 1 109 ? 51.13700 48.29400 6.55700 1.000 26.04616 348 ASP D N 1
ATOM 5312 C CA . ASP D 1 109 ? 51.31600 48.63900 5.15600 1.000 29.60523 348 ASP D CA 1
ATOM 5313 C C . ASP D 1 109 ? 50.29900 49.67900 4.70500 1.000 29.80157 348 ASP D C 1
ATOM 5314 O O . ASP D 1 109 ? 49.24700 49.87400 5.32300 1.000 30.14801 348 ASP D O 1
ATOM 5319 N N . ASN D 1 110 ? 50.64100 50.33600 3.60300 1.000 35.21102 349 ASN D N 1
ATOM 5320 C CA . ASN D 1 110 ? 49.74000 51.23600 2.89700 1.000 34.86326 349 ASN D CA 1
ATOM 5321 C C . ASN D 1 110 ? 48.49000 50.47500 2.46700 1.000 21.11553 349 ASN D C 1
ATOM 5322 O O . ASN D 1 110 ? 48.60400 49.49200 1.71600 1.000 30.66375 349 ASN D O 1
ATOM 5327 N N . PRO D 1 111 ? 47.29500 50.89700 2.88400 1.000 26.91733 350 PRO D N 1
ATOM 5328 C CA . PRO D 1 111 ? 46.08000 50.15200 2.51300 1.000 33.44142 350 PRO D CA 1
ATOM 5329 C C . PRO D 1 111 ? 45.81200 50.10000 1.01700 1.000 35.68900 350 PRO D C 1
ATOM 5330 O O . PRO D 1 111 ? 44.97200 49.29700 0.59100 1.000 33.73485 350 PRO D O 1
ATOM 5334 N N . ASP D 1 112 ? 46.49400 50.91100 0.20900 1.000 39.67943 351 ASP D N 1
ATOM 5335 C CA . ASP D 1 112 ? 46.25400 50.93700 -1.22800 1.000 40.68902 351 ASP D CA 1
ATOM 5336 C C . ASP D 1 112 ? 47.15000 49.99000 -2.01600 1.000 42.68105 351 ASP D C 1
ATOM 5337 O O . ASP D 1 112 ? 46.92100 49.81200 -3.21800 1.000 39.18908 351 ASP D O 1
ATOM 5342 N N . SER D 1 113 ? 48.14800 49.37700 -1.38200 1.000 33.23747 352 SER D N 1
ATOM 5343 C CA . SER D 1 113 ? 49.07400 48.52500 -2.11100 1.000 31.68958 352 SER D CA 1
ATOM 5344 C C . SER D 1 113 ? 48.38400 47.25900 -2.60700 1.000 35.63519 352 SER D C 1
ATOM 5345 O O . SER D 1 113 ? 47.30800 46.87200 -2.14100 1.000 36.04307 352 SER D O 1
ATOM 5348 N N . ARG D 1 114 ? 49.04000 46.60000 -3.55900 1.000 34.71186 353 ARG D N 1
ATOM 5349 C CA . ARG D 1 114 ? 48.50200 45.36900 -4.11800 1.000 39.87451 353 ARG D CA 1
ATOM 5350 C C . ARG D 1 114 ? 48.80900 44.16100 -3.24500 1.000 39.21035 353 ARG D C 1
ATOM 5351 O O . ARG D 1 114 ? 48.07500 43.16900 -3.29400 1.000 35.15349 353 ARG D O 1
ATOM 5359 N N . THR D 1 115 ? 49.87700 44.21100 -2.45100 1.000 34.23431 354 THR D N 1
ATOM 5360 C CA . THR D 1 115 ? 50.24700 43.03300 -1.68000 1.000 40.18854 354 THR D CA 1
ATOM 5361 C C . THR D 1 115 ? 51.03700 43.45500 -0.44600 1.000 37.80683 354 THR D C 1
ATOM 5362 O O . THR D 1 115 ? 51.74700 44.46200 -0.46000 1.000 28.01139 354 THR D O 1
ATOM 5366 N N . LEU D 1 116 ? 50.89200 42.68200 0.62800 1.000 34.45237 355 LEU D N 1
ATOM 5367 C CA . LEU D 1 116 ? 51.55800 43.01600 1.87800 1.000 28.22904 355 LEU D CA 1
ATOM 5368 C C . LEU D 1 116 ? 53.04100 42.66500 1.80600 1.000 27.79758 355 LEU D C 1
ATOM 5369 O O . LEU D 1 116 ? 53.44300 41.69900 1.14900 1.000 28.32903 355 LEU D O 1
ATOM 5374 N N . LEU D 1 117 ? 53.85400 43.46700 2.48600 1.000 25.45154 356 LEU D N 1
ATOM 5375 C CA . LEU D 1 117 ? 55.30300 43.30000 2.52400 1.000 27.30200 356 LEU D CA 1
ATOM 5376 C C . LEU D 1 117 ? 55.73400 42.52800 3.76700 1.000 26.96715 356 LEU D C 1
ATOM 5377 O O . LEU D 1 117 ? 55.01900 42.46500 4.76800 1.000 24.65646 356 LEU D O 1
ATOM 5382 N N . VAL D 1 118 ? 56.93200 41.95300 3.69500 1.000 21.28362 357 VAL D N 1
ATOM 5383 C CA . VAL D 1 118 ? 57.58000 41.31600 4.83700 1.000 23.69698 357 VAL D CA 1
ATOM 5384 C C . VAL D 1 118 ? 58.62200 42.29400 5.37400 1.000 29.21729 357 VAL D C 1
ATOM 5385 O O . VAL D 1 118 ? 59.52600 42.71300 4.63900 1.000 24.54524 357 VAL D O 1
ATOM 5389 N N . HIS D 1 119 ? 58.50900 42.65500 6.65000 1.000 18.22195 358 HIS D N 1
ATOM 5390 C CA . HIS D 1 119 ? 59.38300 43.65400 7.26100 1.000 22.09906 358 HIS D CA 1
ATOM 5391 C C . HIS D 1 119 ? 60.46300 42.99400 8.11100 1.000 25.42853 358 HIS D C 1
ATOM 5392 O O . HIS D 1 119 ? 60.18000 42.09000 8.90700 1.000 22.82263 358 HIS D O 1
ATOM 5399 N N . LYS D 1 120 ? 61.70300 43.44600 7.94400 1.000 23.91339 359 LYS D N 1
ATOM 5400 C CA . LYS D 1 120 ? 62.81200 42.90600 8.72400 1.000 22.17777 359 LYS D CA 1
ATOM 5401 C C . LYS D 1 120 ? 63.00700 43.73500 9.99400 1.000 24.90446 359 LYS D C 1
ATOM 5402 O O . LYS D 1 120 ? 63.04400 44.97400 9.94000 1.000 20.53526 359 LYS D O 1
ATOM 5408 N N . VAL D 1 121 ? 63.12600 43.04600 11.13100 1.000 19.87378 360 VAL D N 1
ATOM 5409 C CA . VAL D 1 121 ? 63.26600 43.67000 12.44900 1.000 21.58377 360 VAL D CA 1
ATOM 5410 C C . VAL D 1 121 ? 64.60400 43.20800 13.01500 1.000 21.84835 360 VAL D C 1
ATOM 5411 O O . VAL D 1 121 ? 64.77100 42.03200 13.35400 1.000 18.30322 360 VAL D O 1
ATOM 5415 N N . PHE D 1 122 ? 65.56400 44.12300 13.12100 1.000 20.34665 361 PHE D N 1
ATOM 5416 C CA . PHE D 1 122 ? 66.90200 43.73200 13.54600 1.000 21.15411 361 PHE D CA 1
ATOM 5417 C C . PHE D 1 122 ? 66.95000 43.45000 15.04700 1.000 19.54021 361 PHE D C 1
ATOM 5418 O O . PHE D 1 122 ? 66.05800 43.85700 15.79300 1.000 19.94804 361 PHE D O 1
ATOM 5426 N N . PRO D 1 123 ? 67.97000 42.73000 15.51100 1.000 21.07051 362 PRO D N 1
ATOM 5427 C CA . PRO D 1 123 ? 68.10900 42.50000 16.95600 1.000 23.08940 362 PRO D CA 1
ATOM 5428 C C . PRO D 1 123 ? 68.06000 43.80300 17.74300 1.000 28.34440 362 PRO D C 1
ATOM 5429 O O . PRO D 1 123 ? 68.72500 44.79400 17.40300 1.000 22.22301 362 PRO D O 1
ATOM 5433 N N . GLY D 1 124 ? 67.22000 43.81500 18.78100 1.000 21.56817 363 GLY D N 1
ATOM 5434 C CA . GLY D 1 124 ? 67.05500 44.97600 19.62800 1.000 21.07827 363 GLY D CA 1
ATOM 5435 C C . GLY D 1 124 ? 66.00300 45.96000 19.17100 1.000 19.55998 363 GLY D C 1
ATOM 5436 O O . GLY D 1 124 ? 65.62400 46.83900 19.95200 1.000 25.58739 363 GLY D O 1
ATOM 5437 N N . PHE D 1 125 ? 65.52000 45.84300 17.94100 1.000 15.82247 364 PHE D N 1
ATOM 5438 C CA . PHE D 1 125 ? 64.49900 46.72600 17.41100 1.000 20.21588 364 PHE D CA 1
ATOM 5439 C C . PHE D 1 125 ? 63.11000 46.17800 17.72600 1.000 19.45170 364 PHE D C 1
ATOM 5440 O O . PHE D 1 125 ? 62.93300 44.98900 18.02900 1.000 18.69492 364 PHE D O 1
ATOM 5448 N N . SER D 1 126 ? 62.12800 47.07500 17.66400 1.000 17.56298 365 SER D N 1
ATOM 5449 C CA . SER D 1 126 ? 60.72000 46.75900 17.86600 1.000 19.52054 365 SER D CA 1
ATOM 5450 C C . SER D 1 126 ? 59.89600 47.33700 16.72000 1.000 27.04352 365 SER D C 1
ATOM 5451 O O . SER D 1 126 ? 60.30400 48.28800 16.04500 1.000 23.62413 365 SER D O 1
ATOM 5454 N N . ILE D 1 127 ? 58.70600 46.77200 16.52400 1.000 18.75776 366 ILE D N 1
ATOM 5455 C CA . ILE D 1 127 ? 57.78900 47.25600 15.50400 1.000 16.96929 366 ILE D CA 1
ATOM 5456 C C . ILE D 1 127 ? 56.37000 47.08000 16.02700 1.000 21.36644 366 ILE D C 1
ATOM 5457 O O . ILE D 1 127 ? 56.09200 46.17900 16.82600 1.000 20.79364 366 ILE D O 1
ATOM 5462 N N . LYS D 1 128 ? 55.46300 47.95200 15.59400 1.000 21.19078 367 LYS D N 1
ATOM 5463 C CA . LYS D 1 128 ? 54.06600 47.82000 16.01400 1.000 27.60920 367 LYS D CA 1
ATOM 5464 C C . LYS D 1 128 ? 53.38300 46.78000 15.13800 1.000 24.86429 367 LYS D C 1
ATOM 5465 O O . LYS D 1 128 ? 52.95500 47.07300 14.02100 1.000 31.40548 367 LYS D O 1
ATOM 5471 N N . ALA D 1 129 ? 53.25700 45.56600 15.66300 1.000 21.47114 368 ALA D N 1
ATOM 5472 C CA . ALA D 1 129 ? 52.70600 44.46600 14.88700 1.000 28.18812 368 ALA D CA 1
ATOM 5473 C C . ALA D 1 129 ? 51.21100 44.61400 14.65700 1.000 26.14675 368 ALA D C 1
ATOM 5474 O O . ALA D 1 129 ? 50.68700 44.08200 13.67100 1.000 30.27667 368 ALA D O 1
ATOM 5476 N N . PHE D 1 130 ? 50.50100 45.31100 15.54000 1.000 23.70166 369 PHE D N 1
ATOM 5477 C CA . PHE D 1 130 ? 49.05900 45.38600 15.37100 1.000 19.67527 369 PHE D CA 1
ATOM 5478 C C . PHE D 1 130 ? 48.51300 46.70600 15.89200 1.000 25.21639 369 PHE D C 1
ATOM 5479 O O . PHE D 1 130 ? 48.80700 47.10800 17.02100 1.000 23.97989 369 PHE D O 1
ATOM 5487 N N . ASP D 1 131 ? 47.71600 47.36900 15.05700 1.000 23.40385 370 ASP D N 1
ATOM 5488 C CA . ASP D 1 131 ? 47.06100 48.62700 15.39400 1.000 30.59676 370 ASP D CA 1
ATOM 5489 C C . ASP D 1 131 ? 45.55600 48.41000 15.33400 1.000 24.70860 370 ASP D C 1
ATOM 5490 O O . ASP D 1 131 ? 45.01000 48.14100 14.26000 1.000 28.02633 370 ASP D O 1
ATOM 5495 N N . TYR D 1 132 ? 44.89300 48.53800 16.48200 1.000 27.56151 371 TYR D N 1
ATOM 5496 C CA . TYR D 1 132 ? 43.47900 48.18000 16.59400 1.000 33.97966 371 TYR D CA 1
ATOM 5497 C C . TYR D 1 132 ? 42.58800 49.06900 15.74300 1.000 35.18876 371 TYR D C 1
ATOM 5498 O O . TYR D 1 132 ? 41.68600 48.58200 15.04900 1.000 31.15743 371 TYR D O 1
ATOM 5507 N N . GLU D 1 133 ? 42.78600 50.38400 15.83200 1.000 35.10493 372 GLU D N 1
ATOM 5508 C CA . GLU D 1 133 ? 41.92600 51.30500 15.10100 1.000 37.32740 372 GLU D CA 1
ATOM 5509 C C . GLU D 1 133 ? 42.06600 51.09200 13.60400 1.000 35.25055 372 GLU D C 1
ATOM 5510 O O . GLU D 1 133 ? 41.06500 51.03600 12.88000 1.000 37.60272 372 GLU D O 1
ATOM 5516 N N . LYS D 1 134 ? 43.30400 50.92500 13.12800 1.000 27.75820 373 LYS D N 1
ATOM 5517 C CA . LYS D 1 134 ? 43.53400 50.68800 11.70600 1.000 28.90552 373 LYS D CA 1
ATOM 5518 C C . LYS D 1 134 ? 42.93300 49.36200 11.25300 1.000 33.78277 373 LYS D C 1
ATOM 5519 O O . LYS D 1 134 ? 42.39400 49.26900 10.14600 1.000 32.14192 373 LYS D O 1
ATOM 5525 N N . ALA D 1 135 ? 43.03200 48.32000 12.07900 1.000 29.11621 374 ALA D N 1
ATOM 5526 C CA . ALA D 1 135 ? 42.48400 47.02900 11.67700 1.000 31.34860 374 ALA D CA 1
ATOM 5527 C C . ALA D 1 135 ? 40.96500 47.05200 11.63900 1.000 28.89237 374 ALA D C 1
ATOM 5528 O O . ALA D 1 135 ? 40.36000 46.35700 10.81800 1.000 32.23118 374 ALA D O 1
ATOM 5530 N N . TYR D 1 136 ? 40.34200 47.84800 12.51200 1.000 33.58530 375 TYR D N 1
ATOM 5531 C CA . TYR D 1 136 ? 38.88600 47.86900 12.61800 1.000 36.40483 375 TYR D CA 1
ATOM 5532 C C . TYR D 1 136 ? 38.22800 48.24000 11.29200 1.000 42.51646 375 TYR D C 1
ATOM 5533 O O . TYR D 1 136 ? 37.24000 47.61800 10.88600 1.000 44.39874 375 TYR D O 1
ATOM 5542 N N . SER D 1 137 ? 38.76100 49.24200 10.59500 1.000 38.07160 376 SER D N 1
ATOM 5543 C CA . SER D 1 137 ? 38.14000 49.73100 9.36900 1.000 48.80560 376 SER D CA 1
ATOM 5544 C C . SER D 1 137 ? 38.97500 49.43600 8.12600 1.000 40.52656 376 SER D C 1
ATOM 5545 O O . SER D 1 137 ? 38.72000 50.00900 7.06500 1.000 42.15241 376 SER D O 1
ATOM 5548 N N . LEU D 1 138 ? 39.94200 48.52900 8.22500 1.000 40.20172 377 LEU D N 1
ATOM 5549 C CA . LEU D 1 138 ? 40.90700 48.35000 7.15000 1.000 32.56393 377 LEU D CA 1
ATOM 5550 C C . LEU D 1 138 ? 40.25700 47.76600 5.90300 1.000 36.63034 377 LEU D C 1
ATOM 5551 O O . LEU D 1 138 ? 39.61600 46.71300 5.95000 1.000 37.68069 377 LEU D O 1
ATOM 5556 N N . GLN D 1 139 ? 40.45400 48.43800 4.77800 1.000 33.76671 378 GLN D N 1
ATOM 5557 C CA . GLN D 1 139 ? 40.10200 47.90700 3.47100 1.000 41.95923 378 GLN D CA 1
ATOM 5558 C C . GLN D 1 139 ? 41.32800 47.97500 2.58100 1.000 36.26274 378 GLN D C 1
ATOM 5559 O O . GLN D 1 139 ? 42.07800 48.95500 2.62100 1.000 39.82625 378 GLN D O 1
ATOM 5565 N N . ARG D 1 140 ? 41.53700 46.93100 1.78800 1.000 34.04503 379 ARG D N 1
ATOM 5566 C CA . ARG D 1 140 ? 42.64100 46.87000 0.83300 1.000 32.88109 379 ARG D CA 1
ATOM 5567 C C . ARG D 1 140 ? 42.04900 46.54300 -0.53300 1.000 37.84130 379 ARG D C 1
ATOM 5568 O O . ARG D 1 140 ? 42.15400 45.41300 -1.02400 1.000 34.62198 379 ARG D O 1
ATOM 5576 N N . PRO D 1 141 ? 41.41400 47.52900 -1.17700 1.000 38.81430 380 PRO D N 1
ATOM 5577 C CA . PRO D 1 141 ? 40.61200 47.23900 -2.37800 1.000 39.33744 380 PRO D CA 1
ATOM 5578 C C . PRO D 1 141 ? 41.43000 46.84400 -3.59200 1.000 38.29617 380 PRO D C 1
ATOM 5579 O O . PRO D 1 141 ? 40.84800 46.34800 -4.56500 1.000 43.96991 380 PRO D O 1
ATOM 5583 N N . ASN D 1 142 ? 42.74500 47.04100 -3.57200 1.000 31.20577 381 ASN D N 1
ATOM 5584 C CA . ASN D 1 142 ? 43.62200 46.62500 -4.65600 1.000 36.66631 381 ASN D CA 1
ATOM 5585 C C . ASN D 1 142 ? 44.32700 45.31000 -4.36600 1.000 40.58314 381 ASN D C 1
ATOM 5586 O O . ASN D 1 142 ? 45.14700 44.86300 -5.17800 1.000 33.99375 381 ASN D O 1
ATOM 5591 N N . ASP D 1 143 ? 44.01100 44.67500 -3.23700 1.000 35.63397 382 ASP D N 1
ATOM 5592 C CA . ASP D 1 143 ? 44.59600 43.40900 -2.81100 1.000 35.13023 382 ASP D CA 1
ATOM 5593 C C . ASP D 1 143 ? 43.48400 42.36300 -2.87900 1.000 35.03743 382 ASP D C 1
ATOM 5594 O O . ASP D 1 143 ? 42.67600 42.24400 -1.95400 1.000 36.48960 382 ASP D O 1
ATOM 5599 N N . HIS D 1 144 ? 43.43800 41.60900 -3.98100 1.000 36.91153 383 HIS D N 1
ATOM 5600 C CA . HIS D 1 144 ? 42.33000 40.68000 -4.19000 1.000 38.75607 383 HIS D CA 1
ATOM 5601 C C . HIS D 1 144 ? 42.37500 39.53000 -3.19500 1.000 37.03042 383 HIS D C 1
ATOM 5602 O O . HIS D 1 144 ? 41.33100 39.09200 -2.69400 1.000 33.69147 383 HIS D O 1
ATOM 5609 N N . GLU D 1 145 ? 43.57300 39.01900 -2.91000 1.000 33.93899 384 GLU D N 1
ATOM 5610 C CA . GLU D 1 145 ? 43.70300 37.93500 -1.94300 1.000 38.79556 384 GLU D CA 1
ATOM 5611 C C . GLU D 1 145 ? 43.24200 38.37500 -0.55600 1.000 30.89230 384 GLU D C 1
ATOM 5612 O O . GLU D 1 145 ? 42.63300 37.59100 0.17900 1.000 30.34553 384 GLU D O 1
ATOM 5618 N N . PHE D 1 146 ? 43.51500 39.62800 -0.18500 1.000 29.45779 385 PHE D N 1
ATOM 5619 C CA . PHE D 1 146 ? 43.07200 40.12400 1.11300 1.000 25.69532 385 PHE D CA 1
ATOM 5620 C C . PHE D 1 146 ? 41.55100 40.18900 1.19400 1.000 33.84468 385 PHE D C 1
ATOM 5621 O O . PHE D 1 146 ? 40.96300 39.89500 2.24400 1.000 27.48212 385 PHE D O 1
ATOM 5629 N N . MET D 1 147 ? 40.89200 40.58100 0.10400 1.000 30.32902 386 MET D N 1
ATOM 5630 C CA . MET D 1 147 ? 39.43400 40.63400 0.13500 1.000 31.81618 386 MET D CA 1
ATOM 5631 C C . MET D 1 147 ? 38.82300 39.24300 0.11200 1.000 31.25110 386 MET D C 1
ATOM 5632 O O . MET D 1 147 ? 37.72900 39.03500 0.65000 1.000 36.63931 386 MET D O 1
ATOM 5637 N N . GLN D 1 148 ? 39.50500 38.27900 -0.49900 1.000 31.50419 387 GLN D N 1
ATOM 5638 C CA . GLN D 1 148 ? 39.04100 36.90400 -0.43900 1.000 31.05462 387 GLN D CA 1
ATOM 5639 C C . GLN D 1 148 ? 39.33700 36.24400 0.89500 1.000 35.32272 387 GLN D C 1
ATOM 5640 O O . GLN D 1 148 ? 38.66900 35.26400 1.24400 1.000 30.51505 387 GLN D O 1
ATOM 5646 N N . GLN D 1 149 ? 40.32400 36.74900 1.63800 1.000 28.10425 388 GLN D N 1
ATOM 5647 C CA . GLN D 1 149 ? 40.78200 36.13100 2.88200 1.000 25.86669 388 GLN D CA 1
ATOM 5648 C C . GLN D 1 149 ? 40.91500 37.20100 3.96300 1.000 25.13514 388 GLN D C 1
ATOM 5649 O O . GLN D 1 149 ? 42.01400 37.48800 4.44600 1.000 22.91468 388 GLN D O 1
ATOM 5655 N N . PRO D 1 150 ? 39.79700 37.81400 4.36800 1.000 23.27778 389 PRO D N 1
ATOM 5656 C CA . PRO D 1 150 ? 39.88000 39.01900 5.21600 1.000 21.10186 389 PRO D CA 1
ATOM 5657 C C . PRO D 1 150 ? 40.38900 38.74400 6.62600 1.000 21.68721 389 PRO D C 1
ATOM 5658 O O . PRO D 1 150 ? 40.72700 39.70200 7.33200 1.000 21.16580 389 PRO D O 1
ATOM 5662 N N . TRP D 1 151 ? 40.46200 37.48100 7.05600 1.000 23.41726 390 TRP D N 1
ATOM 5663 C CA . TRP D 1 151 ? 41.10600 37.18600 8.33100 1.000 21.07946 390 TRP D CA 1
ATOM 5664 C C . TRP D 1 151 ? 42.58000 37.55700 8.31600 1.000 21.95406 390 TRP D C 1
ATOM 5665 O O . TRP D 1 151 ? 43.18900 37.67800 9.38300 1.000 19.69568 390 TRP D O 1
ATOM 5676 N N . THR D 1 152 ? 43.18000 37.69400 7.12700 1.000 20.81521 391 THR D N 1
ATOM 5677 C CA . THR D 1 152 ? 44.53100 38.23500 7.03500 1.000 17.70987 391 THR D CA 1
ATOM 5678 C C . THR D 1 152 ? 44.66400 39.55900 7.77300 1.000 18.69163 391 THR D C 1
ATOM 5679 O O . THR D 1 152 ? 45.75100 39.89700 8.25700 1.000 19.31462 391 THR D O 1
ATOM 5683 N N . GLY D 1 153 ? 43.57700 40.32600 7.87300 1.000 18.12728 392 GLY D N 1
ATOM 5684 C CA . GLY D 1 153 ? 43.64100 41.61400 8.55000 1.000 19.13229 392 GLY D CA 1
ATOM 5685 C C . GLY D 1 153 ? 43.92300 41.53000 10.04200 1.000 25.57049 392 GLY D C 1
ATOM 5686 O O . GLY D 1 153 ? 44.35800 42.52400 10.63400 1.000 22.39388 392 GLY D O 1
ATOM 5687 N N . PHE D 1 154 ? 43.69400 40.37500 10.67100 1.000 19.20184 393 PHE D N 1
ATOM 5688 C CA A PHE D 1 154 ? 43.87000 40.18700 12.10400 0.550 17.69038 393 PHE D CA 1
ATOM 5689 C CA B PHE D 1 154 ? 43.98400 40.28800 12.10000 0.450 17.67472 393 PHE D CA 1
ATOM 5690 C C . PHE D 1 154 ? 44.94000 39.16000 12.44300 1.000 19.29612 393 PHE D C 1
ATOM 5691 O O . PHE D 1 154 ? 45.10900 38.83900 13.62600 1.000 16.26830 393 PHE D O 1
ATOM 5706 N N . THR D 1 155 ? 45.61800 38.59200 11.45300 1.000 15.40946 394 THR D N 1
ATOM 5707 C CA . THR D 1 155 ? 46.61200 37.55700 11.69000 1.000 14.70087 394 THR D CA 1
ATOM 5708 C C . THR D 1 155 ? 47.97600 38.07300 11.27200 1.000 22.22275 394 THR D C 1
ATOM 5709 O O . THR D 1 155 ? 48.15300 38.53800 10.14100 1.000 24.50694 394 THR D O 1
ATOM 5713 N N . VAL D 1 156 ? 48.93200 38.00800 12.18700 1.000 17.34882 395 VAL D N 1
ATOM 5714 C CA . VAL D 1 156 ? 50.29200 38.46400 11.93300 1.000 16.47614 395 VAL D CA 1
ATOM 5715 C C . VAL D 1 156 ? 51.17300 37.23100 11.83300 1.000 18.56372 395 VAL D C 1
ATOM 5716 O O . VAL D 1 156 ? 50.96400 36.25300 12.55900 1.000 15.39174 395 VAL D O 1
ATOM 5720 N N . GLN D 1 157 ? 52.11600 37.24400 10.89100 1.000 14.78993 396 GLN D N 1
ATOM 5721 C CA . GLN D 1 157 ? 53.03100 36.12800 10.70000 1.000 14.21031 396 GLN D CA 1
ATOM 5722 C C . GLN D 1 157 ? 54.44100 36.60000 11.02800 1.000 16.57745 396 GLN D C 1
ATOM 5723 O O . GLN D 1 157 ? 54.84200 37.68000 10.59800 1.000 14.68462 396 GLN D O 1
ATOM 5729 N N . ILE D 1 158 ? 55.18800 35.79100 11.77700 1.000 13.19978 397 ILE D N 1
ATOM 5730 C CA . ILE D 1 158 ? 56.53000 36.15900 12.22700 1.000 16.21889 397 ILE D CA 1
ATOM 5731 C C . ILE D 1 158 ? 57.44300 34.97500 11.97700 1.000 14.57937 397 ILE D C 1
ATOM 5732 O O . ILE D 1 158 ? 57.12200 33.85500 12.37900 1.000 19.68805 397 ILE D O 1
ATOM 5737 N N . SER D 1 159 ? 58.58300 35.21200 11.31700 1.000 15.22807 398 SER D N 1
ATOM 5738 C CA . SER D 1 159 ? 59.57100 34.15700 11.11100 1.000 14.04195 398 SER D CA 1
ATOM 5739 C C . SER D 1 159 ? 60.89100 34.52000 11.79500 1.000 14.36319 398 SER D C 1
ATOM 5740 O O . SER D 1 159 ? 61.35200 35.66100 11.69900 1.000 17.05158 398 SER D O 1
ATOM 5743 N N . PHE D 1 160 ? 61.50500 33.53800 12.45000 1.000 16.24922 399 PHE D N 1
ATOM 5744 C CA . PHE D 1 160 ? 62.80900 33.71000 13.08800 1.000 17.75168 399 PHE D CA 1
ATOM 5745 C C . PHE D 1 160 ? 63.90700 33.41300 12.06600 1.000 18.86413 399 PHE D C 1
ATOM 5746 O O . PHE D 1 160 ? 63.85500 32.38200 11.39300 1.000 18.08539 399 PHE D O 1
ATOM 5754 N N . VAL D 1 161 ? 64.89700 34.30500 11.96600 1.000 19.60981 400 VAL D N 1
ATOM 5755 C CA . VAL D 1 161 ? 66.14200 34.08100 11.21700 1.000 24.72203 400 VAL D CA 1
ATOM 5756 C C . VAL D 1 161 ? 65.93400 34.15500 9.70000 1.000 25.98993 400 VAL D C 1
ATOM 5757 O O . VAL D 1 161 ? 66.65900 34.87100 9.00700 1.000 22.03148 400 VAL D O 1
ATOM 5761 N N . LYS D 1 162 ? 64.95300 33.43400 9.15900 1.000 20.81201 401 LYS D N 1
ATOM 5762 C CA . LYS D 1 162 ? 64.75200 33.36100 7.71100 1.000 23.08645 401 LYS D CA 1
ATOM 5763 C C . LYS D 1 162 ? 63.62000 34.26700 7.24300 1.000 27.79008 401 LYS D C 1
ATOM 5764 O O . LYS D 1 162 ? 62.51300 34.21900 7.79000 1.000 25.75920 401 LYS D O 1
ATOM 5770 N N . GLY D 1 163 ? 63.88900 35.07200 6.20100 1.000 18.03943 402 GLY D N 1
ATOM 5771 C CA . GLY D 1 163 ? 62.83000 35.80400 5.53800 1.000 22.36551 402 GLY D CA 1
ATOM 5772 C C . GLY D 1 163 ? 62.07500 34.94800 4.52100 1.000 21.60235 402 GLY D C 1
ATOM 5773 O O . GLY D 1 163 ? 62.44100 33.81300 4.22700 1.000 21.91521 402 GLY D O 1
ATOM 5774 N N . TRP D 1 164 ? 60.99000 35.51200 4.00200 1.000 20.51502 403 TRP D N 1
ATOM 5775 C CA . TRP D 1 164 ? 60.22700 34.88900 2.92600 1.000 23.83393 403 TRP D CA 1
ATOM 5776 C C . TRP D 1 164 ? 59.62500 35.98200 2.05600 1.000 22.23471 403 TRP D C 1
ATOM 5777 O O . TRP D 1 164 ? 59.63600 37.16500 2.40600 1.000 22.41528 403 TRP D O 1
ATOM 5788 N N . GLY D 1 165 ? 59.09500 35.57000 0.90900 1.000 24.18302 404 GLY D N 1
ATOM 5789 C CA . GLY D 1 165 ? 58.49100 36.49500 -0.01900 1.000 29.60477 404 GLY D CA 1
ATOM 5790 C C . GLY D 1 165 ? 59.51100 37.02400 -1.01000 1.000 38.24583 404 GLY D C 1
ATOM 5791 O O . GLY D 1 165 ? 60.59400 36.46000 -1.19800 1.000 32.82560 404 GLY D O 1
ATOM 5792 N N . GLN D 1 166 ? 59.16100 38.14000 -1.64000 1.000 32.01223 405 GLN D N 1
ATOM 5793 C CA . GLN D 1 166 ? 60.04900 38.72400 -2.63600 1.000 43.91544 405 GLN D CA 1
ATOM 5794 C C . GLN D 1 166 ? 61.33700 39.20300 -1.97200 1.000 43.46897 405 GLN D C 1
ATOM 5795 O O . GLN D 1 166 ? 61.31600 39.74300 -0.86400 1.000 40.43629 405 GLN D O 1
ATOM 5801 N N . CYS D 1 167 ? 62.46600 38.96000 -2.65000 1.000 43.39494 406 CYS D N 1
ATOM 5802 C CA . CYS D 1 167 ? 63.85700 39.17300 -2.23500 1.000 39.80548 406 CYS D CA 1
ATOM 5803 C C . CYS D 1 167 ? 64.42600 37.96600 -1.49000 1.000 36.85869 406 CYS D C 1
ATOM 5804 O O . CYS D 1 167 ? 65.62200 37.94900 -1.20400 1.000 39.26703 406 CYS D O 1
ATOM 5807 N N . TYR D 1 168 ? 63.61800 36.96200 -1.16900 1.000 32.96168 407 TYR D N 1
ATOM 5808 C CA . TYR D 1 168 ? 64.09600 35.80000 -0.43800 1.000 31.17148 407 TYR D CA 1
ATOM 5809 C C . TYR D 1 168 ? 63.83700 34.54200 -1.23700 1.000 28.57703 407 TYR D C 1
ATOM 5810 O O . TYR D 1 168 ? 62.95100 34.48300 -2.09400 1.000 34.62385 407 TYR D O 1
ATOM 5819 N N . THR D 1 169 ? 64.62300 33.52300 -0.92500 1.000 24.02246 408 THR D N 1
ATOM 5820 C CA . THR D 1 169 ? 64.49400 32.28300 -1.65900 1.000 29.27788 408 THR D CA 1
ATOM 5821 C C . THR D 1 169 ? 63.18400 31.57600 -1.31500 1.000 35.39091 408 THR D C 1
ATOM 5822 O O . THR D 1 169 ? 62.54800 30.99300 -2.20000 1.000 34.44585 408 THR D O 1
ATOM 5826 N N . ARG D 1 170 ? 62.73100 31.67000 -0.06600 1.000 24.91841 409 ARG D N 1
ATOM 5827 C CA . ARG D 1 170 ? 61.43900 31.10700 0.31300 1.000 25.97022 409 ARG D CA 1
ATOM 5828 C C . ARG D 1 170 ? 60.34600 32.05500 -0.13800 1.000 26.82377 409 ARG D C 1
ATOM 5829 O O . ARG D 1 170 ? 60.31700 33.22100 0.27400 1.000 27.50331 409 ARG D O 1
ATOM 5837 N N . GLN D 1 171 ? 59.46400 31.56300 -1.01100 1.000 20.37705 410 GLN D N 1
ATOM 5838 C CA . GLN D 1 171 ? 58.35100 32.37100 -1.47600 1.000 25.04588 410 GLN D CA 1
ATOM 5839 C C . GLN D 1 171 ? 57.21900 32.43300 -0.45300 1.000 21.77048 410 GLN D C 1
ATOM 5840 O O . GLN D 1 171 ? 56.52800 33.44900 -0.37500 1.000 24.96466 410 GLN D O 1
ATOM 5846 N N . PHE D 1 172 ? 57.00800 31.37400 0.32200 1.000 23.33985 411 PHE D N 1
ATOM 5847 C CA . PHE D 1 172 ? 55.88300 31.29700 1.24900 1.000 24.79810 411 PHE D CA 1
ATOM 5848 C C . PHE D 1 172 ? 56.36500 31.04400 2.67200 1.000 20.83511 411 PHE D C 1
ATOM 5849 O O . PHE D 1 172 ? 57.36300 30.36000 2.89500 1.000 21.63887 411 PHE D O 1
ATOM 5857 N N . ILE D 1 173 ? 55.60600 31.56300 3.64000 1.000 26.69209 412 ILE D N 1
ATOM 5858 C CA . ILE D 1 173 ? 56.02700 31.43100 5.03100 1.000 19.65557 412 ILE D CA 1
ATOM 5859 C C . ILE D 1 173 ? 56.10700 29.96900 5.44700 1.000 17.16069 412 ILE D C 1
ATOM 5860 O O . ILE D 1 173 ? 56.94100 29.59900 6.28200 1.000 22.04350 412 ILE D O 1
ATOM 5865 N N . SER D 1 174 ? 55.29600 29.09600 4.82900 1.000 18.02063 413 SER D N 1
ATOM 5866 C CA . SER D 1 174 ? 55.27600 27.69400 5.22000 1.000 19.24189 413 SER D CA 1
ATOM 5867 C C . SER D 1 174 ? 56.54000 26.94100 4.82700 1.000 23.53355 413 SER D C 1
ATOM 5868 O O . SER D 1 174 ? 56.65800 25.75300 5.14900 1.000 22.49161 413 SER D O 1
ATOM 5871 N N . SER D 1 175 ? 57.48000 27.58600 4.14100 1.000 23.92855 414 SER D N 1
ATOM 5872 C CA . SER D 1 175 ? 58.79800 27.00800 3.92500 1.000 23.63655 414 SER D CA 1
ATOM 5873 C C . SER D 1 175 ? 59.81500 27.44100 4.97800 1.000 28.75087 414 SER D C 1
ATOM 5874 O O . SER D 1 175 ? 60.94100 26.92500 4.98500 1.000 24.00043 414 SER D O 1
ATOM 5877 N N . CYS D 1 176 ? 59.44600 28.35700 5.87100 1.000 20.79766 415 CYS D N 1
ATOM 5878 C CA . CYS D 1 176 ? 60.37100 28.82700 6.89600 1.000 18.63449 415 CYS D CA 1
ATOM 5879 C C . CYS D 1 176 ? 60.50000 27.79600 8.01200 1.000 16.16265 415 CYS D C 1
ATOM 5880 O O . CYS D 1 176 ? 59.51600 27.15800 8.38700 1.000 22.83802 415 CYS D O 1
ATOM 5883 N N . PRO D 1 177 ? 61.70600 27.60600 8.55100 1.000 16.22236 416 PRO D N 1
ATOM 5884 C CA . PRO D 1 177 ? 61.89800 26.55700 9.56100 1.000 20.06430 416 PRO D CA 1
ATOM 5885 C C . PRO D 1 177 ? 61.21000 26.82500 10.89600 1.000 20.56563 416 PRO D C 1
ATOM 5886 O O . PRO D 1 177 ? 60.78300 25.85400 11.53100 1.000 17.61128 416 PRO D O 1
ATOM 5890 N N . CYS D 1 178 ? 61.10600 28.07800 11.35600 1.000 18.53636 417 CYS D N 1
ATOM 5891 C CA . CYS D 1 178 ? 60.51000 28.37600 12.66400 1.000 18.14002 417 CYS D CA 1
ATOM 5892 C C . CYS D 1 178 ? 59.69300 29.64900 12.54500 1.000 18.28182 417 CYS D C 1
ATOM 5893 O O . CYS D 1 178 ? 60.25900 30.72700 12.31800 1.000 15.74062 417 CYS D O 1
ATOM 5896 N N . TRP D 1 179 ? 58.36800 29.55200 12.69500 1.000 15.23670 418 TRP D N 1
ATOM 5897 C CA . TRP D 1 179 ? 57.57500 30.75000 12.50200 1.000 13.09902 418 TRP D CA 1
ATOM 5898 C C . TRP D 1 179 ? 56.31200 30.69700 13.34900 1.000 14.84130 418 TRP D C 1
ATOM 5899 O O . TRP D 1 179 ? 55.96800 29.67400 13.94300 1.000 14.80985 418 TRP D O 1
ATOM 5910 N N . LEU D 1 180 ? 55.64100 31.84000 13.40900 1.0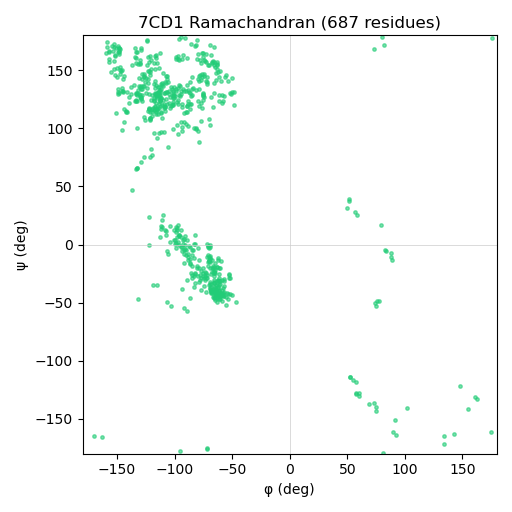00 15.66653 419 LEU D N 1
ATOM 5911 C CA . LEU D 1 180 ? 54.50600 32.04600 14.29300 1.000 14.44021 419 LEU D CA 1
ATOM 5912 C C . LEU D 1 180 ? 53.35100 32.63200 13.51400 1.000 19.65156 419 LEU D C 1
ATOM 5913 O O . LEU D 1 180 ? 53.53700 33.48200 12.63100 1.000 15.71816 419 LEU D O 1
ATOM 5918 N N . GLU D 1 181 ? 52.16000 32.19400 13.89400 1.000 13.13668 420 GLU D N 1
ATOM 5919 C CA . GLU D 1 181 ? 50.90000 32.79000 13.49900 1.000 14.31068 420 GLU D CA 1
ATOM 5920 C C . GLU D 1 181 ? 50.30400 33.42800 14.75000 1.000 17.32449 420 GLU D C 1
ATOM 5921 O O . GLU D 1 181 ? 50.10600 32.73600 15.74800 1.000 19.12813 420 GLU D O 1
ATOM 5927 N N . VAL D 1 182 ? 50.07900 34.74400 14.73100 1.000 13.30199 421 VAL D N 1
ATOM 5928 C CA . VAL D 1 182 ? 49.50300 35.45200 15.88400 1.000 14.43576 421 VAL D CA 1
ATOM 5929 C C . VAL D 1 182 ? 48.15200 36.02300 15.46100 1.000 17.53030 421 VAL D C 1
ATOM 5930 O O . VAL D 1 182 ? 48.07900 36.91100 14.59500 1.000 14.22013 421 VAL D O 1
ATOM 5934 N N . ILE D 1 183 ? 47.08000 35.51200 16.06600 1.000 15.08413 422 ILE D N 1
ATOM 5935 C CA . ILE D 1 183 ? 45.71200 35.88600 15.71800 1.000 14.83094 422 ILE D CA 1
ATOM 5936 C C . ILE D 1 183 ? 45.19800 36.86000 16.77100 1.000 15.37922 422 ILE D C 1
ATOM 5937 O O . ILE D 1 183 ? 45.11800 36.51000 17.95300 1.000 15.39300 422 ILE D O 1
ATOM 5942 N N . PHE D 1 184 ? 44.83400 38.07500 16.35900 1.000 13.92076 423 PHE D N 1
ATOM 5943 C CA . PHE D 1 184 ? 44.49800 39.14500 17.29100 1.000 15.13486 423 PHE D CA 1
ATOM 5944 C C . PHE D 1 184 ? 42.99400 39.28700 17.48300 1.000 16.01110 423 PHE D C 1
ATOM 5945 O O . PHE D 1 184 ? 42.22900 39.29500 16.51200 1.000 16.28819 423 PHE D O 1
ATOM 5953 N N . ASN D 1 185 ? 42.58200 39.40200 18.74200 1.000 16.28485 424 ASN D N 1
ATOM 5954 C CA . ASN D 1 185 ? 41.21600 39.74200 19.08000 1.000 15.31489 424 ASN D CA 1
ATOM 5955 C C . ASN D 1 185 ? 40.96000 41.20800 18.73900 1.000 22.26867 424 ASN D C 1
ATOM 5956 O O . ASN D 1 185 ? 41.88400 41.99800 18.53000 1.000 24.84575 424 ASN D O 1
ATOM 5961 N N A SER D 1 186 ? 39.67800 41.56500 18.67900 0.370 24.37172 425 SER D N 1
ATOM 5962 N N B SER D 1 186 ? 39.68200 41.57300 18.67300 0.630 24.33023 425 SER D N 1
ATOM 5963 C CA A SER D 1 186 ? 39.31300 42.90400 18.23400 0.370 28.55712 425 SER D CA 1
ATOM 5964 C CA B SER D 1 186 ? 39.34500 42.91900 18.22300 0.630 28.51992 425 SER D CA 1
ATOM 5965 C C A SER D 1 186 ? 39.54100 43.93900 19.32500 0.370 37.82280 425 SER D C 1
ATOM 5966 C C B SER D 1 186 ? 39.51600 43.95300 19.32500 0.630 37.91101 425 SER D C 1
ATOM 5967 O O A SER D 1 186 ? 39.89700 45.08600 19.02900 0.370 42.30654 425 SER D O 1
ATOM 5968 O O B SER D 1 186 ? 39.80000 45.12000 19.03000 0.630 42.42961 425 SER D O 1
ATOM 5973 N N . ARG D 1 187 ? 39.34100 43.55100 20.58100 1.000 40.05834 426 ARG D N 1
ATOM 5974 C CA . ARG D 1 187 ? 39.53900 44.43100 21.74200 1.000 55.40529 426 ARG D CA 1
ATOM 5975 C C . ARG D 1 187 ? 38.75100 45.74400 21.73000 1.000 54.50196 426 ARG D C 1
ATOM 5976 O O . ARG D 1 187 ? 37.70000 45.84300 22.37000 1.000 52.68136 426 ARG D O 1
#

InterPro domains:
  IPR001132 SMAD domain [PF03166] (259-424)
  IPR001132 SMAD domain [PS51076] (261-426)
  IPR001132 SMAD domain [SM00524] (259-424)
  IPR003619 MAD homology 1, Dwarfin-type [PF03165] (93-202)
  IPR003619 MAD homology 1, Dwarfin-type [SM00523] (87-205)
  IPR008984 SMAD/FHA domain superfamily [SSF49879] (205-424)
  IPR013019 MAD homology, MH1 [PS51075] (64-207)
  IPR013790 SMAD/Dwarfins [PTHR13703] (250-425)
  IPR017855 SMAD-like domain superfamily [G3DSA:2.60.200.10] (253-426)
  IPR036578 SMAD MH1 domain superfamily [G3DSA:3.90.520.10] (79-206)
  IPR036578 SMAD MH1 domain superfamily [SSF56366] (10-202)